Protein AF-0000000087528743 (afdb_homodimer)

pLDDT: mean 86.9, std 9.01, range [40.84, 98.62]

Nearest PDB structures (foldseek):
  7lhv-assembly1_B  TM=8.819E-01  e=8.241E-35  Arabidopsis thaliana
  6rtc-assembly1_A  TM=8.759E-01  e=2.816E-28  Mus musculus
  6ki1-assembly2_B  TM=8.747E-01  e=1.656E-19  Synechocystis sp. PCC 6803
  5da0-assembly1_A  TM=7.492E-01  e=3.486E-21  Deinococcus geothermalis DSM 11300
  5iof-assembly1_A  TM=8.972E-01  e=4.044E-18  Deinococcus geothermalis DSM 11300

InterPro domains:
  IPR001902 SLC26A/SulP transporter [PTHR11814] (3-559)
  IPR001902 SLC26A/SulP transporter [TIGR00815] (8-555)
  IPR002645 STAS domain [PF01740] (456-555)
  IPR002645 STAS domain [PS50801] (458-559)
  IPR011547 SLC26A/SulP transporter domain [PF00916] (22-392)
  IPR036513 STAS domain superfamily [G3DSA:3.30.750.24] (435-562)
  IPR036513 STAS domain superfamily [SSF52091] (449-558)

Radius of gyration: 33.69 Å; Cα contacts (8 Å, |Δi|>4): 2248; chains: 2; bounding box: 98×100×69 Å

Secondary structure (DSSP, 8-state):
--HHHH-THHHHHTT--HHHHHHHHHHHHHHHHHHHHHHHHHHHHTTS-HHHHHHHHHHHHHHHHHH-S-SS--EE--HHHHHHHHHHHTTTS-TTSHHHHHHHHHHHHHHHHHHHHHHHTT-GGGGGGS-HHHHHHHHHHHHHHHHHHHHHHHH-----TT--HHHHHHHHHHTGGG--HHHHHHHHHHHHHHHHHHHH-TTS-HHHHHHHHHHHHHHHHHHTT-S-TTSS-B--PPP-SPPPP------HHHHHHHHHHHHHHHHHHHHHHHHHHHHHHHHHTPPP-HHHHHHHHHHHHHHHHTTT----EE-HHHHHHHHHTT--STHHHHHHHHHHHHHHHHHGGGGGG-BHHHHHHHHHHHHHHH--HHHHHHHHHH-HHHHHHHHHHHHHHHHS-HHHHHHHHHHHHHHHHHHHHH--EEEEEEE-SS-BTTBPPEEETTTS-----SSEEEEEEES-B-HHHHHHHHHHHHIIIIII---EEEEEEEE---B-HHHHHHHHHHHHHHHHTT-EEEEES--HHHHHHHHHTTHHHHH-GGGEESSHHHHHHHHHTTS-TTTSTT-S---SGGGG-/--HHHH-THHHHHTT--HHHHHHHHHHHHHHHHHHHHHHHHHHHHTTS-HHHHHHHHHHHHHHHHHH-S-SS--EE--HHHHHHHHHHHTTTS-TTSHHHHHHHHHHHHHHHHHHHHHHHTT-GGGGGGS-HHHHHHHHHHHHHHHHHHHHHHHH-----TT--HHHHHHHHHHTGGG--HHHHHHHHHHHHHHHHHHHH-TTS-HHHHHHHHHHHHHHHHHHTT-SPTTSS-B--PPP-SPPPP------HHHHHHHHHHHHHHHHHHHHHHHHHHHHHHHHHT----HHHHHHHHHHHHHHHHTTT----EE-HHHHHHHHHTT--STHHHHHHHHHHHHHHHHHGGGGGG-BHHHHHHHHHHHHHHH--HHHHHHHHHH-HHHHHHHHHHHHHHHHS-HHHHHHHHHHHHHHHHHHHHH--EEEEEEE-SS-BTTBPPEEETTTS-----SSEEEEEEES-B-HHHHHHHHHHHHIIIIII---EEEEEEEE---B-HHHHHHHHHHHHHHHHTT-EEEEES--HHHHHHHHHTTHHHHH-GGGEESSHHHHHHHHHTTS-TTTSTT-S---SGGGG-

Organism: NCBI:txid1859131

Sequence (1162 aa):
MKVESLFPFLQWFKLITKQTVKDDLVAGLTGAVIVLPQGVAFATIAGLPPEYGLYTAMITPIIAALFGSSLHLISGPTTAISIVVFSSVSRYAEAGSPEFINLALTLTFLAGVYQLAFGLARLGSLVNFVSHTVVIGFTAGAAILIATSQVKHITGIPIAKGESFLHTWIALFHGMSDFNILLLLIGLATLAVSFFSKKFFPKAPNLLIGMVVGSLIAVVFNKFHIADPGAIKLVGEIPAHLPPLSSPDFSPATIKMLAPEAFAVALLGLIEAVSISRAVATKSDQRIDSNQEFIGQGLSNICGSFVSSYAGSGSFTRSGINFEAGAKTPLSAIFAAIALMCIILLIAPLTAYLPIAAMGGVILLVAYNLIDFHHVKKVLTFSKSESAVLLTTFFATLFLELEFAIYMGVLLSLILFLARTSSPEIHSISVDNIEKDGIRKFVDMEQKPLAECSQLKILRIDRSIYFGSINRIQNRIAEVSDKEGIYNILLIATGINLIDLAGAEALIAENNRLKKMGGGLYFVNMKAAVYEFAVRSGFIKSIGPDHFFDSKSSAVSEIYSKLDRSKCPSCEKKIFKECRCMKVESLFPFLQWFKLITKQTVKDDLVAGLTGAVIVLPQGVAFATIAGLPPEYGLYTAMITPIIAALFGSSLHLISGPTTAISIVVFSSVSRYAEAGSPEFINLALTLTFLAGVYQLAFGLARLGSLVNFVSHTVVIGFTAGAAILIATSQVKHITGIPIAKGESFLHTWIALFHGMSDFNILLLLIGLATLAVSFFSKKFFPKAPNLLIGMVVGSLIAVVFNKFHIADPGAIKLVGEIPAHLPPLSSPDFSPATIKMLAPEAFAVALLGLIEAVSISRAVATKSDQRIDSNQEFIGQGLSNICGSFVSSYAGSGSFTRSGINFEAGAKTPLSAIFAAIALMCIILLIAPLTAYLPIAAMGGVILLVAYNLIDFHHVKKVLTFSKSESAVLLTTFFATLFLELEFAIYMGVLLSLILFLARTSSPEIHSISVDNIEKDGIRKFVDMEQKPLAECSQLKILRIDRSIYFGSINRIQNRIAEVSDKEGIYNILLIATGINLIDLAGAEALIAENNRLKKMGGGLYFVNMKAAVYEFAVRSGFIKSIGPDHFFDSKSSAVSEIYSKLDRSKCPSCEKKIFKECRC

Foldseek 3Di:
DPPCLVWVQVVCVVVDDPVQLVLLLLLLQLLLLQQQLVLQLLCVLLLEQSVQSLLQLQQLLVLLQGQFFFFQWFKGRDNLLSNLNNLQQVVPDHRHDPSSLQLLLQLLQLLLVLLQVCLVVLCLVVLVLFDCLLVLLLLLLSLLVLLLVLCCQQQVFDDDPPDALVVSVVSCVVRNVRGDVLSNCLLVQLLVQLVVCCVVPVSDSSNVRSQVVSLVSVVVCVVVVVDPVPRFAASAFDDLAHQAFDDHDPDPVSCVSSNLSSNLSNSSQLSVQVVLSVVVCVVVVDDGRSSSSSNSQSVSSNVSSRRSHGRMHTDNVSSVSSVVSPNDGSVSSNSNSVVNSVVSNVCRRVSRSGTSSSSSNSSSNVSVVSNPPPVLVVQCPPDPLSVCLSVQLNVCSNGHRNSVSSVVSRVSSSVVSCLVQQAKDKFWWAWDPDDDPNDTDIDTCVVPPADDDLAETEIETAEAFDPSHLVVVLVVQCCCCVVSVHLAYEYECQRHPYYDLNRLVSQLVSQVVSVVVQYGYAYECHDPVRVVVCVVSCSCVSRDVVRYYHDPLVNCVVRVVSTDPVVLQVDPRQRDPVSVD/DPPCLVWVQVVCVVVDDPVQLVLLLLLLQLLLLQQQLVLQLLCVLLLEQSVQSLLQLQQLLVLLQGQFFFFQWFKGRDNLLSNLNNLQQVVPDHRHDPSSLQLLLQLLQLLLVLLQVCLVVLCLVVLVLFDCLLVLLLLLLSLLVLLLVLCCQQQVFDDDPPDALVVSVVSCVVRNVRGDVLSNCLLVQLLVQLVVCCVVPVSDSSNVRSQVVSLVSVVVCVVVVVDPVPRFAASAFDDLAHQAFDDHDPDPVSCVSSNLSSNLSNSSQLSVQVVLSVVVCVVVVDDGRSSSSSNSQSVSSNVSSRRSHGRMHTDNVSSVSSVVSPNDGSVSSNSNSVVNSVVSNVCRRVSRSGTSSSSSNSSSNVSVVSNPPPVLVVQCPPDPLSVCLSNQLNVCSNGHRNSVSSVVSRVSSSVVSCLVQQAKDKFWWAWDPDDDPNDTDIDTCVVPPADDDLAETEIETAEAFDPSHLVVVLVVQCCCCPVSVHLAYEYECQRHPEYDLNRLVSQLVSQVVSVVVQYGYAYECHDPVRVVVCVVSCSCVSRDVVRYYHDPLVNCVVRVVSTDPVVLQVDPRQRDPVSVD

Solvent-accessible surface area (backbone atoms only — not comparable to full-atom values): 56198 Å² total; per-residue (Å²): 128,63,67,56,75,81,39,40,38,61,64,59,54,72,64,64,42,76,64,42,50,52,31,8,46,55,12,3,52,55,47,26,62,52,44,50,53,48,17,35,48,30,13,48,56,27,36,38,58,39,56,36,14,45,24,10,41,36,44,22,13,37,41,22,36,40,36,26,42,48,45,49,59,31,34,14,61,29,63,71,49,15,45,48,49,22,64,58,40,53,80,78,28,57,68,62,36,71,66,26,52,38,50,42,18,24,33,11,28,48,13,10,51,52,25,29,50,38,18,75,67,57,45,32,55,50,55,51,53,42,50,67,45,29,56,53,15,32,38,37,21,45,20,52,53,48,40,59,64,30,46,37,47,18,32,53,28,85,65,74,84,86,54,51,64,69,54,44,56,53,43,52,68,71,34,57,83,52,57,35,66,69,34,34,49,31,9,49,48,8,29,48,45,21,54,50,34,38,73,77,37,71,85,50,59,24,60,52,53,10,42,50,51,16,19,52,51,52,51,50,34,52,74,69,59,72,44,60,92,75,66,74,51,51,68,40,64,44,76,63,65,74,60,50,80,40,70,49,59,83,48,67,69,55,45,38,70,36,45,61,46,12,50,35,50,24,50,53,30,47,48,43,32,50,53,46,36,48,60,49,20,71,75,67,72,51,81,72,46,46,26,41,33,28,33,5,49,7,50,12,19,37,55,18,12,37,32,43,8,46,52,48,27,41,34,63,69,58,17,50,50,26,44,73,52,48,37,67,39,34,58,12,38,36,40,13,14,54,50,37,61,56,45,42,60,70,45,18,70,61,38,39,54,30,34,44,16,19,50,26,13,47,47,39,47,50,25,56,68,50,41,55,62,68,60,54,52,48,35,65,73,72,32,73,70,51,27,50,26,21,50,51,7,19,50,28,32,52,64,36,52,55,48,52,15,51,52,50,12,44,52,47,29,40,45,53,50,46,55,65,69,34,58,52,53,75,42,51,42,31,48,44,87,64,63,58,94,82,44,62,47,79,36,52,36,88,81,45,89,59,70,70,58,75,57,48,43,39,35,33,40,42,40,45,35,24,54,51,20,34,58,60,51,51,50,50,52,44,45,39,36,72,74,63,60,26,39,28,36,38,34,36,25,70,45,29,72,39,64,40,70,58,21,42,52,51,50,44,51,52,27,53,55,25,38,75,72,73,30,32,60,30,39,25,36,59,38,68,70,34,47,52,48,31,53,74,70,41,44,37,70,72,70,35,67,86,35,55,30,78,39,69,67,61,41,50,56,57,48,56,73,70,46,70,68,82,57,52,80,76,46,86,70,60,71,48,79,73,57,75,104,129,64,68,56,76,80,39,41,39,61,64,61,55,71,65,64,43,77,65,41,51,53,31,7,44,55,13,3,53,55,48,26,63,52,44,51,54,48,16,35,47,29,13,48,58,28,36,39,58,40,56,36,14,46,24,10,40,37,45,22,13,37,42,22,37,42,38,25,44,49,46,48,58,31,34,14,61,29,64,70,50,16,44,48,48,22,64,57,40,53,80,78,28,58,68,61,36,72,66,26,52,39,48,43,18,25,33,11,28,50,12,9,49,52,25,30,51,37,17,76,68,58,44,31,55,51,53,51,53,43,52,66,44,29,56,52,15,33,36,37,21,45,20,53,52,49,41,58,64,29,46,37,48,18,31,54,28,85,65,73,84,86,54,49,64,69,53,48,55,53,45,53,66,72,34,59,82,51,56,36,66,68,36,35,48,30,9,48,47,8,29,48,44,21,54,48,33,38,73,77,36,71,85,51,59,22,61,51,52,10,43,51,51,16,20,50,50,51,50,49,34,53,74,70,60,71,44,60,90,76,67,73,50,52,69,40,63,44,78,63,65,74,62,49,79,41,68,49,62,84,47,68,68,55,44,38,67,38,45,61,45,12,48,36,50,24,51,53,29,48,48,44,31,50,53,44,35,48,59,49,21,71,75,66,71,51,80,72,46,45,26,41,32,28,33,4,50,6,48,12,19,37,57,19,11,36,31,44,8,45,49,48,26,41,34,62,67,57,17,50,50,27,45,72,53,46,37,66,37,35,57,13,39,38,38,14,14,53,49,38,60,54,45,42,61,68,46,18,72,59,38,39,55,30,34,43,16,18,49,25,13,46,46,39,50,52,24,56,65,51,41,55,63,68,60,53,51,48,35,65,72,72,33,72,71,50,27,50,26,21,50,51,6,19,51,28,32,52,65,35,51,54,49,53,15,51,51,52,13,44,50,48,28,41,45,52,51,48,56,64,68,35,57,52,53,74,43,51,41,29,49,44,88,63,62,58,94,84,45,62,46,80,35,52,34,88,80,44,90,60,70,69,60,75,55,48,43,40,35,34,40,40,40,46,34,25,52,50,20,34,57,60,52,49,49,50,52,46,45,39,36,71,73,64,59,25,40,29,36,38,35,38,25,70,45,29,73,38,65,40,70,60,20,44,51,51,50,45,51,52,28,54,56,24,40,75,71,72,30,32,61,30,38,24,36,58,39,68,73,35,46,52,49,30,53,73,71,39,45,37,70,70,71,34,67,88,35,58,32,79,38,69,66,60,41,50,57,58,49,55,72,69,48,69,68,83,59,53,77,76,45,87,72,59,72,48,80,73,56,75,102

Structure (mmCIF, N/CA/C/O backbone):
data_AF-0000000087528743-model_v1
#
loop_
_entity.id
_entity.type
_entity.pdbx_description
1 polymer 'Sulfate permease, SulP family'
#
loop_
_atom_site.group_PDB
_atom_site.id
_atom_site.type_symbol
_atom_site.label_atom_id
_atom_site.label_alt_id
_atom_site.label_comp_id
_atom_site.label_asym_id
_atom_site.label_entity_id
_atom_site.label_seq_id
_atom_site.pdbx_PDB_ins_code
_atom_site.Cartn_x
_atom_site.Cartn_y
_atom_site.Cartn_z
_atom_site.occupancy
_atom_site.B_iso_or_equiv
_atom_site.auth_seq_id
_atom_site.auth_comp_id
_atom_site.auth_asym_id
_atom_site.auth_atom_id
_atom_site.pdbx_PDB_model_num
ATOM 1 N N . MET A 1 1 ? -3.883 1.176 33.594 1 40.84 1 MET A N 1
ATOM 2 C CA . MET A 1 1 ? -4.633 1.238 32.344 1 40.84 1 MET A CA 1
ATOM 3 C C . MET A 1 1 ? -6.07 1.677 32.594 1 40.84 1 MET A C 1
ATOM 5 O O . MET A 1 1 ? -6.793 1.04 33.375 1 40.84 1 MET A O 1
ATOM 9 N N . LYS A 1 2 ? -6.309 2.99 32.562 1 56.09 2 LYS A N 1
ATOM 10 C CA . LYS A 1 2 ? -7.531 3.592 33.094 1 56.09 2 LYS A CA 1
ATOM 11 C C . LYS A 1 2 ? -8.773 2.865 32.594 1 56.09 2 LYS A C 1
ATOM 13 O O . LYS A 1 2 ? -8.859 2.539 31.391 1 56.09 2 LYS A O 1
ATOM 18 N N . VAL A 1 3 ? -9.602 2.191 33.375 1 65.25 3 VAL A N 1
ATOM 19 C CA . VAL A 1 3 ? -10.852 1.484 33.094 1 65.25 3 VAL A CA 1
ATOM 20 C C . VAL A 1 3 ? -11.539 2.084 31.891 1 65.25 3 VAL A C 1
ATOM 22 O O . VAL A 1 3 ? -12.102 1.355 31.062 1 65.25 3 VAL A O 1
ATOM 25 N N . GLU A 1 4 ? -11.492 3.285 31.641 1 70.69 4 GLU A N 1
ATOM 26 C CA . GLU A 1 4 ? -12.117 3.988 30.516 1 70.69 4 GLU A CA 1
ATOM 27 C C . GLU A 1 4 ? -11.43 3.656 29.203 1 70.69 4 GLU A C 1
ATOM 29 O O . GLU A 1 4 ? -12.023 3.795 28.125 1 70.69 4 GLU A O 1
ATOM 34 N N . SER A 1 5 ? -10.234 3.162 29.328 1 72.25 5 SER A N 1
ATOM 35 C CA . SER A 1 5 ? -9.547 2.758 28.109 1 72.25 5 SER A CA 1
ATOM 36 C C . SER A 1 5 ? -10.055 1.412 27.594 1 72.25 5 SER A C 1
ATOM 38 O O . SER A 1 5 ? -10.102 1.175 26.391 1 72.25 5 SER A O 1
ATOM 40 N N . LEU A 1 6 ? -10.562 0.585 28.5 1 74.62 6 LEU A N 1
ATOM 41 C CA . LEU A 1 6 ? -11.086 -0.731 28.141 1 74.62 6 LEU A CA 1
ATOM 42 C C . LEU A 1 6 ? -12.555 -0.646 27.75 1 74.62 6 LEU A C 1
ATOM 44 O O . LEU A 1 6 ? -13.031 -1.434 26.938 1 74.62 6 LEU A O 1
ATOM 48 N N . PHE A 1 7 ? -13.211 0.308 28.453 1 86.06 7 PHE A N 1
ATOM 49 C CA . PHE A 1 7 ? -14.633 0.495 28.188 1 86.06 7 PHE A CA 1
ATOM 50 C C . PHE A 1 7 ? -14.914 1.929 27.766 1 86.06 7 PHE A C 1
ATOM 52 O O . PHE A 1 7 ? -15.469 2.715 28.531 1 86.06 7 PHE A O 1
ATOM 59 N N . PRO A 1 8 ? -14.758 2.141 26.516 1 85.25 8 PRO A N 1
ATOM 60 C CA . PRO A 1 8 ? -14.867 3.508 26 1 85.25 8 PRO A CA 1
ATOM 61 C C . PRO A 1 8 ? -16.266 4.082 26.141 1 85.25 8 PRO A C 1
ATOM 63 O O . PRO A 1 8 ? -16.438 5.301 26.188 1 85.25 8 PRO A O 1
ATOM 66 N N . PHE A 1 9 ? -17.328 3.209 26.328 1 89.88 9 PHE A N 1
ATOM 67 C CA . PHE A 1 9 ? -18.703 3.701 26.406 1 89.88 9 PHE A CA 1
ATOM 68 C C . PHE A 1 9 ? -18.922 4.465 27.719 1 89.88 9 PHE A C 1
ATOM 70 O O . PHE A 1 9 ? -19.875 5.242 27.828 1 89.88 9 PHE A O 1
ATOM 77 N N . LEU A 1 10 ? -18.094 4.305 28.656 1 87.56 10 LEU A N 1
ATOM 78 C CA . LEU A 1 10 ? -18.234 5.008 29.938 1 87.56 10 LEU A CA 1
ATOM 79 C C . LEU A 1 10 ? -18.031 6.508 29.75 1 87.56 10 LEU A C 1
ATOM 81 O O . LEU A 1 10 ? -18.531 7.309 30.531 1 87.56 10 LEU A O 1
ATOM 85 N N . GLN A 1 11 ? -17.312 6.867 28.703 1 84.94 11 GLN A N 1
ATOM 86 C CA . GLN A 1 11 ? -17.062 8.281 28.438 1 84.94 11 GLN A CA 1
ATOM 87 C C . GLN A 1 11 ? -18.344 8.992 28.016 1 84.94 11 GLN A C 1
ATOM 89 O O . GLN A 1 11 ? -18.656 10.078 28.516 1 84.94 11 GLN A O 1
ATOM 94 N N . TRP A 1 12 ? -19.109 8.383 27.078 1 88.62 12 TRP A N 1
ATOM 95 C CA . TRP A 1 12 ? -20.312 9.078 26.609 1 88.62 12 TRP A CA 1
ATOM 96 C C . TRP A 1 12 ? -21.5 8.781 27.516 1 88.62 12 TRP A C 1
ATOM 98 O O . TRP A 1 12 ? -22.516 9.461 27.453 1 88.62 12 TRP A O 1
ATOM 108 N N . PHE A 1 13 ? -21.422 7.773 28.422 1 90.62 13 PHE A N 1
ATOM 109 C CA . PHE A 1 13 ? -22.453 7.535 29.406 1 90.62 13 PHE A CA 1
ATOM 110 C C . PHE A 1 13 ? -22.641 8.75 30.312 1 90.62 13 PHE A C 1
ATOM 112 O O . PHE A 1 13 ? -23.734 8.984 30.844 1 90.62 13 PHE A O 1
ATOM 119 N N . LYS A 1 14 ? -21.578 9.469 30.406 1 89.38 14 LYS A N 1
ATOM 120 C CA . LYS A 1 14 ? -21.609 10.664 31.25 1 89.38 14 LYS A CA 1
ATOM 121 C C . LYS A 1 14 ? -22.469 11.758 30.609 1 89.38 14 LYS A C 1
ATOM 123 O O . LYS A 1 14 ? -22.922 12.68 31.297 1 89.38 14 LYS A O 1
ATOM 128 N N . LEU A 1 15 ? -22.734 11.586 29.422 1 90.69 15 LEU A N 1
ATOM 129 C CA . LEU A 1 15 ? -23.516 12.586 28.688 1 90.69 15 LEU A CA 1
ATOM 130 C C . LEU A 1 15 ? -25 12.266 28.734 1 90.69 15 LEU A C 1
ATOM 132 O O . LEU A 1 15 ? -25.828 13.062 28.281 1 90.69 15 LEU A O 1
ATOM 136 N N . ILE A 1 16 ? -25.391 11.195 29.375 1 92.81 16 ILE A N 1
ATOM 137 C CA . ILE A 1 16 ? -26.766 10.711 29.312 1 92.81 16 ILE A CA 1
ATOM 138 C C . ILE A 1 16 ? -27.625 11.492 30.312 1 92.81 16 ILE A C 1
ATOM 140 O O . ILE A 1 16 ? -27.328 11.539 31.5 1 92.81 16 ILE A O 1
ATOM 144 N N . THR A 1 17 ? -28.562 12.156 29.828 1 94.88 17 THR A N 1
ATOM 145 C CA . THR A 1 17 ? -29.625 12.836 30.547 1 94.88 17 THR A CA 1
ATOM 146 C C . THR A 1 17 ? -31 12.445 30 1 94.88 17 THR A C 1
ATOM 148 O O . THR A 1 17 ? -31.078 11.75 28.984 1 94.88 17 THR A O 1
ATOM 151 N N . LYS A 1 18 ? -32.031 12.773 30.672 1 95.62 18 LYS A N 1
ATOM 152 C CA . LYS A 1 18 ? -33.375 12.484 30.188 1 95.62 18 LYS A CA 1
ATOM 153 C C . LYS A 1 18 ? -33.594 13.086 28.797 1 95.62 18 LYS A C 1
ATOM 155 O O . LYS A 1 18 ? -34.219 12.461 27.938 1 95.62 18 LYS A O 1
ATOM 160 N N . GLN A 1 19 ? -33.031 14.219 28.609 1 95.31 19 GLN A N 1
ATOM 161 C CA . GLN A 1 19 ? -33.188 14.906 27.328 1 95.31 19 GLN A CA 1
ATOM 162 C C . GLN A 1 19 ? -32.406 14.188 26.219 1 95.31 19 GLN A C 1
ATOM 164 O O . GLN A 1 19 ? -32.938 14.008 25.125 1 95.31 19 GLN A O 1
ATOM 169 N N . THR A 1 20 ? -31.219 13.812 26.547 1 95.5 20 THR A N 1
ATOM 170 C CA . THR A 1 20 ? -30.391 13.141 25.547 1 95.5 20 THR A CA 1
ATOM 171 C C . THR A 1 20 ? -30.984 11.789 25.172 1 95.5 20 THR A C 1
ATOM 173 O O . THR A 1 20 ? -30.891 11.359 24.016 1 95.5 20 THR A O 1
ATOM 176 N N . VAL A 1 21 ? -31.578 11.117 26.094 1 97 21 VAL A N 1
ATOM 177 C CA . VAL A 1 21 ? -32.219 9.82 25.828 1 97 21 VAL A CA 1
ATOM 178 C C . VAL A 1 21 ? -33.406 10.008 24.875 1 97 21 VAL A C 1
ATOM 180 O O . VAL A 1 21 ? -33.594 9.211 23.953 1 97 21 VAL A O 1
ATOM 183 N N . LYS A 1 22 ? -34.156 11.031 25.109 1 96.44 22 LYS A N 1
ATOM 184 C CA . LYS A 1 22 ? -35.281 11.312 24.234 1 96.44 22 LYS A CA 1
ATOM 185 C C . LYS A 1 22 ? -34.812 11.648 22.812 1 96.44 22 LYS A C 1
ATOM 187 O O . LYS A 1 22 ? -35.406 11.164 21.844 1 96.44 22 LYS A O 1
ATOM 192 N N . ASP A 1 23 ? -33.812 12.508 22.75 1 96.12 23 ASP A N 1
ATOM 193 C CA . ASP A 1 23 ? -33.281 12.883 21.453 1 96.12 23 ASP A CA 1
ATOM 194 C C . ASP A 1 23 ? -32.719 11.664 20.703 1 96.12 23 ASP A C 1
ATOM 196 O O . ASP A 1 23 ? -33 11.5 19.516 1 96.12 23 ASP A O 1
ATOM 200 N N . ASP A 1 24 ? -32.031 10.844 21.422 1 97.31 24 ASP A N 1
ATOM 201 C CA . ASP A 1 24 ? -31.422 9.656 20.812 1 97.31 24 ASP A CA 1
ATOM 202 C C . ASP A 1 24 ? -32.469 8.633 20.438 1 97.31 24 ASP A C 1
ATOM 204 O O . ASP A 1 24 ? -32.312 7.906 19.453 1 97.31 24 ASP A O 1
ATOM 208 N N . LEU A 1 25 ? -33.562 8.555 21.188 1 96.88 25 LEU A N 1
ATOM 209 C CA . LEU A 1 25 ? -34.656 7.648 20.859 1 96.88 25 LEU A CA 1
ATOM 210 C C . LEU A 1 25 ? -35.312 8.039 19.547 1 96.88 25 LEU A C 1
ATOM 212 O O . LEU A 1 25 ? -35.594 7.184 18.703 1 96.88 25 LEU A O 1
ATOM 216 N N . VAL A 1 26 ? -35.562 9.289 19.344 1 94.31 26 VAL A N 1
ATOM 217 C CA . VAL A 1 26 ? -36.188 9.781 18.125 1 94.31 26 VAL A CA 1
ATOM 218 C C . VAL A 1 26 ? -35.25 9.531 16.938 1 94.31 26 VAL A C 1
ATOM 220 O O . VAL A 1 26 ? -35.688 9.047 15.891 1 94.31 26 VAL A O 1
ATOM 223 N N . ALA A 1 27 ? -34.031 9.875 17.109 1 95.19 27 ALA A N 1
ATOM 224 C CA . ALA A 1 27 ? -33.031 9.625 16.062 1 95.19 27 ALA A CA 1
ATOM 225 C C . ALA A 1 27 ? -32.938 8.141 15.75 1 95.19 27 ALA A C 1
ATOM 227 O O . ALA A 1 27 ? -32.844 7.75 14.578 1 95.19 27 ALA A O 1
ATOM 228 N N . GLY A 1 28 ? -32.906 7.328 16.766 1 95.94 28 GLY A N 1
ATOM 229 C CA . GLY A 1 28 ? -32.844 5.887 16.594 1 95.94 28 GLY A CA 1
ATOM 230 C C . GLY A 1 28 ? -34.031 5.309 15.836 1 95.94 28 GLY A C 1
ATOM 231 O O . GLY A 1 28 ? -33.844 4.457 14.961 1 95.94 28 GLY A O 1
ATOM 232 N N . LEU A 1 29 ? -35.188 5.758 16.141 1 93 29 LEU A N 1
ATOM 233 C CA . LEU A 1 29 ? -36.406 5.281 15.477 1 93 29 LEU A CA 1
ATOM 234 C C . LEU A 1 29 ? -36.406 5.672 14 1 93 29 LEU A C 1
ATOM 236 O O . LEU A 1 29 ? -36.812 4.879 13.141 1 93 29 LEU A O 1
ATOM 240 N N . THR A 1 30 ? -35.969 6.883 13.781 1 89.5 30 THR A N 1
ATOM 241 C CA . THR A 1 30 ? -35.812 7.324 12.398 1 89.5 30 THR A CA 1
ATOM 242 C C . THR A 1 30 ? -34.844 6.43 11.648 1 89.5 30 THR A C 1
ATOM 244 O O . THR A 1 30 ? -35.094 6.023 10.516 1 89.5 30 THR A O 1
ATOM 247 N N . GLY A 1 31 ? -33.75 6.121 12.281 1 91.5 31 GLY A N 1
ATOM 248 C CA . GLY A 1 31 ? -32.719 5.266 11.695 1 91.5 31 GLY A CA 1
ATOM 249 C C . GLY A 1 31 ? -33.219 3.85 11.445 1 91.5 31 GLY A C 1
ATOM 250 O O . GLY A 1 31 ? -32.844 3.229 10.445 1 91.5 31 GLY A O 1
ATOM 251 N N . ALA A 1 32 ? -34.031 3.322 12.32 1 92.38 32 ALA A N 1
ATOM 252 C CA . ALA A 1 32 ? -34.531 1.96 12.203 1 92.38 32 ALA A CA 1
ATOM 253 C C . ALA A 1 32 ? -35.406 1.802 10.953 1 92.38 32 ALA A C 1
ATOM 255 O O . ALA A 1 32 ? -35.312 0.777 10.266 1 92.38 32 ALA A O 1
ATOM 256 N N . VAL A 1 33 ? -36.125 2.742 10.602 1 85.69 33 VAL A N 1
ATOM 257 C CA . VAL A 1 33 ? -37.031 2.701 9.438 1 85.69 33 VAL A CA 1
ATOM 258 C C . VAL A 1 33 ? -36.188 2.783 8.156 1 85.69 33 VAL A C 1
ATOM 260 O O . VAL A 1 33 ? -36.531 2.125 7.164 1 85.69 33 VAL A O 1
ATOM 263 N N . ILE A 1 34 ? -35.156 3.49 8.211 1 84.62 34 ILE A N 1
ATOM 264 C CA . ILE A 1 34 ? -34.344 3.723 7.031 1 84.62 34 ILE A CA 1
ATOM 265 C C . ILE A 1 34 ? -33.5 2.482 6.738 1 84.62 34 ILE A C 1
ATOM 267 O O . ILE A 1 34 ? -33.312 2.127 5.574 1 84.62 34 ILE A O 1
ATOM 271 N N . VAL A 1 35 ? -33.031 1.812 7.758 1 90.25 35 VAL A N 1
ATOM 272 C CA . VAL A 1 35 ? -32.094 0.723 7.586 1 90.25 35 VAL A CA 1
ATOM 273 C C . VAL A 1 35 ? -32.812 -0.54 7.137 1 90.25 35 VAL A C 1
ATOM 275 O O . VAL A 1 35 ? -32.219 -1.433 6.535 1 90.25 35 VAL A O 1
ATOM 278 N N . LEU A 1 36 ? -34.094 -0.618 7.301 1 87.31 36 LEU A N 1
ATOM 279 C CA . LEU A 1 36 ? -34.875 -1.82 7.012 1 87.31 36 LEU A CA 1
ATOM 280 C C . LEU A 1 36 ? -34.781 -2.189 5.535 1 87.31 36 LEU A C 1
ATOM 282 O O . LEU A 1 36 ? -34.281 -3.26 5.191 1 87.31 36 LEU A O 1
ATOM 286 N N . PRO A 1 37 ? -35.188 -1.311 4.617 1 84.5 37 PRO A N 1
ATOM 287 C CA . PRO A 1 37 ? -35.031 -1.66 3.201 1 84.5 37 PRO A CA 1
ATOM 288 C C . PRO A 1 37 ? -33.562 -1.773 2.77 1 84.5 37 PRO A C 1
ATOM 290 O O . PRO A 1 37 ? -33.25 -2.602 1.918 1 84.5 37 PRO A O 1
ATOM 293 N N . GLN A 1 38 ? -32.688 -1.014 3.326 1 87.06 38 GLN A N 1
ATOM 294 C CA . GLN A 1 38 ? -31.25 -1.039 2.988 1 87.06 38 GLN A CA 1
ATOM 295 C C . GLN A 1 38 ? -30.625 -2.371 3.381 1 87.06 38 GLN A C 1
ATOM 297 O O . GLN A 1 38 ? -29.844 -2.941 2.615 1 87.06 38 GLN A O 1
ATOM 302 N N . GLY A 1 39 ? -30.984 -2.779 4.613 1 90.81 39 GLY A N 1
ATOM 303 C CA . GLY A 1 39 ? -30.453 -4.051 5.074 1 90.81 39 GLY A CA 1
ATOM 304 C C . GLY A 1 39 ? -30.781 -5.207 4.148 1 90.81 39 GLY A C 1
ATOM 305 O O . GLY A 1 39 ? -29.922 -6.035 3.852 1 90.81 39 GLY A O 1
ATOM 306 N N . VAL A 1 40 ? -31.984 -5.25 3.662 1 87.75 40 VAL A N 1
ATOM 307 C CA . VAL A 1 40 ? -32.438 -6.289 2.744 1 87.75 40 VAL A CA 1
ATOM 308 C C . VAL A 1 40 ? -31.672 -6.168 1.42 1 87.75 40 VAL A C 1
ATOM 310 O O . VAL A 1 40 ? -31.156 -7.16 0.898 1 87.75 40 VAL A O 1
ATOM 313 N N . ALA A 1 41 ? -31.609 -4.98 0.961 1 86.19 41 ALA A N 1
ATOM 314 C CA . ALA A 1 41 ? -30.953 -4.719 -0.316 1 86.19 41 ALA A CA 1
ATOM 315 C C . ALA A 1 41 ? -29.469 -5.066 -0.249 1 86.19 41 ALA A C 1
ATOM 317 O O . ALA A 1 41 ? -28.922 -5.691 -1.163 1 86.19 41 ALA A O 1
ATOM 318 N N . PHE A 1 42 ? -28.766 -4.707 0.796 1 91.81 42 PHE A N 1
ATOM 319 C CA . PHE A 1 42 ? -27.312 -4.867 0.899 1 91.81 42 PHE A CA 1
ATOM 320 C C . PHE A 1 42 ? -26.938 -6.336 1.072 1 91.81 42 PHE A C 1
ATOM 322 O O . PHE A 1 42 ? -25.938 -6.793 0.533 1 91.81 42 PHE A O 1
ATOM 329 N N . ALA A 1 43 ? -27.812 -7.031 1.766 1 93.62 43 ALA A N 1
ATOM 330 C CA . ALA A 1 43 ? -27.578 -8.469 1.872 1 93.62 43 ALA A CA 1
ATOM 331 C C . ALA A 1 43 ? -27.703 -9.148 0.51 1 93.62 43 ALA A C 1
ATOM 333 O O . ALA A 1 43 ? -26.938 -10.055 0.191 1 93.62 43 ALA A O 1
ATOM 334 N N . THR A 1 44 ? -28.672 -8.719 -0.239 1 88.56 44 THR A N 1
ATOM 335 C CA . THR A 1 44 ? -28.859 -9.258 -1.58 1 88.56 44 THR A CA 1
ATOM 336 C C . THR A 1 44 ? -27.656 -8.945 -2.463 1 88.56 44 THR A C 1
ATOM 338 O O . THR A 1 44 ? -27.203 -9.797 -3.225 1 88.56 44 THR A O 1
ATOM 341 N N . ILE A 1 45 ? -27.125 -7.789 -2.322 1 87.81 45 ILE A N 1
ATOM 342 C CA . ILE A 1 45 ? -25.922 -7.395 -3.062 1 87.81 45 ILE A CA 1
ATOM 343 C C . ILE A 1 45 ? -24.75 -8.258 -2.629 1 87.81 45 ILE A C 1
ATOM 345 O O . ILE A 1 45 ? -23.922 -8.664 -3.457 1 87.81 45 ILE A O 1
ATOM 349 N N . ALA A 1 46 ? -24.719 -8.609 -1.392 1 93.94 46 ALA A N 1
ATOM 350 C CA . ALA A 1 46 ? -23.609 -9.383 -0.827 1 93.94 46 ALA A CA 1
ATOM 351 C C . ALA A 1 46 ? -23.734 -10.859 -1.18 1 93.94 46 ALA A C 1
ATOM 353 O O . ALA A 1 46 ? -22.844 -11.656 -0.898 1 93.94 46 ALA A O 1
ATOM 354 N N . GLY A 1 47 ? -24.906 -11.227 -1.806 1 92.12 47 GLY A N 1
ATOM 355 C CA . GLY A 1 47 ? -25.125 -12.625 -2.145 1 92.12 47 GLY A CA 1
ATOM 356 C C . GLY A 1 47 ? -25.609 -13.453 -0.971 1 92.12 47 GLY A C 1
ATOM 357 O O . GLY A 1 47 ? -25.453 -14.672 -0.956 1 92.12 47 GLY A O 1
ATOM 358 N N . LEU A 1 48 ? -26.125 -12.812 0.012 1 95.25 48 LEU A N 1
ATOM 359 C CA . LEU A 1 48 ? -26.625 -13.461 1.216 1 95.25 48 LEU A CA 1
ATOM 360 C C . LEU A 1 48 ? -28.156 -13.359 1.294 1 95.25 48 LEU A C 1
ATOM 362 O O . LEU A 1 48 ? -28.75 -12.492 0.65 1 95.25 48 LEU A O 1
ATOM 366 N N . PRO A 1 49 ? -28.766 -14.281 2.043 1 93.06 49 PRO A N 1
ATOM 367 C CA . PRO A 1 49 ? -30.188 -14.078 2.322 1 93.06 49 PRO A CA 1
ATOM 368 C C . PRO A 1 49 ? -30.469 -12.742 2.996 1 93.06 49 PRO A C 1
ATOM 370 O O . PRO A 1 49 ? -29.672 -12.281 3.82 1 93.06 49 PRO A O 1
ATOM 373 N N . PRO A 1 50 ? -31.578 -12.102 2.713 1 91.06 50 PRO A N 1
ATOM 374 C CA . PRO A 1 50 ? -31.891 -10.75 3.16 1 91.06 50 PRO A CA 1
ATOM 375 C C . PRO A 1 50 ? -31.797 -10.594 4.676 1 91.06 50 PRO A C 1
ATOM 377 O O . PRO A 1 50 ? -31.438 -9.523 5.172 1 91.06 50 PRO A O 1
ATOM 380 N N . GLU A 1 51 ? -32.062 -11.633 5.43 1 92.69 51 GLU A N 1
ATOM 381 C CA . GLU A 1 51 ? -32.062 -11.539 6.887 1 92.69 51 GLU A CA 1
ATOM 382 C C . GLU A 1 51 ? -30.688 -11.195 7.418 1 92.69 51 GLU A C 1
ATOM 384 O O . GLU A 1 51 ? -30.562 -10.586 8.484 1 92.69 51 GLU A O 1
ATOM 389 N N . TYR A 1 52 ? -29.672 -11.555 6.707 1 95 52 TYR A N 1
ATOM 390 C CA . TYR A 1 52 ? -28.312 -11.312 7.184 1 95 52 TYR A CA 1
ATOM 391 C C . TYR A 1 52 ? -27.984 -9.828 7.172 1 95 52 TYR A C 1
ATOM 393 O O . TYR A 1 52 ? -27.156 -9.359 7.961 1 95 52 TYR A O 1
ATOM 401 N N . GLY A 1 53 ? -28.562 -9.125 6.215 1 95.12 53 GLY A N 1
ATOM 402 C CA . GLY A 1 53 ? -28.453 -7.68 6.262 1 95.12 53 GLY A CA 1
ATOM 403 C C . GLY A 1 53 ? -29.094 -7.062 7.488 1 95.12 53 GLY A C 1
ATOM 404 O O . GLY A 1 53 ? -28.547 -6.141 8.086 1 95.12 53 GLY A O 1
ATOM 405 N N . LEU A 1 54 ? -30.219 -7.609 7.828 1 93.88 54 LEU A N 1
ATOM 406 C CA . LEU A 1 54 ? -30.922 -7.125 9.008 1 93.88 54 LEU A CA 1
ATOM 407 C C . LEU A 1 54 ? -30.188 -7.516 10.281 1 93.88 54 LEU A C 1
ATOM 409 O O . LEU A 1 54 ? -30.078 -6.711 11.211 1 93.88 54 LEU A O 1
ATOM 413 N N . TYR A 1 55 ? -29.688 -8.758 10.328 1 96.25 55 TYR A N 1
ATOM 414 C CA . TYR A 1 55 ? -28.875 -9.18 11.461 1 96.25 55 TYR A CA 1
ATOM 415 C C . TYR A 1 55 ? -27.703 -8.234 11.68 1 96.25 55 TYR A C 1
ATOM 417 O O . TYR A 1 55 ? -27.422 -7.832 12.805 1 96.25 55 TYR A O 1
ATOM 425 N N . THR A 1 56 ? -27.062 -7.891 10.602 1 97.75 56 THR A N 1
ATOM 426 C CA . THR A 1 56 ? -25.906 -7.004 10.656 1 97.75 56 THR A CA 1
ATOM 427 C C . THR A 1 56 ? -26.297 -5.621 11.156 1 97.75 56 THR A C 1
ATOM 429 O O . THR A 1 56 ? -25.562 -4.992 11.922 1 97.75 56 THR A O 1
ATOM 432 N N . ALA A 1 57 ? -27.438 -5.176 10.75 1 96.81 57 ALA A N 1
ATOM 433 C CA . ALA A 1 57 ? -27.953 -3.865 11.156 1 96.81 57 ALA A CA 1
ATOM 434 C C . ALA A 1 57 ? -28.375 -3.867 12.617 1 96.81 57 ALA A C 1
ATOM 436 O O . ALA A 1 57 ? -28.531 -2.805 13.227 1 96.81 57 ALA A O 1
ATOM 437 N N . MET A 1 58 ? -28.547 -5.016 13.203 1 96.56 58 MET A N 1
ATOM 438 C CA . MET A 1 58 ? -28.953 -5.137 14.602 1 96.56 58 MET A CA 1
ATOM 439 C C . MET A 1 58 ? -27.734 -5.195 15.516 1 96.56 58 MET A C 1
ATOM 441 O O . MET A 1 58 ? -27.734 -4.582 16.578 1 96.56 58 MET A O 1
ATOM 445 N N . ILE A 1 59 ? -26.719 -5.871 15.094 1 97.56 59 ILE A N 1
ATOM 446 C CA . ILE A 1 59 ? -25.641 -6.223 16.016 1 97.56 59 ILE A CA 1
ATOM 447 C C . ILE A 1 59 ? -24.484 -5.238 15.852 1 97.56 59 ILE A C 1
ATOM 449 O O . ILE A 1 59 ? -23.984 -4.684 16.828 1 97.56 59 ILE A O 1
ATOM 453 N N . THR A 1 60 ? -24.047 -5.008 14.648 1 97.94 60 THR A N 1
ATOM 454 C CA . THR A 1 60 ? -22.859 -4.223 14.336 1 97.94 60 THR A CA 1
ATOM 455 C C . THR A 1 60 ? -22.953 -2.82 14.93 1 97.94 60 THR A C 1
ATOM 457 O O . THR A 1 60 ? -22.016 -2.328 15.547 1 97.94 60 THR A O 1
ATOM 460 N N . PRO A 1 61 ? -24.156 -2.162 14.82 1 98 61 PRO A N 1
ATOM 461 C CA . PRO A 1 61 ? -24.234 -0.807 15.367 1 98 61 PRO A CA 1
ATOM 462 C C . PRO A 1 61 ? -24.109 -0.782 16.891 1 98 61 PRO A C 1
ATOM 464 O O . PRO A 1 61 ? -23.578 0.175 17.453 1 98 61 PRO A O 1
ATOM 467 N N . ILE A 1 62 ? -24.562 -1.802 17.562 1 97.88 62 ILE A N 1
ATOM 468 C CA . ILE A 1 62 ? -24.531 -1.849 19.016 1 97.88 62 ILE A CA 1
ATOM 469 C C . ILE A 1 62 ? -23.078 -1.915 19.5 1 97.88 62 ILE A C 1
ATOM 471 O O . ILE A 1 62 ? -22.672 -1.113 20.344 1 97.88 62 ILE A O 1
ATOM 475 N N . ILE A 1 63 ? -22.359 -2.834 18.969 1 98.12 63 ILE A N 1
ATOM 476 C CA . ILE A 1 63 ? -20.984 -3.039 19.422 1 98.12 63 ILE A CA 1
ATOM 477 C C . ILE A 1 63 ? -20.125 -1.845 19 1 98.12 63 ILE A C 1
ATOM 479 O O . ILE A 1 63 ? -19.297 -1.366 19.781 1 98.12 63 ILE A O 1
ATOM 483 N N . ALA A 1 64 ? -20.297 -1.385 17.797 1 97.69 64 ALA A N 1
ATOM 484 C CA . ALA A 1 64 ? -19.531 -0.229 17.328 1 97.69 64 ALA A CA 1
ATOM 485 C C . ALA A 1 64 ? -19.828 1 18.188 1 97.69 64 ALA A C 1
ATOM 487 O O . ALA A 1 64 ? -18.922 1.812 18.438 1 97.69 64 ALA A O 1
ATOM 488 N N . ALA A 1 65 ? -21.078 1.185 18.594 1 96.56 65 ALA A N 1
ATOM 489 C CA . ALA A 1 65 ? -21.469 2.307 19.453 1 96.56 65 ALA A CA 1
ATOM 490 C C . ALA A 1 65 ? -20.797 2.207 20.828 1 96.56 65 ALA A C 1
ATOM 492 O O . ALA A 1 65 ? -20.422 3.221 21.406 1 96.56 65 ALA A O 1
ATOM 493 N N . LEU A 1 66 ? -20.656 1.02 21.297 1 96.69 66 LEU A N 1
ATOM 494 C CA . LEU A 1 66 ? -20.125 0.808 22.641 1 96.69 66 LEU A CA 1
ATOM 495 C C . LEU A 1 66 ? -18.609 0.982 22.656 1 96.69 66 LEU A C 1
ATOM 497 O O . LEU A 1 66 ? -18.047 1.437 23.641 1 96.69 66 LEU A O 1
ATOM 501 N N . PHE A 1 67 ? -18 0.661 21.531 1 96.94 67 PHE A N 1
ATOM 502 C CA . PHE A 1 67 ? -16.531 0.6 21.609 1 96.94 67 PHE A CA 1
ATOM 503 C C . PHE A 1 67 ? -15.906 1.603 20.641 1 96.94 67 PHE A C 1
ATOM 505 O O . PHE A 1 67 ? -14.688 1.754 20.609 1 96.94 67 PHE A O 1
ATOM 512 N N . GLY A 1 68 ? -16.703 2.279 19.875 1 95.38 68 GLY A N 1
ATOM 513 C CA . GLY A 1 68 ? -16.188 3.254 18.922 1 95.38 68 GLY A CA 1
ATOM 514 C C . GLY A 1 68 ? -15.891 4.605 19.547 1 95.38 68 GLY A C 1
ATOM 515 O O . GLY A 1 68 ? -16.016 4.77 20.766 1 95.38 68 GLY A O 1
ATOM 516 N N . SER A 1 69 ? -15.5 5.555 18.734 1 92.88 69 SER A N 1
ATOM 517 C CA . SER A 1 69 ? -15.148 6.895 19.188 1 92.88 69 SER A CA 1
ATOM 518 C C . SER A 1 69 ? -16.234 7.902 18.828 1 92.88 69 SER A C 1
ATOM 520 O O . SER A 1 69 ? -16.578 8.766 19.641 1 92.88 69 SER A O 1
ATOM 522 N N . SER A 1 70 ? -16.812 7.824 17.688 1 94.25 70 SER A N 1
ATOM 523 C CA . SER A 1 70 ? -17.766 8.797 17.188 1 94.25 70 SER A CA 1
ATOM 524 C C . SER A 1 70 ? -19.094 8.711 17.938 1 94.25 70 SER A C 1
ATOM 526 O O . SER A 1 70 ? -19.562 7.621 18.25 1 94.25 70 SER A O 1
ATOM 528 N N . LEU A 1 71 ? -19.672 9.82 18.141 1 95.56 71 LEU A N 1
ATOM 529 C CA . LEU A 1 71 ? -20.953 9.875 18.828 1 95.56 71 LEU A CA 1
ATOM 530 C C . LEU A 1 71 ? -22.109 9.68 17.828 1 95.56 71 LEU A C 1
ATOM 532 O O . LEU A 1 71 ? -23.234 9.391 18.234 1 95.56 71 LEU A O 1
ATOM 536 N N . HIS A 1 72 ? -21.797 9.812 16.594 1 95.31 72 HIS A N 1
ATOM 537 C CA . HIS A 1 72 ? -22.891 9.906 15.633 1 95.31 72 HIS A CA 1
ATOM 538 C C . HIS A 1 72 ? -22.75 8.852 14.539 1 95.31 72 HIS A C 1
ATOM 540 O O . HIS A 1 72 ? -23.688 8.625 13.766 1 95.31 72 HIS A O 1
ATOM 546 N N . LEU A 1 73 ? -21.641 8.172 14.43 1 96.12 73 LEU A N 1
ATOM 547 C CA . LEU A 1 73 ? -21.422 7.195 13.375 1 96.12 73 LEU A CA 1
ATOM 548 C C . LEU A 1 73 ? -22.375 6.008 13.516 1 96.12 73 LEU A C 1
ATOM 550 O O . LEU A 1 73 ? -22.484 5.43 14.602 1 96.12 73 LEU A O 1
ATOM 554 N N . ILE A 1 74 ? -23.062 5.695 12.484 1 97.25 74 ILE A N 1
ATOM 555 C CA . ILE A 1 74 ? -23.906 4.508 12.461 1 97.25 74 ILE A CA 1
ATOM 556 C C . ILE A 1 74 ? -23.234 3.42 11.617 1 97.25 74 ILE A C 1
ATOM 558 O O . ILE A 1 74 ? -23.141 3.545 10.398 1 97.25 74 ILE A O 1
ATOM 562 N N . SER A 1 75 ? -22.812 2.342 12.266 1 97.69 75 SER A N 1
ATOM 563 C CA . SER A 1 75 ? -22.188 1.213 11.586 1 97.69 75 SER A CA 1
ATOM 564 C C . SER A 1 75 ? -23.203 0.138 11.234 1 97.69 75 SER A C 1
ATOM 566 O O . SER A 1 75 ? -24.234 0.006 11.906 1 97.69 75 SER A O 1
ATOM 568 N N . GLY A 1 76 ? -23.031 -0.566 10.266 1 97.31 76 GLY A N 1
ATOM 569 C CA . GLY A 1 76 ? -23.906 -1.61 9.758 1 97.31 76 GLY A CA 1
ATOM 570 C C . GLY A 1 76 ? -23.547 -2.061 8.352 1 97.31 76 GLY A C 1
ATOM 571 O O . GLY A 1 76 ? -22.422 -1.848 7.895 1 97.31 76 GLY A O 1
ATOM 572 N N . PRO A 1 77 ? -24.453 -2.738 7.758 1 96.06 77 PRO A N 1
ATOM 573 C CA . PRO A 1 77 ? -24.188 -3.139 6.375 1 96.06 77 PRO A CA 1
ATOM 574 C C . PRO A 1 77 ? -24.094 -1.948 5.422 1 96.06 77 PRO A C 1
ATOM 576 O O . PRO A 1 77 ? -24.844 -0.98 5.562 1 96.06 77 PRO A O 1
ATOM 579 N N . THR A 1 78 ? -23.156 -1.967 4.574 1 91.69 78 THR A N 1
ATOM 580 C CA . THR A 1 78 ? -22.984 -0.911 3.58 1 91.69 78 THR A CA 1
ATOM 581 C C . THR A 1 78 ? -22.859 -1.503 2.18 1 91.69 78 THR A C 1
ATOM 583 O O . THR A 1 78 ? -22.547 -2.688 2.027 1 91.69 78 THR A O 1
ATOM 586 N N . THR A 1 79 ? -23.141 -0.656 1.25 1 82.81 79 THR A N 1
ATOM 587 C CA . THR A 1 79 ? -23.094 -1.084 -0.144 1 82.81 79 THR A CA 1
ATOM 588 C C . THR A 1 79 ? -21.688 -1.517 -0.536 1 82.81 79 THR A C 1
ATOM 590 O O . THR A 1 79 ? -21.5 -2.58 -1.131 1 82.81 79 THR A O 1
ATOM 593 N N . ALA A 1 80 ? -20.719 -0.662 -0.209 1 83.56 80 ALA A N 1
ATOM 594 C CA . ALA A 1 80 ? -19.344 -0.921 -0.596 1 83.56 80 ALA A CA 1
ATOM 595 C C . ALA A 1 80 ? -18.844 -2.246 -0.021 1 83.56 80 ALA A C 1
ATOM 597 O O . ALA A 1 80 ? -18.25 -3.057 -0.733 1 83.56 80 ALA A O 1
ATOM 598 N N . ILE A 1 81 ? -19.109 -2.461 1.198 1 93.5 81 ILE A N 1
ATOM 599 C CA . ILE A 1 81 ? -18.656 -3.682 1.854 1 93.5 81 ILE A CA 1
ATOM 600 C C . ILE A 1 81 ? -19.391 -4.887 1.268 1 93.5 81 ILE A C 1
ATOM 602 O O . ILE A 1 81 ? -18.797 -5.949 1.072 1 93.5 81 ILE A O 1
ATOM 606 N N . SER A 1 82 ? -20.672 -4.754 0.95 1 93.62 82 SER A N 1
ATOM 607 C CA . SER A 1 82 ? -21.484 -5.844 0.419 1 93.62 82 SER A CA 1
ATOM 608 C C . SER A 1 82 ? -20.953 -6.32 -0.929 1 93.62 82 SER A C 1
ATOM 610 O O . SER A 1 82 ? -20.906 -7.523 -1.188 1 93.62 82 SER A O 1
ATOM 612 N N . ILE A 1 83 ? -20.547 -5.445 -1.676 1 87.88 83 ILE A N 1
ATOM 613 C CA . ILE A 1 83 ? -20.031 -5.816 -2.992 1 87.88 83 ILE A CA 1
ATOM 614 C C . ILE A 1 83 ? -18.703 -6.555 -2.844 1 87.88 83 ILE A C 1
ATOM 616 O O . ILE A 1 83 ? -18.438 -7.508 -3.578 1 87.88 83 ILE A O 1
ATOM 620 N N . VAL A 1 84 ? -17.891 -6.066 -1.994 1 91.19 84 VAL A N 1
ATOM 621 C CA . VAL A 1 84 ? -16.578 -6.703 -1.799 1 91.19 84 VAL A CA 1
ATOM 622 C C . VAL A 1 84 ? -16.781 -8.109 -1.23 1 91.19 84 VAL A C 1
ATOM 624 O O . VAL A 1 84 ? -16.062 -9.039 -1.612 1 91.19 84 VAL A O 1
ATOM 627 N N . VAL A 1 85 ? -17.766 -8.211 -0.329 1 94.69 85 VAL A N 1
ATOM 628 C CA . VAL A 1 85 ? -18.062 -9.523 0.233 1 94.69 85 VAL A CA 1
ATOM 629 C C . VAL A 1 85 ? -18.5 -10.477 -0.878 1 94.69 85 VAL A C 1
ATOM 631 O O . VAL A 1 85 ? -18.016 -11.609 -0.966 1 94.69 85 VAL A O 1
ATOM 634 N N . PHE A 1 86 ? -19.391 -10.023 -1.707 1 91.25 86 PHE A N 1
ATOM 635 C CA . PHE A 1 86 ? -19.891 -10.836 -2.803 1 91.25 86 PHE A CA 1
ATOM 636 C C . PHE A 1 86 ? -18.766 -11.266 -3.725 1 91.25 86 PHE A C 1
ATOM 638 O O . PHE A 1 86 ? -18.609 -12.453 -4.02 1 91.25 86 PHE A O 1
ATOM 645 N N . SER A 1 87 ? -17.953 -10.32 -4.113 1 86.69 87 SER A N 1
ATOM 646 C CA . SER A 1 87 ? -16.875 -10.586 -5.062 1 86.69 87 SER A CA 1
ATOM 647 C C . SER A 1 87 ? -15.82 -11.508 -4.461 1 86.69 87 SER A C 1
ATOM 649 O O . SER A 1 87 ? -15.227 -12.32 -5.168 1 86.69 87 SER A O 1
ATOM 651 N N . SER A 1 88 ? -15.586 -11.375 -3.23 1 89.75 88 SER A N 1
ATOM 652 C CA . SER A 1 88 ? -14.562 -12.148 -2.541 1 89.75 88 SER A CA 1
ATOM 653 C C . SER A 1 88 ? -14.969 -13.609 -2.396 1 89.75 88 SER A C 1
ATOM 655 O O . SER A 1 88 ? -14.148 -14.508 -2.594 1 89.75 88 SER A O 1
ATOM 657 N N . VAL A 1 89 ? -16.25 -13.859 -2.102 1 93.38 89 VAL A N 1
ATOM 658 C CA . VAL A 1 89 ? -16.672 -15.203 -1.703 1 93.38 89 VAL A CA 1
ATOM 659 C C . VAL A 1 89 ? -17.219 -15.953 -2.918 1 93.38 89 VAL A C 1
ATOM 661 O O . VAL A 1 89 ? -17.141 -17.188 -2.977 1 93.38 89 VAL A O 1
ATOM 664 N N . SER A 1 90 ? -17.703 -15.258 -3.885 1 89.88 90 SER A N 1
ATOM 665 C CA . SER A 1 90 ? -18.344 -15.875 -5.039 1 89.88 90 SER A CA 1
ATOM 666 C C . SER A 1 90 ? -17.344 -16.703 -5.84 1 89.88 90 SER A C 1
ATOM 668 O O . SER A 1 90 ? -17.75 -17.609 -6.594 1 89.88 90 SER A O 1
ATOM 670 N N . ARG A 1 91 ? -16.109 -16.547 -5.625 1 80.44 91 ARG A N 1
ATOM 671 C CA . ARG A 1 91 ? -15.07 -17.281 -6.32 1 80.44 91 ARG A CA 1
ATOM 672 C C . ARG A 1 91 ? -14.938 -18.703 -5.773 1 80.44 91 ARG A C 1
ATOM 674 O O . ARG A 1 91 ? -14.43 -19.594 -6.453 1 80.44 91 ARG A O 1
ATOM 681 N N . TYR A 1 92 ? -15.484 -18.828 -4.59 1 88.31 92 TYR A N 1
ATOM 682 C CA . TYR A 1 92 ? -15.211 -20.078 -3.893 1 88.31 92 TYR A CA 1
ATOM 683 C C . TYR A 1 92 ? -16.5 -20.859 -3.633 1 88.31 92 TYR A C 1
ATOM 685 O O . TYR A 1 92 ? -16.469 -22.062 -3.422 1 88.31 92 TYR A O 1
ATOM 693 N N . ALA A 1 93 ? -17.578 -20.141 -3.553 1 92.94 93 ALA A N 1
ATOM 694 C CA . ALA A 1 93 ? -18.844 -20.766 -3.232 1 92.94 93 ALA A CA 1
ATOM 695 C C . ALA A 1 93 ? -20 -20.062 -3.939 1 92.94 93 ALA A C 1
ATOM 697 O O . ALA A 1 93 ? -19.906 -18.891 -4.266 1 92.94 93 ALA A O 1
ATOM 698 N N . GLU A 1 94 ? -21.094 -20.797 -4.125 1 91.44 94 GLU A N 1
ATOM 699 C CA . GLU A 1 94 ? -22.281 -20.266 -4.777 1 91.44 94 GLU A CA 1
ATOM 700 C C . GLU A 1 94 ? -23.062 -19.359 -3.826 1 91.44 94 GLU A C 1
ATOM 702 O O . GLU A 1 94 ? -23.266 -19.703 -2.662 1 91.44 94 GLU A O 1
ATOM 707 N N . ALA A 1 95 ? -23.516 -18.266 -4.32 1 90.81 95 ALA A N 1
ATOM 708 C CA . ALA A 1 95 ? -24.25 -17.297 -3.521 1 90.81 95 ALA A CA 1
ATOM 709 C C . ALA A 1 95 ? -25.484 -17.922 -2.893 1 90.81 95 ALA A C 1
ATOM 711 O O . ALA A 1 95 ? -26.188 -18.703 -3.543 1 90.81 95 ALA A O 1
ATOM 712 N N . GLY A 1 96 ? -25.688 -17.641 -1.729 1 89.75 96 GLY A N 1
ATOM 713 C CA . GLY A 1 96 ? -26.859 -18.125 -1.034 1 89.75 96 GLY A CA 1
ATOM 714 C C . GLY A 1 96 ? -26.656 -19.484 -0.395 1 89.75 96 GLY A C 1
ATOM 715 O O . GLY A 1 96 ? -27.453 -19.906 0.458 1 89.75 96 GLY A O 1
ATOM 716 N N . SER A 1 97 ? -25.656 -20.266 -0.772 1 94.25 97 SER A N 1
ATOM 717 C CA . SER A 1 97 ? -25.391 -21.594 -0.222 1 94.25 97 SER A CA 1
ATOM 718 C C . SER A 1 97 ? -24.859 -21.5 1.206 1 94.25 97 SER A C 1
ATOM 720 O O . SER A 1 97 ? -24.391 -20.453 1.636 1 94.25 97 SER A O 1
ATOM 722 N N . PRO A 1 98 ? -25.047 -22.547 1.945 1 94.88 98 PRO A N 1
ATOM 723 C CA . PRO A 1 98 ? -24.5 -22.562 3.305 1 94.88 98 PRO A CA 1
ATOM 724 C C . PRO A 1 98 ? -22.984 -22.328 3.338 1 94.88 98 PRO A C 1
ATOM 726 O O . PRO A 1 98 ? -22.484 -21.688 4.262 1 94.88 98 PRO A O 1
ATOM 729 N N . GLU A 1 99 ? -22.312 -22.844 2.383 1 95.88 99 GLU A N 1
ATOM 730 C CA . GLU A 1 99 ? -20.875 -22.641 2.293 1 95.88 99 GLU A CA 1
ATOM 731 C C . GLU A 1 99 ? -20.531 -21.172 2.068 1 95.88 99 GLU A C 1
ATOM 733 O O . GLU A 1 99 ? -19.578 -20.656 2.652 1 95.88 99 GLU A O 1
ATOM 738 N N . PHE A 1 100 ? -21.344 -20.531 1.217 1 96.62 100 PHE A N 1
ATOM 739 C CA . PHE A 1 100 ? -21.156 -19.109 0.953 1 96.62 100 PHE A CA 1
ATOM 740 C C . PHE A 1 100 ? -21.328 -18.297 2.23 1 96.62 100 PHE A C 1
ATOM 742 O O . PHE A 1 100 ? -20.516 -17.406 2.518 1 96.62 100 PHE A O 1
ATOM 749 N N . ILE A 1 101 ? -22.359 -18.656 2.955 1 97 101 ILE A N 1
ATOM 750 C CA . ILE A 1 101 ? -22.688 -17.938 4.188 1 97 101 ILE A CA 1
ATOM 751 C C . ILE A 1 101 ? -21.547 -18.109 5.191 1 97 101 ILE A C 1
ATOM 753 O O . ILE A 1 101 ? -21.094 -17.141 5.809 1 97 101 ILE A O 1
ATOM 757 N N . ASN A 1 102 ? -21.047 -19.297 5.293 1 97.12 102 ASN A N 1
ATOM 758 C CA . ASN A 1 102 ? -19.953 -19.578 6.219 1 97.12 102 ASN A CA 1
ATOM 759 C C . ASN A 1 102 ? -18.688 -18.828 5.848 1 97.12 102 ASN A C 1
ATOM 761 O O . ASN A 1 102 ? -18 -18.312 6.723 1 97.12 102 ASN A O 1
ATOM 765 N N . LEU A 1 103 ? -18.406 -18.75 4.594 1 97.5 103 LEU A N 1
ATOM 766 C CA . LEU A 1 103 ? -17.234 -18.047 4.121 1 97.5 103 LEU A CA 1
ATOM 767 C C . LEU A 1 103 ? -17.375 -16.547 4.344 1 97.5 103 LEU A C 1
ATOM 769 O O . LEU A 1 103 ? -16.406 -15.859 4.691 1 97.5 103 LEU A O 1
ATOM 773 N N . ALA A 1 104 ? -18.594 -16.062 4.145 1 97.94 104 ALA A N 1
ATOM 774 C CA . ALA A 1 104 ? -18.844 -14.641 4.363 1 97.94 104 ALA A CA 1
ATOM 775 C C . ALA A 1 104 ? -18.641 -14.266 5.828 1 97.94 104 ALA A C 1
ATOM 777 O O . ALA A 1 104 ? -18.094 -13.203 6.133 1 97.94 104 ALA A O 1
ATOM 778 N N . LEU A 1 105 ? -19.109 -15.148 6.68 1 98.12 105 LEU A N 1
ATOM 779 C CA . LEU A 1 105 ? -18.953 -14.898 8.109 1 98.12 105 LEU A CA 1
ATOM 780 C C . LEU A 1 105 ? -17.5 -15.008 8.523 1 98.12 105 LEU A C 1
ATOM 782 O O . LEU A 1 105 ? -17.031 -14.25 9.383 1 98.12 105 LEU A O 1
ATOM 786 N N . THR A 1 106 ? -16.781 -15.922 7.938 1 98.25 106 THR A N 1
ATOM 787 C CA . THR A 1 106 ? -15.359 -16.062 8.211 1 98.25 106 THR A CA 1
ATOM 788 C C . THR A 1 106 ? -14.594 -14.836 7.723 1 98.25 106 THR A C 1
ATOM 790 O O . THR A 1 106 ? -13.695 -14.344 8.414 1 98.25 106 THR A O 1
ATOM 793 N N . LEU A 1 107 ? -14.938 -14.406 6.523 1 98.12 107 LEU A N 1
ATOM 794 C CA . LEU A 1 107 ? -14.367 -13.18 5.98 1 98.12 107 LEU A CA 1
ATOM 795 C C . LEU A 1 107 ? -14.594 -12.016 6.934 1 98.12 107 LEU A C 1
ATOM 797 O O . LEU A 1 107 ? -13.695 -11.195 7.145 1 98.12 107 LEU A O 1
ATOM 801 N N . THR A 1 108 ? -15.781 -11.953 7.48 1 98.5 108 THR A N 1
ATOM 802 C CA . THR A 1 108 ? -16.156 -10.906 8.422 1 98.5 108 THR A CA 1
ATOM 803 C C . THR A 1 108 ? -15.297 -10.969 9.68 1 98.5 108 THR A C 1
ATOM 805 O O . THR A 1 108 ? -14.797 -9.945 10.148 1 98.5 108 THR A O 1
ATOM 808 N N . PHE A 1 109 ? -15.125 -12.125 10.18 1 98.44 109 PHE A N 1
ATOM 809 C CA . PHE A 1 109 ? -14.297 -12.336 11.359 1 98.44 109 PHE A CA 1
ATOM 810 C C . PHE A 1 109 ? -12.867 -11.875 11.109 1 98.44 109 PHE A C 1
ATOM 812 O O . PHE A 1 109 ? -12.297 -11.141 11.922 1 98.44 109 PHE A O 1
ATOM 819 N N . LEU A 1 110 ? -12.312 -12.32 10.016 1 98 110 LEU A N 1
ATOM 820 C CA . LEU A 1 110 ? -10.93 -11.992 9.688 1 98 110 LEU A CA 1
ATOM 821 C C . LEU A 1 110 ? -10.766 -10.492 9.484 1 98 110 LEU A C 1
ATOM 823 O O . LEU A 1 110 ? -9.758 -9.906 9.906 1 98 110 LEU A O 1
ATOM 827 N N . ALA A 1 111 ? -11.719 -9.891 8.781 1 98.12 111 ALA A N 1
ATOM 828 C CA . ALA A 1 111 ? -11.688 -8.438 8.609 1 98.12 111 ALA A CA 1
ATOM 829 C C . ALA A 1 111 ? -11.688 -7.727 9.961 1 98.12 111 ALA A C 1
ATOM 831 O O . ALA A 1 111 ? -1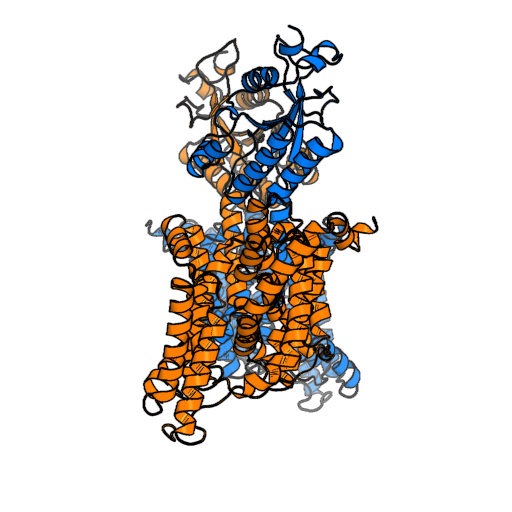0.945 -6.762 10.156 1 98.12 111 ALA A O 1
ATOM 832 N N . GLY A 1 112 ? -12.547 -8.211 10.852 1 98.44 112 GLY A N 1
ATOM 833 C CA . GLY A 1 112 ? -12.594 -7.645 12.188 1 98.44 112 GLY A CA 1
ATOM 834 C C . GLY A 1 112 ? -11.281 -7.789 12.938 1 98.44 112 GLY A C 1
ATOM 835 O O . GLY A 1 112 ? -10.859 -6.871 13.648 1 98.44 112 GLY A O 1
ATOM 836 N N . VAL A 1 113 ? -10.617 -8.898 12.789 1 97.75 113 VAL A N 1
ATOM 837 C CA . VAL A 1 113 ? -9.336 -9.148 13.438 1 97.75 113 VAL A CA 1
ATOM 838 C C . VAL A 1 113 ? -8.297 -8.156 12.93 1 97.75 113 VAL A C 1
ATOM 840 O O . VAL A 1 113 ? -7.523 -7.598 13.711 1 97.75 113 VAL A O 1
ATOM 843 N N . TYR A 1 114 ? -8.273 -7.969 11.617 1 96.31 114 TYR A N 1
ATOM 844 C CA . TYR A 1 114 ? -7.359 -6.984 11.047 1 96.31 114 TYR A CA 1
ATOM 845 C C . TYR A 1 114 ? -7.633 -5.594 11.609 1 96.31 114 TYR A C 1
ATOM 847 O O . TYR A 1 114 ? -6.699 -4.883 11.992 1 96.31 114 TYR A O 1
ATOM 855 N N . GLN A 1 115 ? -8.891 -5.246 11.664 1 97.38 115 GLN A N 1
ATOM 856 C CA . GLN A 1 115 ? -9.266 -3.918 12.133 1 97.38 115 GLN A CA 1
ATOM 857 C C . GLN A 1 115 ? -8.875 -3.725 13.594 1 97.38 115 GLN A C 1
ATOM 859 O O . GLN A 1 115 ? -8.367 -2.668 13.977 1 97.38 115 GLN A O 1
ATOM 864 N N . LEU A 1 116 ? -9.148 -4.73 14.398 1 97.12 116 LEU A N 1
ATOM 865 C CA . LEU A 1 116 ? -8.773 -4.68 15.812 1 97.12 116 LEU A CA 1
ATOM 866 C C . LEU A 1 116 ? -7.262 -4.562 15.969 1 97.12 116 LEU A C 1
ATOM 868 O O . LEU A 1 116 ? -6.777 -3.77 16.781 1 97.12 116 LEU A O 1
ATOM 872 N N . ALA A 1 117 ? -6.547 -5.324 15.195 1 94.44 117 ALA A N 1
ATOM 873 C CA . ALA A 1 117 ? -5.086 -5.289 15.242 1 94.44 117 ALA A CA 1
ATOM 874 C C . ALA A 1 117 ? -4.559 -3.908 14.875 1 94.44 117 ALA A C 1
ATOM 876 O O . ALA A 1 117 ? -3.631 -3.4 15.508 1 94.44 117 ALA A O 1
ATOM 877 N N . PHE A 1 118 ? -5.148 -3.34 13.875 1 92.75 118 PHE A N 1
ATOM 878 C CA . PHE A 1 118 ? -4.734 -2.01 13.453 1 92.75 118 PHE A CA 1
ATOM 879 C C . PHE A 1 118 ? -4.996 -0.982 14.547 1 92.75 118 PHE A C 1
ATOM 881 O O . PHE A 1 118 ? -4.184 -0.085 14.773 1 92.75 118 PHE A O 1
ATOM 888 N N . GLY A 1 119 ? -6.168 -1.085 15.188 1 92.94 119 GLY A N 1
ATOM 889 C CA . GLY A 1 119 ? -6.492 -0.184 16.281 1 92.94 119 GLY A CA 1
ATOM 890 C C . GLY A 1 119 ? -5.547 -0.316 17.469 1 92.94 119 GLY A C 1
ATOM 891 O O . GLY A 1 119 ? -5.094 0.688 18.016 1 92.94 119 GLY A O 1
ATOM 892 N N . LEU A 1 120 ? -5.223 -1.521 17.766 1 91.94 120 LEU A N 1
ATOM 893 C CA . LEU A 1 120 ? -4.34 -1.785 18.906 1 91.94 120 LEU A CA 1
ATOM 894 C C . LEU A 1 120 ? -2.916 -1.334 18.594 1 91.94 120 LEU A C 1
ATOM 896 O O . LEU A 1 120 ? -2.189 -0.903 19.5 1 91.94 120 LEU A O 1
ATOM 900 N N . ALA A 1 121 ? -2.598 -1.365 17.344 1 87.25 121 ALA A N 1
ATOM 901 C CA . ALA A 1 121 ? -1.266 -0.937 16.906 1 87.25 121 ALA A CA 1
ATOM 902 C C . ALA A 1 121 ? -1.215 0.574 16.703 1 87.25 121 ALA A C 1
ATOM 904 O O . ALA A 1 121 ? -0.189 1.116 16.297 1 87.25 121 ALA A O 1
ATOM 905 N N . ARG A 1 122 ? -2.346 1.242 16.875 1 86.19 122 ARG A N 1
ATOM 906 C CA . ARG A 1 122 ? -2.459 2.695 16.797 1 86.19 122 ARG A CA 1
ATOM 907 C C . ARG A 1 122 ? -2.121 3.193 15.391 1 86.19 122 ARG A C 1
ATOM 909 O O . ARG A 1 122 ? -1.338 4.133 15.234 1 86.19 122 ARG A O 1
ATOM 916 N N . LEU A 1 123 ? -2.723 2.473 14.477 1 82.31 123 LEU A N 1
ATOM 917 C CA . LEU A 1 123 ? -2.516 2.854 13.078 1 82.31 123 LEU A CA 1
ATOM 918 C C . LEU A 1 123 ? -3.65 3.746 12.586 1 82.31 123 LEU A C 1
ATOM 920 O O . LEU A 1 123 ? -3.771 3.996 11.391 1 82.31 123 LEU A O 1
ATOM 924 N N . GLY A 1 124 ? -4.496 4.141 13.492 1 78.62 124 GLY A N 1
ATOM 925 C CA . GLY A 1 124 ? -5.656 4.938 13.133 1 78.62 124 GLY A CA 1
ATOM 926 C C . GLY A 1 124 ? -5.297 6.234 12.43 1 78.62 124 GLY A C 1
ATOM 927 O O . GLY A 1 124 ? -6.012 6.68 11.531 1 78.62 124 GLY A O 1
ATOM 928 N N . SER A 1 125 ? -4.152 6.84 12.766 1 71.5 125 SER A N 1
ATOM 929 C CA . SER A 1 125 ? -3.746 8.109 12.172 1 71.5 125 SER A CA 1
ATOM 930 C C . SER A 1 125 ? -3.287 7.918 10.727 1 71.5 125 SER A C 1
ATOM 932 O O . SER A 1 125 ? -3.277 8.867 9.945 1 71.5 125 SER A O 1
ATOM 934 N N . LEU A 1 126 ? -3.104 6.707 10.453 1 70.75 126 LEU A N 1
ATOM 935 C CA . LEU A 1 126 ? -2.469 6.453 9.164 1 70.75 126 LEU A CA 1
ATOM 936 C C . LEU A 1 126 ? -3.51 6.391 8.055 1 70.75 126 LEU A C 1
ATOM 938 O O . LEU A 1 126 ? -3.18 6.582 6.879 1 70.75 126 LEU A O 1
ATOM 942 N N . VAL A 1 127 ? -4.762 6.09 8.445 1 70.06 127 VAL A N 1
ATOM 943 C CA . VAL A 1 127 ? -5.828 6.086 7.449 1 70.06 127 VAL A CA 1
ATOM 944 C C . VAL A 1 127 ? -5.969 7.477 6.836 1 70.06 127 VAL A C 1
ATOM 946 O O . VAL A 1 127 ? -6.48 7.621 5.723 1 70.06 127 VAL A O 1
ATOM 949 N N . ASN A 1 128 ? -5.352 8.352 7.492 1 65.12 128 ASN A N 1
ATOM 950 C CA . ASN A 1 128 ? -5.438 9.734 7.035 1 65.12 128 ASN A CA 1
ATOM 951 C C . ASN A 1 128 ? -4.562 9.969 5.809 1 65.12 128 ASN A C 1
ATOM 953 O O . ASN A 1 128 ? -4.73 10.969 5.102 1 65.12 128 ASN A O 1
ATOM 957 N N . PHE A 1 129 ? -3.76 9.078 5.621 1 71.5 129 PHE A N 1
ATOM 958 C CA . PHE A 1 129 ? -2.861 9.258 4.484 1 71.5 129 PHE A CA 1
ATOM 959 C C . PHE A 1 129 ? -3.475 8.68 3.215 1 71.5 129 PHE A C 1
ATOM 961 O O . PHE A 1 129 ? -2.994 8.953 2.111 1 71.5 129 PHE A O 1
ATOM 968 N N . VAL A 1 130 ? -4.512 7.953 3.402 1 77.88 130 VAL A N 1
ATOM 969 C CA . VAL A 1 130 ? -5.215 7.418 2.242 1 77.88 130 VAL A CA 1
ATOM 970 C C . VAL A 1 130 ? -6.262 8.422 1.761 1 77.88 130 VAL A C 1
ATOM 972 O O . VAL A 1 130 ? -7.125 8.836 2.533 1 77.88 130 VAL A O 1
ATOM 975 N N . SER A 1 131 ? -6.105 8.797 0.519 1 74.69 131 SER A N 1
ATOM 976 C CA . SER A 1 131 ? -7.004 9.797 -0.054 1 74.69 131 SER A CA 1
ATOM 977 C C . SER A 1 131 ? -8.445 9.297 -0.075 1 74.69 131 SER A C 1
ATOM 979 O O . SER A 1 131 ? -8.695 8.125 -0.367 1 74.69 131 SER A O 1
ATOM 981 N N . HIS A 1 132 ? -9.336 10.133 0.274 1 75.5 132 HIS A N 1
ATOM 982 C CA . HIS A 1 132 ? -10.758 9.828 0.156 1 75.5 132 HIS A CA 1
ATOM 983 C C . HIS A 1 132 ? -11.133 9.523 -1.29 1 75.5 132 HIS A C 1
ATOM 985 O O . HIS A 1 132 ? -12.133 8.844 -1.544 1 75.5 132 HIS A O 1
ATOM 991 N N . THR A 1 133 ? -10.297 10 -2.156 1 82.62 133 THR A N 1
ATOM 992 C CA . THR A 1 133 ? -10.523 9.828 -3.586 1 82.62 133 THR A CA 1
ATOM 993 C C . THR A 1 133 ? -10.531 8.344 -3.953 1 82.62 133 THR A C 1
ATOM 995 O O . THR A 1 133 ? -11.203 7.938 -4.898 1 82.62 133 THR A O 1
ATOM 998 N N . VAL A 1 134 ? -9.773 7.531 -3.176 1 87.56 134 VAL A N 1
ATOM 999 C CA . VAL A 1 134 ? -9.789 6.086 -3.391 1 87.56 134 VAL A CA 1
ATOM 1000 C C . VAL A 1 134 ? -11.203 5.543 -3.197 1 87.56 134 VAL A C 1
ATOM 1002 O O . VAL A 1 134 ? -11.688 4.766 -4.02 1 87.56 134 VAL A O 1
ATOM 1005 N N . VAL A 1 135 ? -11.898 6.012 -2.154 1 83.31 135 VAL A N 1
ATOM 1006 C CA . VAL A 1 135 ? -13.234 5.547 -1.823 1 83.31 135 VAL A CA 1
ATOM 1007 C C . VAL A 1 135 ? -14.227 6.039 -2.875 1 83.31 135 VAL A C 1
ATOM 1009 O O . VAL A 1 135 ? -15.109 5.293 -3.303 1 83.31 135 VAL A O 1
ATOM 1012 N N . ILE A 1 136 ? -14.062 7.266 -3.312 1 86 136 ILE A N 1
ATOM 1013 C CA . ILE A 1 136 ? -14.945 7.844 -4.32 1 86 136 ILE A CA 1
ATOM 1014 C C . ILE A 1 136 ? -14.828 7.055 -5.621 1 86 136 ILE A C 1
ATOM 1016 O O . ILE A 1 136 ? -15.844 6.715 -6.238 1 86 136 ILE A O 1
ATOM 1020 N N . GLY A 1 137 ? -13.633 6.805 -6.039 1 89.62 137 GLY A N 1
ATOM 1021 C CA . GLY A 1 137 ? -13.414 6.031 -7.254 1 89.62 137 GLY A CA 1
ATOM 1022 C C . GLY A 1 137 ? -13.938 4.609 -7.152 1 89.62 137 GLY A C 1
ATOM 1023 O O . GLY A 1 137 ? -14.57 4.109 -8.078 1 89.62 137 GLY A O 1
ATOM 1024 N N . PHE A 1 138 ? -13.633 4.039 -6.082 1 89.06 138 PHE A N 1
ATOM 1025 C CA . PHE A 1 138 ? -14.094 2.674 -5.855 1 89.06 138 PHE A CA 1
ATOM 1026 C C . PHE A 1 138 ? -15.617 2.605 -5.867 1 89.06 138 PHE A C 1
ATOM 1028 O O . PHE A 1 138 ? -16.203 1.733 -6.512 1 89.06 138 PHE A O 1
ATOM 1035 N N . THR A 1 139 ? -16.234 3.451 -5.145 1 87.06 139 THR A N 1
ATOM 1036 C CA . THR A 1 139 ? -17.688 3.443 -5.02 1 87.06 139 THR A CA 1
ATOM 1037 C C . THR A 1 139 ? -18.344 3.723 -6.367 1 87.06 139 THR A C 1
ATOM 1039 O O . THR A 1 139 ? -19.391 3.158 -6.68 1 87.06 139 THR A O 1
ATOM 1042 N N . ALA A 1 140 ? -17.766 4.613 -7.074 1 90.75 140 ALA A N 1
ATOM 1043 C CA . ALA A 1 140 ? -18.281 4.875 -8.414 1 90.75 140 ALA A CA 1
ATOM 1044 C C . ALA A 1 140 ? -18.203 3.621 -9.281 1 90.75 140 ALA A C 1
ATOM 1046 O O . ALA A 1 140 ? -19.172 3.285 -9.977 1 90.75 140 ALA A O 1
ATOM 1047 N N . GLY A 1 141 ? -17.078 2.98 -9.312 1 91.62 141 GLY A N 1
ATOM 1048 C CA . GLY A 1 141 ? -16.938 1.731 -10.047 1 91.62 141 GLY A CA 1
ATOM 1049 C C . GLY A 1 141 ? -17.875 0.643 -9.547 1 91.62 141 GLY A C 1
ATOM 1050 O O . GLY A 1 141 ? -18.5 -0.054 -10.336 1 91.62 141 GLY A O 1
ATOM 1051 N N . ALA A 1 142 ? -17.984 0.508 -8.273 1 88.44 142 ALA A N 1
ATOM 1052 C CA . ALA A 1 142 ? -18.859 -0.484 -7.648 1 88.44 142 ALA A CA 1
ATOM 1053 C C . ALA A 1 142 ? -20.312 -0.217 -7.984 1 88.44 142 ALA A C 1
ATOM 1055 O O . ALA A 1 142 ? -21.109 -1.153 -8.156 1 88.44 142 ALA A O 1
ATOM 1056 N N . ALA A 1 143 ? -20.672 1.045 -8.016 1 89.75 143 ALA A N 1
ATOM 1057 C CA . ALA A 1 143 ? -22.031 1.41 -8.367 1 89.75 143 ALA A CA 1
ATOM 1058 C C . ALA A 1 143 ? -22.406 0.873 -9.75 1 89.75 143 ALA A C 1
ATOM 1060 O O . ALA A 1 143 ? -23.5 0.339 -9.945 1 89.75 143 ALA A O 1
ATOM 1061 N N . ILE A 1 144 ? -21.516 1.031 -10.633 1 91.25 144 ILE A N 1
ATOM 1062 C CA . ILE A 1 144 ? -21.75 0.554 -11.992 1 91.25 144 ILE A CA 1
ATOM 1063 C C . ILE A 1 144 ? -21.844 -0.97 -11.992 1 91.25 144 ILE A C 1
ATOM 1065 O O . ILE A 1 144 ? -22.688 -1.542 -12.68 1 91.25 144 ILE A O 1
ATOM 1069 N N . LEU A 1 145 ? -21.016 -1.596 -11.281 1 87.62 145 LEU A N 1
ATOM 1070 C CA . LEU A 1 145 ? -21.047 -3.051 -11.195 1 87.62 145 LEU A CA 1
ATOM 1071 C C . LEU A 1 145 ? -22.359 -3.525 -10.57 1 87.62 145 LEU A C 1
ATOM 1073 O O . LEU A 1 145 ? -22.938 -4.52 -11.016 1 87.62 145 LEU A O 1
ATOM 1077 N N . ILE A 1 146 ? -22.828 -2.822 -9.539 1 85.19 146 ILE A N 1
ATOM 1078 C CA . ILE A 1 146 ? -24.078 -3.146 -8.875 1 85.19 146 ILE A CA 1
ATOM 1079 C C . ILE A 1 146 ? -25.234 -2.998 -9.859 1 85.19 146 ILE A C 1
ATOM 1081 O O . ILE A 1 146 ? -26.094 -3.887 -9.969 1 85.19 146 ILE A O 1
ATOM 1085 N N . ALA A 1 147 ? -25.234 -1.912 -10.5 1 89.12 147 ALA A N 1
ATOM 1086 C CA . ALA A 1 147 ? -26.281 -1.679 -11.492 1 89.12 147 ALA A CA 1
ATOM 1087 C C . ALA A 1 147 ? -26.297 -2.781 -12.547 1 89.12 147 ALA A C 1
ATOM 1089 O O . ALA A 1 147 ? -27.359 -3.256 -12.938 1 89.12 147 ALA A O 1
ATOM 1090 N N . THR A 1 148 ? -25.141 -3.15 -12.945 1 87.81 148 THR A N 1
ATOM 1091 C CA . THR A 1 148 ? -25.016 -4.203 -13.953 1 87.81 148 THR A CA 1
ATOM 1092 C C . THR A 1 148 ? -25.547 -5.527 -13.414 1 87.81 148 THR A C 1
ATOM 1094 O O . THR A 1 148 ? -26.219 -6.27 -14.141 1 87.81 148 THR A O 1
ATOM 1097 N N . SER A 1 149 ? -25.328 -5.797 -12.195 1 83.12 149 SER A N 1
ATOM 1098 C CA . SER A 1 149 ? -25.734 -7.059 -11.586 1 83.12 149 SER A CA 1
ATOM 1099 C C . SER A 1 149 ? -27.25 -7.133 -11.438 1 83.12 149 SER A C 1
ATOM 1101 O O . SER A 1 149 ? -27.812 -8.227 -11.344 1 83.12 149 SER A O 1
ATOM 1103 N N . GLN A 1 150 ? -27.891 -5.977 -11.352 1 85.31 150 GLN A N 1
ATOM 1104 C CA . GLN A 1 150 ? -29.328 -5.953 -11.117 1 85.31 150 GLN A CA 1
ATOM 1105 C C . GLN A 1 150 ? -30.094 -6.074 -12.43 1 85.31 150 GLN A C 1
ATOM 1107 O O . GLN A 1 150 ? -31.297 -6.371 -12.43 1 85.31 150 GLN A O 1
ATOM 1112 N N . VAL A 1 151 ? -29.484 -5.867 -13.523 1 86.81 151 VAL A N 1
ATOM 1113 C CA . VAL A 1 151 ? -30.156 -5.855 -14.82 1 86.81 151 VAL A CA 1
ATOM 1114 C C . VAL A 1 151 ? -30.828 -7.207 -15.062 1 86.81 151 VAL A C 1
ATOM 1116 O O . VAL A 1 151 ? -31.938 -7.27 -15.594 1 86.81 151 VAL A O 1
ATOM 1119 N N . LYS A 1 152 ? -30.234 -8.242 -14.633 1 86.88 152 LYS A N 1
ATOM 1120 C CA . LYS A 1 152 ? -30.797 -9.57 -14.836 1 86.88 152 LYS A CA 1
ATOM 1121 C C . LYS A 1 152 ? -32.094 -9.734 -14.047 1 86.88 152 LYS A C 1
ATOM 1123 O O . LYS A 1 152 ? -33.031 -10.406 -14.5 1 86.88 152 LYS A O 1
ATOM 1128 N N . HIS A 1 153 ? -32.219 -9.109 -12.906 1 86.62 153 HIS A N 1
ATOM 1129 C CA . HIS A 1 153 ? -33.375 -9.234 -12.039 1 86.62 153 HIS A CA 1
ATOM 1130 C C . HIS A 1 153 ? -34.531 -8.383 -12.539 1 86.62 153 HIS A C 1
ATOM 1132 O O . HIS A 1 153 ? -35.719 -8.719 -12.328 1 86.62 153 HIS A O 1
ATOM 1138 N N . ILE A 1 154 ? -34.188 -7.316 -13.18 1 90.56 154 ILE A N 1
ATOM 1139 C CA . ILE A 1 154 ? -35.219 -6.383 -13.625 1 90.56 154 ILE A CA 1
ATOM 1140 C C . ILE A 1 154 ? -35.688 -6.754 -15.031 1 90.56 154 ILE A C 1
ATOM 1142 O O . ILE A 1 154 ? -36.812 -6.484 -15.406 1 90.56 154 ILE A O 1
ATOM 1146 N N . THR A 1 155 ? -34.844 -7.379 -15.844 1 90.38 155 THR A N 1
ATOM 1147 C CA . THR A 1 155 ? -35.188 -7.719 -17.219 1 90.38 155 THR A CA 1
ATOM 1148 C C . THR A 1 155 ? -35.625 -9.18 -17.312 1 90.38 155 THR A C 1
ATOM 1150 O O . THR A 1 155 ? -36.312 -9.57 -18.266 1 90.38 155 THR A O 1
ATOM 1153 N N . GLY A 1 156 ? -35.125 -9.984 -16.375 1 87.62 156 GLY A N 1
ATOM 1154 C CA . GLY A 1 156 ? -35.438 -11.406 -16.391 1 87.62 156 GLY A CA 1
ATOM 1155 C C . GLY A 1 156 ? -34.5 -12.195 -17.297 1 87.62 156 GLY A C 1
ATOM 1156 O O . GLY A 1 156 ? -34.625 -13.414 -17.406 1 87.62 156 GLY A O 1
ATOM 1157 N N . ILE A 1 157 ? -33.562 -11.547 -17.938 1 86.94 157 ILE A N 1
ATOM 1158 C CA . ILE A 1 157 ? -32.594 -12.219 -18.812 1 86.94 157 ILE A CA 1
ATOM 1159 C C . ILE A 1 157 ? -31.609 -13.031 -17.953 1 86.94 157 ILE A C 1
ATOM 1161 O O . ILE A 1 157 ? -30.984 -12.484 -17.047 1 86.94 157 ILE A O 1
ATOM 1165 N N . PRO A 1 158 ? -31.516 -14.289 -18.281 1 82.19 158 PRO A N 1
ATOM 1166 C CA . PRO A 1 158 ? -30.609 -15.109 -17.469 1 82.19 158 PRO A CA 1
ATOM 1167 C C . PRO A 1 158 ? -29.141 -14.836 -17.766 1 82.19 158 PRO A C 1
ATOM 1169 O O . PRO A 1 158 ? -28.719 -14.828 -18.922 1 82.19 158 PRO A O 1
ATOM 1172 N N . ILE A 1 159 ? -28.422 -14.453 -16.859 1 81 159 ILE A N 1
ATOM 1173 C CA . ILE A 1 159 ? -26.984 -14.25 -16.969 1 81 159 ILE A CA 1
ATOM 1174 C C . ILE A 1 159 ? -26.25 -15.18 -15.992 1 81 159 ILE A C 1
ATOM 1176 O O . ILE A 1 159 ? -26.641 -15.305 -14.828 1 81 159 ILE A O 1
ATOM 1180 N N . ALA A 1 160 ? -25.266 -15.828 -16.594 1 68.75 160 ALA A N 1
ATOM 1181 C CA . ALA A 1 160 ? -24.516 -16.75 -15.758 1 68.75 160 ALA A CA 1
ATOM 1182 C C . ALA A 1 160 ? -23.844 -16.031 -14.602 1 68.75 160 ALA A C 1
ATOM 1184 O O . ALA A 1 160 ? -23.422 -14.875 -14.742 1 68.75 160 ALA A O 1
ATOM 1185 N N . LYS A 1 161 ? -23.797 -16.703 -13.453 1 60.5 161 LYS A N 1
ATOM 1186 C CA . LYS A 1 161 ? -23.203 -16.125 -12.242 1 60.5 161 LYS A CA 1
ATOM 1187 C C . LYS A 1 161 ? -21.688 -15.977 -12.383 1 60.5 161 LYS A C 1
ATOM 1189 O O . LYS A 1 161 ? -21.031 -16.844 -12.953 1 60.5 161 LYS A O 1
ATOM 1194 N N . GLY A 1 162 ? -21.234 -14.898 -11.906 1 60.56 162 GLY A N 1
ATOM 1195 C CA . GLY A 1 162 ? -19.797 -14.742 -11.828 1 60.56 162 GLY A CA 1
ATOM 1196 C C . GLY A 1 162 ? -19.172 -14.195 -13.102 1 60.56 162 GLY A C 1
ATOM 1197 O O . GLY A 1 162 ? -17.953 -14.211 -13.266 1 60.56 162 GLY A O 1
ATOM 1198 N N . GLU A 1 163 ? -19.984 -13.812 -13.969 1 64.31 163 GLU A N 1
ATOM 1199 C CA . GLU A 1 163 ? -19.453 -13.289 -15.219 1 64.31 163 GLU A CA 1
ATOM 1200 C C . GLU A 1 163 ? -18.812 -11.914 -15.008 1 64.31 163 GLU A C 1
ATOM 1202 O O . GLU A 1 163 ? -19.219 -11.164 -14.117 1 64.31 163 GLU A O 1
ATOM 1207 N N . SER A 1 164 ? -17.75 -11.828 -15.75 1 72.69 164 SER A N 1
ATOM 1208 C CA . SER A 1 164 ? -17.062 -10.547 -15.719 1 72.69 164 SER A CA 1
ATOM 1209 C C . SER A 1 164 ? -17.953 -9.422 -16.203 1 72.69 164 SER A C 1
ATOM 1211 O O . SER A 1 164 ? -19 -9.672 -16.812 1 72.69 164 SER A O 1
ATOM 1213 N N . PHE A 1 165 ? -17.656 -8.188 -15.797 1 80.62 165 PHE A N 1
ATOM 1214 C CA . PHE A 1 165 ? -18.375 -6.977 -16.172 1 80.62 165 PHE A CA 1
ATOM 1215 C C . PHE A 1 165 ? -18.625 -6.941 -17.672 1 80.62 165 PHE A C 1
ATOM 1217 O O . PHE A 1 165 ? -19.766 -6.746 -18.109 1 80.62 165 PHE A O 1
ATOM 1224 N N . LEU A 1 166 ? -17.625 -7.285 -18.453 1 77.69 166 LEU A N 1
ATOM 1225 C CA . LEU A 1 166 ? -17.734 -7.223 -19.906 1 77.69 166 LEU A CA 1
ATOM 1226 C C . LEU A 1 166 ? -18.609 -8.352 -20.438 1 77.69 166 LEU A C 1
ATOM 1228 O O . LEU A 1 166 ? -19.453 -8.133 -21.328 1 77.69 166 LEU A O 1
ATOM 1232 N N . HIS A 1 167 ? -18.484 -9.508 -19.906 1 80.25 167 HIS A N 1
ATOM 1233 C CA . HIS A 1 167 ? -19.234 -10.664 -20.375 1 80.25 167 HIS A CA 1
ATOM 1234 C C . HIS A 1 167 ? -20.719 -10.531 -20.031 1 80.25 167 HIS A C 1
ATOM 1236 O O . HIS A 1 167 ? -21.578 -11.031 -20.75 1 80.25 167 HIS A O 1
ATOM 1242 N N . THR A 1 168 ? -21.016 -9.852 -18.906 1 81.31 168 THR A N 1
ATOM 1243 C CA . THR A 1 168 ? -22.406 -9.625 -18.516 1 81.31 168 THR A CA 1
ATOM 1244 C C . THR A 1 168 ? -23.141 -8.781 -19.562 1 81.31 168 THR A C 1
ATOM 1246 O O . THR A 1 168 ? -24.25 -9.109 -19.953 1 81.31 168 THR A O 1
ATOM 1249 N N . TRP A 1 169 ? -22.5 -7.836 -20.016 1 85.5 169 TRP A N 1
ATOM 1250 C CA . TRP A 1 169 ? -23.141 -6.941 -20.984 1 85.5 169 TRP A CA 1
ATOM 1251 C C . TRP A 1 169 ? -23.266 -7.602 -22.344 1 85.5 169 TRP A C 1
ATOM 1253 O O . TRP A 1 169 ? -24.25 -7.371 -23.062 1 85.5 169 TRP A O 1
ATOM 1263 N N . ILE A 1 170 ? -22.281 -8.477 -22.703 1 82.75 170 ILE A N 1
ATOM 1264 C CA . ILE A 1 170 ? -22.375 -9.242 -23.938 1 82.75 170 ILE A CA 1
ATOM 1265 C C . ILE A 1 170 ? -23.531 -10.234 -23.844 1 82.75 170 ILE A C 1
ATOM 1267 O O . ILE A 1 170 ? -24.328 -10.367 -24.781 1 82.75 170 ILE A O 1
ATOM 1271 N N . ALA A 1 171 ? -23.656 -10.805 -22.734 1 82.94 171 ALA A N 1
ATOM 1272 C CA . ALA A 1 171 ? -24.734 -11.766 -22.516 1 82.94 171 ALA A CA 1
ATOM 1273 C C . ALA A 1 171 ? -26.094 -11.07 -22.547 1 82.94 171 ALA A C 1
ATOM 1275 O O . ALA A 1 171 ? -27.078 -11.641 -23.031 1 82.94 171 ALA A O 1
ATOM 1276 N N . LEU A 1 172 ? -26.219 -9.93 -22 1 85.19 172 LEU A N 1
ATOM 1277 C CA . LEU A 1 172 ? -27.453 -9.156 -21.984 1 85.19 172 LEU A CA 1
ATOM 1278 C C . LEU A 1 172 ? -27.906 -8.82 -23.406 1 85.19 172 LEU A C 1
ATOM 1280 O O . LEU A 1 172 ? -29.094 -8.891 -23.719 1 85.19 172 LEU A O 1
ATOM 1284 N N . PHE A 1 173 ? -26.953 -8.531 -24.188 1 84.81 173 PHE A N 1
ATOM 1285 C CA . PHE A 1 173 ? -27.25 -8.188 -25.562 1 84.81 173 PHE A CA 1
ATOM 1286 C C . PHE A 1 173 ? -27.734 -9.406 -26.344 1 84.81 173 PHE A C 1
ATOM 1288 O O . PHE A 1 173 ? -28.625 -9.312 -27.188 1 84.81 173 PHE A O 1
ATOM 1295 N N . HIS A 1 174 ? -27.203 -10.555 -26.016 1 85.31 174 HIS A N 1
ATOM 1296 C CA . HIS A 1 174 ? -27.562 -11.789 -26.719 1 85.31 174 HIS A CA 1
ATOM 1297 C C . HIS A 1 174 ? -28.844 -12.391 -26.156 1 85.31 174 HIS A C 1
ATOM 1299 O O . HIS A 1 174 ? -29.531 -13.141 -26.859 1 85.31 174 HIS A O 1
ATOM 1305 N N . GLY A 1 175 ? -29.156 -12.078 -24.891 1 84.38 175 GLY A N 1
ATOM 1306 C CA . GLY A 1 175 ? -30.297 -12.695 -24.25 1 84.38 175 GLY A CA 1
ATOM 1307 C C . GLY A 1 175 ? -31.562 -11.859 -24.359 1 84.38 175 GLY A C 1
ATOM 1308 O O . GLY A 1 175 ? -32.5 -12.062 -23.594 1 84.38 175 GLY A O 1
ATOM 1309 N N . MET A 1 176 ? -31.719 -10.953 -25.219 1 85.12 176 MET A N 1
ATOM 1310 C CA . MET A 1 176 ? -32.844 -10.016 -25.328 1 85.12 176 MET A CA 1
ATOM 1311 C C . MET A 1 176 ? -34.125 -10.75 -25.641 1 85.12 176 MET A C 1
ATOM 1313 O O . MET A 1 176 ? -35.219 -10.242 -25.375 1 85.12 176 MET A O 1
ATOM 1317 N N . SER A 1 177 ? -34.031 -11.953 -26.031 1 84.38 177 SER A N 1
ATOM 1318 C CA . SER A 1 177 ? -35.188 -12.758 -26.344 1 84.38 177 SER A CA 1
ATOM 1319 C C . SER A 1 177 ? -35.938 -13.164 -25.078 1 84.38 177 SER A C 1
ATOM 1321 O O . SER A 1 177 ? -37.156 -13.406 -25.109 1 84.38 177 SER A O 1
ATOM 1323 N N . ASP A 1 178 ? -35.344 -13.258 -24 1 84.44 178 ASP A N 1
ATOM 1324 C CA . ASP A 1 178 ? -35.938 -13.68 -22.734 1 84.44 178 ASP A CA 1
ATOM 1325 C C . ASP A 1 178 ? -36.375 -12.477 -21.906 1 84.44 178 ASP A C 1
ATOM 1327 O O . ASP A 1 178 ? -36.656 -12.609 -20.703 1 84.44 178 ASP A O 1
ATOM 1331 N N . PHE A 1 179 ? -36.594 -11.461 -22.547 1 87 179 PHE A N 1
ATOM 1332 C CA . PHE A 1 179 ? -36.906 -10.211 -21.875 1 87 179 PHE A CA 1
ATOM 1333 C C . PHE A 1 179 ? -38.344 -10.25 -21.344 1 87 179 PHE A C 1
ATOM 1335 O O . PHE A 1 179 ? -39.281 -10.609 -22.062 1 87 179 PHE A O 1
ATOM 1342 N N . ASN A 1 180 ? -38.531 -9.961 -20.016 1 90.75 180 ASN A N 1
ATOM 1343 C CA . ASN A 1 180 ? -39.812 -9.914 -19.375 1 90.75 180 ASN A CA 1
ATOM 1344 C C . ASN A 1 180 ? -40.219 -8.477 -19.047 1 90.75 180 ASN A C 1
ATOM 1346 O O . ASN A 1 180 ? -39.75 -7.891 -18.078 1 90.75 180 ASN A O 1
ATOM 1350 N N . ILE A 1 181 ? -41.188 -7.996 -19.688 1 91.56 181 ILE A N 1
ATOM 1351 C CA . ILE A 1 181 ? -41.594 -6.598 -19.609 1 91.56 181 ILE A CA 1
ATOM 1352 C C . ILE A 1 181 ? -42.25 -6.336 -18.25 1 91.56 181 ILE A C 1
ATOM 1354 O O . ILE A 1 181 ? -42.125 -5.234 -17.719 1 91.56 181 ILE A O 1
ATOM 1358 N N . LEU A 1 182 ? -42.875 -7.316 -17.719 1 92.5 182 LEU A N 1
ATOM 1359 C CA . LEU A 1 182 ? -43.562 -7.141 -16.438 1 92.5 182 LEU A CA 1
ATOM 1360 C C . LEU A 1 182 ? -42.562 -6.895 -15.312 1 92.5 182 LEU A C 1
ATOM 1362 O O . LEU A 1 182 ? -42.812 -6.062 -14.438 1 92.5 182 LEU A O 1
ATOM 1366 N N . LEU A 1 183 ? -41.438 -7.633 -15.391 1 93.88 183 LEU A N 1
ATOM 1367 C CA . LEU A 1 183 ? -40.375 -7.43 -14.398 1 93.88 183 LEU A CA 1
ATOM 1368 C C . LEU A 1 183 ? -39.781 -6.039 -14.523 1 93.88 183 LEU A C 1
ATOM 1370 O O . LEU A 1 183 ? -39.5 -5.387 -13.523 1 93.88 183 LEU A O 1
ATOM 1374 N N . LEU A 1 184 ? -39.625 -5.621 -15.711 1 94 184 LEU A N 1
ATOM 1375 C CA . LEU A 1 184 ? -39.094 -4.289 -15.961 1 94 184 LEU A CA 1
ATOM 1376 C C . LEU A 1 184 ? -40 -3.211 -15.414 1 94 184 LEU A C 1
ATOM 1378 O O . LEU A 1 184 ? -39.562 -2.221 -14.844 1 94 184 LEU A O 1
ATOM 1382 N N . LEU A 1 185 ? -41.219 -3.43 -15.586 1 94.62 185 LEU A N 1
ATOM 1383 C CA . LEU A 1 185 ? -42.188 -2.461 -15.117 1 94.62 185 LEU A CA 1
ATOM 1384 C C . LEU A 1 185 ? -42.188 -2.383 -13.594 1 94.62 185 LEU A C 1
ATOM 1386 O O . LEU A 1 185 ? -42.281 -1.292 -13.023 1 94.62 185 LEU A O 1
ATOM 1390 N N . ILE A 1 186 ? -42.125 -3.5 -13 1 94.69 186 ILE A N 1
ATOM 1391 C CA . ILE A 1 186 ? -42.094 -3.535 -11.539 1 94.69 186 ILE A CA 1
ATOM 1392 C C . ILE A 1 186 ? -40.844 -2.814 -11.047 1 94.69 186 ILE A C 1
ATOM 1394 O O . ILE A 1 186 ? -40.906 -1.971 -10.148 1 94.69 186 ILE A O 1
ATOM 1398 N N . GLY A 1 187 ? -39.719 -3.152 -11.625 1 95.19 187 GLY A N 1
ATOM 1399 C CA . GLY A 1 187 ? -38.438 -2.535 -11.25 1 95.19 187 GLY A CA 1
ATOM 1400 C C . GLY A 1 187 ? -38.406 -1.036 -11.484 1 95.19 187 GLY A C 1
ATOM 1401 O O . GLY A 1 187 ? -38.031 -0.269 -10.594 1 95.19 187 GLY A O 1
ATOM 1402 N N . LEU A 1 188 ? -38.875 -0.603 -12.617 1 95.69 188 LEU A N 1
ATOM 1403 C CA . LEU A 1 188 ? -38.844 0.812 -12.969 1 95.69 188 LEU A CA 1
ATOM 1404 C C . LEU A 1 188 ? -39.875 1.597 -12.148 1 95.69 188 LEU A C 1
ATOM 1406 O O . LEU A 1 188 ? -39.625 2.758 -11.805 1 95.69 188 LEU A O 1
ATOM 1410 N N . ALA A 1 189 ? -40.938 0.958 -11.922 1 96.12 189 ALA A N 1
ATOM 1411 C CA . ALA A 1 189 ? -41.938 1.609 -11.078 1 96.12 189 ALA A CA 1
ATOM 1412 C C . ALA A 1 189 ? -41.406 1.815 -9.656 1 96.12 189 ALA A C 1
ATOM 1414 O O . ALA A 1 189 ? -41.594 2.879 -9.07 1 96.12 189 ALA A O 1
ATOM 1415 N N . THR A 1 190 ? -40.844 0.771 -9.18 1 94.75 190 THR A N 1
ATOM 1416 C CA . THR A 1 190 ? -40.25 0.868 -7.852 1 94.75 190 THR A CA 1
ATOM 1417 C C . THR A 1 190 ? -39.188 1.974 -7.809 1 94.75 190 THR A C 1
ATOM 1419 O O . THR A 1 190 ? -39.156 2.779 -6.875 1 94.75 190 THR A O 1
ATOM 1422 N N . LEU A 1 191 ? -38.312 1.981 -8.812 1 95.31 191 LEU A N 1
ATOM 1423 C CA . LEU A 1 191 ? -37.281 2.992 -8.914 1 95.31 191 LEU A CA 1
ATOM 1424 C C . LEU A 1 191 ? -37.875 4.391 -8.992 1 95.31 191 LEU A C 1
ATOM 1426 O O . LEU A 1 191 ? -37.438 5.297 -8.273 1 95.31 191 LEU A O 1
ATOM 1430 N N . ALA A 1 192 ? -38.844 4.57 -9.789 1 96.12 192 ALA A N 1
ATOM 1431 C CA . ALA A 1 192 ? -39.469 5.867 -10 1 96.12 192 ALA A CA 1
ATOM 1432 C C . ALA A 1 192 ? -40.125 6.367 -8.727 1 96.12 192 ALA A C 1
ATOM 1434 O O . ALA A 1 192 ? -39.969 7.531 -8.352 1 96.12 192 ALA A O 1
ATOM 1435 N N . VAL A 1 193 ? -40.844 5.492 -8.109 1 95.25 193 VAL A N 1
ATOM 1436 C CA . VAL A 1 193 ? -41.562 5.875 -6.891 1 95.25 193 VAL A CA 1
ATOM 1437 C C . VAL A 1 193 ? -40.562 6.234 -5.797 1 95.25 193 VAL A C 1
ATOM 1439 O O . VAL A 1 193 ? -40.75 7.207 -5.062 1 95.25 193 VAL A O 1
ATOM 1442 N N . SER A 1 194 ? -39.562 5.426 -5.664 1 93.06 194 SER A N 1
ATOM 1443 C CA . SER A 1 194 ? -38.531 5.711 -4.68 1 93.06 194 SER A CA 1
ATOM 1444 C C . SER A 1 194 ? -37.844 7.047 -4.961 1 93.06 194 SER A C 1
ATOM 1446 O O . SER A 1 194 ? -37.594 7.824 -4.039 1 93.06 194 SER A O 1
ATOM 1448 N N . PHE A 1 195 ? -37.594 7.277 -6.184 1 92.94 195 PHE A N 1
ATOM 1449 C CA . PHE A 1 195 ? -36.906 8.492 -6.594 1 92.94 195 PHE A CA 1
ATOM 1450 C C . PHE A 1 195 ? -37.781 9.719 -6.359 1 92.94 195 PHE A C 1
ATOM 1452 O O . PHE A 1 195 ? -37.312 10.703 -5.766 1 92.94 195 PHE A O 1
ATOM 1459 N N . PHE A 1 196 ? -39 9.672 -6.75 1 93.75 196 PHE A N 1
ATOM 1460 C CA . PHE A 1 196 ? -39.906 10.812 -6.676 1 93.75 196 PHE A CA 1
ATOM 1461 C C . PHE A 1 196 ? -40.406 11.023 -5.246 1 93.75 196 PHE A C 1
ATOM 1463 O O . PHE A 1 196 ? -40.656 12.156 -4.84 1 93.75 196 PHE A O 1
ATOM 1470 N N . SER A 1 197 ? -40.5 9.992 -4.52 1 92 197 SER A N 1
ATOM 1471 C CA . SER A 1 197 ? -40.875 10.133 -3.117 1 92 197 SER A CA 1
ATOM 1472 C C . SER A 1 197 ? -39.844 10.945 -2.346 1 92 197 SER A C 1
ATOM 1474 O O . SER A 1 197 ? -40.188 11.734 -1.47 1 92 197 SER A O 1
ATOM 1476 N N . LYS A 1 198 ? -38.625 10.719 -2.652 1 87.25 198 LYS A N 1
ATOM 1477 C CA . LYS A 1 198 ? -37.562 11.469 -2.002 1 87.25 198 LYS A CA 1
ATOM 1478 C C . LYS A 1 198 ? -37.625 12.953 -2.371 1 87.25 198 LYS A C 1
ATOM 1480 O O . LYS A 1 198 ? -37.375 13.82 -1.532 1 87.25 198 LYS A O 1
ATOM 1485 N N . LYS A 1 199 ? -37.969 13.234 -3.564 1 88.06 199 LYS A N 1
ATOM 1486 C CA . LYS A 1 199 ? -38.031 14.602 -4.066 1 88.06 199 LYS A CA 1
ATOM 1487 C C . LYS A 1 199 ? -39.219 15.344 -3.467 1 88.06 199 LYS A C 1
ATOM 1489 O O . LYS A 1 199 ? -39.094 16.5 -3.068 1 88.06 199 LYS A O 1
ATOM 1494 N N . PHE A 1 200 ? -40.344 14.695 -3.332 1 90.38 200 PHE A N 1
ATOM 1495 C CA . PHE A 1 200 ? -41.594 15.359 -2.914 1 90.38 200 PHE A CA 1
ATOM 1496 C C . PHE A 1 200 ? -41.75 15.266 -1.402 1 90.38 200 PHE A C 1
ATOM 1498 O O . PHE A 1 200 ? -42.344 16.156 -0.786 1 90.38 200 PHE A O 1
ATOM 1505 N N . PHE A 1 201 ? -41.281 14.164 -0.84 1 88.06 201 PHE A N 1
ATOM 1506 C CA . PHE A 1 201 ? -41.375 13.953 0.6 1 88.06 201 PHE A CA 1
ATOM 1507 C C . PHE A 1 201 ? -40.031 13.586 1.185 1 88.06 201 PHE A C 1
ATOM 1509 O O . PHE A 1 201 ? -39.812 12.445 1.602 1 88.06 201 PHE A O 1
ATOM 1516 N N . PRO A 1 202 ? -39.188 14.523 1.448 1 78.38 202 PRO A N 1
ATOM 1517 C CA . PRO A 1 202 ? -37.781 14.266 1.844 1 78.38 202 PRO A CA 1
ATOM 1518 C C . PRO A 1 202 ? -37.688 13.586 3.207 1 78.38 202 PRO A C 1
ATOM 1520 O O . PRO A 1 202 ? -36.656 12.945 3.504 1 78.38 202 PRO A O 1
ATOM 1523 N N . LYS A 1 203 ? -38.688 13.617 3.945 1 75.81 203 LYS A N 1
ATOM 1524 C CA . LYS A 1 203 ? -38.625 13.055 5.289 1 75.81 203 LYS A CA 1
ATOM 1525 C C . LYS A 1 203 ? -39.125 11.625 5.312 1 75.81 203 LYS A C 1
ATOM 1527 O O . LYS A 1 203 ? -38.938 10.906 6.297 1 75.81 203 LYS A O 1
ATOM 1532 N N . ALA A 1 204 ? -39.719 11.156 4.27 1 81.69 204 ALA A N 1
ATOM 1533 C CA . ALA A 1 204 ? -40.312 9.828 4.219 1 81.69 204 ALA A CA 1
ATOM 1534 C C . ALA A 1 204 ? -39.281 8.781 3.82 1 81.69 204 ALA A C 1
ATOM 1536 O O . ALA A 1 204 ? -38.312 9.094 3.148 1 81.69 204 ALA A O 1
ATOM 1537 N N . PRO A 1 205 ? -39.469 7.559 4.402 1 86.25 205 PRO A N 1
ATOM 1538 C CA . PRO A 1 205 ? -38.594 6.473 3.951 1 86.25 205 PRO A CA 1
ATOM 1539 C C . PRO A 1 205 ? -38.844 6.078 2.498 1 86.25 205 PRO A C 1
ATOM 1541 O O . PRO A 1 205 ? -39.562 5.117 2.234 1 86.25 205 PRO A O 1
ATOM 1544 N N . ASN A 1 206 ? -38.188 6.711 1.568 1 88.19 206 ASN A N 1
ATOM 1545 C CA . ASN A 1 206 ? -38.438 6.613 0.136 1 88.19 206 ASN A CA 1
ATOM 1546 C C . ASN A 1 206 ? -38.219 5.191 -0.378 1 88.19 206 ASN A C 1
ATOM 1548 O O . ASN A 1 206 ? -39 4.707 -1.208 1 88.19 206 ASN A O 1
ATOM 1552 N N . LEU A 1 207 ? -37.219 4.5 0.136 1 86.31 207 LEU A N 1
ATOM 1553 C CA . LEU A 1 207 ? -36.969 3.145 -0.333 1 86.31 207 LEU A CA 1
ATOM 1554 C C . LEU A 1 207 ? -38.062 2.186 0.093 1 86.31 207 LEU A C 1
ATOM 1556 O O . LEU A 1 207 ? -38.438 1.301 -0.672 1 86.31 207 LEU A O 1
ATOM 1560 N N . LEU A 1 208 ? -38.562 2.389 1.333 1 87.06 208 LEU A N 1
ATOM 1561 C CA . LEU A 1 208 ? -39.656 1.542 1.828 1 87.06 208 LEU A CA 1
ATOM 1562 C C . LEU A 1 208 ? -40.906 1.76 1.018 1 87.06 208 LEU A C 1
ATOM 1564 O O . LEU A 1 208 ? -41.625 0.8 0.681 1 87.06 208 LEU A O 1
ATOM 1568 N N . ILE A 1 209 ? -41.156 2.965 0.718 1 91.56 209 ILE A N 1
ATOM 1569 C CA . ILE A 1 209 ? -42.344 3.291 -0.078 1 91.56 209 ILE A CA 1
ATOM 1570 C C . ILE A 1 209 ? -42.219 2.645 -1.457 1 91.56 209 ILE A C 1
ATOM 1572 O O . ILE A 1 209 ? -43.188 2.076 -1.966 1 91.56 209 ILE A O 1
ATOM 1576 N N . GLY A 1 210 ? -41.094 2.773 -2.039 1 92.25 210 GLY A N 1
ATOM 1577 C CA . GLY A 1 210 ? -40.875 2.121 -3.32 1 92.25 210 GLY A CA 1
ATOM 1578 C C . GLY A 1 210 ? -41.094 0.621 -3.271 1 92.25 210 GLY A C 1
ATOM 1579 O O . GLY A 1 210 ? -41.719 0.055 -4.152 1 92.25 210 GLY A O 1
ATOM 1580 N N . MET A 1 211 ? -40.594 -0.015 -2.266 1 90.06 211 MET A N 1
ATOM 1581 C CA . MET A 1 211 ? -40.719 -1.462 -2.117 1 90.06 211 MET A CA 1
ATOM 1582 C C . MET A 1 211 ? -42.188 -1.863 -1.963 1 90.06 211 MET A C 1
ATOM 1584 O O . MET A 1 211 ? -42.625 -2.875 -2.52 1 90.06 211 MET A O 1
ATOM 1588 N N . VAL A 1 212 ? -42.938 -1.085 -1.199 1 91.44 212 VAL A N 1
ATOM 1589 C CA . VAL A 1 212 ? -44.344 -1.363 -0.987 1 91.44 212 VAL A CA 1
ATOM 1590 C C . VAL A 1 212 ? -45.125 -1.238 -2.309 1 91.44 212 VAL A C 1
ATOM 1592 O O . VAL A 1 212 ? -45.906 -2.107 -2.656 1 91.44 212 VAL A O 1
ATOM 1595 N N . VAL A 1 213 ? -44.812 -0.202 -3.004 1 94 213 VAL A N 1
ATOM 1596 C CA . VAL A 1 213 ? -45.5 0.025 -4.27 1 94 213 VAL A CA 1
ATOM 1597 C C . VAL A 1 213 ? -45.125 -1.081 -5.262 1 94 213 VAL A C 1
ATOM 1599 O O . VAL A 1 213 ? -46 -1.604 -5.961 1 94 213 VAL A O 1
ATOM 1602 N N . GLY A 1 214 ? -43.844 -1.363 -5.383 1 93.94 214 GLY A N 1
ATOM 1603 C CA . GLY A 1 214 ? -43.438 -2.469 -6.23 1 93.94 214 GLY A CA 1
ATOM 1604 C C . GLY A 1 214 ? -44.125 -3.775 -5.887 1 93.94 214 GLY A C 1
ATOM 1605 O O . GLY A 1 214 ? -44.5 -4.531 -6.777 1 93.94 214 GLY A O 1
ATOM 1606 N N . SER A 1 215 ? -44.312 -4.043 -4.621 1 93.56 215 SER A N 1
ATOM 1607 C CA . SER A 1 215 ? -45 -5.246 -4.152 1 93.56 215 SER A CA 1
ATOM 1608 C C . SER A 1 215 ? -46.469 -5.23 -4.543 1 93.56 215 SER A C 1
ATOM 1610 O O . SER A 1 215 ? -47 -6.254 -4.957 1 93.56 215 SER A O 1
ATOM 1612 N N . LEU A 1 216 ? -47.062 -4.113 -4.387 1 94.56 216 LEU A N 1
ATOM 1613 C CA . LEU A 1 216 ? -48.469 -3.982 -4.734 1 94.56 216 LEU A CA 1
ATOM 1614 C C . LEU A 1 216 ? -48.688 -4.227 -6.223 1 94.56 216 LEU A C 1
ATOM 1616 O O . LEU A 1 216 ? -49.656 -4.883 -6.613 1 94.56 216 LEU A O 1
ATOM 1620 N N . ILE A 1 217 ? -47.812 -3.713 -7.023 1 95.06 217 ILE A N 1
ATOM 1621 C CA . ILE A 1 217 ? -47.906 -3.912 -8.469 1 95.06 217 ILE A CA 1
ATOM 1622 C C . ILE A 1 217 ? -47.812 -5.398 -8.789 1 95.06 217 ILE A C 1
ATOM 1624 O O . ILE A 1 217 ? -48.562 -5.926 -9.617 1 95.06 217 ILE A O 1
ATOM 1628 N N . ALA A 1 218 ? -46.875 -6.043 -8.18 1 93.56 218 ALA A N 1
ATOM 1629 C CA . ALA A 1 218 ? -46.688 -7.473 -8.406 1 93.56 218 ALA A CA 1
ATOM 1630 C C . ALA A 1 218 ? -47.938 -8.266 -8 1 93.56 218 ALA A C 1
ATOM 1632 O O . ALA A 1 218 ? -48.312 -9.219 -8.688 1 93.56 218 ALA A O 1
ATOM 1633 N N . VAL A 1 219 ? -48.531 -7.898 -6.871 1 91.25 219 VAL A N 1
ATOM 1634 C CA . VAL A 1 219 ? -49.75 -8.562 -6.398 1 91.25 219 VAL A CA 1
ATOM 1635 C C . VAL A 1 219 ? -50.875 -8.367 -7.402 1 91.25 219 VAL A C 1
ATOM 1637 O O . VAL A 1 219 ? -51.625 -9.289 -7.68 1 91.25 219 VAL A O 1
ATOM 1640 N N . VAL A 1 220 ? -50.906 -7.203 -7.938 1 93.19 220 VAL A N 1
ATOM 1641 C CA . VAL A 1 220 ? -51.938 -6.887 -8.922 1 93.19 220 VAL A CA 1
ATOM 1642 C C . VAL A 1 220 ? -51.719 -7.703 -10.195 1 93.19 220 VAL A C 1
ATOM 1644 O O . VAL A 1 220 ? -52.656 -8.258 -10.758 1 93.19 220 VAL A O 1
ATOM 1647 N N . PHE A 1 221 ? -50.469 -7.785 -10.648 1 93.56 221 PHE A N 1
ATOM 1648 C CA . PHE A 1 221 ? -50.156 -8.547 -11.852 1 93.56 221 PHE A CA 1
ATOM 1649 C C . PHE A 1 221 ? -50.5 -10.023 -11.664 1 93.56 221 PHE A C 1
ATOM 1651 O O . PHE A 1 221 ? -51 -10.672 -12.586 1 93.56 221 PHE A O 1
ATOM 1658 N N . ASN A 1 222 ? -50.25 -10.531 -10.484 1 89.25 222 ASN A N 1
ATOM 1659 C CA . ASN A 1 222 ? -50.531 -11.938 -10.203 1 89.25 222 ASN A CA 1
ATOM 1660 C C . ASN A 1 222 ? -52.031 -12.188 -10.055 1 89.25 222 ASN A C 1
ATOM 1662 O O . ASN A 1 222 ? -52.562 -13.195 -10.539 1 89.25 222 ASN A O 1
ATOM 1666 N N . LYS A 1 223 ? -52.719 -11.336 -9.367 1 88.25 223 LYS A N 1
ATOM 1667 C CA . LYS A 1 223 ? -54.125 -11.484 -9.102 1 88.25 223 LYS A CA 1
ATOM 1668 C C . LYS A 1 223 ? -54.938 -11.445 -10.398 1 88.25 223 LYS A C 1
ATOM 1670 O O . LYS A 1 223 ? -55.906 -12.195 -10.555 1 88.25 223 LYS A O 1
ATOM 1675 N N . PHE A 1 224 ? -54.531 -10.656 -11.344 1 91.19 224 PHE A N 1
ATOM 1676 C CA . PHE A 1 224 ? -55.281 -10.492 -12.586 1 91.19 224 PHE A CA 1
ATOM 1677 C C . PHE A 1 224 ? -54.719 -11.367 -13.688 1 91.19 224 PHE A C 1
ATOM 1679 O O . PHE A 1 224 ? -55.062 -11.195 -14.859 1 91.19 224 PHE A O 1
ATOM 1686 N N . HIS A 1 225 ? -53.781 -12.25 -13.359 1 87.38 225 HIS A N 1
ATOM 1687 C CA . HIS A 1 225 ? -53.188 -13.234 -14.25 1 87.38 225 HIS A CA 1
ATOM 1688 C C . HIS A 1 225 ? -52.531 -12.562 -15.469 1 87.38 225 HIS A C 1
ATOM 1690 O O . HIS A 1 225 ? -52.656 -13.047 -16.594 1 87.38 225 HIS A O 1
ATOM 1696 N N . ILE A 1 226 ? -52.062 -11.406 -15.172 1 87.06 226 ILE A N 1
ATOM 1697 C CA . ILE A 1 226 ? -51.312 -10.703 -16.219 1 87.06 226 ILE A CA 1
ATOM 1698 C C . ILE A 1 226 ? -49.969 -11.367 -16.438 1 87.06 226 ILE A C 1
ATOM 1700 O O . ILE A 1 226 ? -49.469 -11.438 -17.562 1 87.06 226 ILE A O 1
ATOM 1704 N N . ALA A 1 227 ? -49.406 -11.844 -15.398 1 83.62 227 ALA A N 1
ATOM 1705 C CA . ALA A 1 227 ? -48.156 -12.555 -15.453 1 83.62 227 ALA A CA 1
ATOM 1706 C C . ALA A 1 227 ? -48.344 -14.062 -15.305 1 83.62 227 ALA A C 1
ATOM 1708 O O . ALA A 1 227 ? -49.25 -14.508 -14.578 1 83.62 227 ALA A O 1
ATOM 1709 N N . ASP A 1 228 ? -47.562 -14.844 -16.062 1 84.19 228 ASP A N 1
ATOM 1710 C CA . ASP A 1 228 ? -47.594 -16.297 -15.883 1 84.19 228 ASP A CA 1
ATOM 1711 C C . ASP A 1 228 ? -47.219 -16.688 -14.461 1 84.19 228 ASP A C 1
ATOM 1713 O O . ASP A 1 228 ? -46.438 -16.016 -13.812 1 84.19 228 ASP A O 1
ATOM 1717 N N . PRO A 1 229 ? -47.938 -17.688 -14.008 1 78.62 229 PRO A N 1
ATOM 1718 C CA . PRO A 1 229 ? -47.625 -18.141 -12.656 1 78.62 229 PRO A CA 1
ATOM 1719 C C . PRO A 1 229 ? -46.125 -18.422 -12.477 1 78.62 229 PRO A C 1
ATOM 1721 O O . PRO A 1 229 ? -45.531 -19.172 -13.266 1 78.62 229 PRO A O 1
ATOM 1724 N N . GLY A 1 230 ? -45.531 -17.734 -11.633 1 80.5 230 GLY A N 1
ATOM 1725 C CA . GLY A 1 230 ? -44.125 -17.969 -11.336 1 80.5 230 GLY A CA 1
ATOM 1726 C C . GLY A 1 230 ? -43.188 -17.016 -12.07 1 80.5 230 GLY A C 1
ATOM 1727 O O . GLY A 1 230 ? -41.969 -17.062 -11.875 1 80.5 230 GLY A O 1
ATOM 1728 N N . ALA A 1 231 ? -43.844 -16.172 -12.836 1 85.19 231 ALA A N 1
ATOM 1729 C CA . ALA A 1 231 ? -43.031 -15.258 -13.633 1 85.19 231 ALA A CA 1
ATOM 1730 C C . ALA A 1 231 ? -42.375 -14.195 -12.75 1 85.19 231 ALA A C 1
ATOM 1732 O O . ALA A 1 231 ? -41.281 -13.727 -13.047 1 85.19 231 ALA A O 1
ATOM 1733 N N . ILE A 1 232 ? -43.094 -13.859 -11.734 1 91.75 232 ILE A N 1
ATOM 1734 C CA . ILE A 1 232 ? -42.594 -12.875 -10.797 1 91.75 232 ILE A CA 1
ATOM 1735 C C . ILE A 1 232 ? -42 -13.578 -9.57 1 91.75 232 ILE A C 1
ATOM 1737 O O . ILE A 1 232 ? -42.75 -14.078 -8.727 1 91.75 232 ILE A O 1
ATOM 1741 N N . LYS A 1 233 ? -40.719 -13.641 -9.531 1 89.31 233 LYS A N 1
ATOM 1742 C CA . LYS A 1 233 ? -40.062 -14.281 -8.398 1 89.31 233 LYS A CA 1
ATOM 1743 C C . LYS A 1 233 ? -40.062 -13.375 -7.172 1 89.31 233 LYS A C 1
ATOM 1745 O O . LYS A 1 233 ? -39.875 -12.164 -7.281 1 89.31 233 LYS A O 1
ATOM 1750 N N . LEU A 1 234 ? -40.406 -13.938 -6.055 1 89.31 234 LEU A N 1
ATOM 1751 C CA . LEU A 1 234 ? -40.469 -13.211 -4.793 1 89.31 234 LEU A CA 1
ATOM 1752 C C . LEU A 1 234 ? -39.281 -13.555 -3.896 1 89.31 234 LEU A C 1
ATOM 1754 O O . LEU A 1 234 ? -38.656 -14.602 -4.07 1 89.31 234 LEU A O 1
ATOM 1758 N N . VAL A 1 235 ? -38.906 -12.664 -2.988 1 84.44 235 VAL A N 1
ATOM 1759 C CA . VAL A 1 235 ? -37.781 -12.828 -2.066 1 84.44 235 VAL A CA 1
ATOM 1760 C C . VAL A 1 235 ? -38.094 -13.969 -1.092 1 84.44 235 VAL A C 1
ATOM 1762 O O . VAL A 1 235 ? -37.188 -14.734 -0.733 1 84.44 235 VAL A O 1
ATOM 1765 N N . GLY A 1 236 ? -39.281 -14.211 -0.727 1 79.56 236 GLY A N 1
ATOM 1766 C CA . GLY A 1 236 ? -39.688 -15.211 0.253 1 79.56 236 GLY A CA 1
ATOM 1767 C C . GLY A 1 236 ? -39.75 -14.664 1.668 1 79.56 236 GLY A C 1
ATOM 1768 O O . GLY A 1 236 ? -39.312 -13.555 1.933 1 79.56 236 GLY A O 1
ATOM 1769 N N . GLU A 1 237 ? -40.25 -15.43 2.559 1 82.94 237 GLU A N 1
ATOM 1770 C CA . GLU A 1 237 ? -40.438 -15.023 3.949 1 82.94 237 GLU A CA 1
ATOM 1771 C C . GLU A 1 237 ? -39.094 -15.07 4.707 1 82.94 237 GLU A C 1
ATOM 1773 O O . GLU A 1 237 ? -38.406 -16.094 4.703 1 82.94 237 GLU A O 1
ATOM 1778 N N . ILE A 1 238 ? -38.75 -13.938 5.285 1 84.38 238 ILE A N 1
ATOM 1779 C CA . ILE A 1 238 ? -37.562 -13.875 6.148 1 84.38 238 ILE A CA 1
ATOM 1780 C C . ILE A 1 238 ? -37.906 -14.492 7.512 1 84.38 238 ILE A C 1
ATOM 1782 O O . ILE A 1 238 ? -39 -14.305 8.039 1 84.38 238 ILE A 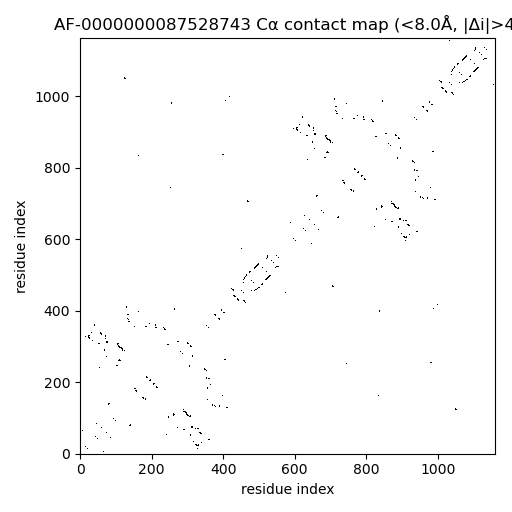O 1
ATOM 1786 N N . PRO A 1 239 ? -37.031 -15.227 8.094 1 83.88 239 PRO A N 1
ATOM 1787 C CA . PRO A 1 239 ? -37.281 -15.797 9.414 1 83.88 239 PRO A CA 1
ATOM 1788 C C . PRO A 1 239 ? -37.531 -14.727 10.484 1 83.88 239 PRO A C 1
ATOM 1790 O O . PRO A 1 239 ? -36.781 -13.734 10.547 1 83.88 239 PRO A O 1
ATOM 1793 N N . ALA A 1 240 ? -38.5 -14.945 11.258 1 82.75 240 ALA A N 1
ATOM 1794 C CA . ALA A 1 240 ? -38.875 -13.992 12.297 1 82.75 240 ALA A CA 1
ATOM 1795 C C . ALA A 1 240 ? -38.156 -14.312 13.609 1 82.75 240 ALA A C 1
ATOM 1797 O O . ALA A 1 240 ? -38.812 -14.578 14.625 1 82.75 240 ALA A O 1
ATOM 1798 N N . HIS A 1 241 ? -36.906 -14.328 13.562 1 83.94 241 HIS A N 1
ATOM 1799 C CA . HIS A 1 241 ? -36.156 -14.547 14.789 1 83.94 241 HIS A CA 1
ATOM 1800 C C . HIS A 1 241 ? -34.938 -13.633 14.852 1 83.94 241 HIS A C 1
ATOM 1802 O O . HIS A 1 241 ? -34.531 -13.055 13.836 1 83.94 241 HIS A O 1
ATOM 1808 N N . LEU A 1 242 ? -34.438 -13.531 16 1 89.69 242 LEU A N 1
ATOM 1809 C CA . LEU A 1 242 ? -33.219 -12.758 16.234 1 89.69 242 LEU A CA 1
ATOM 1810 C C . LEU A 1 242 ? -32 -13.453 15.625 1 89.69 242 LEU A C 1
ATOM 1812 O O . LEU A 1 242 ? -32.094 -14.625 15.242 1 89.69 242 LEU A O 1
ATOM 1816 N N . PRO A 1 243 ? -30.969 -12.773 15.398 1 91.31 243 PRO A N 1
ATOM 1817 C CA . PRO A 1 243 ? -29.797 -13.367 14.75 1 91.31 243 PRO A CA 1
ATOM 1818 C C . PRO A 1 243 ? -29.312 -14.641 15.453 1 91.31 243 PRO A C 1
ATOM 1820 O O . PRO A 1 243 ? -29.047 -14.625 16.656 1 91.31 243 PRO A O 1
ATOM 1823 N N . PRO A 1 244 ? -29.266 -15.672 14.758 1 92.81 244 PRO A N 1
ATOM 1824 C CA . PRO A 1 244 ? -28.797 -16.922 15.352 1 92.81 244 PRO A CA 1
ATOM 1825 C C . PRO A 1 244 ? -27.281 -16.922 15.609 1 92.81 244 PRO A C 1
ATOM 1827 O O . PRO A 1 244 ? -26.562 -16.141 14.984 1 92.81 244 PRO A O 1
ATOM 1830 N N . LEU A 1 245 ? -26.875 -17.812 16.484 1 94.62 245 LEU A N 1
ATOM 1831 C CA . LEU A 1 245 ? -25.453 -17.984 16.719 1 94.62 245 LEU A CA 1
ATOM 1832 C C . LEU A 1 245 ? -24.781 -18.625 15.5 1 94.62 245 LEU A C 1
ATOM 1834 O O . LEU A 1 245 ? -25.406 -19.422 14.797 1 94.62 245 LEU A O 1
ATOM 1838 N N . SER A 1 246 ? -23.656 -18.172 15.148 1 94.38 246 SER A N 1
ATOM 1839 C CA . SER A 1 246 ? -22.859 -18.703 14.055 1 94.38 246 SER A CA 1
ATOM 1840 C C . SER A 1 246 ? -21.391 -18.844 14.453 1 94.38 246 SER A C 1
ATOM 1842 O O . SER A 1 246 ? -21 -18.422 15.547 1 94.38 246 SER A O 1
ATOM 1844 N N . SER A 1 247 ? -20.641 -19.625 13.617 1 94.25 247 SER A N 1
ATOM 1845 C CA . SER A 1 247 ? -19.203 -19.766 13.867 1 94.25 247 SER A CA 1
ATOM 1846 C C . SER A 1 247 ? -18.406 -19.719 12.562 1 94.25 247 SER A C 1
ATOM 1848 O O . SER A 1 247 ? -18.688 -20.484 11.633 1 94.25 247 SER A O 1
ATOM 1850 N N . PRO A 1 248 ? -17.5 -18.859 12.484 1 95.56 248 PRO A N 1
ATOM 1851 C CA . PRO A 1 248 ? -16.609 -18.828 11.312 1 95.56 248 PRO A CA 1
ATOM 1852 C C . PRO A 1 248 ? -15.805 -20.109 11.156 1 95.56 248 PRO A C 1
ATOM 1854 O O . PRO A 1 248 ? -15.734 -20.922 12.094 1 95.56 248 PRO A O 1
ATOM 1857 N N . ASP A 1 249 ? -15.352 -20.391 9.984 1 95.75 249 ASP A N 1
ATOM 1858 C CA . ASP A 1 249 ? -14.453 -21.5 9.695 1 95.75 249 ASP A CA 1
ATOM 1859 C C . ASP A 1 249 ? -13 -21.125 10 1 95.75 249 ASP A C 1
ATOM 1861 O O . ASP A 1 249 ? -12.398 -20.328 9.289 1 95.75 249 ASP A O 1
ATOM 1865 N N . PHE A 1 250 ? -12.398 -21.875 10.992 1 93.56 250 PHE A N 1
ATOM 1866 C CA . PHE A 1 250 ? -11.062 -21.516 11.445 1 93.56 250 PHE A CA 1
ATOM 1867 C C . PHE A 1 250 ? -10.016 -22.422 10.812 1 93.56 250 PHE A C 1
ATOM 1869 O O . PHE A 1 250 ? -8.867 -22.469 11.266 1 93.56 250 PHE A O 1
ATOM 1876 N N . SER A 1 251 ? -10.375 -23.125 9.773 1 91.62 251 SER A N 1
ATOM 1877 C CA . SER A 1 251 ? -9.391 -23.953 9.094 1 91.62 251 SER A CA 1
ATOM 1878 C C . SER A 1 251 ? -8.297 -23.109 8.445 1 91.62 251 SER A C 1
ATOM 1880 O O . SER A 1 251 ? -8.578 -22.062 7.863 1 91.62 251 SER A O 1
ATOM 1882 N N . PRO A 1 252 ? -7.051 -23.516 8.547 1 87.5 252 PRO A N 1
ATOM 1883 C CA . PRO A 1 252 ? -5.941 -22.766 7.961 1 87.5 252 PRO A CA 1
ATOM 1884 C C . PRO A 1 252 ? -6.105 -22.531 6.461 1 87.5 252 PRO A C 1
ATOM 1886 O O . PRO A 1 252 ? -5.695 -21.484 5.945 1 87.5 252 PRO A O 1
ATOM 1889 N N . ALA A 1 253 ? -6.688 -23.5 5.801 1 87.19 253 ALA A N 1
ATOM 1890 C CA . ALA A 1 253 ? -6.906 -23.375 4.363 1 87.19 253 ALA A CA 1
ATOM 1891 C C . ALA A 1 253 ? -7.859 -22.219 4.051 1 87.19 253 ALA A C 1
ATOM 1893 O O . ALA A 1 253 ? -7.613 -21.438 3.137 1 87.19 253 ALA A O 1
ATOM 1894 N N . THR A 1 254 ? -8.945 -22.188 4.848 1 92.19 254 THR A N 1
ATOM 1895 C CA . THR A 1 254 ? -9.93 -21.125 4.637 1 92.19 254 THR A CA 1
ATOM 1896 C C . THR A 1 254 ? -9.359 -19.766 5.008 1 92.19 254 THR A C 1
ATOM 1898 O O . THR A 1 254 ? -9.586 -18.781 4.309 1 92.19 254 THR A O 1
ATOM 1901 N N . ILE A 1 255 ? -8.594 -19.719 6.035 1 92.06 255 ILE A N 1
ATOM 1902 C CA . ILE A 1 255 ? -7.996 -18.469 6.496 1 92.06 255 ILE A CA 1
ATOM 1903 C C . ILE A 1 255 ? -7.008 -17.953 5.453 1 92.06 255 ILE A C 1
ATOM 1905 O O . ILE A 1 255 ? -7.02 -16.781 5.109 1 92.06 255 ILE A O 1
ATOM 1909 N N . LYS A 1 256 ? -6.172 -18.812 4.973 1 88.62 256 LYS A N 1
ATOM 1910 C CA . LYS A 1 256 ? -5.199 -18.438 3.947 1 88.62 256 LYS A CA 1
ATOM 1911 C C . LYS A 1 256 ? -5.895 -17.922 2.689 1 88.62 256 LYS A C 1
ATOM 1913 O O . LYS A 1 256 ? -5.457 -16.938 2.096 1 88.62 256 LYS A O 1
ATOM 1918 N N . MET A 1 257 ? -6.961 -18.594 2.398 1 88.19 257 MET A N 1
ATOM 1919 C CA . MET A 1 257 ? -7.699 -18.297 1.175 1 88.19 257 MET A CA 1
ATOM 1920 C C . MET A 1 257 ? -8.359 -16.922 1.271 1 88.19 257 MET A C 1
ATOM 1922 O O . MET A 1 257 ? -8.352 -16.156 0.306 1 88.19 257 MET A O 1
ATOM 1926 N N . LEU A 1 258 ? -8.891 -16.562 2.418 1 94.44 258 LEU A N 1
ATOM 1927 C CA . LEU A 1 258 ? -9.719 -15.359 2.551 1 94.44 258 LEU A CA 1
ATOM 1928 C C . LEU A 1 258 ? -8.898 -14.188 3.078 1 94.44 258 LEU A C 1
ATOM 1930 O O . LEU A 1 258 ? -9.367 -13.047 3.078 1 94.44 258 LEU A O 1
ATOM 1934 N N . ALA A 1 259 ? -7.672 -14.422 3.471 1 93.69 259 ALA A N 1
ATOM 1935 C CA . ALA A 1 259 ? -6.855 -13.414 4.152 1 93.69 259 ALA A CA 1
ATOM 1936 C C . ALA A 1 259 ? -6.727 -12.156 3.307 1 93.69 259 ALA A C 1
ATOM 1938 O O . ALA A 1 259 ? -6.934 -11.047 3.803 1 93.69 259 ALA A O 1
ATOM 1939 N N . PRO A 1 260 ? -6.414 -12.273 2.014 1 90.88 260 PRO A N 1
ATOM 1940 C CA . PRO A 1 260 ? -6.273 -11.055 1.223 1 90.88 260 PRO A CA 1
ATOM 1941 C C . PRO A 1 260 ? -7.578 -10.273 1.101 1 90.88 260 PRO A C 1
ATOM 1943 O O . PRO A 1 260 ? -7.578 -9.039 1.205 1 90.88 260 PRO A O 1
ATOM 1946 N N . GLU A 1 261 ? -8.688 -10.945 0.855 1 94.31 261 GLU A N 1
ATOM 1947 C CA . GLU A 1 261 ? -9.992 -10.305 0.715 1 94.31 261 GLU A CA 1
ATOM 1948 C C . GLU A 1 261 ? -10.438 -9.672 2.027 1 94.31 261 GLU A C 1
ATOM 1950 O O . GLU A 1 261 ? -11.016 -8.578 2.027 1 94.31 261 GLU A O 1
ATOM 1955 N N . ALA A 1 262 ? -10.141 -10.438 3.102 1 96.94 262 ALA A N 1
ATOM 1956 C CA . ALA A 1 262 ? -10.5 -9.898 4.414 1 96.94 262 ALA A CA 1
ATOM 1957 C C . ALA A 1 262 ? -9.75 -8.602 4.699 1 96.94 262 ALA A C 1
ATOM 1959 O O . ALA A 1 262 ? -10.297 -7.688 5.316 1 96.94 262 ALA A O 1
ATOM 1960 N N . PHE A 1 263 ? -8.547 -8.555 4.309 1 94.81 263 PHE A N 1
ATOM 1961 C CA . PHE A 1 263 ? -7.738 -7.352 4.496 1 94.81 263 PHE A CA 1
ATOM 1962 C C . PHE A 1 263 ? -8.32 -6.18 3.717 1 94.81 263 PHE A C 1
ATOM 1964 O O . PHE A 1 263 ? -8.352 -5.051 4.211 1 94.81 263 PHE A O 1
ATOM 1971 N N . ALA A 1 264 ? -8.734 -6.449 2.537 1 92.62 264 ALA A N 1
ATOM 1972 C CA . ALA A 1 264 ? -9.352 -5.414 1.711 1 92.62 264 ALA A CA 1
ATOM 1973 C C . ALA A 1 264 ? -10.617 -4.871 2.365 1 92.62 264 ALA A C 1
ATOM 1975 O O . ALA A 1 264 ? -10.844 -3.656 2.385 1 92.62 264 ALA A O 1
ATOM 1976 N N . VAL A 1 265 ? -11.453 -5.758 2.871 1 95.56 265 VAL A N 1
ATOM 1977 C CA . VAL A 1 265 ? -12.68 -5.375 3.562 1 95.56 265 VAL A CA 1
ATOM 1978 C C . VAL A 1 265 ? -12.344 -4.52 4.781 1 95.56 265 VAL A C 1
ATOM 1980 O O . VAL A 1 265 ? -13 -3.512 5.043 1 95.56 265 VAL A O 1
ATOM 1983 N N . ALA A 1 266 ? -11.344 -4.973 5.469 1 95.75 266 ALA A N 1
ATOM 1984 C CA . ALA A 1 266 ? -10.914 -4.242 6.66 1 95.75 266 ALA A CA 1
ATOM 1985 C C . ALA A 1 266 ? -10.469 -2.828 6.305 1 95.75 266 ALA A C 1
ATOM 1987 O O . ALA A 1 266 ? -10.875 -1.861 6.957 1 95.75 266 ALA A O 1
ATOM 1988 N N . LEU A 1 267 ? -9.656 -2.738 5.324 1 91.81 267 LEU A N 1
ATOM 1989 C CA . LEU A 1 267 ? -9.109 -1.449 4.914 1 91.81 267 LEU A CA 1
ATOM 1990 C C . LEU A 1 267 ? -10.219 -0.515 4.445 1 91.81 267 LEU A C 1
ATOM 1992 O O . LEU A 1 267 ? -10.305 0.632 4.891 1 91.81 267 LEU A O 1
ATOM 1996 N N . LEU A 1 268 ? -11.039 -0.993 3.586 1 90.75 268 LEU A N 1
ATOM 1997 C CA . LEU A 1 268 ? -12.133 -0.191 3.049 1 90.75 268 LEU A CA 1
ATOM 1998 C C . LEU A 1 268 ? -13.078 0.252 4.16 1 90.75 268 LEU A C 1
ATOM 2000 O O . LEU A 1 268 ? -13.5 1.411 4.199 1 90.75 268 LEU A O 1
ATOM 2004 N N . GLY A 1 269 ? -13.398 -0.699 5.008 1 94 269 GLY A N 1
ATOM 2005 C CA . GLY A 1 269 ? -14.289 -0.385 6.113 1 94 269 GLY A CA 1
ATOM 2006 C C . GLY A 1 269 ? -13.75 0.687 7.035 1 94 269 GLY A C 1
ATOM 2007 O O . GLY A 1 269 ? -14.492 1.565 7.484 1 94 269 GLY A O 1
ATOM 2008 N N . LEU A 1 270 ? -12.492 0.624 7.32 1 93.19 270 LEU A N 1
ATOM 2009 C CA . LEU A 1 270 ? -11.875 1.588 8.227 1 93.19 270 LEU A CA 1
ATOM 2010 C C . LEU A 1 270 ? -11.797 2.967 7.578 1 93.19 270 LEU A C 1
ATOM 2012 O O . LEU A 1 270 ? -12.055 3.979 8.234 1 93.19 270 LEU A O 1
ATOM 2016 N N . ILE A 1 271 ? -11.445 2.977 6.332 1 87 271 ILE A N 1
ATOM 2017 C CA . ILE A 1 271 ? -11.359 4.246 5.617 1 87 271 ILE A CA 1
ATOM 2018 C C . ILE A 1 271 ? -12.727 4.914 5.586 1 87 271 ILE A C 1
ATOM 2020 O O . ILE A 1 271 ? -12.844 6.117 5.816 1 87 271 ILE A O 1
ATOM 2024 N N . GLU A 1 272 ? -13.727 4.137 5.363 1 87.44 272 GLU A N 1
ATOM 2025 C CA . GLU A 1 272 ? -15.086 4.652 5.34 1 87.44 272 GLU A CA 1
ATOM 2026 C C . GLU A 1 272 ? -15.508 5.16 6.715 1 87.44 272 GLU A C 1
ATOM 2028 O O . GLU A 1 272 ? -16.016 6.281 6.844 1 87.44 272 GLU A O 1
ATOM 2033 N N . ALA A 1 273 ? -15.289 4.332 7.688 1 92.44 273 ALA A N 1
ATOM 2034 C CA . ALA A 1 273 ? -15.727 4.66 9.039 1 92.44 273 ALA A CA 1
ATOM 2035 C C . ALA A 1 273 ? -15.062 5.941 9.539 1 92.44 273 ALA A C 1
ATOM 2037 O O . ALA A 1 273 ? -15.734 6.828 10.078 1 92.44 273 ALA A O 1
ATOM 2038 N N . VAL A 1 274 ? -13.805 6.125 9.359 1 86.75 274 VAL A N 1
ATOM 2039 C CA . VAL A 1 274 ? -13.062 7.27 9.875 1 86.75 274 VAL A CA 1
ATOM 2040 C C . VAL A 1 274 ? -13.406 8.516 9.062 1 86.75 274 VAL A C 1
ATOM 2042 O O . VAL A 1 274 ? -13.57 9.602 9.617 1 86.75 274 VAL A O 1
ATOM 2045 N N . SER A 1 275 ? -13.516 8.344 7.789 1 79.56 275 SER A N 1
ATOM 2046 C CA . SER A 1 275 ? -13.859 9.477 6.938 1 79.56 275 SER A CA 1
ATOM 2047 C C . SER A 1 275 ? -15.227 10.047 7.297 1 79.56 275 SER A C 1
ATOM 2049 O O . SER A 1 275 ? -15.406 11.266 7.355 1 79.56 275 SER A O 1
ATOM 2051 N N . ILE A 1 276 ? -16.156 9.234 7.527 1 85.12 276 ILE A N 1
ATOM 2052 C CA . ILE A 1 276 ? -17.516 9.648 7.871 1 85.12 276 ILE A CA 1
ATOM 2053 C C . ILE A 1 276 ? -17.516 10.266 9.266 1 85.12 276 ILE A C 1
ATOM 2055 O O . ILE A 1 276 ? -18.156 11.305 9.492 1 85.12 276 ILE A O 1
ATOM 2059 N N . SER A 1 277 ? -16.812 9.617 10.164 1 88.31 277 SER A N 1
ATOM 2060 C CA . SER A 1 277 ? -16.719 10.141 11.523 1 88.31 277 SER A CA 1
ATOM 2061 C C . SER A 1 277 ? -16.141 11.555 11.539 1 88.31 277 SER A C 1
ATOM 2063 O O . SER A 1 277 ? -16.609 12.414 12.273 1 88.31 277 SER A O 1
ATOM 2065 N N . ARG A 1 278 ? -15.273 11.766 10.789 1 76.12 278 ARG A N 1
ATOM 2066 C CA . ARG A 1 278 ? -14.633 13.078 10.734 1 76.12 278 ARG A CA 1
ATOM 2067 C C . ARG A 1 278 ? -15.555 14.109 10.102 1 76.12 278 ARG A C 1
ATOM 2069 O O . ARG A 1 278 ? -15.602 15.258 10.547 1 76.12 278 ARG A O 1
ATOM 2076 N N . ALA A 1 279 ? -16.156 13.734 9.094 1 74.81 279 ALA A N 1
ATOM 2077 C CA . ALA A 1 279 ? -17.078 14.648 8.43 1 74.81 279 ALA A CA 1
ATOM 2078 C C . ALA A 1 279 ? -18.172 15.117 9.383 1 74.81 279 ALA A C 1
ATOM 2080 O O . ALA A 1 279 ? -18.531 16.297 9.398 1 74.81 279 ALA A O 1
ATOM 2081 N N . VAL A 1 280 ? -18.641 14.227 10.188 1 82.75 280 VAL A N 1
ATOM 2082 C CA . VAL A 1 280 ? -19.688 14.562 11.133 1 82.75 280 VAL A CA 1
ATOM 2083 C C . VAL A 1 280 ? -19.109 15.336 12.312 1 82.75 280 VAL A C 1
ATOM 2085 O O . VAL A 1 280 ? -19.75 16.219 12.867 1 82.75 280 VAL A O 1
ATOM 2088 N N . ALA A 1 281 ? -17.828 15.008 12.625 1 80.81 281 ALA A N 1
ATOM 2089 C CA . ALA A 1 281 ? -17.156 15.656 13.75 1 80.81 281 ALA A CA 1
ATOM 2090 C C . ALA A 1 281 ? -16.969 17.141 13.484 1 80.81 281 ALA A C 1
ATOM 2092 O O . ALA A 1 281 ? -17.016 17.953 14.414 1 80.81 281 ALA A O 1
ATOM 2093 N N . THR A 1 282 ? -16.734 17.484 12.312 1 69.06 282 THR A N 1
ATOM 2094 C CA . THR A 1 282 ? -16.578 18.891 11.938 1 69.06 282 THR A CA 1
ATOM 2095 C C . THR A 1 282 ? -17.875 19.656 12.188 1 69.06 282 THR A C 1
ATOM 2097 O O . THR A 1 282 ? -17.828 20.844 12.547 1 69.06 282 THR A O 1
ATOM 2100 N N . LYS A 1 283 ? -18.969 19.016 12.047 1 73.81 283 LYS A N 1
ATOM 2101 C CA . LYS A 1 283 ? -20.266 19.641 12.258 1 73.81 283 LYS A CA 1
ATOM 2102 C C . LYS A 1 283 ? -20.672 19.609 13.727 1 73.81 283 LYS A C 1
ATOM 2104 O O . LYS A 1 283 ? -21.344 20.516 14.219 1 73.81 283 LYS A O 1
ATOM 2109 N N . SER A 1 284 ? -20.234 18.594 14.359 1 81.5 284 SER A N 1
ATOM 2110 C CA . SER A 1 284 ? -20.656 18.406 15.742 1 81.5 284 SER A CA 1
ATOM 2111 C C . SER A 1 284 ? -19.594 18.875 16.719 1 81.5 284 SER A C 1
ATOM 2113 O O . SER A 1 284 ? -19.797 18.844 17.938 1 81.5 284 SER A O 1
ATOM 2115 N N . ASP A 1 285 ? -18.391 19.281 16.25 1 73.88 285 ASP A N 1
ATOM 2116 C CA . ASP A 1 285 ? -17.281 19.812 17.031 1 73.88 285 ASP A CA 1
ATOM 2117 C C . ASP A 1 285 ? -16.766 18.75 18.016 1 73.88 285 ASP A C 1
ATOM 2119 O O . ASP A 1 285 ? -16.438 19.062 19.156 1 73.88 285 ASP A O 1
ATOM 2123 N N . GLN A 1 286 ? -16.938 17.516 17.625 1 78.25 286 GLN A N 1
ATOM 2124 C CA . GLN A 1 286 ? -16.391 16.469 18.484 1 78.25 286 GLN A CA 1
ATOM 2125 C C . GLN A 1 286 ? -14.992 16.062 18.031 1 78.25 286 GLN A C 1
ATOM 2127 O O . GLN A 1 286 ? -14.594 16.312 16.891 1 78.25 286 GLN A O 1
ATOM 2132 N N . ARG A 1 287 ? -14.25 15.516 18.922 1 77.12 287 ARG A N 1
ATOM 2133 C CA . ARG A 1 287 ? -12.938 14.977 18.594 1 77.12 287 ARG A CA 1
ATOM 2134 C C . ARG A 1 287 ? -13.016 13.469 18.359 1 77.12 287 ARG A C 1
ATOM 2136 O O . ARG A 1 287 ? -13.656 12.75 19.125 1 77.12 287 ARG A O 1
ATOM 2143 N N . ILE A 1 288 ? -12.453 13.008 17.266 1 84.19 288 ILE A N 1
ATOM 2144 C CA . ILE A 1 288 ? -12.508 11.594 16.891 1 84.19 288 ILE A CA 1
ATOM 2145 C C . ILE A 1 288 ? -11.156 10.938 17.188 1 84.19 288 ILE A C 1
ATOM 2147 O O . ILE A 1 288 ? -10.117 11.445 16.766 1 84.19 288 ILE A O 1
ATOM 2151 N N . ASP A 1 289 ? -11.172 9.922 17.938 1 86 289 ASP A N 1
ATOM 2152 C CA . ASP A 1 289 ? -10.016 9.047 18.078 1 86 289 ASP A CA 1
ATOM 2153 C C . ASP A 1 289 ? -10.062 7.902 17.062 1 86 289 ASP A C 1
ATOM 2155 O O . ASP A 1 289 ? -10.742 6.898 17.297 1 86 289 ASP A O 1
ATOM 2159 N N . SER A 1 290 ? -9.273 8 16.094 1 87.88 290 SER A N 1
ATOM 2160 C CA . SER A 1 290 ? -9.312 7.051 14.992 1 87.88 290 SER A CA 1
ATOM 2161 C C . SER A 1 290 ? -8.938 5.648 15.453 1 87.88 290 SER A C 1
ATOM 2163 O O . SER A 1 290 ? -9.469 4.66 14.945 1 87.88 290 SER A O 1
ATOM 2165 N N . ASN A 1 291 ? -8.008 5.516 16.438 1 90.25 291 ASN A N 1
ATOM 2166 C CA . ASN A 1 291 ? -7.633 4.203 16.953 1 90.25 291 ASN A CA 1
ATOM 2167 C C . ASN A 1 291 ? -8.805 3.514 17.641 1 90.25 291 ASN A C 1
ATOM 2169 O O . ASN A 1 291 ? -9.023 2.316 17.453 1 90.25 291 ASN A O 1
ATOM 2173 N N . GLN A 1 292 ? -9.477 4.309 18.391 1 93.12 292 GLN A N 1
ATOM 2174 C CA . GLN A 1 292 ? -10.641 3.773 19.094 1 93.12 292 GLN A CA 1
ATOM 2175 C C . GLN A 1 292 ? -11.75 3.389 18.109 1 93.12 292 GLN A C 1
ATOM 2177 O O . GLN A 1 292 ? -12.469 2.412 18.328 1 93.12 292 GLN A O 1
ATOM 2182 N N . GLU A 1 293 ? -11.883 4.207 17.156 1 94.06 293 GLU A N 1
ATOM 2183 C CA . GLU A 1 293 ? -12.867 3.875 16.125 1 94.06 293 GLU A CA 1
ATOM 2184 C C . GLU A 1 293 ? -12.523 2.553 15.453 1 94.06 293 GLU A C 1
ATOM 2186 O O . GLU A 1 293 ? -13.414 1.757 15.148 1 94.06 293 GLU A O 1
ATOM 2191 N N . PHE A 1 294 ? -11.188 2.32 15.172 1 95.5 294 PHE A N 1
ATOM 2192 C CA . PHE A 1 294 ? -10.742 1.059 14.594 1 95.5 294 PHE A CA 1
ATOM 2193 C C . PHE A 1 294 ? -11.125 -0.114 15.484 1 95.5 294 PHE A C 1
ATOM 2195 O O . PHE A 1 294 ? -11.625 -1.132 15 1 95.5 294 PHE A O 1
ATOM 2202 N N . ILE A 1 295 ? -10.93 0.054 16.766 1 96.69 295 ILE A N 1
ATOM 2203 C CA . ILE A 1 295 ? -11.227 -0.996 17.734 1 96.69 295 ILE A CA 1
ATOM 2204 C C . ILE A 1 295 ? -12.727 -1.281 17.734 1 96.69 295 ILE A C 1
ATOM 2206 O O . ILE A 1 295 ? -13.148 -2.441 17.734 1 96.69 295 ILE A O 1
ATOM 2210 N N . GLY A 1 296 ? -13.477 -0.214 17.734 1 97.38 296 GLY A N 1
ATOM 2211 C CA . GLY A 1 296 ? -14.922 -0.378 17.688 1 97.38 296 GLY A CA 1
ATOM 2212 C C . GLY A 1 296 ? -15.398 -1.13 16.469 1 97.38 296 GLY A C 1
ATOM 2213 O O . GLY A 1 296 ? -16.219 -2.041 16.562 1 97.38 296 GLY A O 1
ATOM 2214 N N . GLN A 1 297 ? -14.93 -0.754 15.289 1 97.75 297 GLN A N 1
ATOM 2215 C CA . GLN A 1 297 ? -15.281 -1.434 14.055 1 97.75 297 GLN A CA 1
ATOM 2216 C C . GLN A 1 297 ? -14.828 -2.891 14.07 1 97.75 297 GLN A C 1
ATOM 2218 O O . GLN A 1 297 ? -15.578 -3.785 13.68 1 97.75 297 GLN A O 1
ATOM 2223 N N . GLY A 1 298 ? -13.555 -3.119 14.516 1 98.31 298 GLY A N 1
ATOM 2224 C CA . GLY A 1 298 ? -13.031 -4.473 14.586 1 98.31 298 GLY A CA 1
ATOM 2225 C C . GLY A 1 298 ? -13.844 -5.383 15.484 1 98.31 298 GLY A C 1
ATOM 2226 O O . GLY A 1 298 ? -14.203 -6.496 15.094 1 98.31 298 GLY A O 1
ATOM 2227 N N . LEU A 1 299 ? -14.172 -4.918 16.672 1 98.12 299 LEU A N 1
ATOM 2228 C CA . LEU A 1 299 ? -14.945 -5.715 17.609 1 98.12 299 LEU A CA 1
ATOM 2229 C C . LEU A 1 299 ? -16.344 -5.973 17.078 1 98.12 299 LEU A C 1
ATOM 2231 O O . LEU A 1 299 ? -16.922 -7.039 17.312 1 98.12 299 LEU A O 1
ATOM 2235 N N . SER A 1 300 ? -16.906 -4.957 16.453 1 98.38 300 SER A N 1
ATOM 2236 C CA . SER A 1 300 ? -18.234 -5.133 15.891 1 98.38 300 SER A CA 1
ATOM 2237 C C . SER A 1 300 ? -18.266 -6.254 14.859 1 98.38 300 SER A C 1
ATOM 2239 O O . SER A 1 300 ? -19.188 -7.07 14.844 1 98.38 300 SER A O 1
ATOM 2241 N N . ASN A 1 301 ? -17.281 -6.332 13.977 1 98.62 301 ASN A N 1
ATOM 2242 C CA . ASN A 1 301 ? -17.219 -7.371 12.953 1 98.62 301 ASN A CA 1
ATOM 2243 C C . ASN A 1 301 ? -16.844 -8.727 13.555 1 98.62 301 ASN A C 1
ATOM 2245 O O . ASN A 1 301 ? -17.375 -9.758 13.133 1 98.62 301 ASN A O 1
ATOM 2249 N N . ILE A 1 302 ? -15.969 -8.75 14.562 1 98.5 302 ILE A N 1
ATOM 2250 C CA . ILE A 1 302 ? -15.602 -10 15.219 1 98.5 302 ILE A CA 1
ATOM 2251 C C . ILE A 1 302 ? -16.812 -10.586 15.938 1 98.5 302 ILE A C 1
ATOM 2253 O O . ILE A 1 302 ? -17.188 -11.734 15.695 1 98.5 302 ILE A O 1
ATOM 2257 N N . CYS A 1 303 ? -17.469 -9.836 16.781 1 98.12 303 CYS A N 1
ATOM 2258 C CA . CYS A 1 303 ? -18.625 -10.305 17.516 1 98.12 303 CYS A CA 1
ATOM 2259 C C . CYS A 1 303 ? -19.781 -10.617 16.562 1 98.12 303 CYS A C 1
ATOM 2261 O O . CYS A 1 303 ? -20.484 -11.617 16.75 1 98.12 303 CYS A O 1
ATOM 2263 N N . GLY A 1 304 ? -19.969 -9.742 15.625 1 97.94 304 GLY A N 1
ATOM 2264 C CA . GLY A 1 304 ? -21.031 -9.961 14.648 1 97.94 304 GLY A CA 1
ATOM 2265 C C . GLY A 1 304 ? -20.906 -11.281 13.922 1 97.94 304 GLY A C 1
ATOM 2266 O O . GLY A 1 304 ? -21.906 -11.938 13.641 1 97.94 304 GLY A O 1
ATOM 2267 N N . SER A 1 305 ? -19.656 -11.688 13.594 1 98.12 305 SER A N 1
ATOM 2268 C CA . SER A 1 305 ? -19.438 -12.914 12.844 1 98.12 305 SER A CA 1
ATOM 2269 C C . SER A 1 305 ? -19.906 -14.133 13.625 1 98.12 305 SER A C 1
ATOM 2271 O O . SER A 1 305 ? -20.156 -15.195 13.039 1 98.12 305 SER A O 1
ATOM 2273 N N . PHE A 1 306 ? -20.156 -14 14.93 1 98.19 306 PHE A N 1
ATOM 2274 C CA . PHE A 1 306 ? -20.594 -15.109 15.766 1 98.19 306 PHE A CA 1
ATOM 2275 C C . PHE A 1 306 ? -22.109 -15.078 15.953 1 98.19 306 PHE A C 1
ATOM 2277 O O . PHE A 1 306 ? -22.688 -15.984 16.547 1 98.19 306 PHE A O 1
ATOM 2284 N N . VAL A 1 307 ? -22.75 -14 15.469 1 97.5 307 VAL A N 1
ATOM 2285 C CA . VAL A 1 307 ? -24.188 -13.883 15.586 1 97.5 307 VAL A CA 1
ATOM 2286 C C . VAL A 1 307 ? -24.797 -13.562 14.219 1 97.5 307 VAL A C 1
ATOM 2288 O O . VAL A 1 307 ? -25.672 -12.688 14.109 1 97.5 307 VAL A O 1
ATOM 2291 N N . SER A 1 308 ? -24.219 -14.078 13.203 1 96.88 308 SER A N 1
ATOM 2292 C CA . SER A 1 308 ? -24.75 -14.141 11.844 1 96.88 308 SER A CA 1
ATOM 2293 C C . SER A 1 308 ? -24.812 -12.758 11.211 1 96.88 308 SER A C 1
ATOM 2295 O O . SER A 1 308 ? -25.75 -12.438 10.492 1 96.88 308 SER A O 1
ATOM 2297 N N . SER A 1 309 ? -23.906 -11.93 11.562 1 97.69 309 SER A N 1
ATOM 2298 C CA . SER A 1 309 ? -23.703 -10.641 10.898 1 97.69 309 SER A CA 1
ATOM 2299 C C . SER A 1 309 ? -22.516 -10.688 9.953 1 97.69 309 SER A C 1
ATOM 2301 O O . SER A 1 309 ? -21.469 -11.234 10.289 1 97.69 309 SER A O 1
ATOM 2303 N N . TYR A 1 310 ? -22.797 -10.219 8.758 1 97.94 310 TYR A N 1
ATOM 2304 C CA . TYR A 1 310 ? -21.656 -10.109 7.855 1 97.94 310 TYR A CA 1
ATOM 2305 C C . TYR A 1 310 ? -20.984 -8.742 7.977 1 97.94 310 TYR A C 1
ATOM 2307 O O . TYR A 1 310 ? -21.391 -7.914 8.789 1 97.94 310 TYR A O 1
ATOM 2315 N N . ALA A 1 311 ? -19.906 -8.586 7.262 1 98 311 ALA A N 1
ATOM 2316 C CA . ALA A 1 311 ? -19.031 -7.441 7.445 1 98 311 ALA A CA 1
ATOM 2317 C C . ALA A 1 311 ? -19.781 -6.129 7.25 1 98 311 ALA A C 1
ATOM 2319 O O . ALA A 1 311 ? -20.562 -5.988 6.305 1 98 311 ALA A O 1
ATOM 2320 N N . GLY A 1 312 ? -19.594 -5.23 8.18 1 97.12 312 GLY A N 1
ATOM 2321 C CA . GLY A 1 312 ? -20.188 -3.908 8.102 1 97.12 312 GLY A CA 1
ATOM 2322 C C . GLY A 1 312 ? -19.203 -2.789 8.375 1 97.12 312 GLY A C 1
ATOM 2323 O O . GLY A 1 312 ? -18.047 -3.045 8.719 1 97.12 312 GLY A O 1
ATOM 2324 N N . SER A 1 313 ? -19.609 -1.607 8.102 1 96.19 313 SER A N 1
ATOM 2325 C CA . SER A 1 313 ? -18.844 -0.388 8.344 1 96.19 313 SER A CA 1
ATOM 2326 C C . SER A 1 313 ? -19.766 0.82 8.492 1 96.19 313 SER A C 1
ATOM 2328 O O . SER A 1 313 ? -20.984 0.669 8.617 1 96.19 313 SER A O 1
ATOM 2330 N N . GLY A 1 314 ? -19.141 1.976 8.578 1 94.19 314 GLY A N 1
ATOM 2331 C CA . GLY A 1 314 ? -19.922 3.197 8.695 1 94.19 314 GLY A CA 1
ATOM 2332 C C . GLY A 1 314 ? -20.656 3.555 7.422 1 94.19 314 GLY A C 1
ATOM 2333 O O . GLY A 1 314 ? -20.172 3.303 6.32 1 94.19 314 GLY A O 1
ATOM 2334 N N . SER A 1 315 ? -21.844 4.148 7.664 1 90.62 315 SER A N 1
ATOM 2335 C CA . SER A 1 315 ? -22.672 4.621 6.551 1 90.62 315 SER A CA 1
ATOM 2336 C C . SER A 1 315 ? -22.812 6.141 6.578 1 90.62 315 SER A C 1
ATOM 2338 O O . SER A 1 315 ? -23.219 6.711 7.59 1 90.62 315 SER A O 1
ATOM 2340 N N . PHE A 1 316 ? -22.5 6.715 5.473 1 81.69 316 PHE A N 1
ATOM 2341 C CA . PHE A 1 316 ? -22.609 8.164 5.363 1 81.69 316 PHE A CA 1
ATOM 2342 C C . PHE A 1 316 ? -24.062 8.609 5.516 1 81.69 316 PHE A C 1
ATOM 2344 O O . PHE A 1 316 ? -24.359 9.555 6.242 1 81.69 316 PHE A O 1
ATOM 2351 N N . THR A 1 317 ? -24.938 7.926 4.828 1 79.38 317 THR A N 1
ATOM 2352 C CA . THR A 1 317 ? -26.359 8.289 4.812 1 79.38 317 THR A CA 1
ATOM 2353 C C . THR A 1 317 ? -26.969 8.133 6.199 1 79.38 317 THR A C 1
ATOM 2355 O O . THR A 1 317 ? -27.609 9.062 6.711 1 79.38 317 THR A O 1
ATOM 2358 N N . ARG A 1 318 ? -26.75 7.051 6.816 1 90.69 318 ARG A N 1
ATOM 2359 C CA . ARG A 1 318 ? -27.375 6.797 8.109 1 90.69 318 ARG A CA 1
ATOM 2360 C C . ARG A 1 318 ? -26.781 7.688 9.195 1 90.69 318 ARG A C 1
ATOM 2362 O O . ARG A 1 318 ? -27.484 8.133 10.094 1 90.69 318 ARG A O 1
ATOM 2369 N N . SER A 1 319 ? -25.484 7.957 9.133 1 93.94 319 SER A N 1
ATOM 2370 C CA . SER A 1 319 ? -24.844 8.82 10.117 1 93.94 319 SER A CA 1
ATOM 2371 C C . SER A 1 319 ? -25.281 10.273 9.961 1 93.94 319 SER A C 1
ATOM 2373 O O . SER A 1 319 ? -25.484 10.977 10.953 1 93.94 319 SER A O 1
ATOM 2375 N N . GLY A 1 320 ? -25.391 10.664 8.727 1 88.56 320 GLY A N 1
ATOM 2376 C CA . GLY A 1 320 ? -25.891 12.008 8.469 1 88.56 320 GLY A CA 1
ATOM 2377 C C . GLY A 1 320 ? -27.312 12.219 8.984 1 88.56 320 GLY A C 1
ATOM 2378 O O . GLY A 1 320 ? -27.594 13.219 9.641 1 88.56 320 GLY A O 1
ATOM 2379 N N . ILE A 1 321 ? -28.156 11.32 8.719 1 86.81 321 ILE A N 1
ATOM 2380 C CA . ILE A 1 321 ? -29.547 11.391 9.164 1 86.81 321 ILE A CA 1
ATOM 2381 C C . ILE A 1 321 ? -29.609 11.328 10.688 1 86.81 321 ILE A C 1
ATOM 2383 O O . ILE A 1 321 ? -30.406 12.016 11.312 1 86.81 321 ILE A O 1
ATOM 2387 N N . ASN A 1 322 ? -28.766 10.477 11.266 1 93.81 322 ASN A N 1
ATOM 2388 C CA . ASN A 1 322 ? -28.688 10.367 12.711 1 93.81 322 ASN A CA 1
ATOM 2389 C C . ASN A 1 322 ? -28.344 11.703 13.359 1 93.81 322 ASN A C 1
ATOM 2391 O O . ASN A 1 322 ? -28.984 12.109 14.336 1 93.81 322 ASN A O 1
ATOM 2395 N N . PHE A 1 323 ? -27.422 12.391 12.812 1 92.44 323 PHE A N 1
ATOM 2396 C CA . PHE A 1 323 ? -27.016 13.695 13.312 1 92.44 323 PHE A CA 1
ATOM 2397 C C . PHE A 1 323 ? -28.109 14.727 13.094 1 92.44 323 PHE A C 1
ATOM 2399 O O . PHE A 1 323 ? -28.438 15.508 13.992 1 92.44 323 PHE A O 1
ATOM 2406 N N . GLU A 1 324 ? -28.688 14.711 11.914 1 89.44 324 GLU A N 1
ATOM 2407 C CA . GLU A 1 324 ? -29.734 15.672 11.57 1 89.44 324 GLU A CA 1
ATOM 2408 C C . GLU A 1 324 ? -30.984 15.461 12.422 1 89.44 324 GLU A C 1
ATOM 2410 O O . GLU A 1 324 ? -31.703 16.422 12.727 1 89.44 324 GLU A O 1
ATOM 2415 N N . ALA A 1 325 ? -31.188 14.258 12.797 1 91.81 325 ALA A N 1
ATOM 2416 C CA . ALA A 1 325 ? -32.344 13.922 13.609 1 91.81 325 ALA A CA 1
ATOM 2417 C C . ALA A 1 325 ? -32.156 14.344 15.062 1 91.81 325 ALA A C 1
ATOM 2419 O O . ALA A 1 325 ? -33.062 14.258 15.875 1 91.81 325 ALA A O 1
ATOM 2420 N N . GLY A 1 326 ? -30.906 14.766 15.375 1 92.19 326 GLY A N 1
ATOM 2421 C CA . GLY A 1 326 ? -30.672 15.367 16.672 1 92.19 326 GLY A CA 1
ATOM 2422 C C . GLY A 1 326 ? -29.969 14.43 17.656 1 92.19 326 GLY A C 1
ATOM 2423 O O . GLY A 1 326 ? -29.984 14.656 18.859 1 92.19 326 GLY A O 1
ATOM 2424 N N . ALA A 1 327 ? -29.391 13.391 17.172 1 96.44 327 ALA A N 1
ATOM 2425 C CA . ALA A 1 327 ? -28.688 12.453 18.047 1 96.44 327 ALA A CA 1
ATOM 2426 C C . ALA A 1 327 ? -27.594 13.156 18.844 1 96.44 327 ALA A C 1
ATOM 2428 O O . ALA A 1 327 ? -26.906 14.047 18.312 1 96.44 327 ALA A O 1
ATOM 2429 N N . LYS A 1 328 ? -27.438 12.703 20.062 1 94.94 328 LYS A N 1
ATOM 2430 C CA . LYS A 1 328 ? -26.438 13.336 20.922 1 94.94 328 LYS A CA 1
ATOM 2431 C C . LYS A 1 328 ? -25.391 12.328 21.375 1 94.94 328 LYS A C 1
ATOM 2433 O O . LYS A 1 328 ? -24.234 12.703 21.609 1 94.94 328 LYS A O 1
ATOM 2438 N N . THR A 1 329 ? -25.828 11.133 21.547 1 95.94 329 THR A N 1
ATOM 2439 C CA . THR A 1 329 ? -24.922 10.078 21.984 1 95.94 329 THR A CA 1
ATOM 2440 C C . THR A 1 329 ? -25.078 8.828 21.109 1 95.94 329 THR A C 1
ATOM 2442 O O . THR A 1 329 ? -26.016 8.734 20.312 1 95.94 329 THR A O 1
ATOM 2445 N N . PRO A 1 330 ? -24.156 7.859 21.281 1 96.81 330 PRO A N 1
ATOM 2446 C CA . PRO A 1 330 ? -24.25 6.637 20.484 1 96.81 330 PRO A CA 1
ATOM 2447 C C . PRO A 1 330 ? -25.453 5.773 20.859 1 96.81 330 PRO A C 1
ATOM 2449 O O . PRO A 1 330 ? -25.719 4.762 20.203 1 96.81 330 PRO A O 1
ATOM 2452 N N . LEU A 1 331 ? -26.234 6.203 21.797 1 96.69 331 LEU A N 1
ATOM 2453 C CA . LEU A 1 331 ? -27.438 5.492 22.172 1 96.69 331 LEU A CA 1
ATOM 2454 C C . LEU A 1 331 ? -28.438 5.453 21.016 1 96.69 331 LEU A C 1
ATOM 2456 O O . LEU A 1 331 ? -29.25 4.527 20.906 1 96.69 331 LEU A O 1
ATOM 2460 N N . SER A 1 332 ? -28.391 6.441 20.203 1 97.06 332 SER A N 1
ATOM 2461 C CA . SER A 1 332 ? -29.266 6.469 19.031 1 97.06 332 SER A CA 1
ATOM 2462 C C . SER A 1 332 ? -29.078 5.23 18.172 1 97.06 332 SER A C 1
ATOM 2464 O O . SER A 1 332 ? -30.047 4.648 17.688 1 97.06 332 SER A O 1
ATOM 2466 N N . ALA A 1 333 ? -27.828 4.82 17.969 1 97.38 333 ALA A N 1
ATOM 2467 C CA . ALA A 1 333 ? -27.531 3.623 17.188 1 97.38 333 ALA A CA 1
ATOM 2468 C C . ALA A 1 333 ? -28.062 2.371 17.859 1 97.38 333 ALA A C 1
ATOM 2470 O O . ALA A 1 333 ? -28.562 1.463 17.203 1 97.38 333 ALA A O 1
ATOM 2471 N N . ILE A 1 334 ? -27.969 2.314 19.172 1 97.56 334 ILE A N 1
ATOM 2472 C CA . ILE A 1 334 ? -28.438 1.176 19.938 1 97.56 334 ILE A CA 1
ATOM 2473 C C . ILE A 1 334 ? -29.969 1.114 19.891 1 97.56 334 ILE A C 1
ATOM 2475 O O . ILE A 1 334 ? -30.547 0.04 19.719 1 97.56 334 ILE A O 1
ATOM 2479 N N . PHE A 1 335 ? -30.594 2.244 19.984 1 97.69 335 PHE A N 1
ATOM 2480 C CA . PHE A 1 335 ? -32.031 2.301 19.891 1 97.69 335 PHE A CA 1
ATOM 2481 C C . PHE A 1 335 ? -32.531 1.878 18.516 1 97.69 335 PHE A C 1
ATOM 2483 O O . PHE A 1 335 ? -33.531 1.192 18.375 1 97.69 335 PHE A O 1
ATOM 2490 N N . ALA A 1 336 ? -31.812 2.348 17.531 1 96.56 336 ALA A N 1
ATOM 2491 C CA . ALA A 1 336 ? -32.156 1.935 16.188 1 96.56 336 ALA A CA 1
ATOM 2492 C C . ALA A 1 336 ? -32.094 0.417 16.031 1 96.56 336 ALA A C 1
ATOM 2494 O O . ALA A 1 336 ? -32.969 -0.193 15.414 1 96.56 336 ALA A O 1
ATOM 2495 N N . ALA A 1 337 ? -31.047 -0.179 16.562 1 97.12 337 ALA A N 1
ATOM 2496 C CA . ALA A 1 337 ? -30.844 -1.624 16.5 1 97.12 337 ALA A CA 1
ATOM 2497 C C . ALA A 1 337 ? -31.953 -2.367 17.234 1 97.12 337 ALA A C 1
ATOM 2499 O O . ALA A 1 337 ? -32.5 -3.346 16.719 1 97.12 337 ALA A O 1
ATOM 2500 N N . ILE A 1 338 ? -32.281 -1.938 18.391 1 96.5 338 ILE A N 1
ATOM 2501 C CA . ILE A 1 338 ? -33.344 -2.57 19.188 1 96.5 338 ILE A CA 1
ATOM 2502 C C . ILE A 1 338 ? -34.688 -2.422 18.5 1 96.5 338 ILE A C 1
ATOM 2504 O O . ILE A 1 338 ? -35.469 -3.365 18.453 1 96.5 338 ILE A O 1
ATOM 2508 N N . ALA A 1 339 ? -34.906 -1.23 18.031 1 95.75 339 ALA A N 1
ATOM 2509 C CA . ALA A 1 339 ? -36.156 -1.005 17.297 1 95.75 339 ALA A CA 1
ATOM 2510 C C . ALA A 1 339 ? -36.25 -1.954 16.094 1 95.75 339 ALA A C 1
ATOM 2512 O O . ALA A 1 339 ? -37.344 -2.49 15.82 1 95.75 339 ALA A O 1
ATOM 2513 N N . LEU A 1 340 ? -35.188 -2.135 15.422 1 93.75 340 LEU A N 1
ATOM 2514 C CA . LEU A 1 340 ? -35.156 -3.039 14.273 1 93.75 340 LEU A CA 1
ATOM 2515 C C . LEU A 1 340 ? -35.438 -4.473 14.711 1 93.75 340 LEU A C 1
ATOM 2517 O O . LEU A 1 340 ? -36.125 -5.219 13.992 1 93.75 340 LEU A O 1
ATOM 2521 N N . MET A 1 341 ? -34.906 -4.906 15.836 1 93.62 341 MET A N 1
ATOM 2522 C CA . MET A 1 341 ? -35.156 -6.234 16.375 1 93.62 341 MET A CA 1
ATOM 2523 C C . MET A 1 341 ? -36.656 -6.441 16.609 1 93.62 341 MET A C 1
ATOM 2525 O O . MET A 1 341 ? -37.188 -7.531 16.375 1 93.62 341 MET A O 1
ATOM 2529 N N . CYS A 1 342 ? -37.281 -5.406 16.969 1 91.38 342 CYS A N 1
ATOM 2530 C CA . CYS A 1 342 ? -38.75 -5.473 17.203 1 91.38 342 CYS A CA 1
ATOM 2531 C C . CYS A 1 342 ? -39.5 -5.469 15.875 1 91.38 342 CYS A C 1
ATOM 2533 O O . CYS A 1 342 ? -40.438 -6.238 15.703 1 91.38 342 CYS A O 1
ATOM 2535 N N . ILE A 1 343 ? -39.031 -4.668 15.008 1 85.88 343 ILE A N 1
ATOM 2536 C CA . ILE A 1 343 ? -39.688 -4.496 13.719 1 85.88 343 ILE A CA 1
ATOM 2537 C C . ILE A 1 343 ? -39.594 -5.785 12.914 1 85.88 343 ILE A C 1
ATOM 2539 O O . ILE A 1 343 ? -40.562 -6.16 12.219 1 85.88 343 ILE A O 1
ATOM 2543 N N . ILE A 1 344 ? -38.469 -6.449 12.945 1 83.69 344 ILE A N 1
ATOM 2544 C CA . ILE A 1 344 ? -38.281 -7.648 12.133 1 83.69 344 ILE A CA 1
ATOM 2545 C C . ILE A 1 344 ? -39.281 -8.711 12.539 1 83.69 344 ILE A C 1
ATOM 2547 O O . ILE A 1 344 ? -39.75 -9.484 11.695 1 83.69 344 ILE A O 1
ATOM 2551 N N . LEU A 1 345 ? -39.625 -8.789 13.766 1 82.69 345 LEU A N 1
ATOM 2552 C CA . LEU A 1 345 ? -40.562 -9.773 14.258 1 82.69 345 LEU A CA 1
ATOM 2553 C C . LEU A 1 345 ? -41.969 -9.5 13.711 1 82.69 345 LEU A C 1
ATOM 2555 O O . LEU A 1 345 ? -42.75 -10.43 13.5 1 82.69 345 LEU A O 1
ATOM 2559 N N . LEU A 1 346 ? -42.188 -8.234 13.352 1 80.06 346 LEU A N 1
ATOM 2560 C CA . LEU A 1 346 ? -43.5 -7.828 12.883 1 80.06 346 LEU A CA 1
ATOM 2561 C C . LEU A 1 346 ? -43.594 -7.859 11.359 1 80.06 346 LEU A C 1
ATOM 2563 O O . LEU A 1 346 ? -44.625 -8.148 10.781 1 80.06 346 LEU A O 1
ATOM 2567 N N . ILE A 1 347 ? -42.531 -7.543 10.711 1 78.62 347 ILE A N 1
ATOM 2568 C CA . ILE A 1 347 ? -42.531 -7.285 9.273 1 78.62 347 ILE A CA 1
ATOM 2569 C C . ILE A 1 347 ? -42.094 -8.523 8.516 1 78.62 347 ILE A C 1
ATOM 2571 O O . ILE A 1 347 ? -42.312 -8.656 7.312 1 78.62 347 ILE A O 1
ATOM 2575 N N . ALA A 1 348 ? -41.5 -9.453 9.141 1 80.12 348 ALA A N 1
ATOM 2576 C CA . ALA A 1 348 ? -40.906 -10.633 8.516 1 80.12 348 ALA A CA 1
ATOM 2577 C C . ALA A 1 348 ? -41.875 -11.305 7.562 1 80.12 348 ALA A C 1
ATOM 2579 O O . ALA A 1 348 ? -41.531 -11.617 6.422 1 80.12 348 ALA A O 1
ATOM 2580 N N . PRO A 1 349 ? -43.125 -11.445 7.848 1 80 349 PRO A N 1
ATOM 2581 C CA . PRO A 1 349 ? -44.094 -12.117 6.949 1 80 349 PRO A CA 1
ATOM 2582 C C . PRO A 1 349 ? -44.406 -11.273 5.719 1 80 349 PRO A C 1
ATOM 2584 O O . PRO A 1 349 ? -44.781 -11.82 4.672 1 80 349 PRO A O 1
ATOM 2587 N N . LEU A 1 350 ? -44.219 -10.039 5.855 1 81.06 350 LEU A N 1
ATOM 2588 C CA . LEU A 1 350 ? -44.594 -9.148 4.758 1 81.06 350 LEU A CA 1
ATOM 2589 C C . LEU A 1 350 ? -43.562 -9.219 3.635 1 81.06 350 LEU A C 1
ATOM 2591 O O . LEU A 1 350 ? -43.844 -8.859 2.492 1 81.06 350 LEU A O 1
ATOM 2595 N N . THR A 1 351 ? -42.375 -9.703 3.969 1 82.69 351 THR A N 1
ATOM 2596 C CA . THR A 1 351 ? -41.344 -9.773 2.967 1 82.69 351 THR A CA 1
ATOM 2597 C C . THR A 1 351 ? -41.625 -10.852 1.932 1 82.69 351 THR A C 1
ATOM 2599 O O . THR A 1 351 ? -41.062 -10.859 0.848 1 82.69 351 THR A O 1
ATOM 2602 N N . ALA A 1 352 ? -42.562 -11.742 2.221 1 84.38 352 ALA A N 1
ATOM 2603 C CA . ALA A 1 352 ? -42.969 -12.805 1.305 1 84.38 352 ALA A CA 1
ATOM 2604 C C . ALA A 1 352 ? -43.594 -12.227 0.043 1 84.38 352 ALA A C 1
ATOM 2606 O O . ALA A 1 352 ? -43.625 -12.875 -1.004 1 84.38 352 ALA A O 1
ATOM 2607 N N . TYR A 1 353 ? -44 -10.992 0.145 1 86.25 353 TYR A N 1
ATOM 2608 C CA . TYR A 1 353 ? -44.688 -10.375 -0.981 1 86.25 353 TYR A CA 1
ATOM 2609 C C . TYR A 1 353 ? -43.75 -9.445 -1.751 1 86.25 353 TYR A C 1
ATOM 2611 O O . TYR A 1 353 ? -44.156 -8.805 -2.721 1 86.25 353 TYR A O 1
ATOM 2619 N N . LEU A 1 354 ? -42.531 -9.492 -1.45 1 88.75 354 LEU A N 1
ATOM 2620 C CA . LEU A 1 354 ? -41.562 -8.578 -2.078 1 88.75 354 LEU A CA 1
ATOM 2621 C C . LEU A 1 354 ? -40.969 -9.211 -3.324 1 88.75 354 LEU A C 1
ATOM 2623 O O . LEU A 1 354 ? -40.25 -10.211 -3.23 1 88.75 354 LEU A O 1
ATOM 2627 N N . PRO A 1 355 ? -41.25 -8.641 -4.527 1 91.81 355 PRO A N 1
ATOM 2628 C CA . PRO A 1 355 ? -40.625 -9.18 -5.742 1 91.81 355 PRO A CA 1
ATOM 2629 C C . PRO A 1 355 ? -39.156 -8.875 -5.836 1 91.81 355 PRO A C 1
ATOM 2631 O O . PRO A 1 355 ? -38.719 -7.781 -5.453 1 91.81 355 PRO A O 1
ATOM 2634 N N . ILE A 1 356 ? -38.438 -9.781 -6.438 1 89.56 356 ILE A N 1
ATOM 2635 C CA . ILE A 1 356 ? -37 -9.594 -6.668 1 89.56 356 ILE A CA 1
ATOM 2636 C C . ILE A 1 356 ? -36.781 -8.406 -7.605 1 89.56 356 ILE A C 1
ATOM 2638 O O . ILE A 1 356 ? -35.812 -7.648 -7.441 1 89.56 356 ILE A O 1
ATOM 2642 N N . ALA A 1 357 ? -37.688 -8.234 -8.484 1 92.44 357 ALA A N 1
ATOM 2643 C CA . ALA A 1 357 ? -37.594 -7.117 -9.422 1 92.44 357 ALA A CA 1
ATOM 2644 C C . ALA A 1 357 ? -37.719 -5.777 -8.703 1 92.44 357 ALA A C 1
ATOM 2646 O O . ALA A 1 357 ? -37.062 -4.801 -9.078 1 92.44 357 ALA A O 1
ATOM 2647 N N . ALA A 1 358 ? -38.562 -5.758 -7.723 1 92.44 358 ALA A N 1
ATOM 2648 C CA . ALA A 1 358 ? -38.688 -4.543 -6.926 1 92.44 358 ALA A CA 1
ATOM 2649 C C . ALA A 1 358 ? -37.406 -4.246 -6.164 1 92.44 358 ALA A C 1
ATOM 2651 O O . ALA A 1 358 ? -37 -3.092 -6.066 1 92.44 358 ALA A O 1
ATOM 2652 N N . MET A 1 359 ? -36.844 -5.277 -5.723 1 88.38 359 MET A N 1
ATOM 2653 C CA . MET A 1 359 ? -35.562 -5.133 -5.055 1 88.38 359 MET A CA 1
ATOM 2654 C C . MET A 1 359 ? -34.5 -4.59 -6.016 1 88.38 359 MET A C 1
ATOM 2656 O O . MET A 1 359 ? -33.688 -3.734 -5.641 1 88.38 359 MET A O 1
ATOM 2660 N N . GLY A 1 360 ? -34.531 -5.113 -7.172 1 90.12 360 GLY A N 1
ATOM 2661 C CA . GLY A 1 360 ? -33.625 -4.598 -8.188 1 90.12 360 GLY A CA 1
ATOM 2662 C C . GLY A 1 360 ? -33.781 -3.109 -8.438 1 90.12 360 GLY A C 1
ATOM 2663 O O . GLY A 1 360 ? -32.812 -2.387 -8.594 1 90.12 360 GLY A O 1
ATOM 2664 N N . GLY A 1 361 ? -35.031 -2.682 -8.422 1 91.5 361 GLY A N 1
ATOM 2665 C CA . GLY A 1 361 ? -35.281 -1.265 -8.594 1 91.5 361 GLY A CA 1
ATOM 2666 C C . GLY A 1 361 ? -34.719 -0.408 -7.48 1 91.5 361 GLY A C 1
ATOM 2667 O O . GLY A 1 361 ? -34.125 0.641 -7.742 1 91.5 361 GLY A O 1
ATOM 2668 N N . VAL A 1 362 ? -34.875 -0.867 -6.375 1 89.5 362 VAL A N 1
ATOM 2669 C CA . VAL A 1 362 ? -34.375 -0.155 -5.211 1 89.5 362 VAL A CA 1
ATOM 2670 C C . VAL A 1 362 ? -32.844 -0.115 -5.262 1 89.5 362 VAL A C 1
ATOM 2672 O O . VAL A 1 362 ? -32.219 0.923 -4.988 1 89.5 362 VAL A O 1
ATOM 2675 N N . ILE A 1 363 ? -32.219 -1.218 -5.59 1 87 363 ILE A N 1
ATOM 2676 C CA . ILE A 1 363 ? -30.766 -1.334 -5.617 1 87 363 ILE A CA 1
ATOM 2677 C C . ILE A 1 363 ? -30.188 -0.429 -6.711 1 87 363 ILE A C 1
ATOM 2679 O O . ILE A 1 363 ? -29.125 0.166 -6.535 1 87 363 ILE A O 1
ATOM 2683 N N . LEU A 1 364 ? -30.938 -0.315 -7.773 1 91.56 364 LEU A N 1
ATOM 2684 C CA . LEU A 1 364 ? -30.5 0.587 -8.828 1 91.56 364 LEU A CA 1
ATOM 2685 C C . LEU A 1 364 ? -30.453 2.027 -8.336 1 91.56 364 LEU A C 1
ATOM 2687 O O . LEU A 1 364 ? -29.531 2.777 -8.672 1 91.56 364 LEU A O 1
ATOM 2691 N N . LEU A 1 365 ? -31.453 2.354 -7.602 1 89.25 365 LEU A N 1
ATOM 2692 C CA . LEU A 1 365 ? -31.469 3.705 -7.051 1 89.25 365 LEU A CA 1
ATOM 2693 C C . LEU A 1 365 ? -30.312 3.9 -6.062 1 89.25 365 LEU A C 1
ATOM 2695 O O . LEU A 1 365 ? -29.672 4.957 -6.047 1 89.25 365 LEU A O 1
ATOM 2699 N N . VAL A 1 366 ? -30.109 2.932 -5.301 1 82.19 366 VAL A N 1
ATOM 2700 C CA . VAL A 1 366 ? -29 2.982 -4.344 1 82.19 366 VAL A CA 1
ATOM 2701 C C . VAL A 1 366 ? -27.672 3.145 -5.082 1 82.19 366 VAL A C 1
ATOM 2703 O O . VAL A 1 366 ? -26.828 3.938 -4.68 1 82.19 366 VAL A O 1
ATOM 2706 N N . ALA A 1 367 ? -27.516 2.359 -6.098 1 87.38 367 ALA A N 1
ATOM 2707 C CA . ALA A 1 367 ? -26.312 2.439 -6.914 1 87.38 367 ALA A CA 1
ATOM 2708 C C . ALA A 1 367 ? -26.125 3.844 -7.48 1 87.38 367 ALA A C 1
ATOM 2710 O O . ALA A 1 367 ? -25.016 4.379 -7.477 1 87.38 367 ALA A O 1
ATOM 2711 N N . TYR A 1 368 ? -27.188 4.414 -7.91 1 87.81 368 TYR A N 1
ATOM 2712 C CA . TYR A 1 368 ? -27.141 5.762 -8.461 1 87.81 368 TYR A CA 1
ATOM 2713 C C . TYR A 1 368 ? -26.703 6.77 -7.406 1 87.81 368 TYR A C 1
ATOM 2715 O O . TYR A 1 368 ? -25.891 7.652 -7.684 1 87.81 368 TYR A O 1
ATOM 2723 N N . ASN A 1 369 ? -27.141 6.637 -6.262 1 84.06 369 ASN A N 1
ATOM 2724 C CA . ASN A 1 369 ? -26.859 7.57 -5.184 1 84.06 369 ASN A CA 1
ATOM 2725 C C . ASN A 1 369 ? -25.422 7.414 -4.676 1 84.06 369 ASN A C 1
ATOM 2727 O O . ASN A 1 369 ? -24.906 8.305 -4.004 1 84.06 369 ASN A O 1
ATOM 2731 N N . LEU A 1 370 ? -24.859 6.332 -4.969 1 80.69 370 LEU A N 1
ATOM 2732 C CA . LEU A 1 370 ? -23.5 6.062 -4.52 1 80.69 370 LEU A CA 1
ATOM 2733 C C . LEU A 1 370 ? -22.484 6.887 -5.309 1 80.69 370 LEU A C 1
ATOM 2735 O O . LEU A 1 370 ? -21.391 7.184 -4.816 1 80.69 370 LEU A O 1
ATOM 2739 N N . ILE A 1 371 ? -22.828 7.227 -6.477 1 87.19 371 ILE A N 1
ATOM 2740 C CA . ILE A 1 371 ? -21.906 7.973 -7.324 1 87.19 371 ILE A CA 1
ATOM 2741 C C . ILE A 1 371 ? -21.969 9.461 -6.977 1 87.19 371 ILE A C 1
ATOM 2743 O O . ILE A 1 371 ? -23.016 10.094 -7.137 1 87.19 371 ILE A O 1
ATOM 2747 N N . ASP A 1 372 ? -20.938 9.945 -6.398 1 84.12 372 ASP A N 1
ATOM 2748 C CA . ASP A 1 372 ? -20.828 11.367 -6.102 1 84.12 372 ASP A CA 1
ATOM 2749 C C . ASP A 1 372 ? -20.328 12.148 -7.316 1 84.12 372 ASP A C 1
ATOM 2751 O O . ASP A 1 372 ? -19.156 12.531 -7.383 1 84.12 372 ASP A O 1
ATOM 2755 N N . PHE A 1 373 ? -21.219 12.539 -8.125 1 88.69 373 PHE A N 1
ATOM 2756 C CA . PHE A 1 373 ? -20.875 13.172 -9.398 1 88.69 373 PHE A CA 1
ATOM 2757 C C . PHE A 1 373 ? -20.156 14.492 -9.164 1 88.69 373 PHE A C 1
ATOM 2759 O O . PHE A 1 373 ? -19.234 14.844 -9.914 1 88.69 373 PHE A O 1
ATOM 2766 N N . HIS A 1 374 ? -20.516 15.18 -8.156 1 83.31 374 HIS A N 1
ATOM 2767 C CA . HIS A 1 374 ? -19.922 16.484 -7.859 1 83.31 374 HIS A CA 1
ATOM 2768 C C . HIS A 1 374 ? -18.453 16.344 -7.492 1 83.31 374 HIS A C 1
ATOM 2770 O O . HIS A 1 374 ? -17.609 17.031 -8.07 1 83.31 374 HIS A O 1
ATOM 2776 N N . HIS A 1 375 ? -18.203 15.461 -6.621 1 81.38 375 HIS A N 1
ATOM 2777 C CA . HIS A 1 375 ? -16.828 15.281 -6.184 1 81.38 375 HIS A CA 1
ATOM 2778 C C . HIS A 1 375 ? -15.977 14.664 -7.285 1 81.38 375 HIS A C 1
ATOM 2780 O O . HIS A 1 375 ? -14.789 14.977 -7.406 1 81.38 375 HIS A O 1
ATOM 2786 N N . VAL A 1 376 ? -16.547 13.758 -8.031 1 89 376 VAL A N 1
ATOM 2787 C CA . VAL A 1 376 ? -15.836 13.148 -9.148 1 89 376 VAL A CA 1
ATOM 2788 C C . VAL A 1 376 ? -15.398 14.227 -10.133 1 89 376 VAL A C 1
ATOM 2790 O O . VAL A 1 376 ? -14.234 14.266 -10.547 1 89 376 VAL A O 1
ATOM 2793 N N . LYS A 1 377 ? -16.281 15.125 -10.453 1 87.88 377 LYS A N 1
ATOM 2794 C CA . LYS A 1 377 ? -15.969 16.203 -11.375 1 87.88 377 LYS A CA 1
ATOM 2795 C C . LYS A 1 377 ? -14.898 17.141 -10.805 1 87.88 377 LYS A C 1
ATOM 2797 O O . LYS A 1 377 ? -13.977 17.547 -11.508 1 87.88 377 LYS A O 1
ATOM 2802 N N . LYS A 1 378 ? -15.039 17.422 -9.578 1 79.06 378 LYS A N 1
ATOM 2803 C CA . LYS A 1 378 ? -14.094 18.312 -8.906 1 79.06 378 LYS A CA 1
ATOM 2804 C C . LYS A 1 378 ? -12.688 17.719 -8.898 1 79.06 378 LYS A C 1
ATOM 2806 O O . LYS A 1 378 ? -11.711 18.422 -9.164 1 79.06 378 LYS A O 1
ATOM 2811 N N . VAL A 1 379 ? -12.586 16.5 -8.586 1 81.44 379 VAL A N 1
ATOM 2812 C CA . VAL A 1 379 ? -11.289 15.828 -8.523 1 81.44 379 VAL A CA 1
ATOM 2813 C C . VAL A 1 379 ? -10.664 15.789 -9.914 1 81.44 379 VAL A C 1
ATOM 2815 O O . VAL A 1 379 ? -9.477 16.078 -10.07 1 81.44 379 VAL A O 1
ATOM 2818 N N . LEU A 1 380 ? -11.438 15.508 -10.969 1 86.75 380 LEU A N 1
ATOM 2819 C CA . LEU A 1 380 ? -10.938 15.352 -12.328 1 86.75 380 LEU A CA 1
ATOM 2820 C C . LEU A 1 380 ? -10.484 16.703 -12.898 1 86.75 380 LEU A C 1
ATOM 2822 O O . LEU A 1 380 ? -9.641 16.734 -13.797 1 86.75 380 LEU A O 1
ATOM 2826 N N . THR A 1 381 ? -10.961 17.828 -12.297 1 77.94 381 THR A N 1
ATOM 2827 C CA . THR A 1 381 ? -10.656 19.141 -12.852 1 77.94 381 THR A CA 1
ATOM 2828 C C . THR A 1 381 ? -9.539 19.812 -12.055 1 77.94 381 THR A C 1
ATOM 2830 O O . THR A 1 381 ? -8.812 20.656 -12.578 1 77.94 381 THR A O 1
ATOM 2833 N N . PHE A 1 382 ? -9.336 19.469 -10.805 1 66.62 382 PHE A N 1
ATOM 2834 C CA . PHE A 1 382 ? -8.516 20.297 -9.938 1 66.62 382 PHE A CA 1
ATOM 2835 C C . PHE A 1 382 ? -7.148 19.672 -9.703 1 66.62 382 PHE A C 1
ATOM 2837 O O . PHE A 1 382 ? -6.16 20.375 -9.477 1 66.62 382 PHE A O 1
ATOM 2844 N N . SER A 1 383 ? -7.082 18.359 -9.625 1 74.62 383 SER A N 1
ATOM 2845 C CA . SER A 1 383 ? -5.828 17.734 -9.227 1 74.62 383 SER A CA 1
ATOM 2846 C C . SER A 1 383 ? -5.504 16.531 -10.117 1 74.62 383 SER A C 1
ATOM 2848 O O . SER A 1 383 ? -6.25 15.547 -10.141 1 74.62 383 SER A O 1
ATOM 2850 N N . LYS A 1 384 ? -4.387 16.609 -10.773 1 82.44 384 LYS A N 1
ATOM 2851 C CA . LYS A 1 384 ? -3.967 15.516 -11.641 1 82.44 384 LYS A CA 1
ATOM 2852 C C . LYS A 1 384 ? -3.639 14.266 -10.82 1 82.44 384 LYS A C 1
ATOM 2854 O O . LYS A 1 384 ? -3.955 13.148 -11.234 1 82.44 384 LYS A O 1
ATOM 2859 N N . SER A 1 385 ? -3.035 14.484 -9.703 1 81.38 385 SER A N 1
ATOM 2860 C CA . SER A 1 385 ? -2.67 13.359 -8.852 1 81.38 385 SER A CA 1
ATOM 2861 C C . SER A 1 385 ? -3.908 12.664 -8.297 1 81.38 385 SER A C 1
ATOM 2863 O O . SER A 1 385 ? -3.982 11.43 -8.289 1 81.38 385 SER A O 1
ATOM 2865 N N . GLU A 1 386 ? -4.875 13.445 -7.91 1 81.88 386 GLU A N 1
ATOM 2866 C CA . GLU A 1 386 ? -6.102 12.859 -7.371 1 81.88 386 GLU A CA 1
ATOM 2867 C C . GLU A 1 386 ? -6.93 12.203 -8.477 1 81.88 386 GLU A C 1
ATOM 2869 O O . GLU A 1 386 ? -7.609 11.203 -8.234 1 81.88 386 GLU A O 1
ATOM 2874 N N . SER A 1 387 ? -6.801 12.836 -9.633 1 89.88 387 SER A N 1
ATOM 2875 C CA . SER A 1 387 ? -7.488 12.227 -10.773 1 89.88 387 SER A CA 1
ATOM 2876 C C . SER A 1 387 ? -6.922 10.844 -11.086 1 89.88 387 SER A C 1
ATOM 2878 O O . SER A 1 387 ? -7.668 9.922 -11.43 1 89.88 387 SER A O 1
ATOM 2880 N N . ALA A 1 388 ? -5.641 10.695 -11.023 1 89.75 388 ALA A N 1
ATOM 2881 C CA . ALA A 1 388 ? -5.008 9.406 -11.266 1 89.75 388 ALA A CA 1
ATOM 2882 C C . ALA A 1 388 ? -5.492 8.359 -10.266 1 89.75 388 ALA A C 1
ATOM 2884 O O . ALA A 1 388 ? -5.754 7.215 -10.633 1 89.75 388 ALA A O 1
ATOM 2885 N N . VAL A 1 389 ? -5.578 8.758 -9.023 1 90.44 389 VAL A N 1
ATOM 2886 C CA . VAL A 1 389 ? -6.051 7.855 -7.977 1 90.44 389 VAL A CA 1
ATOM 2887 C C . VAL A 1 389 ? -7.496 7.449 -8.258 1 90.44 389 VAL A C 1
ATOM 2889 O O . VAL A 1 389 ? -7.844 6.27 -8.188 1 90.44 389 VAL A O 1
ATOM 2892 N N . LEU A 1 390 ? -8.344 8.453 -8.609 1 91.94 390 LEU A N 1
ATOM 2893 C CA . LEU A 1 390 ? -9.758 8.211 -8.891 1 91.94 390 LEU A CA 1
ATOM 2894 C C . LEU A 1 390 ? -9.922 7.27 -10.078 1 91.94 390 LEU A C 1
ATOM 2896 O O . LEU A 1 390 ? -10.633 6.266 -9.984 1 91.94 390 LEU A O 1
ATOM 2900 N N . LEU A 1 391 ? -9.25 7.547 -11.156 1 94.88 391 LEU A N 1
ATOM 2901 C CA . LEU A 1 391 ? -9.406 6.793 -12.398 1 94.88 391 LEU A CA 1
ATOM 2902 C C . LEU A 1 391 ? -8.836 5.387 -12.258 1 94.88 391 LEU A C 1
ATOM 2904 O O . LEU A 1 391 ? -9.43 4.422 -12.75 1 94.88 391 LEU A O 1
ATOM 2908 N N . THR A 1 392 ? -7.688 5.301 -11.648 1 93.44 392 THR A N 1
ATOM 2909 C CA . THR A 1 392 ? -7.078 3.988 -11.461 1 93.44 392 THR A CA 1
ATOM 2910 C C . THR A 1 392 ? -7.98 3.092 -10.617 1 93.44 392 THR A C 1
ATOM 2912 O O . THR A 1 392 ? -8.211 1.933 -10.961 1 93.44 392 THR A O 1
ATOM 2915 N N . THR A 1 393 ? -8.453 3.607 -9.492 1 92.94 393 THR A N 1
ATOM 2916 C CA . THR A 1 393 ? -9.328 2.83 -8.625 1 92.94 393 THR A CA 1
ATOM 2917 C C . THR A 1 393 ? -10.633 2.492 -9.336 1 92.94 393 THR A C 1
ATOM 2919 O O . THR A 1 393 ? -11.133 1.368 -9.234 1 92.94 393 THR A O 1
ATOM 2922 N N . PHE A 1 394 ? -11.203 3.479 -10.078 1 94.5 394 PHE A N 1
ATOM 2923 C CA . PHE A 1 394 ? -12.461 3.305 -10.805 1 94.5 394 PHE A CA 1
ATOM 2924 C C . PHE A 1 394 ? -12.336 2.199 -11.844 1 94.5 394 PHE A C 1
ATOM 2926 O O . PHE A 1 394 ? -13.125 1.254 -11.852 1 94.5 394 PHE A O 1
ATOM 2933 N N . PHE A 1 395 ? -11.352 2.254 -12.68 1 95.12 395 PHE A N 1
ATOM 2934 C CA . PHE A 1 395 ? -11.195 1.281 -13.758 1 95.12 395 PHE A CA 1
ATOM 2935 C C . PHE A 1 395 ? -10.766 -0.072 -13.203 1 95.12 395 PHE A C 1
ATOM 2937 O O . PHE A 1 395 ? -11.156 -1.116 -13.734 1 95.12 395 PHE A O 1
ATOM 2944 N N . ALA A 1 396 ? -9.891 -0.084 -12.227 1 93.38 396 ALA A N 1
ATOM 2945 C CA . ALA A 1 396 ? -9.523 -1.352 -11.602 1 93.38 396 ALA A CA 1
ATOM 2946 C C . ALA A 1 396 ? -10.75 -2.049 -11.016 1 93.38 396 ALA A C 1
ATOM 2948 O O . ALA A 1 396 ? -10.859 -3.275 -11.078 1 93.38 396 ALA A O 1
ATOM 2949 N N . THR A 1 397 ? -11.664 -1.28 -10.398 1 91.31 397 THR A N 1
ATOM 2950 C CA . THR A 1 397 ? -12.891 -1.831 -9.836 1 91.31 397 THR A CA 1
ATOM 2951 C C . THR A 1 397 ? -13.758 -2.455 -10.922 1 91.31 397 THR A C 1
ATOM 2953 O O . THR A 1 397 ? -14.336 -3.523 -10.719 1 91.31 397 THR A O 1
ATOM 2956 N N . LEU A 1 398 ? -13.781 -1.897 -12.078 1 91.12 398 LEU A N 1
ATOM 2957 C CA . LEU A 1 398 ? -14.656 -2.348 -13.156 1 91.12 398 LEU A CA 1
ATOM 2958 C C . LEU A 1 398 ? -14.078 -3.586 -13.836 1 91.12 398 LEU A C 1
ATOM 2960 O O . LEU A 1 398 ? -14.828 -4.48 -14.242 1 91.12 398 LEU A O 1
ATOM 2964 N N . PHE A 1 399 ? -12.703 -3.682 -13.883 1 89.69 399 PHE A N 1
ATOM 2965 C CA . PHE A 1 399 ? -12.148 -4.668 -14.797 1 89.69 399 PHE A CA 1
ATOM 2966 C C . PHE A 1 399 ? -11.32 -5.699 -14.039 1 89.69 399 PHE A C 1
ATOM 2968 O O . PHE A 1 399 ? -10.984 -6.758 -14.586 1 89.69 399 PHE A O 1
ATOM 2975 N N . LEU A 1 400 ? -10.984 -5.383 -12.852 1 89.62 400 LEU A N 1
ATOM 2976 C CA . LEU A 1 400 ? -10.156 -6.293 -12.07 1 89.62 400 LEU A CA 1
ATOM 2977 C C . LEU A 1 400 ? -10.898 -6.754 -10.812 1 89.62 400 LEU A C 1
ATOM 2979 O O . LEU A 1 400 ? -12.078 -6.453 -10.641 1 89.62 400 LEU A O 1
ATOM 2983 N N . GLU A 1 401 ? -10.203 -7.602 -10.086 1 86.38 401 GLU A N 1
ATOM 2984 C CA . GLU A 1 401 ? -10.797 -8.016 -8.82 1 86.38 401 GLU A CA 1
ATOM 2985 C C . GLU A 1 401 ? -10.906 -6.848 -7.852 1 86.38 401 GLU A C 1
ATOM 2987 O O . GLU A 1 401 ? -10.023 -5.992 -7.793 1 86.38 401 GLU A O 1
ATOM 2992 N N . LEU A 1 402 ? -11.992 -6.848 -7.102 1 86.44 402 LEU A N 1
ATOM 2993 C CA . LEU A 1 402 ? -12.336 -5.684 -6.289 1 86.44 402 LEU A CA 1
ATOM 2994 C C . LEU A 1 402 ? -11.297 -5.461 -5.195 1 86.44 402 LEU A C 1
ATOM 2996 O O . LEU A 1 402 ? -10.953 -4.32 -4.883 1 86.44 402 LEU A O 1
ATOM 3000 N N . GLU A 1 403 ? -10.867 -6.602 -4.551 1 87.75 403 GLU A N 1
ATOM 3001 C CA . GLU A 1 403 ? -9.867 -6.43 -3.498 1 87.75 403 GLU A CA 1
ATOM 3002 C C . GLU A 1 403 ? -8.586 -5.809 -4.047 1 87.75 403 GLU A C 1
ATOM 3004 O O . GLU A 1 403 ? -7.941 -5 -3.375 1 87.75 403 GLU A O 1
ATOM 3009 N N . PHE A 1 404 ? -8.18 -6.152 -5.203 1 88.81 404 PHE A N 1
ATOM 3010 C CA . PHE A 1 404 ? -6.98 -5.609 -5.824 1 88.81 404 PHE A CA 1
ATOM 3011 C C . PHE A 1 404 ? -7.168 -4.141 -6.176 1 88.81 404 PHE A C 1
ATOM 3013 O O . PHE A 1 404 ? -6.227 -3.348 -6.086 1 88.81 404 PHE A O 1
ATOM 3020 N N . ALA A 1 405 ? -8.406 -3.824 -6.617 1 91.06 405 ALA A N 1
ATOM 3021 C CA . ALA A 1 405 ? -8.711 -2.43 -6.922 1 91.06 405 ALA A CA 1
ATOM 3022 C C . ALA A 1 405 ? -8.461 -1.534 -5.715 1 91.06 405 ALA A C 1
ATOM 3024 O O . ALA A 1 405 ? -7.906 -0.44 -5.848 1 91.06 405 ALA A O 1
ATOM 3025 N N . ILE A 1 406 ? -8.797 -1.995 -4.578 1 89.62 406 ILE A N 1
ATOM 3026 C CA . ILE A 1 406 ? -8.609 -1.242 -3.342 1 89.62 406 ILE A CA 1
ATOM 3027 C C . ILE A 1 406 ? -7.121 -1.099 -3.047 1 89.62 406 ILE A C 1
ATOM 3029 O O . ILE A 1 406 ? -6.648 -0.006 -2.727 1 89.62 406 ILE A O 1
ATOM 3033 N N . TYR A 1 407 ? -6.352 -2.207 -3.193 1 90.5 407 TYR A N 1
ATOM 3034 C CA . TYR A 1 407 ? -4.914 -2.172 -2.941 1 90.5 407 TYR A CA 1
ATOM 3035 C C . TYR A 1 407 ? -4.223 -1.177 -3.867 1 90.5 407 TYR A C 1
ATOM 3037 O O . TYR A 1 407 ? -3.393 -0.381 -3.422 1 90.5 407 TYR A O 1
ATOM 3045 N N . MET A 1 408 ? -4.637 -1.242 -5.078 1 90.69 408 MET A N 1
ATOM 3046 C CA . MET A 1 408 ? -4.016 -0.366 -6.07 1 90.69 408 MET A CA 1
ATOM 3047 C C . MET A 1 408 ? -4.309 1.098 -5.758 1 90.69 408 MET A C 1
ATOM 3049 O O . MET A 1 408 ? -3.42 1.946 -5.855 1 90.69 408 MET A O 1
ATOM 3053 N N . GLY A 1 409 ? -5.574 1.375 -5.465 1 90.12 409 GLY A N 1
ATOM 3054 C CA . GLY A 1 409 ? -5.949 2.738 -5.121 1 90.12 409 GLY A CA 1
ATOM 3055 C C . GLY A 1 409 ? -5.227 3.266 -3.896 1 90.12 409 GLY A C 1
ATOM 3056 O O . GLY A 1 409 ? -4.691 4.375 -3.914 1 90.12 409 GLY A O 1
ATOM 3057 N N . VAL A 1 410 ? -5.16 2.469 -2.875 1 88.88 410 VAL A N 1
ATOM 3058 C CA . VAL A 1 410 ? -4.535 2.861 -1.616 1 88.88 410 VAL A CA 1
ATOM 3059 C C . VAL A 1 410 ? -3.035 3.053 -1.822 1 88.88 410 VAL A C 1
ATOM 3061 O O . VAL A 1 410 ? -2.463 4.051 -1.377 1 88.88 410 VAL A O 1
ATOM 3064 N N . LEU A 1 411 ? -2.438 2.084 -2.492 1 88.25 411 LEU A N 1
ATOM 3065 C CA . LEU A 1 411 ? -1.004 2.158 -2.746 1 88.25 411 LEU A CA 1
ATOM 3066 C C . LEU A 1 411 ? -0.66 3.4 -3.561 1 88.25 411 LEU A C 1
ATOM 3068 O O . LEU A 1 411 ? 0.294 4.113 -3.24 1 88.25 411 LEU A O 1
ATOM 3072 N N . LEU A 1 412 ? -1.426 3.646 -4.59 1 87.19 412 LEU A N 1
ATOM 3073 C CA . LEU A 1 412 ? -1.175 4.812 -5.434 1 87.19 412 LEU A CA 1
ATOM 3074 C C . LEU A 1 412 ? -1.361 6.102 -4.645 1 87.19 412 LEU A C 1
ATOM 3076 O O . LEU A 1 412 ? -0.584 7.047 -4.801 1 87.19 412 LEU A O 1
ATOM 3080 N N . SER A 1 413 ? -2.406 6.125 -3.867 1 86.31 413 SER A N 1
ATOM 3081 C CA . SER A 1 413 ? -2.668 7.305 -3.047 1 86.31 413 SER A CA 1
ATOM 3082 C C . SER A 1 413 ? -1.506 7.586 -2.102 1 86.31 413 SER A C 1
ATOM 3084 O O . SER A 1 413 ? -1.091 8.742 -1.948 1 86.31 413 SER A O 1
ATOM 3086 N N . LEU A 1 414 ? -0.988 6.562 -1.461 1 83.69 414 LEU A N 1
ATOM 3087 C CA . LEU A 1 414 ? 0.118 6.707 -0.521 1 83.69 414 LEU A CA 1
ATOM 3088 C C . LEU A 1 414 ? 1.388 7.148 -1.243 1 83.69 414 LEU A C 1
ATOM 3090 O O . LEU A 1 414 ? 2.115 8.016 -0.755 1 83.69 414 LEU A O 1
ATOM 3094 N N . ILE A 1 415 ? 1.577 6.578 -2.391 1 82.25 415 ILE A N 1
ATOM 3095 C CA . ILE A 1 415 ? 2.775 6.871 -3.17 1 82.25 415 ILE A CA 1
ATOM 3096 C C . ILE A 1 415 ? 2.742 8.328 -3.637 1 82.25 415 ILE A C 1
ATOM 3098 O O . ILE A 1 415 ? 3.75 9.031 -3.559 1 82.25 415 ILE A O 1
ATOM 3102 N N . LEU A 1 416 ? 1.629 8.766 -4.121 1 77.69 416 LEU A N 1
ATOM 3103 C CA . LEU A 1 416 ? 1.511 10.133 -4.605 1 77.69 416 LEU A CA 1
ATOM 3104 C C . LEU A 1 416 ? 1.595 11.133 -3.455 1 77.69 416 LEU A C 1
ATOM 3106 O O . LEU A 1 416 ? 2.135 12.227 -3.617 1 77.69 416 LEU A O 1
ATOM 3110 N N . PHE A 1 417 ? 1.065 10.789 -2.363 1 76.56 417 PHE A N 1
ATOM 3111 C CA . PHE A 1 417 ? 1.185 11.625 -1.179 1 76.56 417 PHE A CA 1
ATOM 3112 C C . PHE A 1 417 ? 2.645 11.781 -0.769 1 76.56 417 PHE A C 1
ATOM 3114 O O . PHE A 1 417 ? 3.094 12.891 -0.457 1 76.56 417 PHE A O 1
ATOM 3121 N N . LEU A 1 418 ? 3.32 10.664 -0.752 1 74.38 418 LEU A N 1
ATOM 3122 C CA . LEU A 1 418 ? 4.734 10.68 -0.388 1 74.38 418 LEU A CA 1
ATOM 3123 C C . LEU A 1 418 ? 5.551 11.477 -1.401 1 74.38 418 LEU A C 1
ATOM 3125 O O . LEU A 1 418 ? 6.484 12.188 -1.029 1 74.38 418 LEU A O 1
ATOM 3129 N N . ALA A 1 419 ? 5.215 11.305 -2.66 1 72.5 419 ALA A N 1
ATOM 3130 C CA . ALA A 1 419 ? 5.906 12.047 -3.713 1 72.5 419 ALA A CA 1
ATOM 3131 C C . ALA A 1 419 ? 5.746 13.555 -3.52 1 72.5 419 ALA A C 1
ATOM 3133 O O . ALA A 1 419 ? 6.688 14.312 -3.75 1 72.5 419 ALA A O 1
ATOM 3134 N N . ARG A 1 420 ? 4.629 13.938 -3.1 1 67.44 420 ARG A N 1
ATOM 3135 C CA . ARG A 1 420 ? 4.344 15.359 -2.908 1 67.44 420 ARG A CA 1
ATOM 3136 C C . ARG A 1 420 ? 5.031 15.891 -1.655 1 67.44 420 ARG A C 1
ATOM 3138 O O . ARG A 1 420 ? 5.469 17.047 -1.624 1 67.44 420 ARG A O 1
ATOM 3145 N N . THR A 1 421 ? 5.117 15.039 -0.733 1 63.56 421 THR A N 1
ATOM 3146 C CA . THR A 1 421 ? 5.648 15.492 0.546 1 63.56 421 THR A CA 1
ATOM 3147 C C . THR A 1 421 ? 7.168 15.336 0.585 1 63.56 421 THR A C 1
ATOM 3149 O O . THR A 1 421 ? 7.844 15.992 1.386 1 63.56 421 THR A O 1
ATOM 3152 N N . SER A 1 422 ? 7.699 14.508 -0.242 1 62.44 422 SER A N 1
ATOM 3153 C CA . SER A 1 422 ? 9.133 14.234 -0.184 1 62.44 422 SER A CA 1
ATOM 3154 C C . SER A 1 422 ? 9.914 15.172 -1.095 1 62.44 422 SER A C 1
ATOM 3156 O O . SER A 1 422 ? 11.141 15.219 -1.048 1 62.44 422 SER A O 1
ATOM 3158 N N . SER A 1 423 ? 9.312 15.836 -1.907 1 62.34 423 SER A N 1
ATOM 3159 C CA . SER A 1 423 ? 10.055 16.719 -2.795 1 62.34 423 SER A CA 1
ATOM 3160 C C . SER A 1 423 ? 10.5 17.984 -2.062 1 62.34 423 SER A C 1
ATOM 3162 O O . SER A 1 423 ? 9.672 18.828 -1.696 1 62.34 423 SER A O 1
ATOM 3164 N N . PRO A 1 424 ? 11.852 17.922 -1.756 1 64.94 424 PRO A N 1
ATOM 3165 C CA . PRO A 1 424 ? 12.352 19.094 -1.026 1 64.94 424 PRO A CA 1
ATOM 3166 C C . PRO A 1 424 ? 12.43 20.344 -1.897 1 64.94 424 PRO A C 1
ATOM 3168 O O . PRO A 1 424 ? 12.641 20.25 -3.109 1 64.94 424 PRO A O 1
ATOM 3171 N N . GLU A 1 425 ? 12 21.422 -1.329 1 71.25 425 GLU A N 1
ATOM 3172 C CA . GLU A 1 425 ? 12.266 22.688 -1.992 1 71.25 425 GLU A CA 1
ATOM 3173 C C . GLU A 1 425 ? 13.695 23.156 -1.747 1 71.25 425 GLU A C 1
ATOM 3175 O O . GLU A 1 425 ? 14.164 23.156 -0.608 1 71.25 425 GLU A O 1
ATOM 3180 N N . ILE A 1 426 ? 14.469 23.219 -2.838 1 82 426 ILE A N 1
ATOM 3181 C CA . ILE A 1 426 ? 15.852 23.688 -2.754 1 82 426 ILE A CA 1
ATOM 3182 C C . ILE A 1 426 ? 15.93 25.141 -3.219 1 82 426 ILE A C 1
ATOM 3184 O O . ILE A 1 426 ? 15.578 25.453 -4.355 1 82 426 ILE A O 1
ATOM 3188 N N . HIS A 1 427 ? 16.234 26.016 -2.291 1 83.62 427 HIS A N 1
ATOM 3189 C CA . HIS A 1 427 ? 16.328 27.438 -2.598 1 83.62 427 HIS A CA 1
ATOM 3190 C C . HIS A 1 427 ? 17.781 27.891 -2.676 1 83.62 427 HIS A C 1
ATOM 3192 O O . HIS A 1 427 ? 18.625 27.438 -1.893 1 83.62 427 HIS A O 1
ATOM 3198 N N . SER A 1 428 ? 18.031 28.656 -3.689 1 89.38 428 SER A N 1
ATOM 3199 C CA . SER A 1 428 ? 19.344 29.297 -3.758 1 89.38 428 SER A CA 1
ATOM 3200 C C . SER A 1 428 ? 19.391 30.547 -2.885 1 89.38 428 SER A C 1
ATOM 3202 O O . SER A 1 428 ? 18.5 31.406 -2.973 1 89.38 428 SER A O 1
ATOM 3204 N N . ILE A 1 429 ? 20.359 30.609 -2.059 1 89 429 ILE A N 1
ATOM 3205 C CA . ILE A 1 429 ? 20.484 31.719 -1.11 1 89 429 ILE A CA 1
ATOM 3206 C C . ILE A 1 429 ? 21.719 32.562 -1.45 1 89 429 ILE A C 1
ATOM 3208 O O . ILE A 1 429 ? 22.75 32 -1.866 1 89 429 ILE A O 1
ATOM 3212 N N . SER A 1 430 ? 21.531 33.781 -1.407 1 89.06 430 SER A N 1
ATOM 3213 C CA . SER A 1 430 ? 22.641 34.719 -1.535 1 89.06 430 SER A CA 1
ATOM 3214 C C . SER A 1 430 ? 22.562 35.812 -0.473 1 89.06 430 SER A C 1
ATOM 3216 O O . SER A 1 430 ? 21.672 35.812 0.367 1 89.06 430 SER A O 1
ATOM 3218 N N . VAL A 1 431 ? 23.641 36.625 -0.378 1 85 431 VAL A N 1
ATOM 3219 C CA . VAL A 1 431 ? 23.703 37.688 0.621 1 85 431 VAL A CA 1
ATOM 3220 C C . VAL A 1 431 ? 23.172 38.969 0.032 1 85 431 VAL A C 1
ATOM 3222 O O . VAL A 1 431 ? 23.5 39.344 -1.101 1 85 431 VAL A O 1
ATOM 3225 N N . ASP A 1 432 ? 22.297 39.5 0.804 1 81.06 432 ASP A N 1
ATOM 3226 C CA . ASP A 1 432 ? 21.672 40.719 0.371 1 81.06 432 ASP A CA 1
ATOM 3227 C C . ASP A 1 432 ? 22.719 41.844 0.216 1 81.06 432 ASP A C 1
ATOM 3229 O O . ASP A 1 432 ? 23.703 41.875 0.94 1 81.06 432 ASP A O 1
ATOM 3233 N N . ASN A 1 433 ? 22.531 42.812 -0.726 1 72.19 433 ASN A N 1
ATOM 3234 C CA . ASN A 1 433 ? 23.422 43.938 -0.97 1 72.19 433 ASN A CA 1
ATOM 3235 C C . ASN A 1 433 ? 23.188 45.062 0.04 1 72.19 433 ASN A C 1
ATOM 3237 O O . ASN A 1 433 ? 24.047 45.906 0.239 1 72.19 433 ASN A O 1
ATOM 3241 N N . ILE A 1 434 ? 22 45.062 0.498 1 67 434 ILE A N 1
ATOM 3242 C CA . ILE A 1 434 ? 21.625 46.156 1.396 1 67 434 ILE A CA 1
ATOM 3243 C C . ILE A 1 434 ? 21.969 45.781 2.836 1 67 434 ILE A C 1
ATOM 3245 O O . ILE A 1 434 ? 21.609 44.688 3.301 1 67 434 ILE A O 1
ATOM 3249 N N . GLU A 1 435 ? 22.938 46.406 3.369 1 62.28 435 GLU A N 1
ATOM 3250 C CA . GLU A 1 435 ? 23.328 46.219 4.766 1 62.28 435 GLU A CA 1
ATOM 3251 C C . GLU A 1 435 ? 22.344 46.938 5.707 1 62.28 435 GLU A C 1
ATOM 3253 O O . GLU A 1 435 ? 22.109 48.125 5.582 1 62.28 435 GLU A O 1
ATOM 3258 N N . LYS A 1 436 ? 21.516 46.281 6.266 1 59.34 436 LYS A N 1
ATOM 3259 C CA . LYS A 1 436 ? 20.688 46.875 7.309 1 59.34 436 LYS A CA 1
ATOM 3260 C C . LYS A 1 436 ? 21.266 46.594 8.695 1 59.34 436 LYS A C 1
ATOM 3262 O O . LYS A 1 436 ? 21.391 45.438 9.094 1 59.34 436 LYS A O 1
ATOM 3267 N N . ASP A 1 437 ? 21.625 47.625 9.445 1 54 437 ASP A N 1
ATOM 3268 C CA . ASP A 1 437 ? 22.172 47.656 10.797 1 54 437 ASP A CA 1
ATOM 3269 C C . ASP A 1 437 ? 23.453 46.844 10.883 1 54 437 ASP A C 1
ATOM 3271 O O . ASP A 1 437 ? 23.672 46.094 11.852 1 54 437 ASP A O 1
ATOM 3275 N N . GLY A 1 438 ? 24.266 46.75 9.742 1 57 438 GLY A N 1
ATOM 3276 C CA . GLY A 1 438 ? 25.594 46.156 9.75 1 57 438 GLY A CA 1
ATOM 3277 C C . GLY A 1 438 ? 25.578 44.688 9.445 1 57 438 GLY A C 1
ATOM 3278 O O . GLY A 1 438 ? 26.641 44.031 9.43 1 57 438 GLY A O 1
ATOM 3279 N N . ILE A 1 439 ? 24.406 44.156 9.375 1 62.97 439 ILE A N 1
ATOM 3280 C CA . ILE A 1 439 ? 24.359 42.719 9.156 1 62.97 439 ILE A CA 1
ATOM 3281 C C . ILE A 1 439 ? 23.734 42.438 7.797 1 62.97 439 ILE A C 1
ATOM 3283 O O . ILE A 1 439 ? 22.656 42.969 7.477 1 62.97 439 ILE A O 1
ATOM 3287 N N . ARG A 1 440 ? 24.562 41.906 6.863 1 72.19 440 ARG A N 1
ATOM 3288 C CA . ARG A 1 440 ? 23.984 41.438 5.602 1 72.19 440 ARG A CA 1
ATOM 3289 C C . ARG A 1 440 ? 23.219 40.125 5.785 1 72.19 440 ARG A C 1
ATOM 3291 O O . ARG A 1 440 ? 23.75 39.156 6.328 1 72.19 440 ARG A O 1
ATOM 3298 N N . LYS A 1 441 ? 22.031 40.188 5.406 1 78.19 441 LYS A N 1
ATOM 3299 C CA . LYS A 1 441 ? 21.125 39.062 5.633 1 78.19 441 LYS A CA 1
ATOM 3300 C C . LYS A 1 441 ? 21.156 38.094 4.465 1 78.19 441 LYS A C 1
ATOM 3302 O O . LYS A 1 441 ? 21.359 38.5 3.316 1 78.19 441 LYS A O 1
ATOM 3307 N N . PHE A 1 442 ? 21.172 36.844 4.75 1 82.81 442 PHE A N 1
ATOM 3308 C CA . PHE A 1 442 ? 21.016 35.812 3.75 1 82.81 442 PHE A CA 1
ATOM 3309 C C . PHE A 1 442 ? 19.578 35.75 3.242 1 82.81 442 PHE A C 1
ATOM 3311 O O . PHE A 1 442 ? 18.641 35.688 4.035 1 82.81 442 PHE A O 1
ATOM 3318 N N . VAL A 1 443 ? 19.438 35.906 1.934 1 80.31 443 VAL A N 1
ATOM 3319 C CA . VAL A 1 443 ? 18.109 36 1.363 1 80.31 443 VAL A CA 1
ATOM 3320 C C . VAL A 1 443 ? 17.938 34.969 0.25 1 80.31 443 VAL A C 1
ATOM 3322 O O . VAL A 1 443 ? 18.891 34.656 -0.442 1 80.31 443 VAL A O 1
ATOM 3325 N N . ASP A 1 444 ? 16.719 34.5 0.148 1 81.62 444 ASP A N 1
ATOM 3326 C CA . ASP A 1 444 ? 16.344 33.594 -0.932 1 81.62 444 ASP A CA 1
ATOM 3327 C C . ASP A 1 444 ? 16.312 34.312 -2.275 1 81.62 444 ASP A C 1
ATOM 3329 O O . ASP A 1 444 ? 15.695 35.375 -2.41 1 81.62 444 ASP A O 1
ATOM 3333 N N . MET A 1 445 ? 17.016 33.812 -3.123 1 80.25 445 MET A N 1
ATOM 3334 C CA . MET A 1 445 ? 17.188 34.469 -4.418 1 80.25 445 MET A CA 1
ATOM 3335 C C . MET A 1 445 ? 15.859 34.5 -5.176 1 80.25 445 MET A C 1
ATOM 3337 O O . MET A 1 445 ? 15.703 35.281 -6.125 1 80.25 445 MET A O 1
ATOM 3341 N N . GLU A 1 446 ? 14.992 33.625 -4.793 1 73.69 446 GLU A N 1
ATOM 3342 C CA . GLU A 1 446 ? 13.672 33.625 -5.418 1 73.69 446 GLU A CA 1
ATOM 3343 C C . GLU A 1 446 ? 12.891 34.875 -5.047 1 73.69 446 GLU A C 1
ATOM 3345 O O . GLU A 1 446 ? 12.016 35.312 -5.793 1 73.69 446 GLU A O 1
ATOM 3350 N N . GLN A 1 447 ? 13.219 35.5 -3.941 1 68.56 447 GLN A N 1
ATOM 3351 C CA . GLN A 1 447 ? 12.547 36.719 -3.479 1 68.56 447 GLN A CA 1
ATOM 3352 C C . GLN A 1 447 ? 13.133 37.969 -4.141 1 68.56 447 GLN A C 1
ATOM 3354 O O . GLN A 1 447 ? 12.414 38.906 -4.445 1 68.56 447 GLN A O 1
ATOM 3359 N N . LYS A 1 448 ? 14.453 37.969 -4.297 1 74.69 448 LYS A N 1
ATOM 3360 C CA . LYS A 1 448 ? 15.188 39.094 -4.891 1 74.69 448 LYS A CA 1
ATOM 3361 C C . LYS A 1 448 ? 16.391 38.594 -5.691 1 74.69 448 LYS A C 1
ATOM 3363 O O . LYS A 1 448 ? 17.141 37.75 -5.223 1 74.69 448 LYS A O 1
ATOM 3368 N N . PRO A 1 449 ? 16.375 39 -6.965 1 79.44 449 PRO A N 1
ATOM 3369 C CA . PRO A 1 449 ? 17.562 38.625 -7.73 1 79.44 449 PRO A CA 1
ATOM 3370 C C . PRO A 1 449 ? 18.859 39.188 -7.141 1 79.44 449 PRO A C 1
ATOM 3372 O O . PRO A 1 449 ? 18.969 40.406 -6.941 1 79.44 449 PRO A O 1
ATOM 3375 N N . LEU A 1 450 ? 19.641 38.406 -6.684 1 83.69 450 LEU A N 1
ATOM 3376 C CA . LEU A 1 450 ? 20.906 38.812 -6.082 1 83.69 450 LEU A CA 1
ATOM 3377 C C . LEU A 1 450 ? 22.094 38.188 -6.82 1 83.69 450 LEU A C 1
ATOM 3379 O O . LEU A 1 450 ? 21.922 37.219 -7.566 1 83.69 450 LEU A O 1
ATOM 3383 N N . ALA A 1 451 ? 23.203 38.844 -6.715 1 84.38 451 ALA A N 1
ATOM 3384 C CA . ALA A 1 451 ? 24.422 38.281 -7.277 1 84.38 451 ALA A CA 1
ATOM 3385 C C . ALA A 1 451 ? 24.906 37.094 -6.465 1 84.38 451 ALA A C 1
ATOM 3387 O O . ALA A 1 451 ? 24.641 37 -5.266 1 84.38 451 ALA A O 1
ATOM 3388 N N . GLU A 1 452 ? 25.469 36.125 -7.164 1 88.5 452 GLU A N 1
ATOM 3389 C CA . GLU A 1 452 ? 25.984 34.906 -6.516 1 88.5 452 GLU A CA 1
ATOM 3390 C C . GLU A 1 452 ? 27.484 34.781 -6.738 1 88.5 452 GLU A C 1
ATOM 3392 O O . GLU A 1 452 ? 28.016 35.25 -7.742 1 88.5 452 GLU A O 1
ATOM 3397 N N . CYS A 1 453 ? 28.078 34.25 -5.754 1 89.31 453 CYS A N 1
ATOM 3398 C CA . CYS A 1 453 ? 29.5 33.969 -5.895 1 89.31 453 CYS A CA 1
ATOM 3399 C C . CYS A 1 453 ? 29.734 32.906 -6.973 1 89.31 453 CYS A C 1
ATOM 3401 O O . CYS A 1 453 ? 28.953 31.953 -7.098 1 89.31 453 CYS A O 1
ATOM 3403 N N . SER A 1 454 ? 30.797 33.062 -7.758 1 88.88 454 SER A N 1
ATOM 3404 C CA . SER A 1 454 ? 31.094 32.156 -8.852 1 88.88 454 SER A CA 1
ATOM 3405 C C . SER A 1 454 ? 31.797 30.906 -8.336 1 88.88 454 SER A C 1
ATOM 3407 O O . SER A 1 454 ? 31.953 29.922 -9.07 1 88.88 454 SER A O 1
ATOM 3409 N N . GLN A 1 455 ? 32.125 30.906 -7.039 1 91.62 455 GLN A N 1
ATOM 3410 C CA . GLN A 1 455 ? 32.906 29.766 -6.531 1 91.62 455 GLN A CA 1
ATOM 3411 C C . GLN A 1 455 ? 32.156 29.062 -5.41 1 91.62 455 GLN A C 1
ATOM 3413 O O . GLN A 1 455 ? 32.5 27.938 -5.047 1 91.62 455 GLN A O 1
ATOM 3418 N N . LEU A 1 456 ? 31.25 29.719 -4.867 1 93.12 456 LEU A N 1
ATOM 3419 C CA . LEU A 1 456 ? 30.516 29.141 -3.746 1 93.12 456 LEU A CA 1
ATOM 3420 C C . LEU A 1 456 ? 29 29.297 -3.951 1 93.12 456 LEU A C 1
ATOM 3422 O O . LEU A 1 456 ? 28.516 30.422 -4.117 1 93.12 456 LEU A O 1
ATOM 3426 N N . LYS A 1 457 ? 28.359 28.125 -3.992 1 94.56 457 LYS A N 1
ATOM 3427 C CA . LYS A 1 457 ? 26.906 28.109 -4.086 1 94.56 457 LYS A CA 1
ATOM 3428 C C . LYS A 1 457 ? 26.266 27.812 -2.734 1 94.56 457 LYS A C 1
ATOM 3430 O O . LYS A 1 457 ? 26.703 26.891 -2.027 1 94.56 457 LYS A O 1
ATOM 3435 N N . ILE A 1 458 ? 25.375 28.609 -2.326 1 94.12 458 ILE A N 1
ATOM 3436 C CA . ILE A 1 458 ? 24.656 28.391 -1.075 1 94.12 458 ILE A CA 1
ATOM 3437 C C . ILE A 1 458 ? 23.234 27.938 -1.372 1 94.12 458 ILE A C 1
ATOM 3439 O O . ILE A 1 458 ? 22.484 28.625 -2.057 1 94.12 458 ILE A O 1
ATOM 3443 N N . LEU A 1 459 ? 22.922 26.75 -0.904 1 93.44 459 LEU A N 1
ATOM 3444 C CA . LEU A 1 459 ? 21.594 26.172 -1.111 1 93.44 459 LEU A CA 1
ATOM 3445 C C . LEU A 1 459 ? 20.922 25.891 0.222 1 93.44 459 LEU A C 1
ATOM 3447 O O . LEU A 1 459 ? 21.562 25.453 1.18 1 93.44 459 LEU A O 1
ATOM 3451 N N . ARG A 1 460 ? 19.75 26.266 0.332 1 89 460 ARG A N 1
ATOM 3452 C CA . ARG A 1 460 ? 18.953 25.891 1.494 1 89 460 ARG A CA 1
ATOM 3453 C C . ARG A 1 460 ? 18.016 24.734 1.163 1 89 460 ARG A C 1
ATOM 3455 O O . ARG A 1 460 ? 17.281 24.781 0.173 1 89 460 ARG A O 1
ATOM 3462 N N . ILE A 1 461 ? 18.094 23.672 1.885 1 85.38 461 ILE A N 1
ATOM 3463 C CA . ILE A 1 461 ? 17.219 22.516 1.699 1 85.38 461 ILE A CA 1
ATOM 3464 C C . ILE A 1 461 ? 16.125 22.516 2.754 1 85.38 461 ILE A C 1
ATOM 3466 O O . ILE A 1 461 ? 16.406 22.5 3.955 1 85.38 461 ILE A O 1
ATOM 3470 N N . ASP A 1 462 ? 14.914 22.594 2.125 1 74.5 462 ASP A N 1
ATOM 3471 C CA . ASP A 1 462 ? 13.766 22.562 3.023 1 74.5 462 ASP A CA 1
ATOM 3472 C C . ASP A 1 462 ? 13.125 21.172 3.055 1 74.5 462 ASP A C 1
ATOM 3474 O O . ASP A 1 462 ? 12.617 20.703 2.039 1 74.5 462 ASP A O 1
ATOM 3478 N N . ARG A 1 463 ? 13.305 20.391 4.086 1 71.06 463 ARG A N 1
ATOM 3479 C CA . ARG A 1 463 ? 12.68 19.109 4.328 1 71.06 463 ARG A CA 1
ATOM 3480 C C . ARG A 1 463 ? 13.727 18.031 4.617 1 71.06 463 ARG A C 1
ATOM 3482 O O . ARG A 1 463 ? 14.93 18.281 4.5 1 71.06 463 ARG A O 1
ATOM 3489 N N . SER A 1 464 ? 13.289 17 5.008 1 71.75 464 SER A N 1
ATOM 3490 C CA . SER A 1 464 ? 14.156 15.883 5.402 1 71.75 464 SER A CA 1
ATOM 3491 C C . SER A 1 464 ? 14.828 15.25 4.191 1 71.75 464 SER A C 1
ATOM 3493 O O . SER A 1 464 ? 14.344 15.375 3.066 1 71.75 464 SER A O 1
ATOM 3495 N N . ILE A 1 465 ? 16.047 14.844 4.457 1 72.81 465 ILE A N 1
ATOM 3496 C CA . ILE A 1 465 ? 16.828 14.188 3.41 1 72.81 465 ILE A CA 1
ATOM 3497 C C . ILE A 1 465 ? 16.719 12.672 3.559 1 72.81 465 ILE A C 1
ATOM 3499 O O . ILE A 1 465 ? 17.203 12.102 4.531 1 72.81 465 ILE A O 1
ATOM 3503 N N . TYR A 1 466 ? 16.047 12.172 2.754 1 63.59 466 TYR A N 1
ATOM 3504 C CA . TYR A 1 466 ? 15.938 10.719 2.686 1 63.59 466 TYR A CA 1
ATOM 3505 C C . TYR A 1 466 ? 15.961 10.242 1.24 1 63.59 466 TYR A C 1
ATOM 3507 O O . TYR A 1 466 ? 16.109 11.039 0.315 1 63.59 466 TYR A O 1
ATOM 3515 N N . PHE A 1 467 ? 16 9.062 1.147 1 56 467 PHE A N 1
ATOM 3516 C CA . PHE A 1 467 ? 16.25 8.461 -0.16 1 56 467 PHE A CA 1
ATOM 3517 C C . PHE A 1 467 ? 15.312 9.047 -1.207 1 56 467 PHE A C 1
ATOM 3519 O O . PHE A 1 467 ? 15.719 9.305 -2.342 1 56 467 PHE A O 1
ATOM 3526 N N . GLY A 1 468 ? 14.133 9.32 -0.83 1 61.44 468 GLY A N 1
ATOM 3527 C CA . GLY A 1 468 ? 13.156 9.844 -1.771 1 61.44 468 GLY A CA 1
ATOM 3528 C C . GLY A 1 468 ? 13.445 11.273 -2.193 1 61.44 468 GLY A C 1
ATOM 3529 O O . GLY A 1 468 ? 13.078 11.688 -3.297 1 61.44 468 GLY A O 1
ATOM 3530 N N . SER A 1 469 ? 14.094 11.969 -1.33 1 70.38 469 SER A N 1
ATOM 3531 C CA . SER A 1 469 ? 14.344 13.375 -1.602 1 70.38 469 SER A CA 1
ATOM 3532 C C . SER A 1 469 ? 15.75 13.586 -2.17 1 70.38 469 SER A C 1
ATOM 3534 O O . SER A 1 469 ? 16.031 14.633 -2.748 1 70.38 469 SER A O 1
ATOM 3536 N N . ILE A 1 470 ? 16.516 12.586 -2.062 1 72.94 470 ILE A N 1
ATOM 3537 C CA . ILE A 1 470 ? 17.938 12.75 -2.33 1 72.94 470 ILE A CA 1
ATOM 3538 C C . ILE A 1 470 ? 18.156 12.969 -3.824 1 72.94 470 ILE A C 1
ATOM 3540 O O . ILE A 1 470 ? 19.078 13.68 -4.223 1 72.94 470 ILE A O 1
ATOM 3544 N N . ASN A 1 471 ? 17.266 12.344 -4.586 1 70.44 471 ASN A N 1
ATOM 3545 C CA . ASN A 1 471 ? 17.438 12.484 -6.027 1 70.44 471 ASN A CA 1
ATOM 3546 C C . ASN A 1 471 ? 17.344 13.938 -6.469 1 70.44 471 ASN A C 1
ATOM 3548 O O . ASN A 1 471 ? 18.109 14.391 -7.316 1 70.44 471 ASN A O 1
ATOM 3552 N N . ARG A 1 472 ? 16.438 14.594 -5.918 1 74.75 472 ARG A N 1
ATOM 3553 C CA . ARG A 1 472 ? 16.281 16 -6.258 1 74.75 472 ARG A CA 1
ATOM 3554 C C . ARG A 1 472 ? 17.484 16.812 -5.789 1 74.75 472 ARG A C 1
ATOM 3556 O O . ARG A 1 472 ? 17.922 17.734 -6.477 1 74.75 472 ARG A O 1
ATOM 3563 N N . ILE A 1 473 ? 17.922 16.453 -4.676 1 83.69 473 ILE A N 1
ATOM 3564 C CA . ILE A 1 473 ? 19.078 17.156 -4.117 1 83.69 473 ILE A CA 1
ATOM 3565 C C . ILE A 1 473 ? 20.312 16.891 -4.965 1 83.69 473 ILE A C 1
ATOM 3567 O O . ILE A 1 473 ? 21.062 17.812 -5.297 1 83.69 473 ILE A O 1
ATOM 3571 N N . GLN A 1 474 ? 20.391 15.656 -5.277 1 81.75 474 GLN A N 1
ATOM 3572 C CA . GLN A 1 474 ? 21.547 15.273 -6.102 1 81.75 474 GLN A CA 1
ATOM 3573 C C . GLN A 1 474 ? 21.484 15.945 -7.473 1 81.75 474 GLN A C 1
ATOM 3575 O O . GLN A 1 474 ? 22.5 16.391 -7.996 1 81.75 474 GLN A O 1
ATOM 3580 N N . ASN A 1 475 ? 20.328 15.984 -8.031 1 79.94 475 ASN A N 1
ATOM 3581 C CA . ASN A 1 475 ? 20.156 16.641 -9.328 1 79.94 475 ASN A CA 1
ATOM 3582 C C . ASN A 1 475 ? 20.5 18.141 -9.242 1 79.94 475 ASN A C 1
ATOM 3584 O O . ASN A 1 475 ? 21.125 18.688 -10.156 1 79.94 475 ASN A O 1
ATOM 3588 N N . ARG A 1 476 ? 20.109 18.703 -8.203 1 86.69 476 ARG A N 1
ATOM 3589 C CA . ARG A 1 476 ? 20.406 20.125 -8.023 1 86.69 476 ARG A CA 1
ATOM 3590 C C . ARG A 1 476 ? 21.906 20.344 -7.852 1 86.69 476 ARG A C 1
ATOM 3592 O O . ARG A 1 476 ? 22.453 21.312 -8.398 1 86.69 476 ARG A O 1
ATOM 3599 N N . ILE A 1 477 ? 22.5 19.531 -7.121 1 89.44 477 ILE A N 1
ATOM 3600 C CA . ILE A 1 477 ? 23.938 19.609 -6.93 1 89.44 477 ILE A CA 1
ATOM 3601 C C . ILE A 1 477 ? 24.641 19.422 -8.266 1 89.44 477 ILE A C 1
ATOM 3603 O O . ILE A 1 477 ? 25.594 20.141 -8.586 1 89.44 477 ILE A O 1
ATOM 3607 N N . ALA A 1 478 ? 24.109 18.531 -8.977 1 85.44 478 ALA A N 1
ATOM 3608 C CA . ALA A 1 478 ? 24.688 18.266 -10.289 1 85.44 478 ALA A CA 1
ATOM 3609 C C . ALA A 1 478 ? 24.516 19.469 -11.219 1 85.44 478 ALA A C 1
ATOM 3611 O O . ALA A 1 478 ? 25.422 19.781 -12.008 1 85.44 478 ALA A O 1
ATOM 3612 N N . GLU A 1 479 ? 23.422 20.031 -11.164 1 88.69 479 GLU A N 1
ATOM 3613 C CA . GLU A 1 479 ? 23.172 21.234 -11.961 1 88.69 479 GLU A CA 1
ATOM 3614 C C . GLU A 1 479 ? 24.156 22.344 -11.609 1 88.69 479 GLU A C 1
ATOM 3616 O O . GLU A 1 479 ? 24.672 23.031 -12.5 1 88.69 479 GLU A O 1
ATOM 3621 N N . VAL A 1 480 ? 24.406 22.5 -10.391 1 91.69 480 VAL A N 1
ATOM 3622 C CA . VAL A 1 480 ? 25.328 23.531 -9.914 1 91.69 480 VAL A CA 1
ATOM 3623 C C . VAL A 1 480 ? 26.75 23.203 -10.375 1 91.69 480 VAL A C 1
ATOM 3625 O O . VAL A 1 480 ? 27.453 24.078 -10.875 1 91.69 480 VAL A O 1
ATOM 3628 N N . SER A 1 481 ? 27.109 21.984 -10.273 1 90.56 481 SER A N 1
ATOM 3629 C CA . SER A 1 481 ? 28.469 21.594 -10.617 1 90.56 481 SER A CA 1
ATOM 3630 C C . SER A 1 481 ? 28.656 21.531 -12.125 1 90.56 481 SER A C 1
ATOM 3632 O O . SER A 1 481 ? 29.656 22.031 -12.648 1 90.56 481 SER A O 1
ATOM 3634 N N . ASP A 1 482 ? 27.703 21 -12.812 1 85.12 482 ASP A N 1
ATOM 3635 C CA . ASP A 1 482 ? 27.891 20.719 -14.234 1 85.12 482 ASP A CA 1
ATOM 3636 C C . ASP A 1 482 ? 27.531 21.953 -15.078 1 85.12 482 ASP A C 1
ATOM 3638 O O . ASP A 1 482 ? 28.203 22.219 -16.078 1 85.12 482 ASP A O 1
ATOM 3642 N N . LYS A 1 483 ? 26.531 22.656 -14.68 1 86.5 483 LYS A N 1
ATOM 3643 C CA . LYS A 1 483 ? 26.078 23.781 -15.5 1 86.5 483 LYS A CA 1
ATOM 3644 C C . LYS A 1 483 ? 26.734 25.078 -15.047 1 86.5 483 LYS A C 1
ATOM 3646 O O . LYS A 1 483 ? 27.062 25.938 -15.875 1 86.5 483 LYS A O 1
ATOM 3651 N N . GLU A 1 484 ? 26.875 25.25 -13.766 1 89.69 484 GLU A N 1
ATOM 3652 C CA . GLU A 1 484 ? 27.391 26.516 -13.25 1 89.69 484 GLU A CA 1
ATOM 3653 C C . GLU A 1 484 ? 28.891 26.438 -12.992 1 89.69 484 GLU A C 1
ATOM 3655 O O . GLU A 1 484 ? 29.547 27.469 -12.852 1 89.69 484 GLU A O 1
ATOM 3660 N N . GLY A 1 485 ? 29.406 25.281 -12.93 1 90.62 485 GLY A N 1
ATOM 3661 C CA . GLY A 1 485 ? 30.828 25.109 -12.719 1 90.62 485 GLY A CA 1
ATOM 3662 C C . GLY A 1 485 ? 31.266 25.406 -11.297 1 90.62 485 GLY A C 1
ATOM 3663 O O . GLY A 1 485 ? 32.375 25.875 -11.078 1 90.62 485 GLY A O 1
ATOM 3664 N N . ILE A 1 486 ? 30.406 25.391 -10.375 1 93.19 486 ILE A N 1
ATOM 3665 C CA . ILE A 1 486 ? 30.688 25.625 -8.969 1 93.19 486 ILE A CA 1
ATOM 3666 C C . ILE A 1 486 ? 30.812 24.297 -8.234 1 93.19 486 ILE A C 1
ATOM 3668 O O . ILE A 1 486 ? 29.906 23.469 -8.273 1 93.19 486 ILE A O 1
ATOM 3672 N N . TYR A 1 487 ? 31.875 24.125 -7.504 1 94.56 487 TYR A N 1
ATOM 3673 C CA . TYR A 1 487 ? 32.156 22.828 -6.906 1 94.56 487 TYR A CA 1
ATOM 3674 C C . TYR A 1 487 ? 32.094 22.906 -5.383 1 94.56 487 TYR A C 1
ATOM 3676 O O . TYR A 1 487 ? 32.094 21.875 -4.703 1 94.56 487 TYR A O 1
ATOM 3684 N N . ASN A 1 488 ? 32.094 24.141 -4.816 1 94.94 488 ASN A N 1
ATOM 3685 C CA . ASN A 1 488 ? 31.859 24.344 -3.391 1 94.94 488 ASN A CA 1
ATOM 3686 C C . ASN A 1 488 ? 30.406 24.719 -3.107 1 94.94 488 ASN A C 1
ATOM 3688 O O . ASN A 1 488 ? 29.922 25.75 -3.568 1 94.94 488 ASN A O 1
ATOM 3692 N N . ILE A 1 489 ? 29.797 23.828 -2.414 1 96.06 489 ILE A N 1
ATOM 3693 C CA . ILE A 1 489 ? 28.375 24.047 -2.16 1 96.06 489 ILE A CA 1
ATOM 3694 C C . ILE A 1 489 ? 28.109 24.031 -0.657 1 96.06 489 ILE A C 1
ATOM 3696 O O . ILE A 1 489 ? 28.484 23.094 0.038 1 96.06 489 ILE A O 1
ATOM 3700 N N . LEU A 1 490 ? 27.531 25.078 -0.139 1 95.5 490 LEU A N 1
ATOM 3701 C CA . LEU A 1 490 ? 27.109 25.172 1.255 1 95.5 490 LEU A CA 1
ATOM 3702 C C . LEU A 1 490 ? 25.609 24.906 1.388 1 95.5 490 LEU A C 1
ATOM 3704 O O . LEU A 1 490 ? 24.797 25.625 0.797 1 95.5 490 LEU A O 1
ATOM 3708 N N . LEU A 1 491 ? 25.281 23.844 2.109 1 94.38 491 LEU A N 1
ATOM 3709 C CA . LEU A 1 491 ? 23.891 23.469 2.34 1 94.38 491 LEU A CA 1
ATOM 3710 C C . LEU A 1 491 ? 23.406 24 3.686 1 94.38 491 LEU A C 1
ATOM 3712 O O . LEU A 1 491 ? 23.938 23.625 4.734 1 94.38 491 LEU A O 1
ATOM 3716 N N . ILE A 1 492 ? 22.5 24.891 3.656 1 92.19 492 ILE A N 1
ATOM 3717 C CA . ILE A 1 492 ? 21.844 25.312 4.879 1 92.19 492 ILE A CA 1
ATOM 3718 C C . ILE A 1 492 ? 20.828 24.25 5.324 1 92.19 492 ILE A C 1
ATOM 3720 O O . ILE A 1 492 ? 19.844 24 4.637 1 92.19 492 ILE A O 1
ATOM 3724 N N . ALA A 1 493 ? 21.047 23.688 6.473 1 87.94 493 ALA A N 1
ATOM 3725 C CA . ALA A 1 493 ? 20.344 22.469 6.875 1 87.94 493 ALA A CA 1
ATOM 3726 C C . ALA A 1 493 ? 19.281 22.766 7.938 1 87.94 493 ALA A C 1
ATOM 3728 O O . ALA A 1 493 ? 18.812 21.859 8.625 1 87.94 493 ALA A O 1
ATOM 3729 N N . THR A 1 494 ? 18.891 23.984 8.062 1 77.94 494 THR A N 1
ATOM 3730 C CA . THR A 1 494 ? 17.938 24.391 9.094 1 77.94 494 THR A CA 1
ATOM 3731 C C . THR A 1 494 ? 16.594 23.688 8.883 1 77.94 494 THR A C 1
ATOM 3733 O O . THR A 1 494 ? 15.875 23.406 9.852 1 77.94 494 THR A O 1
ATOM 3736 N N . GLY A 1 495 ? 16.266 23.5 7.652 1 73 495 GLY A N 1
ATOM 3737 C CA . GLY A 1 495 ? 14.969 22.906 7.336 1 73 495 GLY A CA 1
ATOM 3738 C C . GLY A 1 495 ? 15.008 21.391 7.266 1 73 495 GLY A C 1
ATOM 3739 O O . GLY A 1 495 ? 13.977 20.75 7.055 1 73 495 GLY A O 1
ATOM 3740 N N . ILE A 1 496 ? 16.188 20.781 7.492 1 77.19 496 ILE A N 1
ATOM 3741 C CA . ILE A 1 496 ? 16.328 19.344 7.41 1 77.19 496 ILE A CA 1
ATOM 3742 C C . ILE A 1 496 ? 15.977 18.703 8.75 1 77.19 496 ILE A C 1
ATOM 3744 O O . ILE A 1 496 ? 16.703 18.859 9.734 1 77.19 496 ILE A O 1
ATOM 3748 N N . ASN A 1 497 ? 14.883 18 8.773 1 70.5 497 ASN A N 1
ATOM 3749 C CA . ASN A 1 497 ? 14.406 17.422 10.031 1 70.5 497 ASN A CA 1
ATOM 3750 C C . ASN A 1 497 ? 14.922 16 10.227 1 70.5 497 ASN A C 1
ATOM 3752 O O . ASN A 1 497 ? 14.961 15.492 11.344 1 70.5 497 ASN A O 1
ATOM 3756 N N . LEU A 1 498 ? 15.242 15.391 9.141 1 70.94 498 LEU A N 1
ATOM 3757 C CA . LEU A 1 498 ? 15.711 14.008 9.203 1 70.94 498 LEU A CA 1
ATOM 3758 C C . LEU A 1 498 ? 16.594 13.688 8.008 1 70.94 498 LEU A C 1
ATOM 3760 O O . LEU A 1 498 ? 16.359 14.172 6.898 1 70.94 498 LEU A O 1
ATOM 3764 N N . ILE A 1 499 ? 17.719 12.945 8.328 1 73.31 499 ILE A N 1
ATOM 3765 C CA . ILE A 1 499 ? 18.547 12.352 7.289 1 73.31 499 ILE A CA 1
ATOM 3766 C C . ILE A 1 499 ? 18.641 10.844 7.508 1 73.31 499 ILE A C 1
ATOM 3768 O O . ILE A 1 499 ? 19.031 10.391 8.586 1 73.31 499 ILE A O 1
ATOM 3772 N N . ASP A 1 500 ? 18.172 10.109 6.602 1 66.5 500 ASP A N 1
ATOM 3773 C CA . ASP A 1 500 ? 18.281 8.664 6.766 1 66.5 500 ASP A CA 1
ATOM 3774 C C . ASP A 1 500 ? 19.578 8.133 6.16 1 66.5 500 ASP A C 1
ATOM 3776 O O . ASP A 1 500 ? 20.375 8.898 5.609 1 66.5 500 ASP A O 1
ATOM 3780 N N . LEU A 1 501 ? 19.797 6.863 6.273 1 63.53 501 LEU A N 1
ATOM 3781 C CA . LEU A 1 501 ? 21.031 6.234 5.844 1 63.53 501 LEU A CA 1
ATOM 3782 C C . LEU A 1 501 ? 21.25 6.414 4.344 1 63.53 501 LEU A C 1
ATOM 3784 O O . LEU A 1 501 ? 22.359 6.723 3.896 1 63.53 501 LEU A O 1
ATOM 3788 N N . ALA A 1 502 ? 20.203 6.219 3.605 1 63.44 502 ALA A N 1
ATOM 3789 C CA . ALA A 1 502 ? 20.297 6.359 2.156 1 63.44 502 ALA A CA 1
ATOM 3790 C C . ALA A 1 502 ? 20.641 7.797 1.767 1 63.44 502 ALA A C 1
ATOM 3792 O O . ALA A 1 502 ? 21.438 8.023 0.859 1 63.44 502 ALA A O 1
ATOM 3793 N N . GLY A 1 503 ? 20 8.672 2.406 1 74.06 503 GLY A N 1
ATOM 3794 C CA . GLY A 1 503 ? 20.312 10.07 2.172 1 74.06 503 GLY A CA 1
ATOM 3795 C C . GLY A 1 503 ? 21.734 10.43 2.523 1 74.06 503 GLY A C 1
ATOM 3796 O O . GLY A 1 503 ? 22.406 11.156 1.781 1 74.06 503 GLY A O 1
ATOM 3797 N N . ALA A 1 504 ? 22.188 9.883 3.637 1 75.75 504 ALA A N 1
ATOM 3798 C CA . ALA A 1 504 ? 23.547 10.148 4.082 1 75.75 504 ALA A CA 1
ATOM 3799 C C . ALA A 1 504 ? 24.578 9.602 3.092 1 75.75 504 ALA A C 1
ATOM 3801 O O . ALA A 1 504 ? 25.547 10.273 2.748 1 75.75 504 ALA A O 1
ATOM 3802 N N . GLU A 1 505 ? 24.297 8.422 2.68 1 72.81 505 GLU A N 1
ATOM 3803 C CA . GLU A 1 505 ? 25.203 7.781 1.733 1 72.81 505 GLU A CA 1
ATOM 3804 C C . GLU A 1 505 ? 25.25 8.547 0.413 1 72.81 505 GLU A C 1
ATOM 3806 O O . GLU A 1 505 ? 26.312 8.688 -0.186 1 72.81 505 GLU A O 1
ATOM 3811 N N . ALA A 1 506 ? 24.172 8.992 -0.026 1 76.62 506 ALA A N 1
ATOM 3812 C CA . ALA A 1 506 ? 24.109 9.758 -1.267 1 76.62 506 ALA A CA 1
ATOM 3813 C C . ALA A 1 506 ? 24.875 11.07 -1.143 1 76.62 506 ALA A C 1
ATOM 3815 O O . ALA A 1 506 ? 25.531 11.5 -2.088 1 76.62 506 ALA A O 1
ATOM 3816 N N . LEU A 1 507 ? 24.766 11.656 -0.034 1 83.12 507 LEU A N 1
ATOM 3817 C CA . LEU A 1 507 ? 25.484 12.906 0.199 1 83.12 507 LEU A CA 1
ATOM 3818 C C . LEU A 1 507 ? 26.984 12.672 0.26 1 83.12 507 LEU A C 1
ATOM 3820 O O . LEU A 1 507 ? 27.766 13.508 -0.189 1 83.12 507 LEU A O 1
ATOM 3824 N N . ILE A 1 508 ? 27.344 11.578 0.86 1 83.5 508 ILE A N 1
ATOM 3825 C CA . ILE A 1 508 ? 28.75 11.219 0.906 1 83.5 508 ILE A CA 1
ATOM 3826 C C . ILE A 1 508 ? 29.281 11.031 -0.514 1 83.5 508 ILE A C 1
ATOM 3828 O O . ILE A 1 508 ? 30.359 11.508 -0.846 1 83.5 508 ILE A O 1
ATOM 3832 N N . ALA A 1 509 ? 28.531 10.32 -1.266 1 80.56 509 ALA A N 1
ATOM 3833 C CA . ALA A 1 509 ? 28.922 10.102 -2.656 1 80.56 509 ALA A CA 1
ATOM 3834 C C . ALA A 1 509 ? 29.062 11.43 -3.402 1 80.56 509 ALA A C 1
ATOM 3836 O O . ALA A 1 509 ? 30 11.602 -4.199 1 80.56 509 ALA A O 1
ATOM 3837 N N . GLU A 1 510 ? 28.125 12.328 -3.203 1 86.06 510 GLU A N 1
ATOM 3838 C CA . GLU A 1 510 ? 28.172 13.641 -3.84 1 86.06 510 GLU A CA 1
ATOM 3839 C C . GLU A 1 510 ? 29.391 14.43 -3.379 1 86.06 510 GLU A C 1
ATOM 3841 O O . GLU A 1 510 ? 29.984 15.18 -4.156 1 86.06 510 GLU A O 1
ATOM 3846 N N . ASN A 1 511 ? 29.672 14.367 -2.123 1 90.75 511 ASN A N 1
ATOM 3847 C CA . ASN A 1 511 ? 30.859 15.031 -1.6 1 90.75 511 ASN A CA 1
ATOM 3848 C C . ASN A 1 511 ? 32.125 14.5 -2.256 1 90.75 511 ASN A C 1
ATOM 3850 O O . ASN A 1 511 ? 33.031 15.273 -2.611 1 90.75 511 ASN A O 1
ATOM 3854 N N . ASN A 1 512 ? 32.219 13.219 -2.311 1 87.69 512 ASN A N 1
ATOM 3855 C CA . ASN A 1 512 ? 33.375 12.594 -2.93 1 87.69 512 ASN A CA 1
ATOM 3856 C C . ASN A 1 512 ? 33.531 13.023 -4.387 1 87.69 512 ASN A C 1
ATOM 3858 O O . ASN A 1 512 ? 34.625 13.281 -4.852 1 87.69 512 ASN A O 1
ATOM 3862 N N . ARG A 1 513 ? 32.5 13.055 -5.043 1 85.62 513 ARG A N 1
ATOM 3863 C CA . ARG A 1 513 ? 32.5 13.492 -6.434 1 85.62 513 ARG A CA 1
ATOM 3864 C C . ARG A 1 513 ? 32.969 14.938 -6.551 1 85.62 513 ARG A C 1
ATOM 3866 O O . ARG A 1 513 ? 33.781 15.258 -7.426 1 85.62 513 ARG A O 1
ATOM 3873 N N . LEU A 1 514 ? 32.469 15.797 -5.715 1 91.19 514 LEU A N 1
ATOM 3874 C CA . LEU A 1 514 ? 32.844 17.203 -5.734 1 91.19 514 LEU A CA 1
ATOM 3875 C C . LEU A 1 514 ? 34.312 17.391 -5.332 1 91.19 514 LEU A C 1
ATOM 3877 O O . LEU A 1 514 ? 35 18.25 -5.879 1 91.19 514 LEU A O 1
ATOM 3881 N N . LYS A 1 515 ? 34.688 16.625 -4.398 1 91.56 515 LYS A N 1
ATOM 3882 C CA . LYS A 1 515 ? 36.094 16.703 -3.943 1 91.56 515 LYS A CA 1
ATOM 3883 C C . LYS A 1 515 ? 37.062 16.375 -5.078 1 91.56 515 LYS A C 1
ATOM 3885 O O . LYS A 1 515 ? 38.125 16.953 -5.164 1 91.56 515 LYS A O 1
ATOM 3890 N N . LYS A 1 516 ? 36.688 15.492 -5.867 1 88.5 516 LYS A N 1
ATOM 3891 C CA . LYS A 1 516 ? 37.5 15.125 -7.016 1 88.5 516 LYS A CA 1
ATOM 3892 C C . LYS A 1 516 ? 37.656 16.297 -7.98 1 88.5 516 LYS A C 1
ATOM 3894 O O . LYS A 1 516 ? 38.656 16.375 -8.711 1 88.5 516 LYS A O 1
ATOM 3899 N N . MET A 1 517 ? 36.781 17.172 -7.918 1 89.75 517 MET A N 1
ATOM 3900 C CA . MET A 1 517 ? 36.812 18.344 -8.797 1 89.75 517 MET A CA 1
ATOM 3901 C C . MET A 1 517 ? 37.375 19.562 -8.07 1 89.75 517 MET A C 1
ATOM 3903 O O . MET A 1 517 ? 37.312 20.672 -8.578 1 89.75 517 MET A O 1
ATOM 3907 N N . GLY A 1 518 ? 37.781 19.391 -6.859 1 89.38 518 GLY A N 1
ATOM 3908 C CA . GLY A 1 518 ? 38.406 20.438 -6.098 1 89.38 518 GLY A CA 1
ATOM 3909 C C . GLY A 1 518 ? 37.469 21.203 -5.203 1 89.38 518 GLY A C 1
ATOM 3910 O O . GLY A 1 518 ? 37.781 22.281 -4.703 1 89.38 518 GLY A O 1
ATOM 3911 N N . GLY A 1 519 ? 36.344 20.719 -5.035 1 93.81 519 GLY A N 1
ATOM 3912 C CA . GLY A 1 519 ? 35.344 21.375 -4.188 1 93.81 519 GLY A CA 1
ATOM 3913 C C . GLY A 1 519 ? 34.969 20.531 -2.984 1 93.81 519 GLY A C 1
ATOM 3914 O O . GLY A 1 519 ? 35.781 19.812 -2.426 1 93.81 519 GLY A O 1
ATOM 3915 N N . GLY A 1 520 ? 33.719 20.797 -2.51 1 94.31 520 GLY A N 1
ATOM 3916 C CA . GLY A 1 520 ? 33.219 20.062 -1.366 1 94.31 520 GLY A CA 1
ATOM 3917 C C . GLY A 1 520 ? 31.797 20.469 -0.974 1 94.31 520 GLY A C 1
ATOM 3918 O O . GLY A 1 520 ? 31.297 21.484 -1.438 1 94.31 520 GLY A O 1
ATOM 3919 N N . LEU A 1 521 ? 31.219 19.562 -0.224 1 94.5 521 LEU A N 1
ATOM 3920 C CA . LEU A 1 521 ? 29.891 19.812 0.325 1 94.5 521 LEU A CA 1
ATOM 3921 C C . LEU A 1 521 ? 29.984 20.25 1.784 1 94.5 521 LEU A C 1
ATOM 3923 O O . LEU A 1 521 ? 30.641 19.594 2.594 1 94.5 521 LEU A O 1
ATOM 3927 N N . TYR A 1 522 ? 29.422 21.375 2.064 1 95.81 522 TYR A N 1
ATOM 3928 C CA . TYR A 1 522 ? 29.438 21.938 3.41 1 95.81 522 TYR A CA 1
ATOM 3929 C C . TYR A 1 522 ? 28.031 22.078 3.975 1 95.81 522 TYR A C 1
ATOM 3931 O O . TYR A 1 522 ? 27.062 22.219 3.223 1 95.81 522 TYR A O 1
ATOM 3939 N N . PHE A 1 523 ? 27.969 21.969 5.305 1 95.12 523 PHE A N 1
ATOM 3940 C CA . PHE A 1 523 ? 26.656 22.031 5.965 1 95.12 523 PHE A CA 1
ATOM 3941 C C . PHE A 1 523 ? 26.656 23.062 7.074 1 95.12 523 PHE A C 1
ATOM 3943 O O . PHE A 1 523 ? 27.656 23.234 7.785 1 95.12 523 PHE A O 1
ATOM 3950 N N . VAL A 1 524 ? 25.578 23.781 7.184 1 92.88 524 VAL A N 1
ATOM 3951 C CA . VAL A 1 524 ? 25.469 24.75 8.258 1 92.88 524 VAL A CA 1
ATOM 3952 C C . VAL A 1 524 ? 24.094 24.656 8.922 1 92.88 524 VAL A C 1
ATOM 3954 O O . VAL A 1 524 ? 23.094 24.375 8.25 1 92.88 524 VAL A O 1
ATOM 3957 N N . ASN A 1 525 ? 24.016 24.797 10.211 1 88.19 525 ASN A N 1
ATOM 3958 C CA . ASN A 1 525 ? 22.797 24.859 11.023 1 88.19 525 ASN A CA 1
ATOM 3959 C C . ASN A 1 525 ? 22.016 23.547 10.977 1 88.19 525 ASN A C 1
ATOM 3961 O O . ASN A 1 525 ? 20.812 23.547 10.742 1 88.19 525 ASN A O 1
ATOM 3965 N N . MET A 1 526 ? 22.719 22.531 11.102 1 86.94 526 MET A N 1
ATOM 3966 C CA . MET A 1 526 ? 22.062 21.234 11.227 1 86.94 526 MET A CA 1
ATOM 3967 C C . MET A 1 526 ? 21.438 21.062 12.602 1 86.94 526 MET A C 1
ATOM 3969 O O . MET A 1 526 ? 22.062 21.391 13.617 1 86.94 526 MET A O 1
ATOM 3973 N N . LYS A 1 527 ? 20.25 20.641 12.609 1 77.38 527 LYS A N 1
ATOM 3974 C CA . LYS A 1 527 ? 19.562 20.422 13.875 1 77.38 527 LYS A CA 1
ATOM 3975 C C . LYS A 1 527 ? 20.281 19.359 14.719 1 77.38 527 LYS A C 1
ATOM 3977 O O . LYS A 1 527 ? 20.922 18.469 14.172 1 77.38 527 LYS A O 1
ATOM 3982 N N . ALA A 1 528 ? 20.125 19.469 15.977 1 76.25 528 ALA A N 1
ATOM 3983 C CA . ALA A 1 528 ? 20.828 18.594 16.906 1 76.25 528 ALA A CA 1
ATOM 3984 C C . ALA A 1 528 ? 20.484 17.125 16.656 1 76.25 528 ALA A C 1
ATOM 3986 O O . ALA A 1 528 ? 21.375 16.281 16.625 1 76.25 528 ALA A O 1
ATOM 3987 N N . ALA A 1 529 ? 19.266 16.906 16.469 1 71.75 529 ALA A N 1
ATOM 3988 C CA . ALA A 1 529 ? 18.812 15.531 16.266 1 71.75 529 ALA A CA 1
ATOM 3989 C C . ALA A 1 529 ? 19.391 14.953 14.977 1 71.75 529 ALA A C 1
ATOM 3991 O O . ALA A 1 529 ? 19.75 13.773 14.922 1 71.75 529 ALA A O 1
ATOM 3992 N N . VAL A 1 530 ? 19.516 15.758 14.031 1 80.19 530 VAL A N 1
ATOM 3993 C CA . VAL A 1 530 ? 20.031 15.336 12.742 1 80.19 530 VAL A CA 1
ATOM 3994 C C . VAL A 1 530 ? 21.547 15.133 12.836 1 80.19 530 VAL A C 1
ATOM 3996 O O . VAL A 1 530 ? 22.078 14.172 12.281 1 80.19 530 VAL A O 1
ATOM 3999 N N . TYR A 1 531 ? 22.141 16 13.562 1 82.62 531 TYR A N 1
ATOM 4000 C CA . TYR A 1 531 ? 23.578 15.93 13.742 1 82.62 531 TYR A CA 1
ATOM 4001 C C . TYR A 1 531 ? 23.969 14.672 14.5 1 82.62 531 TYR A C 1
ATOM 4003 O O . TYR A 1 531 ? 24.953 14 14.148 1 82.62 531 TYR A O 1
ATOM 4011 N N . GLU A 1 532 ? 23.266 14.344 15.469 1 79.31 532 GLU A N 1
ATOM 4012 C CA . GLU A 1 532 ? 23.531 13.141 16.25 1 79.31 532 GLU A CA 1
ATOM 4013 C C . GLU A 1 532 ? 23.438 11.891 15.391 1 79.31 532 GLU A C 1
ATOM 4015 O O . GLU A 1 532 ? 24.266 10.992 15.492 1 79.31 532 GLU A O 1
ATOM 4020 N N . PHE A 1 533 ? 22.453 11.891 14.695 1 74.62 533 PHE A N 1
ATOM 4021 C CA . PHE A 1 533 ? 22.297 10.766 13.789 1 74.62 533 PHE A CA 1
ATOM 4022 C C . PHE A 1 533 ? 23.469 10.703 12.805 1 74.62 533 PHE A C 1
ATOM 4024 O O . PHE A 1 533 ? 23.969 9.617 12.5 1 74.62 533 PHE A O 1
ATOM 4031 N N . ALA A 1 534 ? 23.844 11.836 12.305 1 79.44 534 ALA A N 1
ATOM 4032 C CA . ALA A 1 534 ? 24.922 11.922 11.32 1 79.44 534 ALA A CA 1
ATOM 4033 C C . ALA A 1 534 ? 26.25 11.438 11.914 1 79.44 534 ALA A C 1
ATOM 4035 O O . ALA A 1 534 ? 27.047 10.805 11.227 1 79.44 534 ALA A O 1
ATOM 4036 N N . VAL A 1 535 ? 26.344 11.664 13.203 1 80.44 535 VAL A N 1
ATOM 4037 C CA . VAL A 1 535 ? 27.547 11.211 13.891 1 80.44 535 VAL A CA 1
ATOM 4038 C C . VAL A 1 535 ? 27.516 9.695 14.031 1 80.44 535 VAL A C 1
ATOM 4040 O O . VAL A 1 535 ? 28.5 9.016 13.719 1 80.44 535 VAL A O 1
ATOM 4043 N N . ARG A 1 536 ? 26.406 9.227 14.391 1 72.5 536 ARG A N 1
ATOM 4044 C CA . ARG A 1 536 ? 26.266 7.801 14.656 1 72.5 536 ARG A CA 1
ATOM 4045 C C . ARG A 1 536 ? 26.344 6.992 13.367 1 72.5 536 ARG A C 1
ATOM 4047 O O . ARG A 1 536 ? 26.844 5.859 13.375 1 72.5 536 ARG A O 1
ATOM 4054 N N . SER A 1 537 ? 25.859 7.578 12.367 1 69.94 537 SER A N 1
ATOM 4055 C CA . SER A 1 537 ? 25.828 6.859 11.094 1 69.94 537 SER A CA 1
ATOM 4056 C C . SER A 1 537 ? 27.156 6.941 10.375 1 69.94 537 SER A C 1
ATOM 4058 O O . SER A 1 537 ? 27.359 6.305 9.336 1 69.94 537 SER A O 1
ATOM 4060 N N . GLY A 1 538 ? 28.094 7.711 10.906 1 75.56 538 GLY A N 1
ATOM 4061 C CA . GLY A 1 538 ? 29.406 7.891 10.281 1 75.56 538 GLY A CA 1
ATOM 4062 C C . GLY A 1 538 ? 29.391 8.93 9.18 1 75.56 538 GLY A C 1
ATOM 4063 O O . GLY A 1 538 ? 30.391 9.102 8.469 1 75.56 538 GLY A O 1
ATOM 4064 N N . PHE A 1 539 ? 28.375 9.57 9.047 1 79.81 539 PHE A N 1
ATOM 4065 C CA . PHE A 1 539 ? 28.203 10.594 8.031 1 79.81 539 PHE A CA 1
ATOM 4066 C C . PHE A 1 539 ? 29.219 11.719 8.234 1 79.81 539 PHE A C 1
ATOM 4068 O O . PHE A 1 539 ? 29.891 12.133 7.285 1 79.81 539 PHE A O 1
ATOM 4075 N N . ILE A 1 540 ? 29.406 12.141 9.43 1 86.44 540 ILE A N 1
ATOM 4076 C CA . ILE A 1 540 ? 30.312 13.242 9.758 1 86.44 540 ILE A CA 1
ATOM 4077 C C . ILE A 1 540 ? 31.75 12.812 9.516 1 86.44 540 ILE A C 1
ATOM 4079 O O . ILE A 1 540 ? 32.562 13.586 8.977 1 86.44 540 ILE A O 1
ATOM 4083 N N . LYS A 1 541 ? 32 11.609 9.867 1 85.62 541 LYS A N 1
ATOM 4084 C CA . LYS A 1 541 ? 33.344 11.078 9.68 1 85.62 541 LYS A CA 1
ATOM 4085 C C . LYS A 1 541 ? 33.688 10.938 8.195 1 85.62 541 LYS A C 1
ATOM 4087 O O . LYS A 1 541 ? 34.812 11.203 7.785 1 85.62 541 LYS A O 1
ATOM 4092 N N . SER A 1 542 ? 32.781 10.602 7.48 1 85.12 542 SER A N 1
ATOM 4093 C CA . SER A 1 542 ? 33 10.352 6.059 1 85.12 542 SER A CA 1
ATOM 4094 C C . SER A 1 542 ? 33.188 11.664 5.297 1 85.12 542 SER A C 1
ATOM 4096 O O . SER A 1 542 ? 34.031 11.742 4.379 1 85.12 542 SER A O 1
ATOM 4098 N N . ILE A 1 543 ? 32.438 12.664 5.586 1 89.06 543 ILE A N 1
ATOM 4099 C CA . ILE A 1 543 ? 32.531 13.961 4.91 1 89.06 543 ILE A CA 1
ATOM 4100 C C . ILE A 1 543 ? 33.656 14.781 5.496 1 89.06 543 ILE A C 1
ATOM 4102 O O . ILE A 1 543 ? 34.375 15.469 4.766 1 89.06 543 ILE A O 1
ATOM 4106 N N . GLY A 1 544 ? 33.875 14.695 6.82 1 89.56 544 GLY A N 1
ATOM 4107 C CA . GLY A 1 544 ? 34.844 15.492 7.555 1 89.56 544 GLY A CA 1
ATOM 4108 C C . GLY A 1 544 ? 34.219 16.5 8.484 1 89.56 544 GLY A C 1
ATOM 4109 O O . GLY A 1 544 ? 33.312 17.25 8.078 1 89.56 544 GLY A O 1
ATOM 4110 N N . PRO A 1 545 ? 34.562 16.453 9.711 1 89.25 545 PRO A N 1
ATOM 4111 C CA . PRO A 1 545 ? 33.938 17.359 10.688 1 89.25 545 PRO A CA 1
ATOM 4112 C C . PRO A 1 545 ? 34.125 18.844 10.312 1 89.25 545 PRO A C 1
ATOM 4114 O O . PRO A 1 545 ? 33.344 19.688 10.719 1 89.25 545 PRO A O 1
ATOM 4117 N N . ASP A 1 546 ? 35.094 19.125 9.523 1 90.75 546 ASP A N 1
ATOM 4118 C CA . ASP A 1 546 ? 35.406 20.5 9.141 1 90.75 546 ASP A CA 1
ATOM 4119 C C . ASP A 1 546 ? 34.375 21.016 8.125 1 90.75 546 ASP A C 1
ATOM 4121 O O . ASP A 1 546 ? 34.406 22.203 7.781 1 90.75 546 ASP A O 1
ATOM 4125 N N . HIS A 1 547 ? 33.562 20.234 7.719 1 93.94 547 HIS A N 1
ATOM 4126 C CA . HIS A 1 547 ? 32.562 20.641 6.727 1 93.94 547 HIS A CA 1
ATOM 4127 C C . HIS A 1 547 ? 31.234 21.016 7.387 1 93.94 547 HIS A C 1
ATOM 4129 O O . HIS A 1 547 ? 30.281 21.391 6.703 1 93.94 547 HIS A O 1
ATOM 4135 N N . PHE A 1 548 ? 31.188 20.969 8.695 1 93.94 548 PHE A N 1
ATOM 4136 C CA . PHE A 1 548 ? 29.953 21.266 9.43 1 93.94 548 PHE A CA 1
ATOM 4137 C C . PHE A 1 548 ? 30.125 22.5 10.297 1 93.94 548 PHE A C 1
ATOM 4139 O O . PHE A 1 548 ? 31.062 22.609 11.078 1 93.94 548 PHE A O 1
ATOM 4146 N N . PHE A 1 549 ? 29.156 23.422 10.141 1 92.38 549 PHE A N 1
ATOM 4147 C CA . PHE A 1 549 ? 29.281 24.703 10.82 1 92.38 549 PHE A CA 1
ATOM 4148 C C . PHE A 1 549 ? 28 25.047 11.578 1 92.38 549 PHE A C 1
ATOM 4150 O O . PHE A 1 549 ? 26.922 24.547 11.227 1 92.38 549 PHE A O 1
ATOM 4157 N N . ASP A 1 550 ? 28.094 25.859 12.539 1 87.5 550 ASP A N 1
ATOM 4158 C CA . ASP A 1 550 ? 26.953 26.25 13.359 1 87.5 550 ASP A CA 1
ATOM 4159 C C . ASP A 1 550 ? 26.359 27.578 12.883 1 87.5 550 ASP A C 1
ATOM 4161 O O . ASP A 1 550 ? 25.203 27.875 13.164 1 87.5 550 ASP A O 1
ATOM 4165 N N . SER A 1 551 ? 27.219 28.344 12.227 1 88.5 551 SER A N 1
ATOM 4166 C CA . SER A 1 551 ? 26.75 29.641 11.742 1 88.5 551 SER A CA 1
ATOM 4167 C C . SER A 1 551 ? 27.125 29.859 10.281 1 88.5 551 SER A C 1
ATOM 4169 O O . SER A 1 551 ? 28.188 29.406 9.828 1 88.5 551 SER A O 1
ATOM 4171 N N . LYS A 1 552 ? 26.297 30.609 9.641 1 90 552 LYS A N 1
ATOM 4172 C CA . LYS A 1 552 ? 26.516 30.891 8.219 1 90 552 LYS A CA 1
ATOM 4173 C C . LYS A 1 552 ? 27.781 31.703 8.008 1 90 552 LYS A C 1
ATOM 4175 O O . LYS A 1 552 ? 28.531 31.469 7.062 1 90 552 LYS A O 1
ATOM 4180 N N . SER A 1 553 ? 27.984 32.625 8.93 1 85.94 553 SER A N 1
ATOM 4181 C CA . SER A 1 553 ? 29.156 33.5 8.812 1 85.94 553 SER A CA 1
ATOM 4182 C C . SER A 1 553 ? 30.438 32.719 8.977 1 85.94 553 SER A C 1
ATOM 4184 O O . SER A 1 553 ? 31.391 32.906 8.227 1 85.94 553 SER A O 1
ATOM 4186 N N . SER A 1 554 ? 30.438 31.875 9.922 1 90.25 554 SER A N 1
ATOM 4187 C CA . SER A 1 554 ? 31.609 31.047 10.148 1 90.25 554 SER A CA 1
ATOM 4188 C C . SER A 1 554 ? 31.859 30.109 8.969 1 90.25 554 SER A C 1
ATOM 4190 O O . SER A 1 554 ? 33 29.844 8.609 1 90.25 554 SER A O 1
ATOM 4192 N N . ALA A 1 555 ? 30.812 29.594 8.406 1 93.31 555 ALA A N 1
ATOM 4193 C CA . ALA A 1 555 ? 30.922 28.703 7.262 1 93.31 555 ALA A CA 1
ATOM 4194 C C . ALA A 1 555 ? 31.547 29.406 6.062 1 93.31 555 ALA A C 1
ATOM 4196 O O . ALA A 1 555 ? 32.469 28.891 5.449 1 93.31 555 ALA A O 1
ATOM 4197 N N . VAL A 1 556 ? 31.078 30.562 5.766 1 91.56 556 VAL A N 1
ATOM 4198 C CA . VAL A 1 556 ? 31.531 31.328 4.609 1 91.56 556 VAL A CA 1
ATOM 4199 C C . VAL A 1 556 ? 33 31.688 4.793 1 91.56 556 VAL A C 1
ATOM 4201 O O . VAL A 1 556 ? 33.781 31.625 3.848 1 91.56 556 VAL A O 1
ATOM 4204 N N . SER A 1 557 ? 33.344 32.125 6.012 1 90.19 557 SER A N 1
ATOM 4205 C CA . SER A 1 557 ? 34.719 32.5 6.297 1 90.19 557 SER A CA 1
ATOM 4206 C C . SER A 1 557 ? 35.656 31.344 6.078 1 90.19 557 SER A C 1
ATOM 4208 O O . SER A 1 557 ? 36.719 31.516 5.461 1 90.19 557 SER A O 1
ATOM 4210 N N . GLU A 1 558 ? 35.281 30.25 6.559 1 91.81 558 GLU A N 1
ATOM 4211 C CA . GLU A 1 558 ? 36.156 29.078 6.438 1 91.81 558 GLU A CA 1
ATOM 4212 C C . GLU A 1 558 ? 36.219 28.594 4.992 1 91.81 558 GLU A C 1
ATOM 4214 O O . GLU A 1 558 ? 37.281 28.203 4.516 1 91.81 558 GLU A O 1
ATOM 4219 N N . ILE A 1 559 ? 35.156 28.609 4.312 1 93.19 559 ILE A N 1
ATOM 4220 C CA . ILE A 1 559 ? 35.125 28.125 2.936 1 93.19 559 ILE A CA 1
ATOM 4221 C C . ILE A 1 559 ? 35.844 29.094 2.02 1 93.19 559 ILE A C 1
ATOM 4223 O O . ILE A 1 559 ? 36.5 28.672 1.063 1 93.19 559 ILE A O 1
ATOM 4227 N N . TYR A 1 560 ? 35.719 30.328 2.316 1 90.25 560 TYR A N 1
ATOM 4228 C CA . TYR A 1 560 ? 36.406 31.344 1.53 1 90.25 560 TYR A CA 1
ATOM 4229 C C . TYR A 1 560 ? 37.906 31.094 1.476 1 90.25 560 TYR A C 1
ATOM 4231 O O . TYR A 1 560 ? 38.531 31.312 0.444 1 90.25 560 TYR A O 1
ATOM 4239 N N . SER A 1 561 ? 38.438 30.625 2.586 1 88.12 561 SER A N 1
ATOM 4240 C CA . SER A 1 561 ? 39.875 30.359 2.662 1 88.12 561 SER A CA 1
ATOM 4241 C C . SER A 1 561 ? 40.25 29.188 1.758 1 88.12 561 SER A C 1
ATOM 4243 O O . SER A 1 561 ? 41.438 29.047 1.39 1 88.12 561 SER A O 1
ATOM 4245 N N . LYS A 1 562 ? 39.312 28.453 1.397 1 88.81 562 LYS A N 1
ATOM 4246 C CA . LYS A 1 562 ? 39.594 27.266 0.58 1 88.81 562 LYS A CA 1
ATOM 4247 C C . LYS A 1 562 ? 39.344 27.547 -0.896 1 88.81 562 LYS A C 1
ATOM 4249 O O . LYS A 1 562 ? 39.656 26.734 -1.758 1 88.81 562 LYS A O 1
ATOM 4254 N N . LEU A 1 563 ? 38.781 28.719 -1.16 1 90.38 563 LEU A N 1
ATOM 4255 C CA . LEU A 1 563 ? 38.469 29.078 -2.537 1 90.38 563 LEU A CA 1
ATOM 4256 C C . LEU A 1 563 ? 39.719 29.516 -3.285 1 90.38 563 LEU A C 1
ATOM 4258 O O . LEU A 1 563 ? 40.781 29.75 -2.67 1 90.38 563 LEU A O 1
ATOM 4262 N N . ASP A 1 564 ? 39.594 29.469 -4.582 1 87.12 564 ASP A N 1
ATOM 4263 C CA . ASP A 1 564 ? 40.688 29.969 -5.418 1 87.12 564 ASP A CA 1
ATOM 4264 C C . ASP A 1 564 ? 40.781 31.5 -5.32 1 87.12 564 ASP A C 1
ATOM 4266 O O . ASP A 1 564 ? 40 32.219 -5.91 1 87.12 564 ASP A O 1
ATOM 4270 N N . ARG A 1 565 ? 41.844 31.906 -4.734 1 84.44 565 ARG A N 1
ATOM 4271 C CA . ARG A 1 565 ? 42 33.344 -4.438 1 84.44 565 ARG A CA 1
ATOM 4272 C C . ARG A 1 565 ? 42.406 34.094 -5.688 1 84.44 565 ARG A C 1
ATOM 4274 O O . ARG A 1 565 ? 42.375 35.344 -5.703 1 84.44 565 ARG A O 1
ATOM 4281 N N . SER A 1 566 ? 42.812 33.406 -6.648 1 83.31 566 SER A N 1
ATOM 4282 C CA . SER A 1 566 ? 43.219 34.094 -7.875 1 83.31 566 SER A CA 1
ATOM 4283 C C . SER A 1 566 ? 42.031 34.656 -8.617 1 83.31 566 SER A C 1
ATOM 4285 O O . SER A 1 566 ? 42.156 35.625 -9.375 1 83.31 566 SER A O 1
ATOM 4287 N N . LYS A 1 567 ? 40.906 34.156 -8.398 1 83.69 567 LYS A N 1
ATOM 4288 C CA . LYS A 1 567 ? 39.688 34.562 -9.102 1 83.69 567 LYS A CA 1
ATOM 4289 C C . LYS A 1 567 ? 38.969 35.656 -8.344 1 83.69 567 LYS A C 1
ATOM 4291 O O . LYS A 1 567 ? 38.156 36.406 -8.93 1 83.69 567 LYS A O 1
ATOM 4296 N N . CYS A 1 568 ? 39.25 35.844 -7.113 1 80.88 568 CYS A N 1
ATOM 4297 C CA . CYS A 1 568 ? 38.469 36.688 -6.223 1 80.88 568 CYS A CA 1
ATOM 4298 C C . CYS A 1 568 ? 38.781 38.156 -6.473 1 80.88 568 CYS A C 1
ATOM 4300 O O . CYS A 1 568 ? 37.875 39 -6.477 1 80.88 568 CYS A O 1
ATOM 4302 N N . PRO A 1 569 ? 40.031 38.469 -6.707 1 76 569 PRO A N 1
ATOM 4303 C CA . PRO A 1 569 ? 40.312 39.906 -6.883 1 76 569 PRO A CA 1
ATOM 4304 C C . PRO A 1 569 ? 39.656 40.5 -8.125 1 76 569 PRO A C 1
ATOM 4306 O O . PRO A 1 569 ? 39.281 41.688 -8.125 1 76 569 PRO A O 1
ATOM 4309 N N . SER A 1 570 ? 39.469 39.75 -9.062 1 75.12 570 SER A N 1
ATOM 4310 C CA . SER A 1 570 ? 38.875 40.219 -10.305 1 75.12 570 SER A CA 1
ATOM 4311 C C . SER A 1 570 ? 37.344 40.125 -10.266 1 75.12 570 SER A C 1
ATOM 4313 O O . SER A 1 570 ? 36.688 40.562 -11.195 1 75.12 570 SER A O 1
ATOM 4315 N N . CYS A 1 571 ? 36.875 39.719 -9.133 1 81.5 571 CYS A N 1
ATOM 4316 C CA . CYS A 1 571 ? 35.438 39.531 -9.031 1 81.5 571 CYS A CA 1
ATOM 4317 C C . CYS A 1 571 ? 34.719 40.844 -8.75 1 81.5 571 CYS A C 1
ATOM 4319 O O . CYS A 1 571 ? 35.094 41.594 -7.836 1 81.5 571 CYS A O 1
ATOM 4321 N N . GLU A 1 572 ? 33.781 41.312 -9.594 1 77.25 572 GLU A N 1
ATOM 4322 C CA . GLU A 1 572 ? 33.062 42.562 -9.461 1 77.25 572 GLU A CA 1
ATOM 4323 C C . GLU A 1 572 ? 31.875 42.438 -8.5 1 77.25 572 GLU A C 1
ATOM 4325 O O . GLU A 1 572 ? 31.375 43.438 -7.984 1 77.25 572 GLU A O 1
ATOM 4330 N N . LYS A 1 573 ? 31.484 41.281 -8.102 1 80.88 573 LYS A N 1
ATOM 4331 C CA . LYS A 1 573 ? 30.266 41.094 -7.328 1 80.88 573 LYS A CA 1
ATOM 4332 C C . LYS A 1 573 ? 30.531 41.219 -5.832 1 80.88 573 LYS A C 1
ATOM 4334 O O . LYS A 1 573 ? 29.719 41.75 -5.094 1 80.88 573 LYS A O 1
ATOM 4339 N N . LYS A 1 574 ? 31.703 40.969 -5.277 1 78.75 574 LYS A N 1
ATOM 4340 C CA . LYS A 1 574 ? 32.156 41.062 -3.885 1 78.75 574 LYS A CA 1
ATOM 4341 C C . LYS A 1 574 ? 30.969 40.812 -2.934 1 78.75 574 LYS A C 1
ATOM 4343 O O . LYS A 1 574 ? 30.531 41.75 -2.248 1 78.75 574 LYS A O 1
ATOM 4348 N N . ILE A 1 575 ? 30.516 39.625 -2.809 1 83.12 575 ILE A N 1
ATOM 4349 C CA . ILE A 1 575 ? 29.266 39.219 -2.16 1 83.12 575 ILE A CA 1
ATOM 4350 C C . ILE A 1 575 ? 29.484 39.094 -0.655 1 83.12 575 ILE A C 1
ATOM 4352 O O . ILE A 1 575 ? 28.656 39.562 0.139 1 83.12 575 ILE A O 1
ATOM 4356 N N . PHE A 1 576 ? 30.625 38.594 -0.241 1 85.12 576 PHE A N 1
ATOM 4357 C CA . PHE A 1 576 ? 30.859 38.312 1.17 1 85.12 576 PHE A CA 1
ATOM 4358 C C . PHE A 1 576 ? 31.719 39.406 1.807 1 85.12 576 PHE A C 1
ATOM 4360 O O . PHE A 1 576 ? 32.406 40.156 1.105 1 85.12 576 PHE A O 1
ATOM 4367 N N . LYS A 1 577 ? 31.594 39.469 3.111 1 81.44 577 LYS A N 1
ATOM 4368 C CA . LYS A 1 577 ? 32.438 40.406 3.842 1 81.44 577 LYS A CA 1
ATOM 4369 C C . LYS A 1 577 ? 33.906 40.125 3.605 1 81.44 577 LYS A C 1
ATOM 4371 O O . LYS A 1 577 ? 34.719 41.062 3.539 1 81.44 577 LYS A O 1
ATOM 4376 N N . GLU A 1 578 ? 34.156 38.938 3.375 1 80.25 578 GLU A N 1
ATOM 4377 C CA . GLU A 1 578 ? 35.531 38.469 3.18 1 80.25 578 GLU A CA 1
ATOM 4378 C C . GLU A 1 578 ? 36.062 38.906 1.817 1 80.25 578 GLU A C 1
ATOM 4380 O O . GLU A 1 578 ? 37.281 38.969 1.618 1 80.25 578 GLU A O 1
ATOM 4385 N N . CYS A 1 579 ? 35.25 39.219 0.943 1 81.75 579 CYS A N 1
ATOM 4386 C CA . CYS A 1 579 ? 35.656 39.625 -0.393 1 81.75 579 CYS A CA 1
ATOM 4387 C C . CYS A 1 579 ? 36.219 41.062 -0.375 1 81.75 579 CYS A C 1
ATOM 4389 O O . CYS A 1 579 ? 36.969 41.438 -1.275 1 81.75 579 CYS A O 1
ATOM 4391 N N . ARG A 1 580 ? 35.812 41.781 0.524 1 71.56 580 ARG A N 1
ATOM 4392 C CA . ARG A 1 580 ? 36.125 43.219 0.543 1 71.56 580 ARG A CA 1
ATOM 4393 C C . ARG A 1 580 ? 37.406 43.469 1.327 1 71.56 580 ARG A C 1
ATOM 4395 O O . ARG A 1 580 ? 37.906 44.594 1.356 1 71.56 580 ARG A O 1
ATOM 4402 N N . CYS A 1 581 ? 37.906 42.438 1.91 1 61 581 CYS A N 1
ATOM 4403 C CA . CYS A 1 581 ? 39.156 42.656 2.635 1 61 581 CYS A CA 1
ATOM 4404 C C . CYS A 1 581 ? 40.375 42.375 1.744 1 61 581 CYS A C 1
ATOM 4406 O O . CYS A 1 581 ? 40.281 41.562 0.824 1 61 581 CYS A O 1
ATOM 4408 N N . MET B 1 1 ? 12.117 15.703 -27.828 1 40.94 1 MET B N 1
ATOM 4409 C CA . MET B 1 1 ? 12.383 14.547 -26.969 1 40.94 1 MET B CA 1
ATOM 4410 C C . MET B 1 1 ? 13.727 13.914 -27.312 1 40.94 1 MET B C 1
ATOM 4412 O O . MET B 1 1 ? 13.961 13.523 -28.469 1 40.94 1 MET B O 1
ATOM 4416 N N . LYS B 1 2 ? 14.82 14.367 -26.656 1 56.22 2 LYS B N 1
ATOM 4417 C CA . LYS B 1 2 ? 16.203 14.102 -27.078 1 56.22 2 LYS B CA 1
ATOM 4418 C C . LYS B 1 2 ? 16.406 12.625 -27.359 1 56.22 2 LYS B C 1
ATOM 4420 O O . LYS B 1 2 ? 15.938 11.766 -26.609 1 56.22 2 LYS B O 1
ATOM 4425 N N . VAL B 1 3 ? 16.703 12.156 -28.562 1 64.56 3 VAL B N 1
ATOM 4426 C CA . VAL B 1 3 ? 16.984 10.805 -29.047 1 64.56 3 VAL B CA 1
ATOM 4427 C C . VAL B 1 3 ? 17.562 9.969 -27.906 1 64.56 3 VAL B C 1
ATOM 4429 O O . VAL B 1 3 ? 17.234 8.789 -27.766 1 64.56 3 VAL B O 1
ATOM 4432 N N . GLU B 1 4 ? 18.281 10.445 -27.047 1 70.38 4 GLU B N 1
ATOM 4433 C CA . GLU B 1 4 ? 18.922 9.758 -25.922 1 70.38 4 GLU B CA 1
ATOM 4434 C C . GLU B 1 4 ? 17.906 9.367 -24.859 1 70.38 4 GLU B C 1
ATOM 4436 O O . GLU B 1 4 ? 18.141 8.445 -24.078 1 70.38 4 GLU B O 1
ATOM 4441 N N . SER B 1 5 ? 16.781 10.031 -24.922 1 72.25 5 SER B N 1
ATOM 4442 C CA . SER B 1 5 ? 15.742 9.664 -23.984 1 72.25 5 SER B CA 1
ATOM 4443 C C . SER B 1 5 ? 15.016 8.391 -24.422 1 72.25 5 SER B C 1
ATOM 4445 O O . SER B 1 5 ? 14.578 7.602 -23.578 1 72.25 5 SER B O 1
ATOM 4447 N N . LEU B 1 6 ? 15.008 8.125 -25.719 1 74.5 6 LEU B N 1
ATOM 4448 C CA . LEU B 1 6 ? 14.359 6.941 -26.266 1 74.5 6 LEU B CA 1
ATOM 4449 C C . LEU B 1 6 ? 15.305 5.75 -26.266 1 74.5 6 LEU B C 1
ATOM 4451 O O . LEU B 1 6 ? 14.875 4.602 -26.156 1 74.5 6 LEU B O 1
ATOM 4455 N N . PHE B 1 7 ? 16.594 6.129 -26.484 1 86 7 PHE B N 1
ATOM 4456 C CA . PHE B 1 7 ? 17.609 5.09 -26.531 1 86 7 PHE B CA 1
ATOM 4457 C C . PHE B 1 7 ? 18.703 5.348 -25.5 1 86 7 PHE B C 1
ATOM 4459 O O . PHE B 1 7 ? 19.812 5.75 -25.844 1 86 7 PHE B O 1
ATOM 4466 N N . PRO B 1 8 ? 18.422 4.895 -24.328 1 85.19 8 PRO B N 1
ATOM 4467 C CA . PRO B 1 8 ? 19.312 5.207 -23.219 1 85.19 8 PRO B CA 1
ATOM 4468 C C . PRO B 1 8 ? 20.703 4.578 -23.375 1 85.19 8 PRO B C 1
ATOM 4470 O O . PRO B 1 8 ? 21.672 5.066 -22.797 1 85.19 8 PRO B O 1
ATOM 4473 N N . PHE B 1 9 ? 20.859 3.514 -24.266 1 89.88 9 PHE B N 1
ATOM 4474 C CA . PHE B 1 9 ? 22.141 2.838 -24.406 1 89.88 9 PHE B CA 1
ATOM 4475 C C . PHE B 1 9 ? 23.141 3.736 -25.109 1 89.88 9 PHE B C 1
ATOM 4477 O O . PHE B 1 9 ? 24.359 3.504 -25.016 1 89.88 9 PHE B O 1
ATOM 4484 N N . LEU B 1 10 ? 22.703 4.742 -25.75 1 87.38 10 LEU B N 1
ATOM 4485 C CA . LEU B 1 10 ? 23.609 5.668 -26.438 1 87.38 10 LEU B CA 1
ATOM 4486 C C . LEU B 1 10 ? 24.469 6.426 -25.438 1 87.38 10 LEU B C 1
ATOM 4488 O O . LEU B 1 10 ? 25.562 6.875 -25.781 1 87.38 10 LEU B O 1
ATOM 4492 N N . GLN B 1 11 ? 23.984 6.535 -24.219 1 84.81 11 GLN B N 1
ATOM 4493 C CA . GLN B 1 11 ? 24.75 7.246 -23.203 1 84.81 11 GLN B CA 1
ATOM 4494 C C . GLN B 1 11 ? 25.984 6.465 -22.797 1 84.81 11 GLN B C 1
ATOM 4496 O O . GLN B 1 11 ? 27.078 7.031 -22.703 1 84.81 11 GLN B O 1
ATOM 4501 N N . TRP B 1 12 ? 25.844 5.141 -22.547 1 88.5 12 TRP B N 1
ATOM 4502 C CA . TRP B 1 12 ? 27.016 4.387 -22.109 1 88.5 12 TRP B CA 1
ATOM 4503 C C . TRP B 1 12 ? 27.828 3.895 -23.297 1 88.5 12 TRP B C 1
ATOM 4505 O O . TRP B 1 12 ? 28.984 3.475 -23.141 1 88.5 12 TRP B O 1
ATOM 4515 N N . PHE B 1 13 ? 27.297 3.949 -24.531 1 90.44 13 PHE B N 1
ATOM 4516 C CA . PHE B 1 13 ? 28.078 3.641 -25.719 1 90.44 13 PHE B CA 1
ATOM 4517 C C . PHE B 1 13 ? 29.281 4.578 -25.844 1 90.44 13 PHE B C 1
ATOM 4519 O O . PHE B 1 13 ? 30.312 4.211 -26.406 1 90.44 13 PHE B O 1
ATOM 4526 N N . LYS B 1 14 ? 29.094 5.727 -25.281 1 89.25 14 LYS B N 1
ATOM 4527 C CA . LYS B 1 14 ? 30.156 6.723 -25.328 1 89.25 14 LYS B CA 1
ATOM 4528 C C . LYS B 1 14 ? 31.328 6.309 -24.438 1 89.25 14 LYS B C 1
ATOM 4530 O O . LYS B 1 14 ? 32.438 6.809 -24.609 1 89.25 14 LYS B O 1
ATOM 4535 N N . LEU B 1 15 ? 31.094 5.398 -23.641 1 90.5 15 LEU B N 1
ATOM 4536 C CA . LEU B 1 15 ? 32.125 4.953 -22.719 1 90.5 15 LEU B CA 1
ATOM 4537 C C . LEU B 1 15 ? 32.906 3.785 -23.297 1 90.5 15 LEU B C 1
ATOM 4539 O O . LEU B 1 15 ? 33.906 3.357 -22.719 1 90.5 15 LEU B O 1
ATOM 4543 N N . ILE B 1 16 ? 32.594 3.348 -24.484 1 92.75 16 ILE B N 1
ATOM 4544 C CA . ILE B 1 16 ? 33.156 2.127 -25.047 1 92.75 16 ILE B CA 1
ATOM 4545 C C . ILE B 1 16 ? 34.531 2.426 -25.641 1 92.75 16 ILE B C 1
ATOM 4547 O O . ILE B 1 16 ? 34.656 3.291 -26.5 1 92.75 16 ILE B O 1
ATOM 4551 N N . THR B 1 17 ? 35.5 1.825 -25.125 1 94.75 17 THR B N 1
ATOM 4552 C CA . THR B 1 17 ? 36.875 1.793 -25.625 1 94.75 17 THR B CA 1
ATOM 4553 C C . THR B 1 17 ? 37.375 0.356 -25.719 1 94.75 17 THR B C 1
ATOM 4555 O O . THR B 1 17 ? 36.688 -0.579 -25.297 1 94.75 17 THR B O 1
ATOM 4558 N N . LYS B 1 18 ? 38.469 0.156 -26.359 1 95.62 18 LYS B N 1
ATOM 4559 C CA . LYS B 1 18 ? 39.031 -1.184 -26.453 1 95.62 18 LYS B CA 1
ATOM 4560 C C . LYS B 1 18 ? 39.281 -1.795 -25.078 1 95.62 18 LYS B C 1
ATOM 4562 O O . LYS B 1 18 ? 39.031 -2.99 -24.875 1 95.62 18 LYS B O 1
ATOM 4567 N N . GLN B 1 19 ? 39.656 -0.961 -24.172 1 95.19 19 GLN B N 1
ATOM 4568 C CA . GLN B 1 19 ? 39.906 -1.428 -22.812 1 95.19 19 GLN B CA 1
ATOM 4569 C C . GLN B 1 19 ? 38.594 -1.815 -22.109 1 95.19 19 GLN B C 1
ATOM 4571 O O . GLN B 1 19 ? 38.531 -2.85 -21.438 1 95.19 19 GLN B O 1
ATOM 4576 N N . THR B 1 20 ? 37.625 -0.993 -22.266 1 95.44 20 THR B N 1
ATOM 4577 C CA . THR B 1 20 ? 36.344 -1.277 -21.609 1 95.44 20 THR B CA 1
ATOM 4578 C C . THR B 1 20 ? 35.719 -2.543 -22.172 1 95.44 20 THR B C 1
ATOM 4580 O O . THR B 1 20 ? 35.062 -3.295 -21.453 1 95.44 20 THR B O 1
ATOM 4583 N N . VAL B 1 21 ? 35.875 -2.783 -23.438 1 96.94 21 VAL B N 1
ATOM 4584 C CA . VAL B 1 21 ? 35.312 -3.977 -24.062 1 96.94 21 VAL B CA 1
ATOM 4585 C C . VAL B 1 21 ? 36 -5.223 -23.516 1 96.94 21 VAL B C 1
ATOM 4587 O O . VAL B 1 21 ? 35.344 -6.23 -23.25 1 96.94 21 VAL B O 1
ATOM 4590 N N . LYS B 1 22 ? 37.281 -5.133 -23.344 1 96.38 22 LYS B N 1
ATOM 4591 C CA . LYS B 1 22 ? 38.031 -6.254 -22.766 1 96.38 22 LYS B CA 1
ATOM 4592 C C . LYS B 1 22 ? 37.594 -6.527 -21.328 1 96.38 22 LYS B C 1
ATOM 4594 O O . LYS B 1 22 ? 37.406 -7.684 -20.953 1 96.38 22 LYS B O 1
ATOM 4599 N N . ASP B 1 23 ? 37.5 -5.461 -20.562 1 96 23 ASP B N 1
ATOM 4600 C CA . ASP B 1 23 ? 37.062 -5.59 -19.172 1 96 23 ASP B CA 1
ATOM 4601 C C . ASP B 1 23 ? 35.688 -6.195 -19.094 1 96 23 ASP B C 1
ATOM 4603 O O . ASP B 1 23 ? 35.438 -7.09 -18.281 1 96 23 ASP B O 1
ATOM 4607 N N . ASP B 1 24 ? 34.812 -5.711 -19.922 1 97.25 24 ASP B N 1
ATOM 4608 C CA . ASP B 1 24 ? 33.406 -6.176 -19.906 1 97.25 24 ASP B CA 1
ATOM 4609 C C . ASP B 1 24 ? 33.312 -7.613 -20.422 1 97.25 24 ASP B C 1
ATOM 4611 O O . ASP B 1 24 ? 32.469 -8.375 -19.969 1 97.25 24 ASP B O 1
ATOM 4615 N N . LEU B 1 25 ? 34.188 -8 -21.344 1 96.81 25 LEU B N 1
ATOM 4616 C CA . LEU B 1 25 ? 34.188 -9.375 -21.844 1 96.81 25 LEU B CA 1
ATOM 4617 C C . LEU B 1 25 ? 34.594 -10.352 -20.75 1 96.81 25 LEU B C 1
ATOM 4619 O O . LEU B 1 25 ? 33.938 -11.398 -20.594 1 96.81 25 LEU B O 1
ATOM 4623 N N . VAL B 1 26 ? 35.562 -10.031 -19.984 1 94.12 26 VAL B N 1
ATOM 4624 C CA . VAL B 1 26 ? 36.031 -10.891 -18.891 1 94.12 26 VAL B CA 1
ATOM 4625 C C . VAL B 1 26 ? 34.938 -11 -17.828 1 94.12 26 VAL B C 1
ATOM 4627 O O . VAL B 1 26 ? 34.625 -12.102 -17.359 1 94.12 26 VAL B O 1
ATOM 4630 N N . ALA B 1 27 ? 34.375 -9.883 -17.469 1 95 27 ALA B N 1
ATOM 4631 C CA . ALA B 1 27 ? 33.281 -9.875 -16.5 1 95 27 ALA B CA 1
ATOM 4632 C C . ALA B 1 27 ? 32.094 -10.68 -17.016 1 95 27 ALA B C 1
ATOM 4634 O O . ALA B 1 27 ? 31.469 -11.422 -16.266 1 95 27 ALA B O 1
ATOM 4635 N N . GLY B 1 28 ? 31.766 -10.523 -18.266 1 95.81 28 GLY B N 1
ATOM 4636 C CA . GLY B 1 28 ? 30.672 -11.25 -18.891 1 95.81 28 GLY B CA 1
ATOM 4637 C C . GLY B 1 28 ? 30.875 -12.75 -18.875 1 95.81 28 GLY B C 1
ATOM 4638 O O . GLY B 1 28 ? 29.938 -13.5 -18.594 1 95.81 28 GLY B O 1
ATOM 4639 N N . LEU B 1 29 ? 32.062 -13.188 -19.188 1 92.81 29 LEU B N 1
ATOM 4640 C CA . LEU B 1 29 ? 32.375 -14.617 -19.219 1 92.81 29 LEU B CA 1
ATOM 4641 C C . LEU B 1 29 ? 32.25 -15.211 -17.812 1 92.81 29 LEU B C 1
ATOM 4643 O O . LEU B 1 29 ? 31.766 -16.328 -17.641 1 92.81 29 LEU B O 1
ATOM 4647 N N . THR B 1 30 ? 32.75 -14.453 -16.875 1 89.25 30 THR B N 1
ATOM 4648 C CA . THR B 1 30 ? 32.625 -14.867 -15.484 1 89.25 30 THR B CA 1
ATOM 4649 C C . THR B 1 30 ? 31.141 -15.008 -15.109 1 89.25 30 THR B C 1
ATOM 4651 O O . THR B 1 30 ? 30.75 -15.992 -14.477 1 89.25 30 THR B O 1
ATOM 4654 N N . GLY B 1 31 ? 30.375 -14.07 -15.508 1 91.38 31 GLY B N 1
ATOM 4655 C CA . GLY B 1 31 ? 28.938 -14.086 -15.234 1 91.38 31 GLY B CA 1
ATOM 4656 C C . GLY B 1 31 ? 28.219 -15.227 -15.914 1 91.38 31 GLY B C 1
ATOM 4657 O O . GLY B 1 31 ? 27.281 -15.797 -15.344 1 91.38 31 GLY B O 1
ATOM 4658 N N . ALA B 1 32 ? 28.609 -15.578 -17.109 1 92.25 32 ALA B N 1
ATOM 4659 C CA . ALA B 1 32 ? 27.969 -16.641 -17.875 1 92.25 32 ALA B CA 1
ATOM 4660 C C . ALA B 1 32 ? 28.125 -17.984 -17.172 1 92.25 32 ALA B C 1
ATOM 4662 O O . ALA B 1 32 ? 27.188 -18.797 -17.156 1 92.25 32 ALA B O 1
ATOM 4663 N N . VAL B 1 33 ? 29.188 -18.25 -16.562 1 85.5 33 VAL B N 1
ATOM 4664 C CA . VAL B 1 33 ? 29.469 -19.5 -15.883 1 85.5 33 VAL B CA 1
ATOM 4665 C C . VAL B 1 33 ? 28.641 -19.578 -14.594 1 85.5 33 VAL B C 1
ATOM 4667 O O . VAL B 1 33 ? 28.156 -20.656 -14.227 1 85.5 33 VAL B O 1
ATOM 4670 N N . ILE B 1 34 ? 28.453 -18.5 -14 1 84.31 34 ILE B N 1
ATOM 4671 C CA . ILE B 1 34 ? 27.766 -18.453 -12.711 1 84.31 34 ILE B CA 1
ATOM 4672 C C . ILE B 1 34 ? 26.266 -18.609 -12.922 1 84.31 34 ILE B C 1
ATOM 4674 O O . ILE B 1 34 ? 25.594 -19.25 -12.125 1 84.31 34 ILE B O 1
ATOM 4678 N N . VAL B 1 35 ? 25.75 -18.062 -13.992 1 90.06 35 VAL B N 1
ATOM 4679 C CA . VAL B 1 35 ? 24.297 -18 -14.195 1 90.06 35 VAL B CA 1
ATOM 4680 C C . VAL B 1 35 ? 23.797 -19.359 -14.688 1 90.06 35 VAL B C 1
ATOM 4682 O O . VAL B 1 35 ? 22.625 -19.688 -14.531 1 90.06 35 VAL B O 1
ATOM 4685 N N . LEU B 1 36 ? 24.656 -20.203 -15.188 1 87.19 36 LEU B N 1
ATOM 4686 C CA . LEU B 1 36 ? 24.25 -21.469 -15.789 1 87.19 36 LEU B CA 1
ATOM 4687 C C . LEU B 1 36 ? 23.547 -22.359 -14.766 1 87.19 36 LEU B C 1
ATOM 4689 O O . LEU B 1 36 ? 22.375 -22.703 -14.938 1 87.19 36 LEU B O 1
ATOM 4693 N N . PRO B 1 37 ? 24.203 -22.719 -13.664 1 84.31 37 PRO B N 1
ATOM 4694 C CA . PRO B 1 37 ? 23.5 -23.531 -12.672 1 84.31 37 PRO B CA 1
ATOM 4695 C C . PRO B 1 37 ? 22.328 -22.797 -12.016 1 84.31 37 PRO B C 1
ATOM 4697 O O . PRO B 1 37 ? 21.312 -23.422 -11.688 1 84.31 37 PRO B O 1
ATOM 4700 N N . GLN B 1 38 ? 22.406 -21.5 -11.836 1 87.06 38 GLN B N 1
ATOM 4701 C CA . GLN B 1 38 ? 21.344 -20.703 -11.219 1 87.06 38 GLN B CA 1
ATOM 4702 C C . GLN B 1 38 ? 20.094 -20.688 -12.086 1 87.06 38 GLN B C 1
ATOM 4704 O O . GLN B 1 38 ? 18.984 -20.828 -11.578 1 87.06 38 GLN B O 1
ATOM 4709 N N . GLY B 1 39 ? 20.359 -20.484 -13.391 1 90.75 39 GLY B N 1
ATOM 4710 C CA . GLY B 1 39 ? 19.234 -20.469 -14.305 1 90.75 39 GLY B CA 1
ATOM 4711 C C . GLY B 1 39 ? 18.422 -21.75 -14.258 1 90.75 39 GLY B C 1
ATOM 4712 O O . GLY B 1 39 ? 17.188 -21.703 -14.25 1 90.75 39 GLY B O 1
ATOM 4713 N N . VAL B 1 40 ? 19.078 -22.875 -14.188 1 87.62 40 VAL B N 1
ATOM 4714 C CA . VAL B 1 40 ? 18.422 -24.172 -14.109 1 87.62 40 VAL B CA 1
ATOM 4715 C C . VAL B 1 40 ? 17.656 -24.297 -12.789 1 87.62 40 VAL B C 1
ATOM 4717 O O . VAL B 1 40 ? 16.5 -24.688 -12.766 1 87.62 40 VAL B O 1
ATOM 4720 N N . ALA B 1 41 ? 18.328 -23.922 -11.766 1 86.06 41 ALA B N 1
ATOM 4721 C CA . ALA B 1 41 ? 17.75 -24.016 -10.43 1 86.06 41 ALA B CA 1
ATOM 4722 C C . ALA B 1 41 ? 16.531 -23.109 -10.297 1 86.06 41 ALA B C 1
ATOM 4724 O O . ALA B 1 41 ? 15.5 -23.516 -9.75 1 86.06 41 ALA B O 1
ATOM 4725 N N . PHE B 1 42 ? 16.562 -21.891 -10.773 1 91.81 42 PHE B N 1
ATOM 4726 C CA . PHE B 1 42 ? 15.516 -20.906 -10.578 1 91.81 42 PHE B CA 1
ATOM 4727 C C . PHE B 1 42 ? 14.281 -21.266 -11.406 1 91.81 42 PHE B C 1
ATOM 4729 O O . PHE B 1 42 ? 13.148 -21.062 -10.961 1 91.81 42 PHE B O 1
ATOM 4736 N N . ALA B 1 43 ? 14.562 -21.828 -12.562 1 93.62 43 ALA B N 1
ATOM 4737 C CA . ALA B 1 43 ? 13.43 -22.297 -13.359 1 93.62 43 ALA B CA 1
ATOM 4738 C C . ALA B 1 43 ? 12.695 -23.438 -12.648 1 93.62 43 ALA B C 1
ATOM 4740 O O . ALA B 1 43 ? 11.469 -23.5 -12.688 1 93.62 43 ALA B O 1
ATOM 4741 N N . THR B 1 44 ? 13.461 -24.312 -12.062 1 88.5 44 THR B N 1
ATOM 4742 C CA . THR B 1 44 ? 12.867 -25.406 -11.32 1 88.5 44 THR B CA 1
ATOM 4743 C C . THR B 1 44 ? 12.055 -24.891 -10.133 1 88.5 44 THR B C 1
ATOM 4745 O O . THR B 1 44 ? 10.961 -25.391 -9.867 1 88.5 44 THR B O 1
ATOM 4748 N N . ILE B 1 45 ? 12.539 -23.891 -9.492 1 87.69 45 ILE B N 1
ATOM 4749 C CA . ILE B 1 45 ? 11.82 -23.281 -8.383 1 87.69 45 ILE B CA 1
ATOM 4750 C C . ILE B 1 45 ? 10.539 -22.625 -8.891 1 87.69 45 ILE B C 1
ATOM 4752 O O . ILE B 1 45 ? 9.492 -22.688 -8.234 1 87.69 45 ILE B O 1
ATOM 4756 N N . ALA B 1 46 ? 10.586 -22.109 -10.078 1 93.88 46 ALA B N 1
ATOM 4757 C CA . ALA B 1 46 ? 9.445 -21.406 -10.664 1 93.88 46 ALA B CA 1
ATOM 4758 C C . ALA B 1 46 ? 8.414 -22.391 -11.203 1 93.88 46 ALA B C 1
ATOM 4760 O O . ALA B 1 46 ? 7.328 -22 -11.625 1 93.88 46 ALA B O 1
ATOM 4761 N N . GLY B 1 47 ? 8.781 -23.719 -11.18 1 92.06 47 GLY B N 1
ATOM 4762 C CA . GLY B 1 47 ? 7.879 -24.719 -11.711 1 92.06 47 GLY B CA 1
ATOM 4763 C C . GLY B 1 47 ? 7.922 -24.828 -13.227 1 92.06 47 GLY B C 1
ATOM 4764 O O . GLY B 1 47 ? 6.961 -25.281 -13.852 1 92.06 47 GLY B O 1
ATOM 4765 N N . LEU B 1 48 ? 8.953 -24.359 -13.805 1 95.12 48 LEU B N 1
ATOM 4766 C CA . LEU B 1 48 ? 9.141 -24.375 -15.25 1 95.12 48 LEU B CA 1
ATOM 4767 C C . LEU B 1 48 ? 10.258 -25.344 -15.641 1 95.12 48 LEU B C 1
ATOM 4769 O O . LEU B 1 48 ? 11.102 -25.688 -14.812 1 95.12 48 LEU B O 1
ATOM 4773 N N . PRO B 1 49 ? 10.203 -25.812 -16.891 1 93.06 49 PRO B N 1
ATOM 4774 C CA . PRO B 1 49 ? 11.367 -26.562 -17.375 1 93.06 49 PRO B CA 1
ATOM 4775 C C . PRO B 1 49 ? 12.664 -25.75 -17.266 1 93.06 49 PRO B C 1
ATOM 4777 O O . PRO B 1 49 ? 12.656 -24.547 -17.484 1 93.06 49 PRO B O 1
ATOM 4780 N N . PRO B 1 50 ? 13.773 -26.375 -16.984 1 91.06 50 PRO B N 1
ATOM 4781 C CA . PRO B 1 50 ? 15.047 -25.703 -16.703 1 91.06 50 PRO B CA 1
ATOM 4782 C C . PRO B 1 50 ? 15.477 -24.75 -17.812 1 91.06 50 PRO B C 1
ATOM 4784 O O . PRO B 1 50 ? 16.109 -23.734 -17.547 1 91.06 50 PRO B O 1
ATOM 4787 N N . GLU B 1 51 ? 15.125 -25.047 -19.062 1 92.62 51 GLU B N 1
ATOM 4788 C CA . GLU B 1 51 ? 15.562 -24.219 -20.172 1 92.62 51 GLU B CA 1
ATOM 4789 C C . GLU B 1 51 ? 15 -22.797 -20.078 1 92.62 51 GLU B C 1
ATOM 4791 O O . GLU B 1 51 ? 15.609 -21.844 -20.578 1 92.62 51 GLU B O 1
ATOM 4796 N N . TYR B 1 52 ? 13.891 -22.641 -19.438 1 94.94 52 TYR B N 1
ATOM 4797 C CA . TYR B 1 52 ? 13.266 -21.328 -19.344 1 94.94 52 TYR B CA 1
ATOM 4798 C C . TYR B 1 52 ? 14.078 -20.406 -18.453 1 94.94 52 TYR B C 1
ATOM 4800 O O . TYR B 1 52 ? 14.047 -19.188 -18.641 1 94.94 52 TYR B O 1
ATOM 4808 N N . GLY B 1 53 ? 14.719 -20.984 -17.453 1 95.06 53 GLY B N 1
ATOM 4809 C CA . GLY B 1 53 ? 15.656 -20.188 -16.688 1 95.06 53 GLY B CA 1
ATOM 4810 C C . GLY B 1 53 ? 16.828 -19.688 -17.5 1 95.06 53 GLY B C 1
ATOM 4811 O O . GLY B 1 53 ? 17.266 -18.547 -17.344 1 95.06 53 GLY B O 1
ATOM 4812 N N . LEU B 1 54 ? 17.297 -20.547 -18.359 1 93.88 54 LEU B N 1
ATOM 4813 C CA . LEU B 1 54 ? 18.406 -20.172 -19.219 1 93.88 54 LEU B CA 1
ATOM 4814 C C . LEU B 1 54 ? 17.969 -19.172 -20.281 1 93.88 54 LEU B C 1
ATOM 4816 O O . LEU B 1 54 ? 18.688 -18.203 -20.562 1 93.88 54 LEU B O 1
ATOM 4820 N N . TYR B 1 55 ? 16.766 -19.375 -20.844 1 96.25 55 TYR B N 1
ATOM 4821 C CA . TYR B 1 55 ? 16.234 -18.406 -21.797 1 96.25 55 TYR B CA 1
ATOM 4822 C C . TYR B 1 55 ? 16.156 -17.016 -21.156 1 96.25 55 TYR B C 1
ATOM 4824 O O . TYR B 1 55 ? 16.516 -16.031 -21.781 1 96.25 55 TYR B O 1
ATOM 4832 N N . THR B 1 56 ? 15.68 -16.984 -19.938 1 97.75 56 THR B N 1
ATOM 4833 C CA . THR B 1 56 ? 15.531 -15.727 -19.219 1 97.75 56 THR B CA 1
ATOM 4834 C C . THR B 1 56 ? 16.891 -15.078 -18.984 1 97.75 56 THR B C 1
ATOM 4836 O O . THR B 1 56 ? 17.031 -13.852 -19.078 1 97.75 56 THR B O 1
ATOM 4839 N N . ALA B 1 57 ? 17.875 -15.883 -18.719 1 96.81 57 ALA B N 1
ATOM 4840 C CA . ALA B 1 57 ? 19.234 -15.391 -18.469 1 96.81 57 ALA B CA 1
ATOM 4841 C C . ALA B 1 57 ? 19.875 -14.906 -19.766 1 96.81 57 ALA B C 1
ATOM 4843 O O . ALA B 1 57 ? 20.891 -14.195 -19.719 1 96.81 57 ALA B O 1
ATOM 4844 N N . MET B 1 58 ? 19.344 -15.266 -20.891 1 96.62 58 MET B N 1
ATOM 4845 C CA . MET B 1 58 ? 19.891 -14.859 -22.188 1 96.62 58 MET B CA 1
ATOM 4846 C C . MET B 1 58 ? 19.266 -13.547 -22.656 1 96.62 58 MET B C 1
ATOM 4848 O O . MET B 1 58 ? 19.953 -12.68 -23.188 1 96.62 58 MET B O 1
ATOM 4852 N N . ILE B 1 59 ? 17.984 -13.383 -22.422 1 97.56 59 ILE B N 1
ATOM 4853 C CA . ILE B 1 59 ? 17.25 -12.305 -23.078 1 97.56 59 ILE B CA 1
ATOM 4854 C C . ILE B 1 59 ? 17.125 -11.117 -22.125 1 97.56 59 ILE B C 1
ATOM 4856 O O . ILE B 1 59 ? 17.422 -9.984 -22.5 1 97.56 59 ILE B O 1
ATOM 4860 N N . THR B 1 60 ? 16.688 -11.352 -20.922 1 97.94 60 THR B N 1
ATOM 4861 C CA . THR B 1 60 ? 16.359 -10.312 -19.953 1 97.94 60 THR B CA 1
ATOM 4862 C C . THR B 1 60 ? 17.547 -9.398 -19.703 1 97.94 60 THR B C 1
ATOM 4864 O O . THR B 1 60 ? 17.406 -8.172 -19.703 1 97.94 60 THR B O 1
ATOM 4867 N N . PRO B 1 61 ? 18.781 -9.969 -19.562 1 98 61 PRO B N 1
ATOM 4868 C CA . PRO B 1 61 ? 19.906 -9.086 -19.297 1 98 61 PRO B CA 1
ATOM 4869 C C . PRO B 1 61 ? 20.234 -8.172 -20.484 1 98 61 PRO B C 1
ATOM 4871 O O . PRO B 1 61 ? 20.688 -7.043 -20.297 1 98 61 PRO B O 1
ATOM 4874 N N . ILE B 1 62 ? 20 -8.625 -21.703 1 97.88 62 ILE B N 1
ATOM 4875 C CA . ILE B 1 62 ? 20.312 -7.844 -22.891 1 97.88 62 ILE B CA 1
ATOM 4876 C C . ILE B 1 62 ? 19.422 -6.609 -22.938 1 97.88 62 ILE B C 1
ATOM 4878 O O . ILE B 1 62 ? 19.906 -5.484 -23.078 1 97.88 62 ILE B O 1
ATOM 4882 N N . ILE B 1 63 ? 18.156 -6.824 -22.828 1 98.06 63 ILE B N 1
ATOM 4883 C CA . ILE B 1 63 ? 17.203 -5.727 -22.938 1 98.06 63 ILE B CA 1
ATOM 4884 C C . ILE B 1 63 ? 17.359 -4.781 -21.75 1 98.06 63 ILE B C 1
ATOM 4886 O O . ILE B 1 63 ? 17.328 -3.559 -21.922 1 98.06 63 ILE B O 1
ATOM 4890 N N . ALA B 1 64 ? 17.484 -5.328 -20.578 1 97.69 64 ALA B N 1
ATOM 4891 C CA . ALA B 1 64 ? 17.656 -4.496 -19.391 1 97.69 64 ALA B CA 1
ATOM 4892 C C . ALA B 1 64 ? 18.922 -3.65 -19.484 1 97.69 64 ALA B C 1
ATOM 4894 O O . ALA B 1 64 ? 18.953 -2.508 -19.031 1 97.69 64 ALA B O 1
ATOM 4895 N N . ALA B 1 65 ? 20 -4.215 -20.047 1 96.5 65 ALA B N 1
ATOM 4896 C CA . ALA B 1 65 ? 21.25 -3.49 -20.219 1 96.5 65 ALA B CA 1
ATOM 4897 C C . ALA B 1 65 ? 21.094 -2.346 -21.219 1 96.5 65 ALA B C 1
ATOM 4899 O O . ALA B 1 65 ? 21.688 -1.276 -21.047 1 96.5 65 ALA B O 1
ATOM 4900 N N . LEU B 1 66 ? 20.297 -2.562 -22.203 1 96.69 66 LEU B N 1
ATOM 4901 C CA . LEU B 1 66 ? 20.125 -1.576 -23.266 1 96.69 66 LEU B CA 1
ATOM 4902 C C . LEU B 1 66 ? 19.234 -0.426 -22.797 1 96.69 66 LEU B C 1
ATOM 4904 O O . LEU B 1 66 ? 19.438 0.72 -23.203 1 96.69 66 LEU B O 1
ATOM 4908 N N . PHE B 1 67 ? 18.312 -0.743 -21.922 1 96.88 67 PHE B N 1
ATOM 4909 C CA . PHE B 1 67 ? 17.328 0.283 -21.641 1 96.88 67 PHE B CA 1
ATOM 4910 C C . PHE B 1 67 ? 17.359 0.688 -20.172 1 96.88 67 PHE B C 1
ATOM 4912 O O . PHE B 1 67 ? 16.641 1.599 -19.75 1 96.88 67 PHE B O 1
ATOM 4919 N N . GLY B 1 68 ? 18.156 0.05 -19.391 1 95.31 68 GLY B N 1
ATOM 4920 C CA . GLY B 1 68 ? 18.25 0.364 -17.969 1 95.31 68 GLY B CA 1
ATOM 4921 C C . GLY B 1 68 ? 19.156 1.546 -17.688 1 95.31 68 GLY B C 1
ATOM 4922 O O . GLY B 1 68 ? 19.656 2.191 -18.609 1 95.31 68 GLY B O 1
ATOM 4923 N N . SER B 1 69 ? 19.344 1.829 -16.406 1 92.88 69 SER B N 1
ATOM 4924 C CA . SER B 1 69 ? 20.156 2.959 -15.969 1 92.88 69 SER B CA 1
ATOM 4925 C C . SER B 1 69 ? 21.5 2.492 -15.406 1 92.88 69 SER B C 1
ATOM 4927 O O . SER B 1 69 ? 22.531 3.094 -15.68 1 92.88 69 SER B O 1
ATOM 4929 N N . SER B 1 70 ? 21.547 1.447 -14.68 1 94.31 70 SER B N 1
ATOM 4930 C CA . SER B 1 70 ? 22.734 0.971 -13.984 1 94.31 70 SER B CA 1
ATOM 4931 C C . SER B 1 70 ? 23.75 0.408 -14.969 1 94.31 70 SER B C 1
ATOM 4933 O O . SER B 1 70 ? 23.391 -0.266 -15.938 1 94.31 70 SER B O 1
ATOM 4935 N N . LEU B 1 71 ? 24.969 0.649 -14.695 1 95.56 71 LEU B N 1
ATOM 4936 C CA . LEU B 1 71 ? 26.031 0.141 -15.547 1 95.56 71 LEU B CA 1
ATOM 4937 C C . LEU B 1 71 ? 26.422 -1.277 -15.133 1 95.56 71 LEU B C 1
ATOM 4939 O O . LEU B 1 71 ? 27.078 -1.989 -15.898 1 95.56 71 LEU B O 1
ATOM 4943 N N . HIS B 1 72 ? 26 -1.664 -13.984 1 95.31 72 HIS B N 1
ATOM 4944 C CA . HIS B 1 72 ? 26.562 -2.896 -13.445 1 95.31 72 HIS B CA 1
ATOM 4945 C C . HIS B 1 72 ? 25.469 -3.891 -13.086 1 95.31 72 HIS B C 1
ATOM 4947 O O . HIS B 1 72 ? 25.734 -5.066 -12.836 1 95.31 72 HIS B O 1
ATOM 4953 N N . LEU B 1 73 ? 24.219 -3.504 -13.086 1 96.12 73 LEU B N 1
ATOM 4954 C CA . LEU B 1 73 ? 23.109 -4.383 -12.695 1 96.12 73 LEU B CA 1
ATOM 4955 C C . LEU B 1 73 ? 22.953 -5.531 -13.688 1 96.12 73 LEU B C 1
ATOM 4957 O O . LEU B 1 73 ? 22.906 -5.309 -14.898 1 96.12 73 LEU B O 1
ATOM 4961 N N . ILE B 1 74 ? 22.953 -6.711 -13.211 1 97.19 74 ILE B N 1
ATOM 4962 C CA . ILE B 1 74 ? 22.688 -7.883 -14.039 1 97.19 74 ILE B CA 1
ATOM 4963 C C . ILE B 1 74 ? 21.266 -8.383 -13.773 1 97.19 74 ILE B C 1
ATOM 4965 O O . ILE B 1 74 ? 20.984 -8.906 -12.695 1 97.19 74 ILE B O 1
ATOM 4969 N N . SER B 1 75 ? 20.391 -8.258 -14.758 1 97.69 75 SER B N 1
ATOM 4970 C CA . SER B 1 75 ? 19.016 -8.711 -14.656 1 97.69 75 SER B CA 1
ATOM 4971 C C . SER B 1 75 ? 18.859 -10.133 -15.203 1 97.69 75 SER B C 1
ATOM 4973 O O . SER B 1 75 ? 19.625 -10.555 -16.062 1 97.69 75 SER B O 1
ATOM 4975 N N . GLY B 1 76 ? 18 -10.859 -14.758 1 97.31 76 GLY B N 1
ATOM 4976 C CA . GLY B 1 76 ? 17.719 -12.242 -15.125 1 97.31 76 GLY B CA 1
ATOM 4977 C C . GLY B 1 76 ? 16.812 -12.961 -14.141 1 97.31 76 GLY B C 1
ATOM 4978 O O . GLY B 1 76 ? 16.094 -12.32 -13.383 1 97.31 76 GLY B O 1
ATOM 4979 N N . PRO B 1 77 ? 16.812 -14.234 -14.258 1 96.06 77 PRO B N 1
ATOM 4980 C CA . PRO B 1 77 ? 16 -14.977 -13.289 1 96.06 77 PRO B CA 1
ATOM 4981 C C . PRO B 1 77 ? 16.531 -14.852 -11.859 1 96.06 77 PRO B C 1
ATOM 4983 O O . PRO B 1 77 ? 17.75 -14.828 -11.641 1 96.06 77 PRO B O 1
ATOM 4986 N N . THR B 1 78 ? 15.664 -14.656 -10.953 1 91.69 78 THR B N 1
ATOM 4987 C CA . THR B 1 78 ? 16.031 -14.562 -9.539 1 91.69 78 THR B CA 1
ATOM 4988 C C . THR B 1 78 ? 15.18 -15.508 -8.695 1 91.69 78 THR B C 1
ATOM 4990 O O . THR B 1 78 ? 14.109 -15.938 -9.133 1 91.69 78 THR B O 1
ATOM 4993 N N . THR B 1 79 ? 15.734 -15.797 -7.559 1 82.69 79 THR B N 1
ATOM 4994 C CA . THR B 1 79 ? 15.062 -16.719 -6.652 1 82.69 79 THR B CA 1
ATOM 4995 C C . THR B 1 79 ? 13.711 -16.156 -6.215 1 82.69 79 THR B C 1
ATOM 4997 O O . THR B 1 79 ? 12.695 -16.844 -6.258 1 82.69 79 THR B O 1
ATOM 5000 N N . ALA B 1 80 ? 13.742 -14.891 -5.773 1 83.56 80 ALA B N 1
ATOM 5001 C CA . ALA B 1 80 ? 12.531 -14.258 -5.254 1 83.56 80 ALA B CA 1
ATOM 5002 C C . ALA B 1 80 ? 11.43 -14.25 -6.301 1 83.56 80 ALA B C 1
ATOM 5004 O O . ALA B 1 80 ? 10.281 -14.602 -6.008 1 83.56 80 ALA B O 1
ATOM 5005 N N . ILE B 1 81 ? 11.758 -13.875 -7.469 1 93.38 81 ILE B N 1
ATOM 5006 C CA . ILE B 1 81 ? 10.773 -13.797 -8.539 1 93.38 81 ILE B CA 1
ATOM 5007 C C . ILE B 1 81 ? 10.273 -15.195 -8.891 1 93.38 81 ILE B C 1
ATOM 5009 O O . ILE B 1 81 ? 9.086 -15.398 -9.148 1 93.38 81 ILE B O 1
ATOM 5013 N N . SER B 1 82 ? 11.148 -16.203 -8.883 1 93.56 82 SER B N 1
ATOM 5014 C CA . SER B 1 82 ? 10.805 -17.578 -9.234 1 93.56 82 SER B CA 1
ATOM 5015 C C . SER B 1 82 ? 9.773 -18.156 -8.273 1 93.56 82 SER B C 1
ATOM 5017 O O . SER B 1 82 ? 8.828 -18.828 -8.688 1 93.56 82 SER B O 1
ATOM 5019 N N . ILE B 1 83 ? 9.922 -17.828 -7.102 1 87.69 83 ILE B N 1
ATOM 5020 C CA . ILE B 1 83 ? 8.992 -18.344 -6.102 1 87.69 83 ILE B CA 1
ATOM 5021 C C . ILE B 1 83 ? 7.621 -17.703 -6.293 1 87.69 83 ILE B C 1
ATOM 5023 O O . ILE B 1 83 ? 6.594 -18.375 -6.145 1 87.69 83 ILE B O 1
ATOM 5027 N N . VAL B 1 84 ? 7.625 -16.453 -6.504 1 91.06 84 VAL B N 1
ATOM 5028 C CA . VAL B 1 84 ? 6.355 -15.75 -6.676 1 91.06 84 VAL B CA 1
ATOM 5029 C C . VAL B 1 84 ? 5.652 -16.25 -7.934 1 91.06 84 VAL B C 1
ATOM 5031 O O . VAL B 1 84 ? 4.43 -16.406 -7.945 1 91.0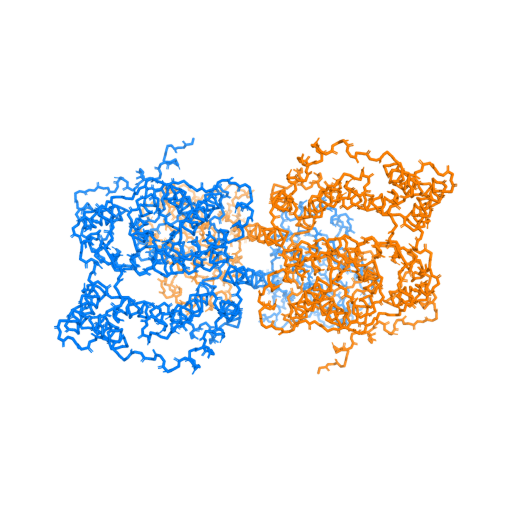6 84 VAL B O 1
ATOM 5034 N N . VAL B 1 85 ? 6.465 -16.516 -8.969 1 94.62 85 VAL B N 1
ATOM 5035 C CA . VAL B 1 85 ? 5.891 -17.047 -10.203 1 94.62 85 VAL B CA 1
ATOM 5036 C C . VAL B 1 85 ? 5.25 -18.406 -9.922 1 94.62 85 VAL B C 1
ATOM 5038 O O . VAL B 1 85 ? 4.113 -18.656 -10.336 1 94.62 85 VAL B O 1
ATOM 5041 N N . PHE B 1 86 ? 5.949 -19.234 -9.234 1 91.06 86 PHE B N 1
ATOM 5042 C CA . PHE B 1 86 ? 5.441 -20.562 -8.914 1 91.06 86 PHE B CA 1
ATOM 5043 C C . PHE B 1 86 ? 4.148 -20.469 -8.109 1 91.06 86 PHE B C 1
ATOM 5045 O O . PHE B 1 86 ? 3.145 -21.094 -8.469 1 91.06 86 PHE B O 1
ATOM 5052 N N . SER B 1 87 ? 4.168 -19.672 -7.086 1 86.5 87 SER B N 1
ATOM 5053 C CA . SER B 1 87 ? 3.021 -19.547 -6.188 1 86.5 87 SER B CA 1
ATOM 5054 C C . SER B 1 87 ? 1.822 -18.938 -6.902 1 86.5 87 SER B C 1
ATOM 5056 O O . SER B 1 87 ? 0.676 -19.297 -6.621 1 86.5 87 SER B O 1
ATOM 5058 N N . SER B 1 88 ? 2.07 -18.047 -7.766 1 89.62 88 SER B N 1
ATOM 5059 C CA . SER B 1 88 ? 1.015 -17.328 -8.477 1 89.62 88 SER B CA 1
ATOM 5060 C C . SER B 1 88 ? 0.305 -18.234 -9.477 1 89.62 88 SER B C 1
ATOM 5062 O O . SER B 1 88 ? -0.922 -18.203 -9.594 1 89.62 88 SER B O 1
ATOM 5064 N N . VAL B 1 89 ? 1.065 -19.094 -10.172 1 93.31 89 VAL B N 1
ATOM 5065 C CA . VAL B 1 89 ? 0.516 -19.828 -11.32 1 93.31 89 VAL B CA 1
ATOM 5066 C C . VAL B 1 89 ? 0.047 -21.203 -10.875 1 93.31 89 VAL B C 1
ATOM 5068 O O . VAL B 1 89 ? -0.874 -21.781 -11.469 1 93.31 89 VAL B O 1
ATOM 5071 N N . SER B 1 90 ? 0.613 -21.734 -9.844 1 89.75 90 SER B N 1
ATOM 5072 C CA . SER B 1 90 ? 0.319 -23.094 -9.398 1 89.75 90 SER B CA 1
ATOM 5073 C C . SER B 1 90 ? -1.133 -23.219 -8.953 1 89.75 90 SER B C 1
ATOM 5075 O O . SER B 1 90 ? -1.679 -24.328 -8.922 1 89.75 90 SER B O 1
ATOM 5077 N N . ARG B 1 91 ? -1.799 -22.172 -8.727 1 80.44 91 ARG B N 1
ATOM 5078 C CA . ARG B 1 91 ? -3.193 -22.156 -8.297 1 80.44 91 ARG B CA 1
ATOM 5079 C C . ARG B 1 91 ? -4.125 -22.453 -9.469 1 80.44 91 ARG B C 1
ATOM 5081 O O . ARG B 1 91 ? -5.262 -22.891 -9.273 1 80.44 91 ARG B O 1
ATOM 5088 N N . TYR B 1 92 ? -3.555 -22.266 -10.633 1 88.31 92 TYR B N 1
ATOM 5089 C CA . TYR B 1 92 ? -4.434 -22.297 -11.797 1 88.31 92 TYR B CA 1
ATOM 5090 C C . TYR B 1 92 ? -4.039 -23.422 -12.742 1 88.31 92 TYR B C 1
ATOM 5092 O O . TYR B 1 92 ? -4.852 -23.875 -13.555 1 88.31 92 TYR B O 1
ATOM 5100 N N . ALA B 1 93 ? -2.793 -23.797 -12.695 1 92.81 93 ALA B N 1
ATOM 5101 C CA . ALA B 1 93 ? -2.299 -24.812 -13.617 1 92.81 93 ALA B CA 1
ATOM 5102 C C . ALA B 1 93 ? -1.213 -25.656 -12.961 1 92.81 93 ALA B C 1
ATOM 5104 O O . ALA B 1 93 ? -0.528 -25.203 -12.039 1 92.81 93 ALA B O 1
ATOM 5105 N N . GLU B 1 94 ? -1.049 -26.859 -13.469 1 91.31 94 GLU B N 1
ATOM 5106 C CA . GLU B 1 94 ? -0.036 -27.781 -12.953 1 91.31 94 GLU B CA 1
ATOM 5107 C C . GLU B 1 94 ? 1.358 -27.391 -13.43 1 91.31 94 GLU B C 1
ATOM 5109 O O . GLU B 1 94 ? 1.553 -27.078 -14.602 1 91.31 94 GLU B O 1
ATOM 5114 N N . ALA B 1 95 ? 2.303 -27.438 -12.562 1 90.81 95 ALA B N 1
ATOM 5115 C CA . ALA B 1 95 ? 3.68 -27.062 -12.875 1 90.81 95 ALA B CA 1
ATOM 5116 C C . ALA B 1 95 ? 4.23 -27.891 -14.031 1 90.81 95 ALA B C 1
ATOM 5118 O O . ALA B 1 95 ? 4.004 -29.094 -14.094 1 90.81 95 ALA B O 1
ATOM 5119 N N . GLY B 1 96 ? 4.844 -27.266 -14.867 1 89.75 96 GLY B N 1
ATOM 5120 C CA . GLY B 1 96 ? 5.48 -27.953 -15.984 1 89.75 96 GLY B CA 1
ATOM 5121 C C . GLY B 1 96 ? 4.559 -28.125 -17.172 1 89.75 96 GLY B C 1
ATOM 5122 O O . GLY B 1 96 ? 5.02 -28.406 -18.281 1 89.75 96 GLY B O 1
ATOM 5123 N N . SER B 1 97 ? 3.248 -28 -17.031 1 94.19 97 SER B N 1
ATOM 5124 C CA . SER B 1 97 ? 2.291 -28.156 -18.109 1 94.19 97 SER B CA 1
ATOM 5125 C C . SER B 1 97 ? 2.354 -26.984 -19.094 1 94.19 97 SER B C 1
ATOM 5127 O O . SER B 1 97 ? 2.875 -25.922 -18.75 1 94.19 97 SER B O 1
ATOM 5129 N N . PRO B 1 98 ? 1.937 -27.219 -20.297 1 94.81 98 PRO B N 1
ATOM 5130 C CA . PRO B 1 98 ? 1.899 -26.125 -21.266 1 94.81 98 PRO B CA 1
ATOM 5131 C C . PRO B 1 98 ? 1.054 -24.938 -20.797 1 94.81 98 PRO B C 1
ATOM 5133 O O . PRO B 1 98 ? 1.391 -23.781 -21.062 1 94.81 98 PRO B O 1
ATOM 5136 N N . GLU B 1 99 ? -0.006 -25.234 -20.125 1 95.81 99 GLU B N 1
ATOM 5137 C CA . GLU B 1 99 ? -0.854 -24.172 -19.578 1 95.81 99 GLU B CA 1
ATOM 5138 C C . GLU B 1 99 ? -0.112 -23.359 -18.531 1 95.81 99 GLU B C 1
ATOM 5140 O O . GLU B 1 99 ? -0.24 -22.141 -18.484 1 95.81 99 GLU B O 1
ATOM 5145 N N . PHE B 1 100 ? 0.664 -24.047 -17.703 1 96.5 100 PHE B N 1
ATOM 5146 C CA . PHE B 1 100 ? 1.465 -23.391 -16.672 1 96.5 100 PHE B CA 1
ATOM 5147 C C . PHE B 1 100 ? 2.469 -22.438 -17.312 1 96.5 100 PHE B C 1
ATOM 5149 O O . PHE B 1 100 ? 2.621 -21.297 -16.875 1 96.5 100 PHE B O 1
ATOM 5156 N N . ILE B 1 101 ? 3.098 -22.953 -18.359 1 96.94 101 ILE B N 1
ATOM 5157 C CA . ILE B 1 101 ? 4.121 -22.172 -19.047 1 96.94 101 ILE B CA 1
ATOM 5158 C C . ILE B 1 101 ? 3.49 -20.922 -19.656 1 96.94 101 ILE B C 1
ATOM 5160 O O . ILE B 1 101 ? 4.027 -19.828 -19.531 1 96.94 101 ILE B O 1
ATOM 5164 N N . ASN B 1 102 ? 2.357 -21.094 -20.266 1 97.12 102 ASN B N 1
ATOM 5165 C CA . ASN B 1 102 ? 1.66 -19.969 -20.891 1 97.12 102 ASN B CA 1
ATOM 5166 C C . ASN B 1 102 ? 1.242 -18.922 -19.859 1 97.12 102 ASN B C 1
ATOM 5168 O O . ASN B 1 102 ? 1.343 -17.719 -20.125 1 97.12 102 ASN B O 1
ATOM 5172 N N . LEU B 1 103 ? 0.791 -19.375 -18.75 1 97.5 103 LEU B N 1
ATOM 5173 C CA . LEU B 1 103 ? 0.375 -18.453 -17.688 1 97.5 103 LEU B CA 1
ATOM 5174 C C . LEU B 1 103 ? 1.576 -17.719 -17.094 1 97.5 103 LEU B C 1
ATOM 5176 O O . LEU B 1 103 ? 1.485 -16.531 -16.781 1 97.5 103 LEU B O 1
ATOM 5180 N N . ALA B 1 104 ? 2.674 -18.453 -16.984 1 97.94 104 ALA B N 1
ATOM 5181 C CA . ALA B 1 104 ? 3.889 -17.828 -16.469 1 97.94 104 ALA B CA 1
ATOM 5182 C C . ALA B 1 104 ? 4.383 -16.734 -17.391 1 97.94 104 ALA B C 1
ATOM 5184 O O . ALA B 1 104 ? 4.828 -15.672 -16.938 1 97.94 104 ALA B O 1
ATOM 5185 N N . LEU B 1 105 ? 4.297 -17.016 -18.672 1 98.19 105 LEU B N 1
ATOM 5186 C CA . LEU B 1 105 ? 4.727 -16.031 -19.656 1 98.19 105 LEU B CA 1
ATOM 5187 C C . LEU B 1 105 ? 3.775 -14.836 -19.672 1 98.19 105 LEU B C 1
ATOM 5189 O O . LEU B 1 105 ? 4.207 -13.695 -19.844 1 98.19 105 LEU B O 1
ATOM 5193 N N . THR B 1 106 ? 2.51 -15.094 -19.516 1 98.25 106 THR B N 1
ATOM 5194 C CA . THR B 1 106 ? 1.525 -14.023 -19.453 1 98.25 106 THR B CA 1
ATOM 5195 C C . THR B 1 106 ? 1.741 -13.164 -18.219 1 98.25 106 THR B C 1
ATOM 5197 O O . THR B 1 106 ? 1.658 -11.938 -18.281 1 98.25 106 THR B O 1
ATOM 5200 N N . LEU B 1 107 ? 1.972 -13.844 -17.109 1 98.12 107 LEU B N 1
ATOM 5201 C CA . LEU B 1 107 ? 2.307 -13.141 -15.867 1 98.12 107 LEU B CA 1
ATOM 5202 C C . LEU B 1 107 ? 3.512 -12.227 -16.062 1 98.12 107 LEU B C 1
ATOM 5204 O O . LEU B 1 107 ? 3.529 -11.102 -15.57 1 98.12 107 LEU B O 1
ATOM 5208 N N . THR B 1 108 ? 4.488 -12.734 -16.766 1 98.5 108 THR B N 1
ATOM 5209 C CA . THR B 1 108 ? 5.707 -12 -17.062 1 98.5 108 THR B CA 1
ATOM 5210 C C . THR B 1 108 ? 5.398 -10.758 -17.891 1 98.5 108 THR B C 1
ATOM 5212 O O . THR B 1 108 ? 5.898 -9.664 -17.609 1 98.5 108 THR B O 1
ATOM 5215 N N . PHE B 1 109 ? 4.609 -10.922 -18.875 1 98.44 109 PHE B N 1
ATOM 5216 C CA . PHE B 1 109 ? 4.207 -9.812 -19.734 1 98.44 109 PHE B CA 1
ATOM 5217 C C . PHE B 1 109 ? 3.504 -8.727 -18.922 1 98.44 109 PHE B C 1
ATOM 5219 O O . PHE B 1 109 ? 3.842 -7.547 -19.031 1 98.44 109 PHE B O 1
ATOM 5226 N N . LEU B 1 110 ? 2.545 -9.141 -18.141 1 98 110 LEU B N 1
ATOM 5227 C CA . LEU B 1 110 ? 1.766 -8.203 -17.344 1 98 110 LEU B CA 1
ATOM 5228 C C . LEU B 1 110 ? 2.652 -7.473 -16.344 1 98 110 LEU B C 1
ATOM 5230 O O . LEU B 1 110 ? 2.486 -6.273 -16.109 1 98 110 LEU B O 1
ATOM 5234 N N . ALA B 1 111 ? 3.531 -8.227 -15.695 1 98.12 111 ALA B N 1
ATOM 5235 C CA . ALA B 1 111 ? 4.477 -7.602 -14.773 1 98.12 111 ALA B CA 1
ATOM 5236 C C . ALA B 1 111 ? 5.312 -6.539 -15.477 1 98.12 111 ALA B C 1
ATOM 5238 O O . ALA B 1 111 ? 5.543 -5.457 -14.93 1 98.12 111 ALA B O 1
ATOM 5239 N N . GLY B 1 112 ? 5.789 -6.898 -16.672 1 98.44 112 GLY B N 1
ATOM 5240 C CA . GLY B 1 112 ? 6.547 -5.941 -17.469 1 98.44 112 GLY B CA 1
ATOM 5241 C C . GLY B 1 112 ? 5.758 -4.695 -17.812 1 98.44 112 GLY B C 1
ATOM 5242 O O . GLY B 1 112 ? 6.293 -3.584 -17.797 1 98.44 112 GLY B O 1
ATOM 5243 N N . VAL B 1 113 ? 4.492 -4.844 -18.125 1 97.75 113 VAL B N 1
ATOM 5244 C CA . VAL B 1 113 ? 3.625 -3.721 -18.453 1 97.75 113 VAL B CA 1
ATOM 5245 C C . VAL B 1 113 ? 3.484 -2.797 -17.25 1 97.75 113 VAL B C 1
ATOM 5247 O O . VAL B 1 113 ? 3.549 -1.573 -17.391 1 97.75 113 VAL B O 1
ATOM 5250 N N . TYR B 1 114 ? 3.273 -3.393 -16.094 1 96.25 114 TYR B N 1
ATOM 5251 C CA . TYR B 1 114 ? 3.203 -2.594 -14.875 1 96.25 114 TYR B CA 1
ATOM 5252 C C . TYR B 1 114 ? 4.496 -1.815 -14.656 1 96.25 114 TYR B C 1
ATOM 5254 O O . TYR B 1 114 ? 4.465 -0.621 -14.352 1 96.25 114 TYR B O 1
ATOM 5262 N N . GLN B 1 115 ? 5.594 -2.502 -14.82 1 97.38 115 GLN B N 1
ATOM 5263 C CA . GLN B 1 115 ? 6.891 -1.874 -14.586 1 97.38 115 GLN B CA 1
ATOM 5264 C C . GLN B 1 115 ? 7.129 -0.726 -15.562 1 97.38 115 GLN B C 1
ATOM 5266 O O . GLN B 1 115 ? 7.617 0.336 -15.172 1 97.38 115 GLN B O 1
ATOM 5271 N N . LEU B 1 116 ? 6.824 -0.97 -16.828 1 97.12 116 LEU B N 1
ATOM 5272 C CA . LEU B 1 116 ? 6.965 0.068 -17.844 1 97.12 116 LEU B CA 1
ATOM 5273 C C . LEU B 1 116 ? 6.07 1.263 -17.531 1 97.12 116 LEU B C 1
ATOM 5275 O O . LEU B 1 116 ? 6.504 2.412 -17.625 1 97.12 116 LEU B O 1
ATOM 5279 N N . ALA B 1 117 ? 4.863 0.987 -17.125 1 94.38 117 ALA B N 1
ATOM 5280 C CA . ALA B 1 117 ? 3.922 2.047 -16.781 1 94.38 117 ALA B CA 1
ATOM 5281 C C . ALA B 1 117 ? 4.434 2.877 -15.609 1 94.38 117 ALA B C 1
ATOM 5283 O O . ALA B 1 117 ? 4.324 4.105 -15.609 1 94.38 117 ALA B O 1
ATOM 5284 N N . PHE B 1 118 ? 4.977 2.207 -14.648 1 92.75 118 PHE B N 1
ATOM 5285 C CA . PHE B 1 118 ? 5.516 2.902 -13.484 1 92.75 118 PHE B CA 1
ATOM 5286 C C . PHE B 1 118 ? 6.684 3.797 -13.883 1 92.75 118 PHE B C 1
ATOM 5288 O O . PHE B 1 118 ? 6.816 4.914 -13.375 1 92.75 118 PHE B O 1
ATOM 5295 N N . GLY B 1 119 ? 7.555 3.279 -14.742 1 92.94 119 GLY B N 1
ATOM 5296 C CA . GLY B 1 119 ? 8.672 4.07 -15.227 1 92.94 119 GLY B CA 1
ATOM 5297 C C . GLY B 1 119 ? 8.242 5.297 -16.016 1 92.94 119 GLY B C 1
ATOM 5298 O O . GLY B 1 119 ? 8.773 6.391 -15.805 1 92.94 119 GLY B O 1
ATOM 5299 N N . LEU B 1 120 ? 7.27 5.113 -16.828 1 91.88 120 LEU B N 1
ATOM 5300 C CA . LEU B 1 120 ? 6.777 6.207 -17.656 1 91.88 120 LEU B CA 1
ATOM 5301 C C . LEU B 1 120 ? 6.055 7.25 -16.812 1 91.88 120 LEU B C 1
ATOM 5303 O O . LEU B 1 120 ? 6.094 8.445 -17.125 1 91.88 120 LEU B O 1
ATOM 5307 N N . ALA B 1 121 ? 5.504 6.777 -15.734 1 87.12 121 ALA B N 1
ATOM 5308 C CA . ALA B 1 121 ? 4.801 7.684 -14.828 1 87.12 121 ALA B CA 1
ATOM 5309 C C . ALA B 1 121 ? 5.766 8.336 -13.844 1 87.12 121 ALA B C 1
ATOM 5311 O O . ALA B 1 121 ? 5.348 9.086 -12.961 1 87.12 121 ALA B O 1
ATOM 5312 N N . ARG B 1 122 ? 7.035 7.949 -13.898 1 86 122 ARG B N 1
ATOM 5313 C CA . ARG B 1 122 ? 8.102 8.523 -13.086 1 86 122 ARG B CA 1
ATOM 5314 C C . ARG B 1 122 ? 7.863 8.242 -11.602 1 86 122 ARG B C 1
ATOM 5316 O O . ARG B 1 122 ? 7.949 9.156 -10.773 1 86 122 ARG B O 1
ATOM 5323 N N . LEU B 1 123 ? 7.531 6.996 -11.398 1 82.25 123 LEU B N 1
ATOM 5324 C CA . LEU B 1 123 ? 7.309 6.574 -10.023 1 82.25 123 LEU B CA 1
ATOM 5325 C C . LEU B 1 123 ? 8.57 5.949 -9.43 1 82.25 123 LEU B C 1
ATOM 5327 O O . LEU B 1 123 ? 8.523 5.348 -8.352 1 82.25 123 LEU B O 1
ATOM 5331 N N . GLY B 1 124 ? 9.633 6.027 -10.156 1 78.69 124 GLY B N 1
ATOM 5332 C CA . GLY B 1 124 ? 10.875 5.406 -9.734 1 78.69 124 GLY B CA 1
ATOM 5333 C C . GLY B 1 124 ? 11.359 5.902 -8.383 1 78.69 124 GLY B C 1
ATOM 5334 O O . GLY B 1 124 ? 11.93 5.141 -7.602 1 78.69 124 GLY B O 1
ATOM 5335 N N . SER B 1 125 ? 11.109 7.164 -8.047 1 71.5 125 SER B N 1
ATOM 5336 C CA . SER B 1 125 ? 11.57 7.734 -6.785 1 71.5 125 SER B CA 1
ATOM 5337 C C . SER B 1 125 ? 10.766 7.188 -5.609 1 71.5 125 SER B C 1
ATOM 5339 O O . SER B 1 125 ? 11.227 7.227 -4.469 1 71.5 125 SER B O 1
ATOM 5341 N N . LEU B 1 126 ? 9.742 6.582 -5.992 1 70.5 126 LEU B N 1
ATOM 5342 C CA . LEU B 1 126 ? 8.812 6.211 -4.926 1 70.5 126 LEU B CA 1
ATOM 5343 C C . LEU B 1 126 ? 9.195 4.859 -4.324 1 70.5 126 LEU B C 1
ATOM 5345 O O . LEU B 1 126 ? 8.812 4.551 -3.193 1 70.5 126 LEU B O 1
ATOM 5349 N N . VAL B 1 127 ? 9.914 4.062 -5.117 1 70.19 127 VAL B N 1
ATOM 5350 C CA . VAL B 1 127 ? 10.391 2.785 -4.586 1 70.19 127 VAL B CA 1
ATOM 5351 C C . VAL B 1 127 ? 11.297 3.031 -3.381 1 70.19 127 VAL B C 1
ATOM 5353 O O . VAL B 1 127 ? 11.461 2.152 -2.531 1 70.19 127 VAL B O 1
ATOM 5356 N N . ASN B 1 128 ? 11.656 4.227 -3.297 1 65 128 ASN B N 1
ATOM 5357 C CA . ASN B 1 128 ? 12.562 4.59 -2.207 1 65 128 ASN B CA 1
ATOM 5358 C C . ASN B 1 128 ? 11.828 4.66 -0.872 1 65 128 ASN B C 1
ATOM 5360 O O . ASN B 1 128 ? 12.453 4.645 0.188 1 65 128 ASN B O 1
ATOM 5364 N N . PHE B 1 129 ? 10.617 4.695 -1.005 1 71.44 129 PHE B N 1
ATOM 5365 C CA . PHE B 1 129 ? 9.852 4.801 0.229 1 71.44 129 PHE B CA 1
ATOM 5366 C C . PHE B 1 129 ? 9.539 3.42 0.794 1 71.44 129 PHE B C 1
ATOM 5368 O O . PHE B 1 129 ? 9.117 3.293 1.947 1 71.44 129 PHE B O 1
ATOM 5375 N N . VAL B 1 130 ? 9.773 2.443 -0.003 1 78.06 130 VAL B N 1
ATOM 5376 C CA . VAL B 1 130 ? 9.578 1.078 0.472 1 78.06 130 VAL B CA 1
ATOM 5377 C C . VAL B 1 130 ? 10.859 0.57 1.131 1 78.06 130 VAL B C 1
ATOM 5379 O O . VAL B 1 130 ? 11.93 0.58 0.515 1 78.06 130 VAL B O 1
ATOM 5382 N N . SER B 1 131 ? 10.711 0.193 2.365 1 74.62 131 SER B N 1
ATOM 5383 C CA . SER B 1 131 ? 11.867 -0.262 3.133 1 74.62 131 SER B CA 1
ATOM 5384 C C . SER B 1 131 ? 12.477 -1.518 2.52 1 74.62 131 SER B C 1
ATOM 5386 O O . SER B 1 131 ? 11.75 -2.406 2.064 1 74.62 131 SER B O 1
ATOM 5388 N N . HIS B 1 132 ? 13.742 -1.557 2.469 1 75.44 132 HIS B N 1
ATOM 5389 C CA . HIS B 1 132 ? 14.453 -2.756 2.045 1 75.44 132 HIS B CA 1
ATOM 5390 C C . HIS B 1 132 ? 14.133 -3.939 2.951 1 75.44 132 HIS B C 1
ATOM 5392 O O . HIS B 1 132 ? 14.258 -5.094 2.541 1 75.44 132 HIS B O 1
ATOM 5398 N N . THR B 1 133 ? 13.68 -3.588 4.117 1 82.44 133 THR B N 1
ATOM 5399 C CA . THR B 1 133 ? 13.352 -4.594 5.121 1 82.44 133 THR B CA 1
ATOM 5400 C C . THR B 1 133 ? 12.227 -5.504 4.621 1 82.44 133 THR B C 1
ATOM 5402 O O . THR B 1 133 ? 12.164 -6.676 4.992 1 82.44 133 THR B O 1
ATOM 5405 N N . VAL B 1 134 ? 11.352 -4.949 3.742 1 87.56 134 VAL B N 1
ATOM 5406 C CA . VAL B 1 134 ? 10.297 -5.762 3.143 1 87.56 134 VAL B CA 1
ATOM 5407 C C . VAL B 1 134 ? 10.922 -6.902 2.34 1 87.56 134 VAL B C 1
ATOM 5409 O O . VAL B 1 134 ? 10.5 -8.055 2.459 1 87.56 134 VAL B O 1
ATOM 5412 N N . VAL B 1 135 ? 11.977 -6.605 1.577 1 83.19 135 VAL B N 1
ATOM 5413 C CA . VAL B 1 135 ? 12.641 -7.586 0.724 1 83.19 135 VAL B CA 1
ATOM 5414 C C . VAL B 1 135 ? 13.383 -8.602 1.586 1 83.19 135 VAL B C 1
ATOM 5416 O O . VAL B 1 135 ? 13.344 -9.805 1.308 1 83.19 135 VAL B O 1
ATOM 5419 N N . ILE B 1 136 ? 14.008 -8.133 2.639 1 86 136 ILE B N 1
ATOM 5420 C CA . ILE B 1 136 ? 14.75 -9.008 3.537 1 86 136 ILE B CA 1
ATOM 5421 C C . ILE B 1 136 ? 13.789 -10 4.191 1 86 136 ILE B C 1
ATOM 5423 O O . ILE B 1 136 ? 14.07 -11.203 4.25 1 86 136 ILE B O 1
ATOM 5427 N N . GLY B 1 137 ? 12.711 -9.508 4.703 1 89.56 137 GLY B N 1
ATOM 5428 C CA . GLY B 1 137 ? 11.719 -10.375 5.324 1 89.56 137 GLY B CA 1
ATOM 5429 C C . GLY B 1 137 ? 11.102 -11.359 4.352 1 89.56 137 GLY B C 1
ATOM 5430 O O . GLY B 1 137 ? 10.945 -12.539 4.672 1 89.56 137 GLY B O 1
ATOM 5431 N N . PHE B 1 138 ? 10.766 -10.859 3.248 1 89 138 PHE B N 1
ATOM 5432 C CA . PHE B 1 138 ? 10.18 -11.711 2.221 1 89 138 PHE B CA 1
ATOM 5433 C C . PHE B 1 138 ? 11.156 -12.812 1.811 1 89 138 PHE B C 1
ATOM 5435 O O . PHE B 1 138 ? 10.773 -13.984 1.716 1 89 138 PHE B O 1
ATOM 5442 N N . THR B 1 139 ? 12.344 -12.445 1.531 1 87 139 THR B N 1
ATOM 5443 C CA . THR B 1 139 ? 13.344 -13.391 1.063 1 87 139 THR B CA 1
ATOM 5444 C C . THR B 1 139 ? 13.641 -14.438 2.135 1 87 139 THR B C 1
ATOM 5446 O O . THR B 1 139 ? 13.867 -15.609 1.819 1 87 139 THR B O 1
ATOM 5449 N N . ALA B 1 140 ? 13.688 -13.992 3.332 1 90.62 140 ALA B N 1
ATOM 5450 C CA . ALA B 1 140 ? 13.883 -14.945 4.418 1 90.62 140 ALA B CA 1
ATOM 5451 C C . ALA B 1 140 ? 12.742 -15.961 4.469 1 90.62 140 ALA B C 1
ATOM 5453 O O . ALA B 1 140 ? 12.977 -17.156 4.609 1 90.62 140 ALA B O 1
ATOM 5454 N N . GLY B 1 141 ? 11.531 -15.492 4.438 1 91.5 141 GLY B N 1
ATOM 5455 C CA . GLY B 1 141 ? 10.383 -16.391 4.391 1 91.5 141 GLY B CA 1
ATOM 5456 C C . GLY B 1 141 ? 10.383 -17.297 3.17 1 91.5 141 GLY B C 1
ATOM 5457 O O . GLY B 1 141 ? 10.117 -18.484 3.277 1 91.5 141 GLY B O 1
ATOM 5458 N N . ALA B 1 142 ? 10.68 -16.75 2.043 1 88.25 142 ALA B N 1
ATOM 5459 C CA . ALA B 1 142 ? 10.734 -17.5 0.789 1 88.25 142 ALA B CA 1
ATOM 5460 C C . ALA B 1 142 ? 11.82 -18.578 0.836 1 88.25 142 ALA B C 1
ATOM 5462 O O . ALA B 1 142 ? 11.648 -19.656 0.271 1 88.25 142 ALA B O 1
ATOM 5463 N N . ALA B 1 143 ? 12.93 -18.234 1.448 1 89.5 143 ALA B N 1
ATOM 5464 C CA . ALA B 1 143 ? 14.008 -19.203 1.588 1 89.5 143 ALA B CA 1
ATOM 5465 C C . ALA B 1 143 ? 13.539 -20.453 2.32 1 89.5 143 ALA B C 1
ATOM 5467 O O . ALA B 1 143 ? 13.852 -21.578 1.916 1 89.5 143 ALA B O 1
ATOM 5468 N N . ILE B 1 144 ? 12.828 -20.234 3.342 1 91 144 ILE B N 1
ATOM 5469 C CA . ILE B 1 144 ? 12.305 -21.344 4.125 1 91 144 ILE B CA 1
ATOM 5470 C C . ILE B 1 144 ? 11.312 -22.141 3.287 1 91 144 ILE B C 1
ATOM 5472 O O . ILE B 1 144 ? 11.312 -23.375 3.324 1 91 144 ILE B O 1
ATOM 5476 N N . LEU B 1 145 ? 10.492 -21.484 2.59 1 87.44 145 LEU B N 1
ATOM 5477 C CA . LEU B 1 145 ? 9.523 -22.156 1.73 1 87.44 145 LEU B CA 1
ATOM 5478 C C . LEU B 1 145 ? 10.227 -22.969 0.647 1 87.44 145 LEU B C 1
ATOM 5480 O O . LEU B 1 145 ? 9.812 -24.078 0.329 1 87.44 145 LEU B O 1
ATOM 5484 N N . ILE B 1 146 ? 11.281 -22.406 0.072 1 84.81 146 ILE B N 1
ATOM 5485 C CA . ILE B 1 146 ? 12.07 -23.078 -0.953 1 84.81 146 ILE B CA 1
ATOM 5486 C C . ILE B 1 146 ? 12.703 -24.344 -0.369 1 84.81 146 ILE B C 1
ATOM 5488 O O . ILE B 1 146 ? 12.625 -25.422 -0.969 1 84.81 146 ILE B O 1
ATOM 5492 N N . ALA B 1 147 ? 13.297 -24.156 0.73 1 88.81 147 ALA B N 1
ATOM 5493 C CA . ALA B 1 147 ? 13.922 -25.312 1.387 1 88.81 147 ALA B CA 1
ATOM 5494 C C . ALA B 1 147 ? 12.898 -26.406 1.645 1 88.81 147 ALA B C 1
ATOM 5496 O O . ALA B 1 147 ? 13.188 -27.594 1.444 1 88.81 147 ALA B O 1
ATOM 5497 N N . THR B 1 148 ? 11.758 -25.984 2.059 1 87.62 148 THR B N 1
ATOM 5498 C CA . THR B 1 148 ? 10.688 -26.938 2.34 1 87.62 148 THR B CA 1
ATOM 5499 C C . THR B 1 148 ? 10.258 -27.656 1.068 1 87.62 148 THR B C 1
ATOM 5501 O O . THR B 1 148 ? 10.008 -28.875 1.088 1 87.62 148 THR B O 1
ATOM 5504 N N . SER B 1 149 ? 10.219 -26.984 -0.007 1 82.69 149 SER B N 1
ATOM 5505 C CA . SER B 1 149 ? 9.766 -27.547 -1.272 1 82.69 149 SER B CA 1
ATOM 5506 C C . SER B 1 149 ? 10.773 -28.562 -1.817 1 82.69 149 SER B C 1
ATOM 5508 O O . SER B 1 149 ? 10.414 -29.422 -2.613 1 82.69 149 SER B O 1
ATOM 5510 N N . GLN B 1 150 ? 12.031 -28.391 -1.434 1 85.06 150 GLN B N 1
ATOM 5511 C CA . GLN B 1 150 ? 13.07 -29.266 -1.971 1 85.06 150 GLN B CA 1
ATOM 5512 C C . GLN B 1 150 ? 13.172 -30.562 -1.174 1 85.06 150 GLN B C 1
ATOM 5514 O O . GLN B 1 150 ? 13.758 -31.547 -1.643 1 85.06 150 GLN B O 1
ATOM 5519 N N . VAL B 1 151 ? 12.633 -30.625 -0.028 1 86.62 151 VAL B N 1
ATOM 5520 C CA . VAL B 1 151 ? 12.766 -31.781 0.853 1 86.62 151 VAL B CA 1
ATOM 5521 C C . VAL B 1 151 ? 12.195 -33.031 0.163 1 86.62 151 VAL B C 1
ATOM 5523 O O . VAL B 1 151 ? 12.766 -34.125 0.271 1 86.62 151 VAL B O 1
ATOM 5526 N N . LYS B 1 152 ? 11.18 -32.875 -0.58 1 86.75 152 LYS B N 1
ATOM 5527 C CA . LYS B 1 152 ? 10.578 -34 -1.272 1 86.75 152 LYS B CA 1
ATOM 5528 C C . LYS B 1 152 ? 11.531 -34.562 -2.326 1 86.75 152 LYS B C 1
ATOM 5530 O O . LYS B 1 152 ? 11.57 -35.781 -2.551 1 86.75 152 LYS B O 1
ATOM 5535 N N . HIS B 1 153 ? 12.344 -33.75 -2.936 1 86.5 153 HIS B N 1
ATOM 5536 C CA . HIS B 1 153 ? 13.25 -34.156 -4 1 86.5 153 HIS B CA 1
ATOM 5537 C C . HIS B 1 153 ? 14.5 -34.812 -3.434 1 86.5 153 HIS B C 1
ATOM 5539 O O . HIS B 1 153 ? 15.094 -35.688 -4.078 1 86.5 153 HIS B O 1
ATOM 5545 N N . ILE B 1 154 ? 14.844 -34.406 -2.262 1 90.31 154 ILE B N 1
ATOM 5546 C CA . ILE B 1 154 ? 16.078 -34.906 -1.667 1 90.31 154 ILE B CA 1
ATOM 5547 C C . ILE B 1 154 ? 15.781 -36.156 -0.851 1 90.31 154 ILE B C 1
ATOM 5549 O O . ILE B 1 154 ? 16.641 -37.031 -0.695 1 90.31 154 ILE B O 1
ATOM 5553 N N . THR B 1 155 ? 14.578 -36.344 -0.322 1 90.25 155 THR B N 1
ATOM 5554 C CA . THR B 1 155 ? 14.234 -37.469 0.515 1 90.25 155 THR B CA 1
ATOM 5555 C C . THR B 1 155 ? 13.469 -38.531 -0.292 1 90.25 155 THR B C 1
ATOM 5557 O O . THR B 1 155 ? 13.43 -39.688 0.085 1 90.25 155 THR B O 1
ATOM 5560 N N . GLY B 1 156 ? 12.812 -38.031 -1.363 1 87.44 156 GLY B N 1
ATOM 5561 C CA . GLY B 1 156 ? 12.016 -38.938 -2.176 1 87.44 156 GLY B CA 1
ATOM 5562 C C . GLY B 1 156 ? 10.609 -39.156 -1.639 1 87.44 156 GLY B C 1
ATOM 5563 O O . GLY B 1 156 ? 9.82 -39.906 -2.227 1 87.44 156 GLY B O 1
ATOM 5564 N N . ILE B 1 157 ? 10.281 -38.531 -0.533 1 86.69 157 ILE B N 1
ATOM 5565 C CA . ILE B 1 157 ? 8.945 -38.625 0.047 1 86.69 157 ILE B CA 1
ATOM 5566 C C . ILE B 1 157 ? 7.938 -37.875 -0.825 1 86.69 157 ILE B C 1
ATOM 5568 O O . ILE B 1 157 ? 8.117 -36.688 -1.112 1 86.69 157 ILE B O 1
ATOM 5572 N N . PRO B 1 158 ? 6.906 -38.594 -1.209 1 81.69 158 PRO B N 1
ATOM 5573 C CA . PRO B 1 158 ? 5.926 -37.938 -2.07 1 81.69 158 PRO B CA 1
ATOM 5574 C C . PRO B 1 158 ? 5.055 -36.938 -1.312 1 81.69 158 PRO B C 1
ATOM 5576 O O . PRO B 1 158 ? 4.492 -37.25 -0.266 1 81.69 158 PRO B O 1
ATOM 5579 N N . ILE B 1 159 ? 5.066 -35.75 -1.656 1 80.62 159 ILE B N 1
ATOM 5580 C CA . ILE B 1 159 ? 4.219 -34.719 -1.095 1 80.62 159 ILE B CA 1
ATOM 5581 C C . ILE B 1 159 ? 3.322 -34.125 -2.186 1 80.62 159 ILE B C 1
ATOM 5583 O O . ILE B 1 159 ? 3.783 -33.844 -3.293 1 80.62 159 ILE B O 1
ATOM 5587 N N . ALA B 1 160 ? 2.047 -34.094 -1.776 1 68 160 ALA B N 1
ATOM 5588 C CA . ALA B 1 160 ? 1.096 -33.562 -2.754 1 68 160 ALA B CA 1
ATOM 5589 C C . ALA B 1 160 ? 1.438 -32.125 -3.139 1 68 160 ALA B C 1
ATOM 5591 O O . ALA B 1 160 ? 1.928 -31.359 -2.311 1 68 160 ALA B O 1
ATOM 5592 N N . LYS B 1 161 ? 1.223 -31.828 -4.406 1 60.66 161 LYS B N 1
ATOM 5593 C CA . LYS B 1 161 ? 1.522 -30.5 -4.941 1 60.66 161 LYS B CA 1
ATOM 5594 C C . LYS B 1 161 ? 0.582 -29.453 -4.359 1 60.66 161 LYS B C 1
ATOM 5596 O O . LYS B 1 161 ? -0.611 -29.703 -4.18 1 60.66 161 LYS B O 1
ATOM 5601 N N . GLY B 1 162 ? 1.127 -28.328 -4.055 1 60.22 162 GLY B N 1
ATOM 5602 C CA . GLY B 1 162 ? 0.29 -27.203 -3.664 1 60.22 162 GLY B CA 1
ATOM 5603 C C . GLY B 1 162 ? -0.038 -27.203 -2.184 1 60.22 162 GLY B C 1
ATOM 5604 O O . GLY B 1 162 ? -0.907 -26.438 -1.741 1 60.22 162 GLY B O 1
ATOM 5605 N N . GLU B 1 163 ? 0.554 -28.047 -1.494 1 64.06 163 GLU B N 1
ATOM 5606 C CA . GLU B 1 163 ? 0.261 -28.094 -0.064 1 64.06 163 GLU B CA 1
ATOM 5607 C C . GLU B 1 163 ? 0.845 -26.875 0.653 1 64.06 163 GLU B C 1
ATOM 5609 O O . GLU B 1 163 ? 1.867 -26.328 0.231 1 64.06 163 GLU B O 1
ATOM 5614 N N . SER B 1 164 ? 0.02 -26.484 1.562 1 72.19 164 SER B N 1
ATOM 5615 C CA . SER B 1 164 ? 0.457 -25.375 2.396 1 72.19 164 SER B CA 1
ATOM 5616 C C . SER B 1 164 ? 1.727 -25.719 3.164 1 72.19 164 SER B C 1
ATOM 5618 O O . SER B 1 164 ? 2.104 -26.891 3.252 1 72.19 164 SER B O 1
ATOM 5620 N N . PHE B 1 165 ? 2.486 -24.703 3.559 1 80.38 165 PHE B N 1
ATOM 5621 C CA . PHE B 1 165 ? 3.723 -24.828 4.32 1 80.38 165 PHE B CA 1
ATOM 5622 C C . PHE B 1 165 ? 3.543 -25.781 5.488 1 80.38 165 PHE B C 1
ATOM 5624 O O . PHE B 1 165 ? 4.332 -26.719 5.66 1 80.38 165 PHE B O 1
ATOM 5631 N N . LEU B 1 166 ? 2.432 -25.672 6.184 1 77.31 166 LEU B N 1
ATOM 5632 C CA . LEU B 1 166 ? 2.188 -26.484 7.367 1 77.31 166 LEU B CA 1
ATOM 5633 C C . LEU B 1 166 ? 1.86 -27.922 6.977 1 77.31 166 LEU B C 1
ATOM 5635 O O . LEU B 1 166 ? 2.354 -28.875 7.594 1 77.31 166 LEU B O 1
ATOM 5639 N N . HIS B 1 167 ? 1.091 -28.109 5.965 1 79.75 167 HIS B N 1
ATOM 5640 C CA . HIS B 1 167 ? 0.681 -29.438 5.539 1 79.75 167 HIS B CA 1
ATOM 5641 C C . HIS B 1 167 ? 1.856 -30.219 4.957 1 79.75 167 HIS B C 1
ATOM 5643 O O . HIS B 1 167 ? 1.91 -31.438 5.066 1 79.75 167 HIS B O 1
ATOM 5649 N N . THR B 1 168 ? 2.816 -29.5 4.336 1 80.69 168 THR B N 1
ATOM 5650 C CA . THR B 1 168 ? 4 -30.156 3.787 1 80.69 168 THR B CA 1
ATOM 5651 C C . THR B 1 168 ? 4.816 -30.812 4.895 1 80.69 168 THR B C 1
ATOM 5653 O O . THR B 1 168 ? 5.246 -31.969 4.758 1 80.69 168 THR B O 1
ATOM 5656 N N . TRP B 1 169 ? 4.941 -30.172 5.938 1 85.38 169 TRP B N 1
ATOM 5657 C CA . TRP B 1 169 ? 5.758 -30.703 7.023 1 85.38 169 TRP B CA 1
ATOM 5658 C C . TRP B 1 169 ? 5.039 -31.828 7.742 1 85.38 169 TRP B C 1
ATOM 5660 O O . TRP B 1 169 ? 5.676 -32.781 8.203 1 85.38 169 TRP B O 1
ATOM 5670 N N . ILE B 1 170 ? 3.68 -31.75 7.812 1 82.44 170 ILE B N 1
ATOM 5671 C CA . ILE B 1 170 ? 2.896 -32.844 8.375 1 82.44 170 ILE B CA 1
ATOM 5672 C C . ILE B 1 170 ? 3.01 -34.094 7.484 1 82.44 170 ILE B C 1
ATOM 5674 O O . ILE B 1 170 ? 3.207 -35.188 7.977 1 82.44 170 ILE B O 1
ATOM 5678 N N . ALA B 1 171 ? 2.961 -33.844 6.25 1 82.62 171 ALA B N 1
ATOM 5679 C CA . ALA B 1 171 ? 3.068 -34.938 5.289 1 82.62 171 ALA B CA 1
ATOM 5680 C C . ALA B 1 171 ? 4.457 -35.562 5.336 1 82.62 171 ALA B C 1
ATOM 5682 O O . ALA B 1 171 ? 4.598 -36.781 5.184 1 82.62 171 ALA B O 1
ATOM 5683 N N . LEU B 1 172 ? 5.484 -34.844 5.488 1 85 172 LEU B N 1
ATOM 5684 C CA . LEU B 1 172 ? 6.855 -35.312 5.574 1 85 172 LEU B CA 1
ATOM 5685 C C . LEU B 1 172 ? 7.035 -36.219 6.785 1 85 172 LEU B C 1
ATOM 5687 O O . LEU B 1 172 ? 7.707 -37.25 6.703 1 85 172 LEU B O 1
ATOM 5691 N N . PHE B 1 173 ? 6.402 -35.844 7.809 1 84.56 173 PHE B N 1
ATOM 5692 C CA . PHE B 1 173 ? 6.496 -36.625 9.031 1 84.56 173 PHE B CA 1
ATOM 5693 C C . PHE B 1 173 ? 5.773 -37.938 8.883 1 84.56 173 PHE B C 1
ATOM 5695 O O . PHE B 1 173 ? 6.234 -38.969 9.383 1 84.56 173 PHE B O 1
ATOM 5702 N N . HIS B 1 174 ? 4.703 -37.969 8.141 1 85 174 HIS B N 1
ATOM 5703 C CA . HIS B 1 174 ? 3.904 -39.156 7.969 1 85 174 HIS B CA 1
ATOM 5704 C C . HIS B 1 174 ? 4.477 -40.062 6.867 1 85 174 HIS B C 1
ATOM 5706 O O . HIS B 1 174 ? 4.234 -41.25 6.855 1 85 174 HIS B O 1
ATOM 5712 N N . GLY B 1 175 ? 5.223 -39.438 5.93 1 84.19 175 GLY B N 1
ATOM 5713 C CA . GLY B 1 175 ? 5.719 -40.188 4.789 1 84.19 175 GLY B CA 1
ATOM 5714 C C . GLY B 1 175 ? 7.121 -40.719 4.992 1 84.19 175 GLY B C 1
ATOM 5715 O O . GLY B 1 175 ? 7.801 -41.094 4.031 1 84.19 175 GLY B O 1
ATOM 5716 N N . MET B 1 176 ? 7.645 -40.875 6.129 1 85 176 MET B N 1
ATOM 5717 C CA . MET B 1 176 ? 9.016 -41.25 6.434 1 85 176 MET B CA 1
ATOM 5718 C C . MET B 1 176 ? 9.297 -42.688 5.961 1 85 176 MET B C 1
ATOM 5720 O O . MET B 1 176 ? 10.453 -43.062 5.734 1 85 176 MET B O 1
ATOM 5724 N N . SER B 1 177 ? 8.297 -43.406 5.648 1 84.12 177 SER B N 1
ATOM 5725 C CA . SER B 1 177 ? 8.438 -44.75 5.176 1 84.12 177 SER B CA 1
ATOM 5726 C C . SER B 1 177 ? 8.977 -44.812 3.75 1 84.12 177 SER B C 1
ATOM 5728 O O . SER B 1 177 ? 9.609 -45.781 3.346 1 84.12 177 SER B O 1
ATOM 5730 N N . ASP B 1 178 ? 8.766 -43.844 2.982 1 84.12 178 ASP B N 1
ATOM 5731 C CA . ASP B 1 178 ? 9.188 -43.781 1.587 1 84.12 178 ASP B CA 1
ATOM 5732 C C . ASP B 1 178 ? 10.539 -43.094 1.446 1 84.12 178 ASP B C 1
ATOM 5734 O O . ASP B 1 178 ? 10.922 -42.688 0.344 1 84.12 178 ASP B O 1
ATOM 5738 N N . PHE B 1 179 ? 11.211 -43.062 2.453 1 86.81 179 PHE B N 1
ATOM 5739 C CA . PHE B 1 179 ? 12.477 -42.344 2.504 1 86.81 179 PHE B CA 1
ATOM 5740 C C . PHE B 1 179 ? 13.539 -43.062 1.686 1 86.81 179 PHE B C 1
ATOM 5742 O O . PHE B 1 179 ? 13.734 -44.281 1.836 1 86.81 179 PHE B O 1
ATOM 5749 N N . ASN B 1 180 ? 14.195 -42.375 0.723 1 90.62 180 ASN B N 1
ATOM 5750 C CA . ASN B 1 180 ? 15.266 -42.906 -0.104 1 90.62 180 ASN B CA 1
ATOM 5751 C C . ASN B 1 180 ? 16.625 -42.344 0.302 1 90.62 180 ASN B C 1
ATOM 5753 O O . ASN B 1 180 ? 16.953 -41.188 -0.051 1 90.62 180 ASN B O 1
ATOM 5757 N N . ILE B 1 181 ? 17.438 -43.094 0.849 1 91.56 181 ILE B N 1
ATOM 5758 C CA . ILE B 1 181 ? 18.703 -42.688 1.423 1 91.56 181 ILE B CA 1
ATOM 5759 C C . ILE B 1 181 ? 19.672 -42.281 0.307 1 91.56 181 ILE B C 1
ATOM 5761 O O . ILE B 1 181 ? 20.516 -41.406 0.486 1 91.56 181 ILE B O 1
ATOM 5765 N N . LEU B 1 182 ? 19.547 -42.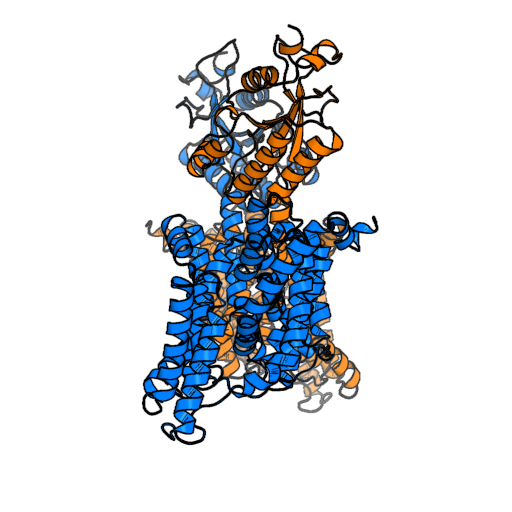906 -0.827 1 92.44 182 LEU B N 1
ATOM 5766 C CA . LEU B 1 182 ? 20.453 -42.625 -1.937 1 92.44 182 LEU B CA 1
ATOM 5767 C C . LEU B 1 182 ? 20.234 -41.188 -2.453 1 92.44 182 LEU B C 1
ATOM 5769 O O . LEU B 1 182 ? 21.188 -40.5 -2.777 1 92.44 182 LEU B O 1
ATOM 5773 N N . LEU B 1 183 ? 18.938 -40.812 -2.498 1 93.81 183 LEU B N 1
ATOM 5774 C CA . LEU B 1 183 ? 18.625 -39.438 -2.924 1 93.81 183 LEU B CA 1
ATOM 5775 C C . LEU B 1 183 ? 19.156 -38.438 -1.923 1 93.81 183 LEU B C 1
ATOM 5777 O O . LEU B 1 183 ? 19.672 -37.375 -2.312 1 93.81 183 LEU B O 1
ATOM 5781 N N . LEU B 1 184 ? 19.047 -38.75 -0.699 1 94 184 LEU B N 1
ATOM 5782 C CA . LEU B 1 184 ? 19.547 -37.875 0.351 1 94 184 LEU B CA 1
ATOM 5783 C C . LEU B 1 184 ? 21.062 -37.719 0.252 1 94 184 LEU B C 1
ATOM 5785 O O . LEU B 1 184 ? 21.578 -36.625 0.437 1 94 184 LEU B O 1
ATOM 5789 N N . LEU B 1 185 ? 21.672 -38.75 -0.034 1 94.62 185 LEU B N 1
ATOM 5790 C CA . LEU B 1 185 ? 23.125 -38.719 -0.147 1 94.62 185 LEU B CA 1
ATOM 5791 C C . LEU B 1 185 ? 23.562 -37.875 -1.331 1 94.62 185 LEU B C 1
ATOM 5793 O O . LEU B 1 185 ? 24.531 -37.094 -1.229 1 94.62 185 LEU B O 1
ATOM 5797 N N . ILE B 1 186 ? 22.891 -38.031 -2.389 1 94.62 186 ILE B N 1
ATOM 5798 C CA . ILE B 1 186 ? 23.203 -37.25 -3.57 1 94.62 186 ILE B CA 1
ATOM 5799 C C . ILE B 1 186 ? 22.984 -35.75 -3.262 1 94.62 186 ILE B C 1
ATOM 5801 O O . ILE B 1 186 ? 23.844 -34.938 -3.559 1 94.62 186 ILE B O 1
ATOM 5805 N N . GLY B 1 187 ? 21.844 -35.438 -2.688 1 95.06 187 GLY B N 1
ATOM 5806 C CA . GLY B 1 187 ? 21.531 -34.062 -2.344 1 95.06 187 GLY B CA 1
ATOM 5807 C C . GLY B 1 187 ? 22.5 -33.469 -1.348 1 95.06 187 GLY B C 1
ATOM 5808 O O . GLY B 1 187 ? 23 -32.344 -1.556 1 95.06 187 GLY B O 1
ATOM 5809 N N . LEU B 1 188 ? 22.828 -34.188 -0.313 1 95.56 188 LEU B N 1
ATOM 5810 C CA . LEU B 1 188 ? 23.703 -33.688 0.734 1 95.56 188 LEU B CA 1
ATOM 5811 C C . LEU B 1 188 ? 25.141 -33.562 0.231 1 95.56 188 LEU B C 1
ATOM 5813 O O . LEU B 1 188 ? 25.875 -32.656 0.636 1 95.56 188 LEU B O 1
ATOM 5817 N N . ALA B 1 189 ? 25.484 -34.5 -0.572 1 96.06 189 ALA B N 1
ATOM 5818 C CA . ALA B 1 189 ? 26.812 -34.438 -1.158 1 96.06 189 ALA B CA 1
ATOM 5819 C C . ALA B 1 189 ? 26.953 -33.219 -2.055 1 96.06 189 ALA B C 1
ATOM 5821 O O . ALA B 1 189 ? 27.984 -32.531 -2.014 1 96.06 189 ALA B O 1
ATOM 5822 N N . THR B 1 190 ? 25.969 -33.031 -2.857 1 94.69 190 THR B N 1
ATOM 5823 C CA . THR B 1 190 ? 25.969 -31.875 -3.723 1 94.69 190 THR B CA 1
ATOM 5824 C C . THR B 1 190 ? 26.047 -30.594 -2.896 1 94.69 190 THR B C 1
ATOM 5826 O O . THR B 1 190 ? 26.828 -29.688 -3.209 1 94.69 190 THR B O 1
ATOM 5829 N N . LEU B 1 191 ? 25.219 -30.516 -1.865 1 95.19 191 LEU B N 1
ATOM 5830 C CA . LEU B 1 191 ? 25.188 -29.359 -0.975 1 95.19 191 LEU B CA 1
ATOM 5831 C C . LEU B 1 191 ? 26.547 -29.156 -0.316 1 95.19 191 LEU B C 1
ATOM 5833 O O . LEU B 1 191 ? 27.062 -28.031 -0.297 1 95.19 191 LEU B O 1
ATOM 5837 N N . ALA B 1 192 ? 27.109 -30.172 0.177 1 96.06 192 ALA B N 1
ATOM 5838 C CA . ALA B 1 192 ? 28.391 -30.094 0.886 1 96.06 192 ALA B CA 1
ATOM 5839 C C . ALA B 1 192 ? 29.516 -29.641 -0.045 1 96.06 192 ALA B C 1
ATOM 5841 O O . ALA B 1 192 ? 30.312 -28.781 0.314 1 96.06 192 ALA B O 1
ATOM 5842 N N . VAL B 1 193 ? 29.531 -30.219 -1.19 1 95.19 193 VAL B N 1
ATOM 5843 C CA . VAL B 1 193 ? 30.578 -29.875 -2.143 1 95.19 193 VAL B CA 1
ATOM 5844 C C . VAL B 1 193 ? 30.438 -28.422 -2.58 1 95.19 193 VAL B C 1
ATOM 5846 O O . VAL B 1 193 ? 31.422 -27.703 -2.697 1 95.19 193 VAL B O 1
ATOM 5849 N N . SER B 1 194 ? 29.25 -28.047 -2.875 1 93 194 SER B N 1
ATOM 5850 C CA . SER B 1 194 ? 29 -26.672 -3.256 1 93 194 SER B CA 1
ATOM 5851 C C . SER B 1 194 ? 29.391 -25.703 -2.141 1 93 194 SER B C 1
ATOM 5853 O O . SER B 1 194 ? 29.984 -24.656 -2.398 1 93 194 SER B O 1
ATOM 5855 N N . PHE B 1 195 ? 29.062 -26.062 -0.968 1 92.94 195 PHE B N 1
ATOM 5856 C CA . PHE B 1 195 ? 29.344 -25.219 0.188 1 92.94 195 PHE B CA 1
ATOM 5857 C C . PHE B 1 195 ? 30.844 -25.125 0.432 1 92.94 195 PHE B C 1
ATOM 5859 O O . PHE B 1 195 ? 31.391 -24.031 0.589 1 92.94 195 PHE B O 1
ATOM 5866 N N . PHE B 1 196 ? 31.547 -26.219 0.412 1 93.75 196 PHE B N 1
ATOM 5867 C CA . PHE B 1 196 ? 32.969 -26.25 0.737 1 93.75 196 PHE B CA 1
ATOM 5868 C C . PHE B 1 196 ? 33.812 -25.734 -0.425 1 93.75 196 PHE B C 1
ATOM 5870 O O . PHE B 1 196 ? 34.875 -25.172 -0.218 1 93.75 196 PHE B O 1
ATOM 5877 N N . SER B 1 197 ? 33.344 -25.922 -1.597 1 92.06 197 SER B N 1
ATOM 5878 C CA . SER B 1 197 ? 34.031 -25.359 -2.748 1 92.06 197 SER B CA 1
ATOM 5879 C C . SER B 1 197 ? 34.125 -23.844 -2.674 1 92.06 197 SER B C 1
ATOM 5881 O O . SER B 1 197 ? 35.125 -23.234 -3.045 1 92.06 197 SER B O 1
ATOM 5883 N N . LYS B 1 198 ? 33.062 -23.266 -2.236 1 87.25 198 LYS B N 1
ATOM 5884 C CA . LYS B 1 198 ? 33.031 -21.812 -2.09 1 87.25 198 LYS B CA 1
ATOM 5885 C C . LYS B 1 198 ? 34 -21.359 -1.012 1 87.25 198 LYS B C 1
ATOM 5887 O O . LYS B 1 198 ? 34.656 -20.312 -1.155 1 87.25 198 LYS B O 1
ATOM 5892 N N . LYS B 1 199 ? 34.125 -22.094 0.011 1 88 199 LYS B N 1
ATOM 5893 C CA . LYS B 1 199 ? 35 -21.766 1.136 1 88 199 LYS B CA 1
ATOM 5894 C C . LYS B 1 199 ? 36.469 -21.906 0.76 1 88 199 LYS B C 1
ATOM 5896 O O . LYS B 1 199 ? 37.281 -21.047 1.096 1 88 199 LYS B O 1
ATOM 5901 N N . PHE B 1 200 ? 36.812 -22.922 0.019 1 90.25 200 PHE B N 1
ATOM 5902 C CA . PHE B 1 200 ? 38.219 -23.234 -0.269 1 90.25 200 PHE B CA 1
ATOM 5903 C C . PHE B 1 200 ? 38.656 -22.594 -1.58 1 90.25 200 PHE B C 1
ATOM 5905 O O . PHE B 1 200 ? 39.812 -22.25 -1.745 1 90.25 200 PHE B O 1
ATOM 5912 N N . PHE B 1 201 ? 37.688 -22.5 -2.506 1 87.94 201 PHE B N 1
ATOM 5913 C CA . PHE B 1 201 ? 38 -21.906 -3.801 1 87.94 201 PHE B CA 1
ATOM 5914 C C . PHE B 1 201 ? 36.969 -20.812 -4.137 1 87.94 201 PHE B C 1
ATOM 5916 O O . PHE B 1 201 ? 36.125 -21 -5.035 1 87.94 201 PHE B O 1
ATOM 5923 N N . PRO B 1 202 ? 37.125 -19.641 -3.627 1 78.06 202 PRO B N 1
ATOM 5924 C CA . PRO B 1 202 ? 36.094 -18.594 -3.742 1 78.06 202 PRO B CA 1
ATOM 5925 C C . PRO B 1 202 ? 35.906 -18.109 -5.18 1 78.06 202 PRO B C 1
ATOM 5927 O O . PRO B 1 202 ? 34.875 -17.547 -5.508 1 78.06 202 PRO B O 1
ATOM 5930 N N . LYS B 1 203 ? 36.812 -18.406 -6.004 1 75.75 203 LYS B N 1
ATOM 5931 C CA . LYS B 1 203 ? 36.719 -17.906 -7.375 1 75.75 203 LYS B CA 1
ATOM 5932 C C . LYS B 1 203 ? 36.062 -18.938 -8.297 1 75.75 203 LYS B C 1
ATOM 5934 O O . LYS B 1 203 ? 35.688 -18.625 -9.43 1 75.75 203 LYS B O 1
ATOM 5939 N N . ALA B 1 204 ? 35.875 -20.125 -7.852 1 81.56 204 ALA B N 1
ATOM 5940 C CA . ALA B 1 204 ? 35.344 -21.203 -8.672 1 81.56 204 ALA B CA 1
ATOM 5941 C C . ALA B 1 204 ? 33.812 -21.188 -8.656 1 81.56 204 ALA B C 1
ATOM 5943 O O . ALA B 1 204 ? 33.188 -20.703 -7.699 1 81.56 204 ALA B O 1
ATOM 5944 N N . PRO B 1 205 ? 33.219 -21.594 -9.828 1 86.12 205 PRO B N 1
ATOM 5945 C CA . PRO B 1 205 ? 31.766 -21.734 -9.82 1 86.12 205 PRO B CA 1
ATOM 5946 C C . PRO B 1 205 ? 31.281 -22.875 -8.93 1 86.12 205 PRO B C 1
ATOM 5948 O O . PRO B 1 205 ? 31.031 -23.984 -9.414 1 86.12 205 PRO B O 1
ATOM 5951 N N . ASN B 1 206 ? 31.031 -22.609 -7.676 1 88.12 206 ASN B N 1
ATOM 5952 C CA . ASN B 1 206 ? 30.781 -23.609 -6.641 1 88.12 206 ASN B CA 1
ATOM 5953 C C . ASN B 1 206 ? 29.516 -24.406 -6.93 1 88.12 206 ASN B C 1
ATOM 5955 O O . ASN B 1 206 ? 29.484 -25.625 -6.719 1 88.12 206 ASN B O 1
ATOM 5959 N N . LEU B 1 207 ? 28.5 -23.766 -7.453 1 86.12 207 LEU B N 1
ATOM 5960 C CA . LEU B 1 207 ? 27.25 -24.469 -7.727 1 86.12 207 LEU B CA 1
ATOM 5961 C C . LEU B 1 207 ? 27.438 -25.469 -8.859 1 86.12 207 LEU B C 1
ATOM 5963 O O . LEU B 1 207 ? 26.875 -26.578 -8.812 1 86.12 207 LEU B O 1
ATOM 5967 N N . LEU B 1 208 ? 28.219 -25.062 -9.883 1 86.94 208 LEU B N 1
ATOM 5968 C CA . LEU B 1 208 ? 28.484 -25.953 -11.008 1 86.94 208 LEU B CA 1
ATOM 5969 C C . LEU B 1 208 ? 29.281 -27.172 -10.562 1 86.94 208 LEU B C 1
ATOM 5971 O O . LEU B 1 208 ? 29 -28.297 -10.977 1 86.94 208 LEU B O 1
ATOM 5975 N N . ILE B 1 209 ? 30.219 -26.938 -9.742 1 91.44 209 ILE B N 1
ATOM 5976 C CA . ILE B 1 209 ? 31.031 -28.031 -9.219 1 91.44 209 ILE B CA 1
ATOM 5977 C C . ILE B 1 209 ? 30.156 -29 -8.422 1 91.44 209 ILE B C 1
ATOM 5979 O O . ILE B 1 209 ? 30.281 -30.219 -8.562 1 91.44 209 ILE B O 1
ATOM 5983 N N . GLY B 1 210 ? 29.328 -28.438 -7.598 1 92.12 210 GLY B N 1
ATOM 5984 C CA . GLY B 1 210 ? 28.406 -29.281 -6.855 1 92.12 210 GLY B CA 1
ATOM 5985 C C . GLY B 1 210 ? 27.516 -30.125 -7.754 1 92.12 210 GLY B C 1
ATOM 5986 O O . GLY B 1 210 ? 27.328 -31.312 -7.504 1 92.12 210 GLY B O 1
ATOM 5987 N N . MET B 1 211 ? 27 -29.562 -8.781 1 90 211 MET B N 1
ATOM 5988 C CA . MET B 1 211 ? 26.125 -30.266 -9.703 1 90 211 MET B CA 1
ATOM 5989 C C . MET B 1 211 ? 26.859 -31.391 -10.414 1 90 211 MET B C 1
ATOM 5991 O O . MET B 1 211 ? 26.312 -32.469 -10.617 1 90 211 MET B O 1
ATOM 5995 N N . VAL B 1 212 ? 28.109 -31.125 -10.805 1 91.38 212 VAL B N 1
ATOM 5996 C CA . VAL B 1 212 ? 28.906 -32.125 -11.484 1 91.38 212 VAL B CA 1
ATOM 5997 C C . VAL B 1 212 ? 29.172 -33.312 -10.539 1 91.38 212 VAL B C 1
ATOM 5999 O O . VAL B 1 212 ? 29.016 -34.469 -10.93 1 91.38 212 VAL B O 1
ATOM 6002 N N . VAL B 1 213 ? 29.5 -32.969 -9.352 1 93.94 213 VAL B N 1
ATOM 6003 C CA . VAL B 1 213 ? 29.797 -34.031 -8.375 1 93.94 213 VAL B CA 1
ATOM 6004 C C . VAL B 1 213 ? 28.531 -34.812 -8.086 1 93.94 213 VAL B C 1
ATOM 6006 O O . VAL B 1 213 ? 28.578 -36.062 -8.008 1 93.94 213 VAL B O 1
ATOM 6009 N N . GLY B 1 214 ? 27.453 -34.125 -7.816 1 93.81 214 GLY B N 1
ATOM 6010 C CA . GLY B 1 214 ? 26.188 -34.844 -7.617 1 93.81 214 GLY B CA 1
ATOM 6011 C C . GLY B 1 214 ? 25.828 -35.75 -8.773 1 93.81 214 GLY B C 1
ATOM 6012 O O . GLY B 1 214 ? 25.344 -36.844 -8.555 1 93.81 214 GLY B O 1
ATOM 6013 N N . SER B 1 215 ? 26.078 -35.312 -9.992 1 93.44 215 SER B N 1
ATOM 6014 C CA . SER B 1 215 ? 25.828 -36.125 -11.18 1 93.44 215 SER B CA 1
ATOM 6015 C C . SER B 1 215 ? 26.719 -37.344 -11.234 1 93.44 215 SER B C 1
ATOM 6017 O O . SER B 1 215 ? 26.266 -38.438 -11.586 1 93.44 215 SER B O 1
ATOM 6019 N N . LEU B 1 216 ? 27.938 -37.156 -10.906 1 94.5 216 LEU B N 1
ATOM 6020 C CA . LEU B 1 216 ? 28.891 -38.281 -10.914 1 94.5 216 LEU B CA 1
ATOM 6021 C C . LEU B 1 216 ? 28.484 -39.344 -9.898 1 94.5 216 LEU B C 1
ATOM 6023 O O . LEU B 1 216 ? 28.578 -40.531 -10.18 1 94.5 216 LEU B O 1
ATOM 6027 N N . ILE B 1 217 ? 28.047 -38.906 -8.766 1 95.06 217 ILE B N 1
ATOM 6028 C CA . ILE B 1 217 ? 27.609 -39.844 -7.734 1 95.06 217 ILE B CA 1
ATOM 6029 C C . ILE B 1 217 ? 26.406 -40.625 -8.234 1 95.06 217 ILE B C 1
ATOM 6031 O O . ILE B 1 217 ? 26.344 -41.844 -8.039 1 95.06 217 ILE B O 1
ATOM 6035 N N . ALA B 1 218 ? 25.516 -39.969 -8.836 1 93.56 218 ALA B N 1
ATOM 6036 C CA . ALA B 1 218 ? 24.328 -40.656 -9.367 1 93.56 218 ALA B CA 1
ATOM 6037 C C . ALA B 1 218 ? 24.703 -41.688 -10.43 1 93.56 218 ALA B C 1
ATOM 6039 O O . ALA B 1 218 ? 24.125 -42.75 -10.492 1 93.56 218 ALA B O 1
ATOM 6040 N N . VAL B 1 219 ? 25.656 -41.312 -11.297 1 91.31 219 VAL B N 1
ATOM 6041 C CA . VAL B 1 219 ? 26.125 -42.219 -12.344 1 91.31 219 VAL B CA 1
ATOM 6042 C C . VAL B 1 219 ? 26.766 -43.438 -11.719 1 91.31 219 VAL B C 1
ATOM 6044 O O . VAL B 1 219 ? 26.562 -44.562 -12.188 1 91.31 219 VAL B O 1
ATOM 6047 N N . VAL B 1 220 ? 27.453 -43.219 -10.68 1 93.12 220 VAL B N 1
ATOM 6048 C CA . VAL B 1 220 ? 28.109 -44.312 -9.984 1 93.12 220 VAL B CA 1
ATOM 6049 C C . VAL B 1 220 ? 27.078 -45.219 -9.344 1 93.12 220 VAL B C 1
ATOM 6051 O O . VAL B 1 220 ? 27.172 -46.438 -9.422 1 93.12 220 VAL B O 1
ATOM 6054 N N . PHE B 1 221 ? 26.078 -44.656 -8.695 1 93.56 221 PHE B N 1
ATOM 6055 C CA . PHE B 1 221 ? 25.031 -45.438 -8.062 1 93.56 221 PHE B CA 1
ATOM 6056 C C . PHE B 1 221 ? 24.281 -46.281 -9.086 1 93.56 221 PHE B C 1
ATOM 6058 O O . PHE B 1 221 ? 23.922 -47.438 -8.812 1 93.56 221 PHE B O 1
ATOM 6065 N N . ASN B 1 222 ? 24.047 -45.719 -10.242 1 89.25 222 ASN B N 1
ATOM 6066 C CA . ASN B 1 222 ? 23.328 -46.438 -11.289 1 89.25 222 ASN B CA 1
ATOM 6067 C C . ASN B 1 222 ? 24.188 -47.5 -11.93 1 89.25 222 ASN B C 1
ATOM 6069 O O . ASN B 1 222 ? 23.719 -48.625 -12.203 1 89.25 222 ASN B O 1
ATOM 6073 N N . LYS B 1 223 ? 25.422 -47.219 -12.203 1 88.25 223 LYS B N 1
ATOM 6074 C CA . LYS B 1 223 ? 26.344 -48.125 -12.867 1 88.25 223 LYS B CA 1
ATOM 6075 C C . LYS B 1 223 ? 26.578 -49.375 -12.008 1 88.25 223 LYS B C 1
ATOM 6077 O O . LYS B 1 223 ? 26.672 -50.469 -12.523 1 88.25 223 LYS B O 1
ATOM 6082 N N . PHE B 1 224 ? 26.625 -49.219 -10.711 1 91.19 224 PHE B N 1
ATOM 6083 C CA . PHE B 1 224 ? 26.922 -50.312 -9.82 1 91.19 224 PHE B CA 1
ATOM 6084 C C . PHE B 1 224 ? 25.656 -50.938 -9.25 1 91.19 224 PHE B C 1
ATOM 6086 O O . PHE B 1 224 ? 25.703 -51.719 -8.297 1 91.19 224 PHE B O 1
ATOM 6093 N N . HIS B 1 225 ? 24.484 -50.531 -9.75 1 87.5 225 HIS B N 1
ATOM 6094 C CA . HIS B 1 225 ? 23.172 -51.062 -9.398 1 87.5 225 HIS B CA 1
ATOM 6095 C C . HIS B 1 225 ? 22.906 -50.938 -7.902 1 87.5 225 HIS B C 1
ATOM 6097 O O . HIS B 1 225 ? 22.375 -51.875 -7.289 1 87.5 225 HIS B O 1
ATOM 6103 N N . ILE B 1 226 ? 23.469 -49.906 -7.406 1 87.06 226 ILE B N 1
ATOM 6104 C CA . ILE B 1 226 ? 23.203 -49.625 -5.996 1 87.06 226 ILE B CA 1
ATOM 6105 C C . ILE B 1 226 ? 21.781 -49.125 -5.828 1 87.06 226 ILE B C 1
ATOM 6107 O O . ILE B 1 226 ? 21.109 -49.406 -4.828 1 87.06 226 ILE B O 1
ATOM 6111 N N . ALA B 1 227 ? 21.344 -48.406 -6.77 1 83.69 227 ALA B N 1
ATOM 6112 C CA . ALA B 1 227 ? 19.984 -47.875 -6.781 1 83.69 227 ALA B CA 1
ATOM 6113 C C . ALA B 1 227 ? 19.094 -48.656 -7.75 1 83.69 227 ALA B C 1
ATOM 6115 O O . ALA B 1 227 ? 19.562 -49.094 -8.805 1 83.69 227 ALA B O 1
ATOM 6116 N N . ASP B 1 228 ? 17.844 -48.875 -7.375 1 84.44 228 ASP B N 1
ATOM 6117 C CA . ASP B 1 228 ? 16.891 -49.5 -8.289 1 84.44 228 ASP B CA 1
ATOM 6118 C C . ASP B 1 228 ? 16.719 -48.656 -9.562 1 84.44 228 ASP B C 1
ATOM 6120 O O . ASP B 1 228 ? 16.812 -47.438 -9.516 1 84.44 228 ASP B O 1
ATOM 6124 N N . PRO B 1 229 ? 16.625 -49.406 -10.625 1 79.19 229 PRO B N 1
ATOM 6125 C CA . PRO B 1 229 ? 16.422 -48.656 -11.875 1 79.19 229 PRO B CA 1
ATOM 6126 C C . PRO B 1 229 ? 15.273 -47.656 -11.789 1 79.19 229 PRO B C 1
ATOM 6128 O O . PRO B 1 229 ? 14.156 -48.031 -11.406 1 79.19 229 PRO B O 1
ATOM 6131 N N . GLY B 1 230 ? 15.578 -46.438 -11.961 1 80.56 230 GLY B N 1
ATOM 6132 C CA . GLY B 1 230 ? 14.547 -45.406 -11.969 1 80.56 230 GLY B CA 1
ATOM 6133 C C . GLY B 1 230 ? 14.398 -44.719 -10.633 1 80.56 230 GLY B C 1
ATOM 6134 O O . GLY B 1 230 ? 13.602 -43.781 -10.508 1 80.56 230 GLY B O 1
ATOM 6135 N N . ALA B 1 231 ? 15.219 -45.188 -9.734 1 85.12 231 ALA B N 1
ATOM 6136 C CA . ALA B 1 231 ? 15.109 -44.594 -8.398 1 85.12 231 ALA B CA 1
ATOM 6137 C C . ALA B 1 231 ? 15.648 -43.156 -8.367 1 85.12 231 ALA B C 1
ATOM 6139 O O . ALA B 1 231 ? 15.156 -42.344 -7.605 1 85.12 231 ALA B O 1
ATOM 6140 N N . ILE B 1 232 ? 16.625 -42.969 -9.195 1 91.81 232 ILE B N 1
ATOM 6141 C CA . ILE B 1 232 ? 17.203 -41.625 -9.281 1 91.81 232 ILE B CA 1
ATOM 6142 C C . ILE B 1 232 ? 16.641 -40.906 -10.508 1 91.81 232 ILE B C 1
ATOM 6144 O O . ILE B 1 232 ? 17.016 -41.219 -11.641 1 91.81 232 ILE B O 1
ATOM 6148 N N . LYS B 1 233 ? 15.742 -40.031 -10.234 1 89.31 233 LYS B N 1
ATOM 6149 C CA . LYS B 1 233 ? 15.141 -39.281 -11.32 1 89.31 233 LYS B CA 1
ATOM 6150 C C . LYS B 1 233 ? 16.094 -38.188 -11.836 1 89.31 233 LYS B C 1
ATOM 6152 O O . LYS B 1 233 ? 16.766 -37.531 -11.047 1 89.31 233 LYS B O 1
ATOM 6157 N N . LEU B 1 234 ? 16.203 -38.094 -13.117 1 89.31 234 LEU B N 1
ATOM 6158 C CA . LEU B 1 234 ? 17.078 -37.125 -13.766 1 89.31 234 LEU B CA 1
ATOM 6159 C C . LEU B 1 234 ? 16.266 -35.969 -14.375 1 89.31 234 LEU B C 1
ATOM 6161 O O . LEU B 1 234 ? 15.07 -36.125 -14.633 1 89.31 234 LEU B O 1
ATOM 6165 N N . VAL B 1 235 ? 16.859 -34.812 -14.539 1 84.5 235 VAL B N 1
ATOM 6166 C CA . VAL B 1 235 ? 16.234 -33.594 -15.086 1 84.5 235 VAL B CA 1
ATOM 6167 C C . VAL B 1 235 ? 15.883 -33.844 -16.562 1 84.5 235 VAL B C 1
ATOM 6169 O O . VAL B 1 235 ? 14.836 -33.375 -17.031 1 84.5 235 VAL B O 1
ATOM 6172 N N . GLY B 1 236 ? 16.625 -34.594 -17.297 1 79.75 236 GLY B N 1
ATOM 6173 C CA . GLY B 1 236 ? 16.422 -34.812 -18.719 1 79.75 236 GLY B CA 1
ATOM 6174 C C . GLY B 1 236 ? 17.219 -33.844 -19.578 1 79.75 236 GLY B C 1
ATOM 6175 O O . GLY B 1 236 ? 17.75 -32.875 -19.078 1 79.75 236 GLY B O 1
ATOM 6176 N N . GLU B 1 237 ? 17.234 -34.094 -20.844 1 83.12 237 GLU B N 1
ATOM 6177 C CA . GLU B 1 237 ? 18 -33.281 -21.781 1 83.12 237 GLU B CA 1
ATOM 6178 C C . GLU B 1 237 ? 17.266 -31.969 -22.078 1 83.12 237 GLU B C 1
ATOM 6180 O O . GLU B 1 237 ? 16.094 -31.969 -22.453 1 83.12 237 GLU B O 1
ATOM 6185 N N . ILE B 1 238 ? 17.969 -30.875 -21.844 1 84.44 238 ILE B N 1
ATOM 6186 C CA . ILE B 1 238 ? 17.438 -29.562 -22.203 1 84.44 238 ILE B CA 1
ATOM 6187 C C . ILE B 1 238 ? 17.578 -29.359 -23.719 1 84.44 238 ILE B C 1
ATOM 6189 O O . ILE B 1 238 ? 18.578 -29.75 -24.312 1 84.44 238 ILE B O 1
ATOM 6193 N N . PRO B 1 239 ? 16.625 -28.781 -24.359 1 83.94 239 PRO B N 1
ATOM 6194 C CA . PRO B 1 239 ? 16.734 -28.531 -25.797 1 83.94 239 PRO B CA 1
ATOM 6195 C C . PRO B 1 239 ? 17.906 -27.625 -26.156 1 83.94 239 PRO B C 1
ATOM 6197 O O . PRO B 1 239 ? 18.109 -26.594 -25.484 1 83.94 239 PRO B O 1
ATOM 6200 N N . ALA B 1 240 ? 18.609 -28 -27.141 1 82.62 240 ALA B N 1
ATOM 6201 C CA . ALA B 1 240 ? 19.781 -27.234 -27.562 1 82.62 240 ALA B CA 1
ATOM 6202 C C . ALA B 1 240 ? 19.406 -26.188 -28.609 1 82.62 240 ALA B C 1
ATOM 6204 O O . ALA B 1 240 ? 19.906 -26.234 -29.75 1 82.62 240 ALA B O 1
ATOM 6205 N N . HIS B 1 241 ? 18.562 -25.344 -28.281 1 83.94 241 HIS B N 1
ATOM 6206 C CA . HIS B 1 241 ? 18.203 -24.266 -29.188 1 83.94 241 HIS B CA 1
ATOM 6207 C C . HIS B 1 241 ? 18.031 -22.953 -28.453 1 83.94 241 HIS B C 1
ATOM 6209 O O . HIS B 1 241 ? 17.906 -22.938 -27.219 1 83.94 241 HIS B O 1
ATOM 6215 N N . LEU B 1 242 ? 18.062 -21.938 -29.188 1 89.62 242 LEU B N 1
ATOM 6216 C CA . LEU B 1 242 ? 17.844 -20.594 -28.656 1 89.62 242 LEU B CA 1
ATOM 6217 C C . LEU B 1 242 ? 16.391 -20.406 -28.234 1 89.62 242 LEU B C 1
ATOM 6219 O O . LEU B 1 242 ? 15.523 -21.219 -28.562 1 89.62 242 LEU B O 1
ATOM 6223 N N . PRO B 1 243 ? 16.109 -19.484 -27.422 1 91.19 243 PRO B N 1
ATOM 6224 C CA . PRO B 1 243 ? 14.75 -19.297 -26.922 1 91.19 243 PRO B CA 1
ATOM 6225 C C . PRO B 1 243 ? 13.719 -19.203 -28.047 1 91.19 243 PRO B C 1
ATOM 6227 O O . PRO B 1 243 ? 13.852 -18.359 -28.938 1 91.19 243 PRO B O 1
ATOM 6230 N N . PRO B 1 244 ? 12.789 -20.031 -28.031 1 92.69 244 PRO B N 1
ATOM 6231 C CA . PRO B 1 244 ? 11.75 -19.969 -29.047 1 92.69 244 PRO B CA 1
ATOM 6232 C C . PRO B 1 244 ? 10.805 -18.781 -28.875 1 92.69 244 PRO B C 1
ATOM 6234 O O . PRO B 1 244 ? 10.695 -18.234 -27.781 1 92.69 244 PRO B O 1
ATOM 6237 N N . LEU B 1 245 ? 10.141 -18.453 -29.953 1 94.69 245 LEU B N 1
ATOM 6238 C CA . LEU B 1 245 ? 9.117 -17.422 -29.875 1 94.69 245 LEU B CA 1
ATOM 6239 C C . LEU B 1 245 ? 7.914 -17.906 -29.062 1 94.69 245 LEU B C 1
ATOM 6241 O O . LEU B 1 245 ? 7.59 -19.109 -29.094 1 94.69 245 LEU B O 1
ATOM 6245 N N . SER B 1 246 ? 7.387 -17.109 -28.266 1 94.56 246 SER B N 1
ATOM 6246 C CA . SER B 1 246 ? 6.199 -17.391 -27.469 1 94.56 246 SER B CA 1
ATOM 6247 C C . SER B 1 246 ? 5.223 -16.219 -27.484 1 94.56 246 SER B C 1
ATOM 6249 O O . SER B 1 246 ? 5.523 -15.156 -28.047 1 94.56 246 SER B O 1
ATOM 6251 N N . SER B 1 247 ? 3.969 -16.516 -27.047 1 94.19 247 SER B N 1
ATOM 6252 C CA . SER B 1 247 ? 2.967 -15.453 -26.969 1 94.19 247 SER B CA 1
ATOM 6253 C C . SER B 1 247 ? 2.139 -15.57 -25.688 1 94.19 247 SER B C 1
ATOM 6255 O O . SER B 1 247 ? 1.549 -16.609 -25.422 1 94.19 247 SER B O 1
ATOM 6257 N N . PRO B 1 248 ? 2.105 -14.57 -24.938 1 95.56 248 PRO B N 1
ATOM 6258 C CA . PRO B 1 248 ? 1.236 -14.57 -23.766 1 95.56 248 PRO B CA 1
ATOM 6259 C C . PRO B 1 248 ? -0.243 -14.703 -24.109 1 95.56 248 PRO B C 1
ATOM 6261 O O . PRO B 1 248 ? -0.619 -14.539 -25.281 1 95.56 248 PRO B O 1
ATOM 6264 N N . ASP B 1 249 ? -1.034 -15.125 -23.203 1 95.75 249 ASP B N 1
ATOM 6265 C CA . ASP B 1 249 ? -2.486 -15.188 -23.328 1 95.75 249 ASP B CA 1
ATOM 6266 C C . ASP B 1 249 ? -3.125 -13.836 -23.016 1 95.75 249 ASP B C 1
ATOM 6268 O O . ASP B 1 249 ? -3.146 -13.414 -21.859 1 95.75 249 ASP B O 1
ATOM 6272 N N . PHE B 1 250 ? -3.803 -13.25 -24.062 1 93.56 250 PHE B N 1
ATOM 6273 C CA . PHE B 1 250 ? -4.336 -11.898 -23.891 1 93.56 250 PHE B CA 1
ATOM 6274 C C . PHE B 1 250 ? -5.832 -11.945 -23.594 1 93.56 250 PHE B C 1
ATOM 6276 O O . PHE B 1 250 ? -6.52 -10.93 -23.703 1 93.56 250 PHE B O 1
ATOM 6283 N N . SER B 1 251 ? -6.336 -13.086 -23.234 1 91.62 251 SER B N 1
ATOM 6284 C CA . SER B 1 251 ? -7.75 -13.164 -22.875 1 91.62 251 SER B CA 1
ATOM 6285 C C . SER B 1 251 ? -8.062 -12.344 -21.641 1 91.62 251 SER B C 1
ATOM 6287 O O . SER B 1 251 ? -7.293 -12.359 -20.672 1 91.62 251 SER B O 1
ATOM 6289 N N . PRO B 1 252 ? -9.164 -11.617 -21.609 1 87.69 252 PRO B N 1
ATOM 6290 C CA . PRO B 1 252 ? -9.531 -10.797 -20.453 1 87.69 252 PRO B CA 1
ATOM 6291 C C . PRO B 1 252 ? -9.633 -11.602 -19.156 1 87.69 252 PRO B C 1
ATOM 6293 O O . PRO B 1 252 ? -9.312 -11.094 -18.078 1 87.69 252 PRO B O 1
ATOM 6296 N N . ALA B 1 253 ? -10.086 -12.828 -19.297 1 87.31 253 ALA B N 1
ATOM 6297 C CA . ALA B 1 253 ? -10.211 -13.688 -18.125 1 87.31 253 ALA B CA 1
ATOM 6298 C C . ALA B 1 253 ? -8.852 -13.969 -17.5 1 87.31 253 ALA B C 1
ATOM 6300 O O . ALA B 1 253 ? -8.695 -13.906 -16.281 1 87.31 253 ALA B O 1
ATOM 6301 N N . THR B 1 254 ? -7.891 -14.281 -18.391 1 92.31 254 THR B N 1
ATOM 6302 C CA . THR B 1 254 ? -6.547 -14.578 -17.906 1 92.31 254 THR B CA 1
ATOM 6303 C C . THR B 1 254 ? -5.895 -13.328 -17.328 1 92.31 254 THR B C 1
ATOM 6305 O O . THR B 1 254 ? -5.227 -13.391 -16.297 1 92.31 254 THR B O 1
ATOM 6308 N N . ILE B 1 255 ? -6.113 -12.219 -17.938 1 92.12 255 ILE B N 1
ATOM 6309 C CA . ILE B 1 255 ? -5.531 -10.961 -17.5 1 92.12 255 ILE B CA 1
ATOM 6310 C C . ILE B 1 255 ? -6.102 -10.586 -16.141 1 92.12 255 ILE B C 1
ATOM 6312 O O . ILE B 1 255 ? -5.359 -10.211 -15.227 1 92.12 255 ILE B O 1
ATOM 6316 N N . LYS B 1 256 ? -7.379 -10.664 -15.992 1 88.75 256 LYS B N 1
ATOM 6317 C CA . LYS B 1 256 ? -8.039 -10.359 -14.727 1 88.75 256 LYS B CA 1
ATOM 6318 C C . LYS B 1 256 ? -7.531 -11.266 -13.609 1 88.75 256 LYS B C 1
ATOM 6320 O O . LYS B 1 256 ? -7.285 -10.805 -12.492 1 88.75 256 LYS B O 1
ATOM 6325 N N . MET B 1 257 ? -7.348 -12.492 -14 1 88.25 257 MET B N 1
ATOM 6326 C CA . MET B 1 257 ? -6.945 -13.508 -13.031 1 88.25 257 MET B CA 1
ATOM 6327 C C . MET B 1 257 ? -5.52 -13.266 -12.547 1 88.25 257 MET B C 1
ATOM 6329 O O . MET B 1 257 ? -5.234 -13.406 -11.359 1 88.25 257 MET B O 1
ATOM 6333 N N . LEU B 1 258 ? -4.629 -12.859 -13.414 1 94.44 258 LEU B N 1
ATOM 6334 C CA . LEU B 1 258 ? -3.207 -12.789 -13.094 1 94.44 258 LEU B CA 1
ATOM 6335 C C . LEU B 1 258 ? -2.809 -11.375 -12.688 1 94.44 258 LEU B C 1
ATOM 6337 O O . LEU B 1 258 ? -1.701 -11.156 -12.188 1 94.44 258 LEU B O 1
ATOM 6341 N N . ALA B 1 259 ? -3.689 -10.414 -12.82 1 93.75 259 ALA B N 1
ATOM 6342 C CA . ALA B 1 259 ? -3.367 -9 -12.625 1 93.75 259 ALA B CA 1
ATOM 6343 C C . ALA B 1 259 ? -2.789 -8.758 -11.234 1 93.75 259 ALA B C 1
ATOM 6345 O O . ALA B 1 259 ? -1.751 -8.102 -11.094 1 93.75 259 ALA B O 1
ATOM 6346 N N . PRO B 1 260 ? -3.406 -9.289 -10.18 1 90.88 260 PRO B N 1
ATOM 6347 C CA . PRO B 1 260 ? -2.848 -9.031 -8.852 1 90.88 260 PRO B CA 1
ATOM 6348 C C . PRO B 1 260 ? -1.458 -9.633 -8.672 1 90.88 260 PRO B C 1
ATOM 6350 O O . PRO B 1 260 ? -0.572 -8.992 -8.102 1 90.88 260 PRO B O 1
ATOM 6353 N N . GLU B 1 261 ? -1.247 -10.859 -9.109 1 94.31 261 GLU B N 1
ATOM 6354 C CA . GLU B 1 261 ? 0.037 -11.539 -8.984 1 94.31 261 GLU B CA 1
ATOM 6355 C C . GLU B 1 261 ? 1.114 -10.844 -9.812 1 94.31 261 GLU B C 1
ATOM 6357 O O . GLU B 1 261 ? 2.262 -10.727 -9.375 1 94.31 261 GLU B O 1
ATOM 6362 N N . ALA B 1 262 ? 0.657 -10.43 -11.016 1 96.94 262 ALA B N 1
ATOM 6363 C CA . ALA B 1 262 ? 1.599 -9.719 -11.875 1 96.94 262 ALA B CA 1
ATOM 6364 C C . ALA B 1 262 ? 2.072 -8.422 -11.227 1 96.94 262 ALA B C 1
ATOM 6366 O O . ALA B 1 262 ? 3.234 -8.039 -11.367 1 96.94 262 ALA B O 1
ATOM 6367 N N . PHE B 1 263 ? 1.201 -7.773 -10.578 1 94.81 263 PHE B N 1
ATOM 6368 C CA . PHE B 1 263 ? 1.543 -6.539 -9.883 1 94.81 263 PHE B CA 1
ATOM 6369 C C . PHE B 1 263 ? 2.555 -6.801 -8.773 1 94.81 263 PHE B C 1
ATOM 6371 O O . PHE B 1 263 ? 3.486 -6.02 -8.578 1 94.81 263 PHE B O 1
ATOM 6378 N N . ALA B 1 264 ? 2.35 -7.844 -8.07 1 92.56 264 ALA B N 1
ATOM 6379 C CA . ALA B 1 264 ? 3.273 -8.219 -7.004 1 92.56 264 ALA B CA 1
ATOM 6380 C C . ALA B 1 264 ? 4.668 -8.492 -7.559 1 92.56 264 ALA B C 1
ATOM 6382 O O . ALA B 1 264 ? 5.668 -8.062 -6.984 1 92.56 264 ALA B O 1
ATOM 6383 N N . VAL B 1 265 ? 4.742 -9.234 -8.656 1 95.56 265 VAL B N 1
ATOM 6384 C CA . VAL B 1 265 ? 6.008 -9.539 -9.312 1 95.56 265 VAL B CA 1
ATOM 6385 C C . VAL B 1 265 ? 6.684 -8.242 -9.758 1 95.56 265 VAL B C 1
ATOM 6387 O O . VAL B 1 265 ? 7.895 -8.078 -9.594 1 95.56 265 VAL B O 1
ATOM 6390 N N . ALA B 1 266 ? 5.867 -7.391 -10.297 1 95.75 266 ALA B N 1
ATOM 6391 C CA . ALA B 1 266 ? 6.395 -6.109 -10.766 1 95.75 266 ALA B CA 1
ATOM 6392 C C . ALA B 1 266 ? 6.992 -5.309 -9.609 1 95.75 266 ALA B C 1
ATOM 6394 O O . ALA B 1 266 ? 8.102 -4.785 -9.719 1 95.75 266 ALA B O 1
ATOM 6395 N N . LEU B 1 267 ? 6.254 -5.227 -8.57 1 91.69 267 LEU B N 1
ATOM 6396 C CA . LEU B 1 267 ? 6.688 -4.449 -7.41 1 91.69 267 LEU B CA 1
ATOM 6397 C C . LEU B 1 267 ? 7.965 -5.027 -6.812 1 91.69 267 LEU B C 1
ATOM 6399 O O . LEU B 1 267 ? 8.93 -4.297 -6.582 1 91.69 267 LEU B O 1
ATOM 6403 N N . LEU B 1 268 ? 7.965 -6.281 -6.574 1 90.69 268 LEU B N 1
ATOM 6404 C CA . LEU B 1 268 ? 9.125 -6.949 -5.988 1 90.69 268 LEU B CA 1
ATOM 6405 C C . LEU B 1 268 ? 10.344 -6.801 -6.887 1 90.69 268 LEU B C 1
ATOM 6407 O O . LEU B 1 268 ? 11.445 -6.52 -6.402 1 90.69 268 LEU B O 1
ATOM 6411 N N . GLY B 1 269 ? 10.109 -7.031 -8.156 1 93.94 269 GLY B N 1
ATOM 6412 C CA . GLY B 1 269 ? 11.203 -6.918 -9.102 1 93.94 269 GLY B CA 1
ATOM 6413 C C . GLY B 1 269 ? 11.82 -5.531 -9.141 1 93.94 269 GLY B C 1
ATOM 6414 O O . GLY B 1 269 ? 13.039 -5.387 -9.219 1 93.94 269 GLY B O 1
ATOM 6415 N N . LEU B 1 270 ? 11.008 -4.531 -9.094 1 93.19 270 LEU B N 1
ATOM 6416 C CA . LEU B 1 270 ? 11.492 -3.158 -9.148 1 93.19 270 LEU B CA 1
ATOM 6417 C C . LEU B 1 270 ? 12.234 -2.787 -7.875 1 93.19 270 LEU B C 1
ATOM 6419 O O . LEU B 1 270 ? 13.273 -2.129 -7.922 1 93.19 270 LEU B O 1
ATOM 6423 N N . ILE B 1 271 ? 11.688 -3.205 -6.773 1 87.06 271 ILE B N 1
ATOM 6424 C CA . ILE B 1 271 ? 12.336 -2.924 -5.496 1 87.06 271 ILE B CA 1
ATOM 6425 C C . ILE B 1 271 ? 13.711 -3.574 -5.461 1 87.06 271 ILE B C 1
ATOM 6427 O O . ILE B 1 271 ? 14.688 -2.955 -5.027 1 87.06 271 ILE B O 1
ATOM 6431 N N . GLU B 1 272 ? 13.789 -4.754 -5.945 1 87.44 272 GLU B N 1
ATOM 6432 C CA . GLU B 1 272 ? 15.055 -5.469 -5.992 1 87.44 272 GLU B CA 1
ATOM 6433 C C . GLU B 1 272 ? 16.047 -4.781 -6.938 1 87.44 272 GLU B C 1
ATOM 6435 O O . GLU B 1 272 ? 17.188 -4.523 -6.57 1 87.44 272 GLU B O 1
ATOM 6440 N N . ALA B 1 273 ? 15.562 -4.508 -8.109 1 92.38 273 ALA B N 1
ATOM 6441 C CA . ALA B 1 273 ? 16.422 -3.932 -9.141 1 92.38 273 ALA B CA 1
ATOM 6442 C C . ALA B 1 273 ? 17 -2.592 -8.68 1 92.38 273 ALA B C 1
ATOM 6444 O O . ALA B 1 273 ? 18.203 -2.346 -8.812 1 92.38 273 ALA B O 1
ATOM 6445 N N . VAL B 1 274 ? 16.234 -1.724 -8.125 1 86.75 274 VAL B N 1
ATOM 6446 C CA . VAL B 1 274 ? 16.656 -0.383 -7.742 1 86.75 274 VAL B CA 1
ATOM 6447 C C . VAL B 1 274 ? 17.562 -0.463 -6.504 1 86.75 274 VAL B C 1
ATOM 6449 O O . VAL B 1 274 ? 18.562 0.243 -6.414 1 86.75 274 VAL B O 1
ATOM 6452 N N . SER B 1 275 ? 17.188 -1.305 -5.598 1 79.69 275 SER B N 1
ATOM 6453 C CA . SER B 1 275 ? 18 -1.455 -4.391 1 79.69 275 SER B CA 1
ATOM 6454 C C . SER B 1 275 ? 19.391 -1.947 -4.719 1 79.69 275 SER B C 1
ATOM 6456 O O . SER B 1 275 ? 20.375 -1.455 -4.16 1 79.69 275 SER B O 1
ATOM 6458 N N . ILE B 1 276 ? 19.516 -2.848 -5.574 1 85.12 276 ILE B N 1
ATOM 6459 C CA . ILE B 1 276 ? 20.797 -3.41 -5.973 1 85.12 276 ILE B CA 1
ATOM 6460 C C . ILE B 1 276 ? 21.578 -2.377 -6.773 1 85.12 276 ILE B C 1
ATOM 6462 O O . ILE B 1 276 ? 22.781 -2.201 -6.559 1 85.12 276 ILE B O 1
ATOM 6466 N N . SER B 1 277 ? 20.891 -1.717 -7.664 1 88.44 277 SER B N 1
ATOM 6467 C CA . SER B 1 277 ? 21.531 -0.677 -8.461 1 88.44 277 SER B CA 1
ATOM 6468 C C . SER B 1 277 ? 22.125 0.409 -7.57 1 88.44 277 SER B C 1
ATOM 6470 O O . SER B 1 277 ? 23.234 0.885 -7.82 1 88.44 277 SER B O 1
ATOM 6472 N N . ARG B 1 278 ? 21.516 0.727 -6.633 1 76.25 278 ARG B N 1
ATOM 6473 C CA . ARG B 1 278 ? 21.984 1.768 -5.723 1 76.25 278 ARG B CA 1
ATOM 6474 C C . ARG B 1 278 ? 23.172 1.281 -4.895 1 76.25 278 ARG B C 1
ATOM 6476 O O . ARG B 1 278 ? 24.109 2.035 -4.648 1 76.25 278 ARG B O 1
ATOM 6483 N N . ALA B 1 279 ? 23.047 0.147 -4.434 1 74.88 279 ALA B N 1
ATOM 6484 C CA . ALA B 1 279 ? 24.141 -0.423 -3.643 1 74.88 279 ALA B CA 1
ATOM 6485 C C . ALA B 1 279 ? 25.438 -0.447 -4.438 1 74.88 279 ALA B C 1
ATOM 6487 O O . ALA B 1 279 ? 26.5 -0.128 -3.906 1 74.88 279 ALA B O 1
ATOM 6488 N N . VAL B 1 280 ? 25.328 -0.777 -5.672 1 82.81 280 VAL B N 1
ATOM 6489 C CA . VAL B 1 280 ? 26.516 -0.846 -6.52 1 82.81 280 VAL B CA 1
ATOM 6490 C C . VAL B 1 280 ? 26.953 0.564 -6.906 1 82.81 280 VAL B C 1
ATOM 6492 O O . VAL B 1 280 ? 28.141 0.833 -7.039 1 82.81 280 VAL B O 1
ATOM 6495 N N . ALA B 1 281 ? 25.938 1.474 -7.02 1 81.06 281 ALA B N 1
ATOM 6496 C CA . ALA B 1 281 ? 26.234 2.852 -7.406 1 81.06 281 ALA B CA 1
ATOM 6497 C C . ALA B 1 281 ? 27.062 3.557 -6.344 1 81.06 281 ALA B C 1
ATOM 6499 O O . ALA B 1 281 ? 27.906 4.402 -6.668 1 81.06 281 ALA B O 1
ATOM 6500 N N . THR B 1 282 ? 26.859 3.24 -5.164 1 69.69 282 THR B N 1
ATOM 6501 C CA . THR B 1 282 ? 27.641 3.816 -4.066 1 69.69 282 THR B CA 1
ATOM 6502 C C . THR B 1 282 ? 29.109 3.426 -4.176 1 69.69 282 THR B C 1
ATOM 6504 O O . THR B 1 282 ? 29.984 4.207 -3.816 1 69.69 282 THR B O 1
ATOM 6507 N N . LYS B 1 283 ? 29.344 2.285 -4.688 1 74.31 283 LYS B N 1
ATOM 6508 C CA . LYS B 1 283 ? 30.719 1.796 -4.84 1 74.31 283 LYS B CA 1
ATOM 6509 C C . LYS B 1 283 ? 31.328 2.285 -6.148 1 74.31 283 LYS B C 1
ATOM 6511 O O . LYS B 1 283 ? 32.531 2.51 -6.227 1 74.31 283 LYS B O 1
ATOM 6516 N N . SER B 1 284 ? 30.5 2.438 -7.094 1 81.81 284 SER B N 1
ATOM 6517 C CA . SER B 1 284 ? 31 2.789 -8.422 1 81.81 284 SER B CA 1
ATOM 6518 C C . SER B 1 284 ? 30.859 4.285 -8.68 1 81.81 284 SER B C 1
ATOM 6520 O O . SER B 1 284 ? 31.266 4.777 -9.734 1 81.81 284 SER B O 1
ATOM 6522 N N . ASP B 1 285 ? 30.234 5.074 -7.766 1 74.44 285 ASP B N 1
ATOM 6523 C CA . ASP B 1 285 ? 30.047 6.52 -7.848 1 74.44 285 ASP B CA 1
ATOM 6524 C C . ASP B 1 285 ? 29.219 6.898 -9.062 1 74.44 285 ASP B C 1
ATOM 6526 O O . ASP B 1 285 ? 29.5 7.891 -9.742 1 74.44 285 ASP B O 1
ATOM 6530 N N . GLN B 1 286 ? 28.359 5.988 -9.484 1 78.75 286 GLN B N 1
ATOM 6531 C CA . GLN B 1 286 ? 27.484 6.316 -10.602 1 78.75 286 GLN B CA 1
ATOM 6532 C C . GLN B 1 286 ? 26.141 6.859 -10.102 1 78.75 286 GLN B C 1
ATOM 6534 O O . GLN B 1 286 ? 25.766 6.645 -8.953 1 78.75 286 GLN B O 1
ATOM 6539 N N . ARG B 1 287 ? 25.5 7.582 -10.906 1 78 287 ARG B N 1
ATOM 6540 C CA . ARG B 1 287 ? 24.156 8.055 -10.602 1 78 287 ARG B CA 1
ATOM 6541 C C . ARG B 1 287 ? 23.094 7.16 -11.242 1 78 287 ARG B C 1
ATOM 6543 O O . ARG B 1 287 ? 23.219 6.789 -12.406 1 78 287 ARG B O 1
ATOM 6550 N N . ILE B 1 288 ? 22.109 6.734 -10.469 1 84.56 288 ILE B N 1
ATOM 6551 C CA . ILE B 1 288 ? 21.078 5.832 -10.953 1 84.56 288 ILE B CA 1
ATOM 6552 C C . ILE B 1 288 ? 19.781 6.609 -11.188 1 84.56 288 ILE B C 1
ATOM 6554 O O . ILE B 1 288 ? 19.328 7.352 -10.312 1 84.56 288 ILE B O 1
ATOM 6558 N N . ASP B 1 289 ? 19.281 6.508 -12.352 1 86.25 289 ASP B N 1
ATOM 6559 C CA . ASP B 1 289 ? 17.922 6.977 -12.641 1 86.25 289 ASP B CA 1
ATOM 6560 C C . ASP B 1 289 ? 16.906 5.859 -12.445 1 86.25 289 ASP B C 1
ATOM 6562 O O . ASP B 1 289 ? 16.719 5.023 -13.328 1 86.25 289 ASP B O 1
ATOM 6566 N N . SER B 1 290 ? 16.203 5.941 -11.398 1 87.94 290 SER B N 1
ATOM 6567 C CA . SER B 1 290 ? 15.281 4.867 -11.023 1 87.94 290 SER B CA 1
ATOM 6568 C C . SER B 1 290 ? 14.172 4.707 -12.055 1 87.94 290 SER B C 1
ATOM 6570 O O . SER B 1 290 ? 13.703 3.592 -12.305 1 87.94 290 SER B O 1
ATOM 6572 N N . ASN B 1 291 ? 13.703 5.816 -12.688 1 90.25 291 ASN B N 1
ATOM 6573 C CA . ASN B 1 291 ? 12.664 5.723 -13.703 1 90.25 291 ASN B CA 1
ATOM 6574 C C . ASN B 1 291 ? 13.148 4.949 -14.93 1 90.25 291 ASN B C 1
ATOM 6576 O O . ASN B 1 291 ? 12.414 4.125 -15.477 1 90.25 291 ASN B O 1
ATOM 6580 N N . GLN B 1 292 ? 14.336 5.258 -15.281 1 93.12 292 GLN B N 1
ATOM 6581 C CA . GLN B 1 292 ? 14.922 4.57 -16.422 1 93.12 292 GLN B CA 1
ATOM 6582 C C . GLN B 1 292 ? 15.148 3.09 -16.125 1 93.12 292 GLN B C 1
ATOM 6584 O O . GLN B 1 292 ? 15 2.24 -17 1 93.12 292 GLN B O 1
ATOM 6589 N N . GLU B 1 293 ? 15.578 2.873 -14.961 1 94.12 293 GLU B N 1
ATOM 6590 C CA . GLU B 1 293 ? 15.742 1.48 -14.555 1 94.12 293 GLU B CA 1
ATOM 6591 C C . GLU B 1 293 ? 14.422 0.725 -14.625 1 94.12 293 GLU B C 1
ATOM 6593 O O . GLU B 1 293 ? 14.383 -0.44 -15.031 1 94.12 293 GLU B O 1
ATOM 6598 N N . PHE B 1 294 ? 13.289 1.389 -14.18 1 95.5 294 PHE B N 1
ATOM 6599 C CA . PHE B 1 294 ? 11.961 0.794 -14.273 1 95.5 294 PHE B CA 1
ATOM 6600 C C . PHE B 1 294 ? 11.633 0.44 -15.719 1 95.5 294 PHE B C 1
ATOM 6602 O O . PHE B 1 294 ? 11.133 -0.653 -16 1 95.5 294 PHE B O 1
ATOM 6609 N N . ILE B 1 295 ? 11.938 1.339 -16.609 1 96.62 295 ILE B N 1
ATOM 6610 C CA . ILE B 1 295 ? 11.648 1.146 -18.016 1 96.62 295 ILE B CA 1
ATOM 6611 C C . ILE B 1 295 ? 12.461 -0.033 -18.547 1 96.62 295 ILE B C 1
ATOM 6613 O O . ILE B 1 295 ? 11.938 -0.878 -19.281 1 96.62 295 ILE B O 1
ATOM 6617 N N . GLY B 1 296 ? 13.711 -0.046 -18.188 1 97.38 296 GLY B N 1
ATOM 6618 C CA . GLY B 1 296 ? 14.555 -1.153 -18.609 1 97.38 296 GLY B CA 1
ATOM 6619 C C . GLY B 1 296 ? 14.047 -2.504 -18.141 1 97.38 296 GLY B C 1
ATOM 6620 O O . GLY B 1 296 ? 13.992 -3.455 -18.922 1 97.38 296 GLY B O 1
ATOM 6621 N N . GLN B 1 297 ? 13.695 -2.617 -16.875 1 97.75 297 GLN B N 1
ATOM 6622 C CA . GLN B 1 297 ? 13.156 -3.855 -16.328 1 97.75 297 GLN B CA 1
ATOM 6623 C C . GLN B 1 297 ? 11.836 -4.227 -17 1 97.75 297 GLN B C 1
ATOM 6625 O O . GLN B 1 297 ? 11.617 -5.387 -17.344 1 97.75 297 GLN B O 1
ATOM 6630 N N . GLY B 1 298 ? 10.938 -3.211 -17.156 1 98.31 298 GLY B N 1
ATOM 6631 C CA . GLY B 1 298 ? 9.656 -3.451 -17.797 1 98.31 298 GLY B CA 1
ATOM 6632 C C . GLY B 1 298 ? 9.789 -3.973 -19.219 1 98.31 298 GLY B C 1
ATOM 6633 O O . GLY B 1 298 ? 9.156 -4.961 -19.594 1 98.31 298 GLY B O 1
ATOM 6634 N N . LEU B 1 299 ? 10.633 -3.348 -20 1 98.12 299 LEU B N 1
ATOM 6635 C CA . LEU B 1 299 ? 10.836 -3.76 -21.391 1 98.12 299 LEU B CA 1
ATOM 6636 C C . LEU B 1 299 ? 11.469 -5.148 -21.453 1 98.12 299 LEU B C 1
ATOM 6638 O O . LEU B 1 299 ? 11.156 -5.93 -22.359 1 98.12 299 LEU B O 1
ATOM 6642 N N . SER B 1 300 ? 12.383 -5.383 -20.547 1 98.38 300 SER B N 1
ATOM 6643 C CA . SER B 1 300 ? 13.016 -6.695 -20.531 1 98.38 300 SER B CA 1
ATOM 6644 C C . SER B 1 300 ? 11.992 -7.805 -20.297 1 98.38 300 SER B C 1
ATOM 6646 O O . SER B 1 300 ? 12.039 -8.844 -20.953 1 98.38 300 SER B O 1
ATOM 6648 N N . ASN B 1 301 ? 11.055 -7.621 -19.375 1 98.62 301 ASN B N 1
ATOM 6649 C CA . ASN B 1 301 ? 10.039 -8.633 -19.094 1 98.62 301 ASN B CA 1
ATOM 6650 C C . ASN B 1 301 ? 8.992 -8.695 -20.203 1 98.62 301 ASN B C 1
ATOM 6652 O O . ASN B 1 301 ? 8.508 -9.773 -20.547 1 98.62 301 ASN B O 1
ATOM 6656 N N . ILE B 1 302 ? 8.641 -7.559 -20.828 1 98.5 302 ILE B N 1
ATOM 6657 C CA . ILE B 1 302 ? 7.688 -7.547 -21.922 1 98.5 302 ILE B CA 1
ATOM 6658 C C . ILE B 1 302 ? 8.273 -8.289 -23.125 1 98.5 302 ILE B C 1
ATOM 6660 O O . ILE B 1 302 ? 7.66 -9.234 -23.641 1 98.5 302 ILE B O 1
ATOM 6664 N N . CYS B 1 303 ? 9.445 -7.93 -23.562 1 98.12 303 CYS B N 1
ATOM 6665 C CA . CYS B 1 303 ? 10.086 -8.57 -24.703 1 98.12 303 CYS B CA 1
ATOM 6666 C C . CYS B 1 303 ? 10.398 -10.031 -24.406 1 98.12 303 CYS B C 1
ATOM 6668 O O . CYS B 1 303 ? 10.219 -10.898 -25.266 1 98.12 303 CYS B O 1
ATOM 6670 N N . GLY B 1 304 ? 10.906 -10.25 -23.219 1 97.94 304 GLY B N 1
ATOM 6671 C CA . GLY B 1 304 ? 11.219 -11.609 -22.812 1 97.94 304 GLY B CA 1
ATOM 6672 C C . GLY B 1 304 ? 10.031 -12.547 -22.906 1 97.94 304 GLY B C 1
ATOM 6673 O O . GLY B 1 304 ? 10.18 -13.711 -23.281 1 97.94 304 GLY B O 1
ATOM 6674 N N . SER B 1 305 ? 8.828 -12.047 -22.531 1 98.12 305 SER B N 1
ATOM 6675 C CA . SER B 1 305 ? 7.637 -12.883 -22.531 1 98.12 305 SER B CA 1
ATOM 6676 C C . SER B 1 305 ? 7.293 -13.375 -23.938 1 98.12 305 SER B C 1
ATOM 6678 O O . SER B 1 305 ? 6.582 -14.367 -24.094 1 98.12 305 SER B O 1
ATOM 6680 N N . PHE B 1 306 ? 7.883 -12.781 -24.969 1 98.19 306 PHE B N 1
ATOM 6681 C CA . PHE B 1 306 ? 7.617 -13.18 -26.344 1 98.19 306 PHE B CA 1
ATOM 6682 C C . PHE B 1 306 ? 8.703 -14.109 -26.859 1 98.19 306 PHE B C 1
ATOM 6684 O O . PHE B 1 306 ? 8.602 -14.633 -27.969 1 98.19 306 PHE B O 1
ATOM 6691 N N . VAL B 1 307 ? 9.75 -14.305 -26.062 1 97.5 307 VAL B N 1
ATOM 6692 C CA . VAL B 1 307 ? 10.836 -15.195 -26.453 1 97.5 307 VAL B CA 1
ATOM 6693 C C . VAL B 1 307 ? 11.125 -16.188 -25.328 1 97.5 307 VAL B C 1
ATOM 6695 O O . VAL B 1 307 ? 12.281 -16.453 -25.016 1 97.5 307 VAL B O 1
ATOM 6698 N N . SER B 1 308 ? 10.117 -16.578 -24.641 1 96.94 308 SER B N 1
ATOM 6699 C CA . SER B 1 308 ? 10.086 -17.703 -23.719 1 96.94 308 SER B CA 1
ATOM 6700 C C . SER B 1 308 ? 10.93 -17.406 -22.484 1 96.94 308 SER B C 1
ATOM 6702 O O . SER B 1 308 ? 11.609 -18.312 -21.969 1 96.94 308 SER B O 1
ATOM 6704 N N . SER B 1 309 ? 10.992 -16.203 -22.094 1 97.69 309 SER B N 1
ATOM 6705 C CA . SER B 1 309 ? 11.586 -15.812 -20.828 1 97.69 309 SER B CA 1
ATOM 6706 C C . SER B 1 309 ? 10.516 -15.508 -19.781 1 97.69 309 SER B C 1
ATOM 6708 O O . SER B 1 309 ? 9.516 -14.859 -20.078 1 97.69 309 SER B O 1
ATOM 6710 N N . TYR B 1 310 ? 10.734 -16.125 -18.641 1 97.94 310 TYR B N 1
ATOM 6711 C CA . TYR B 1 310 ? 9.812 -15.75 -17.562 1 97.94 310 TYR B CA 1
ATOM 6712 C C . TYR B 1 310 ? 10.344 -14.57 -16.766 1 97.94 310 TYR B C 1
ATOM 6714 O O . TYR B 1 310 ? 11.398 -14.023 -17.094 1 97.94 310 TYR B O 1
ATOM 6722 N N . ALA B 1 311 ? 9.547 -14.125 -15.828 1 98 311 ALA B N 1
ATOM 6723 C CA . ALA B 1 311 ? 9.805 -12.867 -15.148 1 98 311 ALA B CA 1
ATOM 6724 C C . ALA B 1 311 ? 11.172 -12.867 -14.484 1 98 311 ALA B C 1
ATOM 6726 O O . ALA B 1 311 ? 11.562 -13.844 -13.844 1 98 311 ALA B O 1
ATOM 6727 N N . GLY B 1 312 ? 11.906 -11.805 -14.711 1 97.19 312 GLY B N 1
ATOM 6728 C CA . GLY B 1 312 ? 13.211 -11.625 -14.102 1 97.19 312 GLY B CA 1
ATOM 6729 C C . GLY B 1 312 ? 13.391 -10.266 -13.461 1 97.19 312 GLY B C 1
ATOM 6730 O O . GLY B 1 312 ? 12.523 -9.398 -13.578 1 97.19 312 GLY B O 1
ATOM 6731 N N . SER B 1 313 ? 14.43 -10.133 -12.711 1 96.19 313 SER B N 1
ATOM 6732 C CA . SER B 1 313 ? 14.828 -8.891 -12.062 1 96.19 313 SER B CA 1
ATOM 6733 C C . SER B 1 313 ? 16.328 -8.875 -11.766 1 96.19 313 SER B C 1
ATOM 6735 O O . SER B 1 313 ? 17.062 -9.727 -12.258 1 96.19 313 SER B O 1
ATOM 6737 N N . GLY B 1 314 ? 16.734 -7.832 -11.062 1 94.19 314 GLY B N 1
ATOM 6738 C CA . GLY B 1 314 ? 18.141 -7.727 -10.703 1 94.19 314 GLY B CA 1
ATOM 6739 C C . GLY B 1 314 ? 18.562 -8.758 -9.672 1 94.19 314 GLY B C 1
ATOM 6740 O O . GLY B 1 314 ? 17.781 -9.125 -8.797 1 94.19 314 GLY B O 1
ATOM 6741 N N . SER B 1 315 ? 19.844 -9.172 -9.844 1 90.56 315 SER B N 1
ATOM 6742 C CA . SER B 1 315 ? 20.438 -10.109 -8.906 1 90.56 315 SER B CA 1
ATOM 6743 C C . SER B 1 315 ? 21.594 -9.469 -8.148 1 90.56 315 SER B C 1
ATOM 6745 O O . SER B 1 315 ? 22.531 -8.945 -8.766 1 90.56 315 SER B O 1
ATOM 6747 N N . PHE B 1 316 ? 21.5 -9.57 -6.871 1 81.62 316 PHE B N 1
ATOM 6748 C CA . PHE B 1 316 ? 22.562 -9.016 -6.035 1 81.62 316 PHE B CA 1
ATOM 6749 C C . PHE B 1 316 ? 23.891 -9.734 -6.285 1 81.62 316 PHE B C 1
ATOM 6751 O O . PHE B 1 316 ? 24.922 -9.094 -6.434 1 81.62 316 PHE B O 1
ATOM 6758 N N . THR B 1 317 ? 23.828 -11.039 -6.32 1 79.06 317 THR B N 1
ATOM 6759 C CA . THR B 1 317 ? 25.031 -11.859 -6.465 1 79.06 317 THR B CA 1
ATOM 6760 C C . THR B 1 317 ? 25.688 -11.625 -7.82 1 79.06 317 THR B C 1
ATOM 6762 O O . THR B 1 317 ? 26.875 -11.352 -7.898 1 79.06 317 THR B O 1
ATOM 6765 N N . ARG B 1 318 ? 24.938 -11.656 -8.828 1 90.56 318 ARG B N 1
ATOM 6766 C CA . ARG B 1 318 ? 25.5 -11.531 -10.164 1 90.56 318 ARG B CA 1
ATOM 6767 C C . ARG B 1 318 ? 26 -10.109 -10.414 1 90.56 318 ARG B C 1
ATOM 6769 O O . ARG B 1 318 ? 27.016 -9.906 -11.078 1 90.56 318 ARG B O 1
ATOM 6776 N N . SER B 1 319 ? 25.297 -9.102 -9.906 1 93.81 319 SER B N 1
ATOM 6777 C CA . SER B 1 319 ? 25.719 -7.719 -10.078 1 93.81 319 SER B CA 1
ATOM 6778 C C . SER B 1 319 ? 26.984 -7.422 -9.289 1 93.81 319 SER B C 1
ATOM 6780 O O . SER B 1 319 ? 27.859 -6.695 -9.758 1 93.81 319 SER B O 1
ATOM 6782 N N . GLY B 1 320 ? 27.016 -7.965 -8.102 1 88.44 320 GLY B N 1
ATOM 6783 C CA . GLY B 1 320 ? 28.219 -7.812 -7.305 1 88.44 320 GLY B CA 1
ATOM 6784 C C . GLY B 1 320 ? 29.453 -8.422 -7.957 1 88.44 320 GLY B C 1
ATOM 6785 O O . GLY B 1 320 ? 30.5 -7.789 -8.023 1 88.44 320 GLY B O 1
ATOM 6786 N N . ILE B 1 321 ? 29.344 -9.586 -8.438 1 86.62 321 ILE B N 1
ATOM 6787 C CA . ILE B 1 321 ? 30.438 -10.281 -9.102 1 86.62 321 ILE B CA 1
ATOM 6788 C C . ILE B 1 321 ? 30.812 -9.531 -10.383 1 86.62 321 ILE B C 1
ATOM 6790 O O . ILE B 1 321 ? 32 -9.43 -10.719 1 86.62 321 ILE B O 1
ATOM 6794 N N . ASN B 1 322 ? 29.797 -9.062 -11.094 1 93.69 322 ASN B N 1
ATOM 6795 C CA . ASN B 1 322 ? 30.047 -8.281 -12.305 1 93.69 322 ASN B CA 1
ATOM 6796 C C . ASN B 1 322 ? 30.906 -7.055 -12.023 1 93.69 322 ASN B C 1
ATOM 6798 O O . ASN B 1 322 ? 31.859 -6.781 -12.75 1 93.69 322 ASN B O 1
ATOM 6802 N N . PHE B 1 323 ? 30.609 -6.367 -10.984 1 92.31 323 PHE B N 1
ATOM 6803 C CA . PHE B 1 323 ? 31.375 -5.191 -10.578 1 92.31 323 PHE B CA 1
ATOM 6804 C C . PHE B 1 323 ? 32.781 -5.582 -10.125 1 92.31 323 PHE B C 1
ATOM 6806 O O . PHE B 1 323 ? 33.75 -4.949 -10.523 1 92.31 323 PHE B O 1
ATOM 6813 N N . GLU B 1 324 ? 32.875 -6.621 -9.336 1 89.31 324 GLU B N 1
ATOM 6814 C CA . GLU B 1 324 ? 34.156 -7.07 -8.805 1 89.31 324 GLU B CA 1
ATOM 6815 C C . GLU B 1 324 ? 35.062 -7.582 -9.914 1 89.31 324 GLU B C 1
ATOM 6817 O O . GLU B 1 324 ? 36.281 -7.457 -9.836 1 89.31 324 GLU B O 1
ATOM 6822 N N . ALA B 1 325 ? 34.469 -8.109 -10.914 1 91.69 325 ALA B N 1
ATOM 6823 C CA . ALA B 1 325 ? 35.219 -8.648 -12.047 1 91.69 325 ALA B CA 1
ATOM 6824 C C . ALA B 1 325 ? 35.75 -7.527 -12.938 1 91.69 325 ALA B C 1
ATOM 6826 O O . ALA B 1 325 ? 36.5 -7.773 -13.867 1 91.69 325 ALA B O 1
ATOM 6827 N N . GLY B 1 326 ? 35.281 -6.293 -12.656 1 92.06 326 GLY B N 1
ATOM 6828 C CA . GLY B 1 326 ? 35.844 -5.145 -13.328 1 92.06 326 GLY B CA 1
ATOM 6829 C C . GLY B 1 326 ? 34.969 -4.59 -14.43 1 92.06 326 GLY B C 1
ATOM 6830 O O . GLY B 1 326 ? 35.438 -3.834 -15.289 1 92.06 326 GLY B O 1
ATOM 6831 N N . ALA B 1 327 ? 33.75 -4.93 -14.469 1 96.38 327 ALA B N 1
ATOM 6832 C CA . ALA B 1 327 ? 32.844 -4.426 -15.492 1 96.38 327 ALA B CA 1
ATOM 6833 C C . ALA B 1 327 ? 32.781 -2.898 -15.477 1 96.38 327 ALA B C 1
ATOM 6835 O O . ALA B 1 327 ? 32.812 -2.281 -14.406 1 96.38 327 ALA B O 1
ATOM 6836 N N . LYS B 1 328 ? 32.656 -2.35 -16.656 1 94.81 328 LYS B N 1
ATOM 6837 C CA . LYS B 1 328 ? 32.656 -0.894 -16.766 1 94.81 328 LYS B CA 1
ATOM 6838 C C . LYS B 1 328 ? 31.359 -0.399 -17.406 1 94.81 328 LYS B C 1
ATOM 6840 O O . LYS B 1 328 ? 30.891 0.701 -17.094 1 94.81 328 LYS B O 1
ATOM 6845 N N . THR B 1 329 ? 30.875 -1.194 -18.312 1 95.88 329 THR B N 1
ATOM 6846 C CA . THR B 1 329 ? 29.641 -0.836 -19 1 95.88 329 THR B CA 1
ATOM 6847 C C . THR B 1 329 ? 28.672 -2.006 -19 1 95.88 329 THR B C 1
ATOM 6849 O O . THR B 1 329 ? 29.031 -3.129 -18.641 1 95.88 329 THR B O 1
ATOM 6852 N N . PRO B 1 330 ? 27.406 -1.738 -19.406 1 96.75 330 PRO B N 1
ATOM 6853 C CA . PRO B 1 330 ? 26.406 -2.814 -19.438 1 96.75 330 PRO B CA 1
ATOM 6854 C C . PRO B 1 330 ? 26.719 -3.867 -20.5 1 96.75 330 PRO B C 1
ATOM 6856 O O . PRO B 1 330 ? 26.016 -4.887 -20.578 1 96.75 330 PRO B O 1
ATOM 6859 N N . LEU B 1 331 ? 27.781 -3.693 -21.25 1 96.62 331 LEU B N 1
ATOM 6860 C CA . LEU B 1 331 ? 28.188 -4.684 -22.234 1 96.62 331 LEU B CA 1
ATOM 6861 C C . LEU B 1 331 ? 28.531 -6.012 -21.562 1 96.62 331 LEU B C 1
ATOM 6863 O O . LEU B 1 331 ? 28.406 -7.07 -22.188 1 96.62 331 LEU B O 1
ATOM 6867 N N . SER B 1 332 ? 28.984 -5.93 -20.375 1 97.06 332 SER B N 1
ATOM 6868 C CA . SER B 1 332 ? 29.297 -7.152 -19.641 1 97.06 332 SER B CA 1
ATOM 6869 C C . SER B 1 332 ? 28.094 -8.078 -19.547 1 97.06 332 SER B C 1
ATOM 6871 O O . SER B 1 332 ? 28.219 -9.289 -19.703 1 97.06 332 SER B O 1
ATOM 6873 N N . ALA B 1 333 ? 26.906 -7.516 -19.281 1 97.31 333 ALA B N 1
ATOM 6874 C CA . ALA B 1 333 ? 25.672 -8.297 -19.219 1 97.31 333 ALA B CA 1
ATOM 6875 C C . ALA B 1 333 ? 25.344 -8.906 -20.578 1 97.31 333 ALA B C 1
ATOM 6877 O O . ALA B 1 333 ? 24.875 -10.047 -20.656 1 97.31 333 ALA B O 1
ATOM 6878 N N . ILE B 1 334 ? 25.562 -8.164 -21.625 1 97.56 334 ILE B N 1
ATOM 6879 C CA . ILE B 1 334 ? 25.281 -8.625 -22.984 1 97.56 334 ILE B CA 1
ATOM 6880 C C . ILE B 1 334 ? 26.25 -9.75 -23.359 1 97.56 334 ILE B C 1
ATOM 6882 O O . ILE B 1 334 ? 25.844 -10.758 -23.938 1 97.56 334 ILE B O 1
ATOM 6886 N N . PHE B 1 335 ? 27.469 -9.594 -22.984 1 97.62 335 PHE B N 1
ATOM 6887 C CA . PHE B 1 335 ? 28.469 -10.625 -23.25 1 97.62 335 PHE B CA 1
ATOM 6888 C C . PHE B 1 335 ? 28.141 -11.898 -22.484 1 97.62 335 PHE B C 1
ATOM 6890 O O . PHE B 1 335 ? 28.312 -13.008 -23 1 97.62 335 PHE B O 1
ATOM 6897 N N . ALA B 1 336 ? 27.75 -11.695 -21.266 1 96.5 336 ALA B N 1
ATOM 6898 C CA . ALA B 1 336 ? 27.359 -12.867 -20.484 1 96.5 336 ALA B CA 1
ATOM 6899 C C . ALA B 1 336 ? 26.219 -13.625 -21.156 1 96.5 336 ALA B C 1
ATOM 6901 O O . ALA B 1 336 ? 26.219 -14.852 -21.203 1 96.5 336 ALA B O 1
ATOM 6902 N N . ALA B 1 337 ? 25.234 -12.898 -21.641 1 97.06 337 ALA B N 1
ATOM 6903 C CA . ALA B 1 337 ? 24.078 -13.484 -22.312 1 97.06 337 ALA B CA 1
ATOM 6904 C C . ALA B 1 337 ? 24.5 -14.219 -23.594 1 97.06 337 ALA B C 1
ATOM 6906 O O . ALA B 1 337 ? 24.047 -15.344 -23.828 1 97.06 337 ALA B O 1
ATOM 6907 N N . ILE B 1 338 ? 25.312 -13.633 -24.375 1 96.5 338 ILE B N 1
ATOM 6908 C CA . ILE B 1 338 ? 25.766 -14.227 -25.625 1 96.5 338 ILE B CA 1
ATOM 6909 C C . ILE B 1 338 ? 26.609 -15.469 -25.328 1 96.5 338 ILE B C 1
ATOM 6911 O O . ILE B 1 338 ? 26.469 -16.5 -26 1 96.5 338 ILE B O 1
ATOM 6915 N N . ALA B 1 339 ? 27.469 -15.305 -24.375 1 95.69 339 ALA B N 1
ATOM 6916 C CA . ALA B 1 339 ? 28.266 -16.453 -23.969 1 95.69 339 ALA B CA 1
ATOM 6917 C C . ALA B 1 339 ? 27.375 -17.625 -23.547 1 95.69 339 ALA B C 1
ATOM 6919 O O . ALA B 1 339 ? 27.656 -18.781 -23.875 1 95.69 339 ALA B O 1
ATOM 6920 N N . LEU B 1 340 ? 26.359 -17.328 -22.812 1 93.69 340 LEU B N 1
ATOM 6921 C CA . LEU B 1 340 ? 25.422 -18.344 -22.359 1 93.69 340 LEU B CA 1
ATOM 6922 C C . LEU B 1 340 ? 24.719 -19 -23.547 1 93.69 340 LEU B C 1
ATOM 6924 O O . LEU B 1 340 ? 24.484 -20.219 -23.547 1 93.69 340 LEU B O 1
ATOM 6928 N N . MET B 1 341 ? 24.344 -18.234 -24.562 1 93.62 341 MET B N 1
ATOM 6929 C CA . MET B 1 341 ? 23.734 -18.766 -25.781 1 93.62 341 MET B CA 1
ATOM 6930 C C . MET B 1 341 ? 24.656 -19.781 -26.453 1 93.62 341 MET B C 1
ATOM 6932 O O . MET B 1 341 ? 24.188 -20.781 -26.984 1 93.62 341 MET B O 1
ATOM 6936 N N . CYS B 1 342 ? 25.891 -19.531 -26.344 1 91.38 342 CYS B N 1
ATOM 6937 C CA . CYS B 1 342 ? 26.875 -20.438 -26.938 1 91.38 342 CYS B CA 1
ATOM 6938 C C . CYS B 1 342 ? 27.047 -21.672 -26.062 1 91.38 342 CYS B C 1
ATOM 6940 O O . CYS B 1 342 ? 27.109 -22.797 -26.578 1 91.38 342 CYS B O 1
ATOM 6942 N N . ILE B 1 343 ? 27.062 -21.438 -24.797 1 85.81 343 ILE B N 1
ATOM 6943 C CA . ILE B 1 343 ? 27.312 -22.516 -23.844 1 85.81 343 ILE B CA 1
ATOM 6944 C C . ILE B 1 343 ? 26.156 -23.5 -23.859 1 85.81 343 ILE B C 1
ATOM 6946 O O . ILE B 1 343 ? 26.359 -24.703 -23.75 1 85.81 343 ILE B O 1
ATOM 6950 N N . ILE B 1 344 ? 24.938 -23.016 -23.969 1 83.69 344 ILE B N 1
ATOM 6951 C CA . ILE B 1 344 ? 23.766 -23.891 -23.906 1 83.69 344 ILE B CA 1
ATOM 6952 C C . ILE B 1 344 ? 23.812 -24.891 -25.062 1 83.69 344 ILE B C 1
ATOM 6954 O O . ILE B 1 344 ? 23.375 -26.031 -24.906 1 83.69 344 ILE B O 1
ATOM 6958 N N . LEU B 1 345 ? 24.281 -24.484 -26.172 1 82.75 345 LEU B N 1
ATOM 6959 C CA . LEU B 1 345 ? 24.359 -25.359 -27.328 1 82.75 345 LEU B CA 1
ATOM 6960 C C . LEU B 1 345 ? 25.344 -26.5 -27.094 1 82.75 345 LEU B C 1
ATOM 6962 O O . LEU B 1 345 ? 25.172 -27.594 -27.609 1 82.75 345 LEU B O 1
ATOM 6966 N N . LEU B 1 346 ? 26.297 -26.25 -26.172 1 79.88 346 LEU B N 1
ATOM 6967 C CA . LEU B 1 346 ? 27.344 -27.219 -25.906 1 79.88 346 LEU B CA 1
ATOM 6968 C C . LEU B 1 346 ? 26.984 -28.094 -24.719 1 79.88 346 LEU B C 1
ATOM 6970 O O . LEU B 1 346 ? 27.344 -29.281 -24.672 1 79.88 346 LEU B O 1
ATOM 6974 N N . ILE B 1 347 ? 26.328 -27.562 -23.75 1 78.62 347 ILE B N 1
ATOM 6975 C CA . ILE B 1 347 ? 26.156 -28.219 -22.453 1 78.62 347 ILE B CA 1
ATOM 6976 C C . ILE B 1 347 ? 24.797 -28.891 -22.391 1 78.62 347 ILE B C 1
ATOM 6978 O O . ILE B 1 347 ? 24.562 -29.766 -21.562 1 78.62 347 ILE B O 1
ATOM 6982 N N . ALA B 1 348 ? 23.906 -28.594 -23.25 1 80.19 348 ALA B N 1
ATOM 6983 C CA . ALA B 1 348 ? 22.531 -29.078 -23.234 1 80.19 348 ALA B CA 1
ATOM 6984 C C . ALA B 1 348 ? 22.484 -30.594 -23.078 1 80.19 348 ALA B C 1
ATOM 6986 O O . ALA B 1 348 ? 21.734 -31.109 -22.234 1 80.19 348 ALA B O 1
ATOM 6987 N N . PRO B 1 349 ? 23.312 -31.375 -23.703 1 80.06 349 PRO B N 1
ATOM 6988 C CA . PRO B 1 349 ? 23.25 -32.844 -23.578 1 80.06 349 PRO B CA 1
ATOM 6989 C C . PRO B 1 349 ? 23.75 -33.344 -22.219 1 80.06 349 PRO B C 1
ATOM 6991 O O . PRO B 1 349 ? 23.328 -34.406 -21.75 1 80.06 349 PRO B O 1
ATOM 6994 N N . LEU B 1 350 ? 24.5 -32.531 -21.609 1 81.31 350 LEU B N 1
ATOM 6995 C CA . LEU B 1 350 ? 25.094 -32.938 -20.344 1 81.31 350 LEU B CA 1
ATOM 6996 C C . LEU B 1 350 ? 24.062 -32.875 -19.219 1 81.31 350 LEU B C 1
ATOM 6998 O O . LEU B 1 350 ? 24.219 -33.5 -18.172 1 81.31 350 LEU B O 1
ATOM 7002 N N . THR B 1 351 ? 23.031 -32.094 -19.438 1 82.75 351 THR B N 1
ATOM 7003 C CA . THR B 1 351 ? 22.016 -31.938 -18.406 1 82.75 351 THR B CA 1
ATOM 7004 C C . THR B 1 351 ? 21.203 -33.219 -18.219 1 82.75 351 THR B C 1
ATOM 7006 O O . THR B 1 351 ? 20.531 -33.375 -17.203 1 82.75 351 THR B O 1
ATOM 7009 N N . ALA B 1 352 ? 21.266 -34.125 -19.172 1 84.38 352 ALA B N 1
ATOM 7010 C CA . ALA B 1 352 ? 20.562 -35.406 -19.094 1 84.38 352 ALA B CA 1
ATOM 7011 C C . ALA B 1 352 ? 21.078 -36.25 -17.938 1 84.38 352 ALA B C 1
ATOM 7013 O O . ALA B 1 352 ? 20.375 -37.125 -17.438 1 84.38 352 ALA B O 1
ATOM 7014 N N . TYR B 1 353 ? 22.234 -35.875 -17.453 1 86.31 353 TYR B N 1
ATOM 7015 C CA . TYR B 1 353 ? 22.844 -36.656 -16.391 1 86.31 353 TYR B CA 1
ATOM 7016 C C . TYR B 1 353 ? 22.672 -35.969 -15.031 1 86.31 353 TYR B C 1
ATOM 7018 O O . TYR B 1 353 ? 23.156 -36.469 -14.016 1 86.31 353 TYR B O 1
ATOM 7026 N N . LEU B 1 354 ? 21.891 -34.969 -15 1 88.75 354 LEU B N 1
ATOM 7027 C CA . LEU B 1 354 ? 21.719 -34.219 -13.766 1 88.75 354 LEU B CA 1
ATOM 7028 C C . LEU B 1 354 ? 20.562 -34.75 -12.945 1 88.75 354 LEU B C 1
ATOM 7030 O O . LEU B 1 354 ? 19.406 -34.688 -13.375 1 88.75 354 LEU B O 1
ATOM 7034 N N . PRO B 1 355 ? 20.844 -35.344 -11.742 1 91.75 355 PRO B N 1
ATOM 7035 C CA . PRO B 1 355 ? 19.75 -35.812 -10.898 1 91.75 355 PRO B CA 1
ATOM 7036 C C . PRO B 1 355 ? 18.938 -34.688 -10.281 1 91.75 355 PRO B C 1
ATOM 7038 O O . PRO B 1 355 ? 19.5 -33.656 -9.891 1 91.75 355 PRO B O 1
ATOM 7041 N N . ILE B 1 356 ? 17.672 -34.938 -10.102 1 89.5 356 ILE B N 1
ATOM 7042 C CA . ILE B 1 356 ? 16.797 -34 -9.453 1 89.5 356 ILE B CA 1
ATOM 7043 C C . ILE B 1 356 ? 17.234 -33.75 -8.008 1 89.5 356 ILE B C 1
ATOM 7045 O O . ILE B 1 356 ? 17.156 -32.656 -7.496 1 89.5 356 ILE B O 1
ATOM 7049 N N . ALA B 1 357 ? 17.75 -34.781 -7.438 1 92.31 357 ALA B N 1
ATOM 7050 C CA . ALA B 1 357 ? 18.234 -34.688 -6.062 1 92.31 357 ALA B CA 1
ATOM 7051 C C . ALA B 1 357 ? 19.422 -33.75 -5.961 1 92.31 357 ALA B C 1
ATOM 7053 O O . ALA B 1 357 ? 19.578 -33.031 -4.965 1 92.31 357 ALA B O 1
ATOM 7054 N N . ALA B 1 358 ? 20.266 -33.812 -6.949 1 92.38 358 ALA B N 1
ATOM 7055 C CA . ALA B 1 358 ? 21.391 -32.875 -6.977 1 92.38 358 ALA B CA 1
ATOM 7056 C C . ALA B 1 358 ? 20.938 -31.438 -7.102 1 92.38 358 ALA B C 1
ATOM 7058 O O . ALA B 1 358 ? 21.484 -30.531 -6.457 1 92.38 358 ALA B O 1
ATOM 7059 N N . MET B 1 359 ? 19.938 -31.297 -7.867 1 88.31 359 MET B N 1
ATOM 7060 C CA . MET B 1 359 ? 19.344 -29.969 -8 1 88.31 359 MET B CA 1
ATOM 7061 C C . MET B 1 359 ? 18.781 -29.484 -6.664 1 88.31 359 MET B C 1
ATOM 7063 O O . MET B 1 359 ? 18.922 -28.312 -6.305 1 88.31 359 MET B O 1
ATOM 7067 N N . GLY B 1 360 ? 18.125 -30.375 -6.023 1 90 360 GLY B N 1
ATOM 7068 C CA . GLY B 1 360 ? 17.625 -30.047 -4.695 1 90 360 GLY B CA 1
ATOM 7069 C C . GLY B 1 360 ? 18.719 -29.594 -3.746 1 90 360 GLY B C 1
ATOM 7070 O O . GLY B 1 360 ? 18.516 -28.641 -2.979 1 90 360 GLY B O 1
ATOM 7071 N N . GLY B 1 361 ? 19.844 -30.234 -3.838 1 91.31 361 GLY B N 1
ATOM 7072 C CA . GLY B 1 361 ? 20.969 -29.844 -3.012 1 91.31 361 GLY B CA 1
ATOM 7073 C C . GLY B 1 361 ? 21.469 -28.438 -3.303 1 91.31 361 GLY B C 1
ATOM 7074 O O . GLY B 1 361 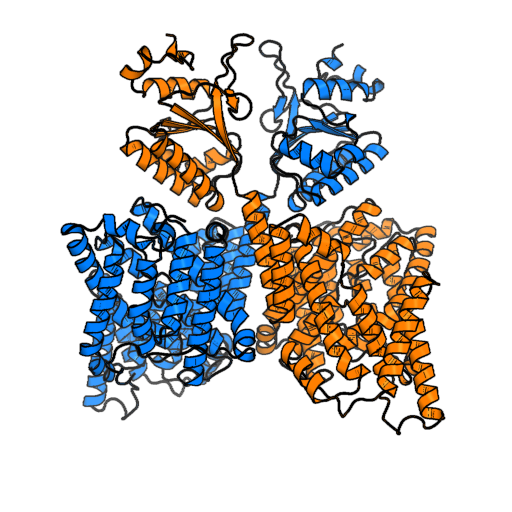? 21.734 -27.656 -2.383 1 91.31 361 GLY B O 1
ATOM 7075 N N . VAL B 1 362 ? 21.531 -28.172 -4.484 1 89.38 362 VAL B N 1
ATOM 7076 C CA . VAL B 1 362 ? 21.984 -26.844 -4.906 1 89.38 362 VAL B CA 1
ATOM 7077 C C . VAL B 1 362 ? 20.969 -25.797 -4.461 1 89.38 362 VAL B C 1
ATOM 7079 O O . VAL B 1 362 ? 21.359 -24.734 -3.969 1 89.38 362 VAL B O 1
ATOM 7082 N N . ILE B 1 363 ? 19.703 -26.062 -4.625 1 86.75 363 ILE B N 1
ATOM 7083 C CA . ILE B 1 363 ? 18.625 -25.125 -4.297 1 86.75 363 ILE B CA 1
ATOM 7084 C C . ILE B 1 363 ? 18.609 -24.875 -2.791 1 86.75 363 ILE B C 1
ATOM 7086 O O . ILE B 1 363 ? 18.344 -23.75 -2.344 1 86.75 363 ILE B O 1
ATOM 7090 N N . LEU B 1 364 ? 18.922 -25.906 -2.062 1 91.38 364 LEU B N 1
ATOM 7091 C CA . LEU B 1 364 ? 18.984 -25.734 -0.615 1 91.38 364 LEU B CA 1
ATOM 7092 C C . LEU B 1 364 ? 20.094 -24.75 -0.232 1 91.38 364 LEU B C 1
ATOM 7094 O O . LEU B 1 364 ? 19.906 -23.938 0.676 1 91.38 364 LEU B O 1
ATOM 7098 N N . LEU B 1 365 ? 21.172 -24.891 -0.904 1 89.12 365 LEU B N 1
ATOM 7099 C CA . LEU B 1 365 ? 22.266 -23.969 -0.626 1 89.12 365 LEU B CA 1
ATOM 7100 C C . LEU B 1 365 ? 21.875 -22.547 -1.029 1 89.12 365 LEU B C 1
ATOM 7102 O O . LEU B 1 365 ? 22.188 -21.594 -0.318 1 89.12 365 LEU B O 1
ATOM 7106 N N . VAL B 1 366 ? 21.25 -22.453 -2.111 1 82.12 366 VAL B N 1
ATOM 7107 C CA . VAL B 1 366 ? 20.797 -21.156 -2.58 1 82.12 366 VAL B CA 1
ATOM 7108 C C . VAL B 1 366 ? 19.828 -20.547 -1.562 1 82.12 366 VAL B C 1
ATOM 7110 O O . VAL B 1 366 ? 19.906 -19.359 -1.252 1 82.12 366 VAL B O 1
ATOM 7113 N N . ALA B 1 367 ? 18.922 -21.359 -1.118 1 87.25 367 ALA B N 1
ATOM 7114 C CA . ALA B 1 367 ? 17.953 -20.906 -0.114 1 87.25 367 ALA B CA 1
ATOM 7115 C C . ALA B 1 367 ? 18.672 -20.422 1.144 1 87.25 367 ALA B C 1
ATOM 7117 O O . ALA B 1 367 ? 18.297 -19.391 1.708 1 87.25 367 ALA B O 1
ATOM 7118 N N . TYR B 1 368 ? 19.672 -21.109 1.52 1 87.75 368 TYR B N 1
ATOM 7119 C CA . TYR B 1 368 ? 20.438 -20.734 2.697 1 87.75 368 TYR B CA 1
ATOM 7120 C C . TYR B 1 368 ? 21.109 -19.375 2.5 1 87.75 368 TYR B C 1
ATOM 7122 O O . TYR B 1 368 ? 21.109 -18.531 3.404 1 87.75 368 TYR B O 1
ATOM 7130 N N . ASN B 1 369 ? 21.609 -19.141 1.403 1 84.12 369 ASN B N 1
ATOM 7131 C CA . ASN B 1 369 ? 22.328 -17.906 1.106 1 84.12 369 ASN B CA 1
ATOM 7132 C C . ASN B 1 369 ? 21.391 -16.719 0.973 1 84.12 369 ASN B C 1
ATOM 7134 O O . ASN B 1 369 ? 21.828 -15.562 1.037 1 84.12 369 ASN B O 1
ATOM 7138 N N . LEU B 1 370 ? 20.172 -17 0.771 1 80.5 370 LEU B N 1
ATOM 7139 C CA . LEU B 1 370 ? 19.188 -15.938 0.606 1 80.5 370 LEU B CA 1
ATOM 7140 C C . LEU B 1 370 ? 18.891 -15.266 1.94 1 80.5 370 LEU B C 1
ATOM 7142 O O . LEU B 1 370 ? 18.484 -14.094 1.976 1 80.5 370 LEU B O 1
ATOM 7146 N N . ILE B 1 371 ? 19.062 -15.961 2.979 1 87.12 371 ILE B N 1
ATOM 7147 C CA . ILE B 1 371 ? 18.75 -15.422 4.293 1 87.12 371 ILE B CA 1
ATOM 7148 C C . ILE B 1 371 ? 19.922 -14.562 4.789 1 87.12 371 ILE B C 1
ATOM 7150 O O . ILE B 1 371 ? 21.031 -15.07 4.996 1 87.12 371 ILE B O 1
ATOM 7154 N N . ASP B 1 372 ? 19.703 -13.297 4.844 1 83.94 372 ASP B N 1
ATOM 7155 C CA . ASP B 1 372 ? 20.703 -12.383 5.387 1 83.94 372 ASP B CA 1
ATOM 7156 C C . ASP B 1 372 ? 20.609 -12.312 6.91 1 83.94 372 ASP B C 1
ATOM 7158 O O . ASP B 1 372 ? 20.062 -11.352 7.461 1 83.94 372 ASP B O 1
ATOM 7162 N N . PHE B 1 373 ? 21.266 -13.172 7.551 1 88.56 373 PHE B N 1
ATOM 7163 C CA . PHE B 1 373 ? 21.156 -13.312 9 1 88.56 373 PHE B CA 1
ATOM 7164 C C . PHE B 1 373 ? 21.656 -12.055 9.703 1 88.56 373 PHE B C 1
ATOM 7166 O O . PHE B 1 373 ? 21.094 -11.641 10.719 1 88.56 373 PHE B O 1
ATOM 7173 N N . HIS B 1 374 ? 22.625 -11.438 9.164 1 83.12 374 HIS B N 1
ATOM 7174 C CA . HIS B 1 374 ? 23.219 -10.25 9.766 1 83.12 374 HIS B CA 1
ATOM 7175 C C . HIS B 1 374 ? 22.219 -9.086 9.773 1 83.12 374 HIS B C 1
ATOM 7177 O O . HIS B 1 374 ? 21.984 -8.477 10.812 1 83.12 374 HIS B O 1
ATOM 7183 N N . HIS B 1 375 ? 21.656 -8.883 8.648 1 81.25 375 HIS B N 1
ATOM 7184 C CA . HIS B 1 375 ? 20.719 -7.773 8.539 1 81.25 375 HIS B CA 1
ATOM 7185 C C . HIS B 1 375 ? 19.438 -8.062 9.32 1 81.25 375 HIS B C 1
ATOM 7187 O O . HIS B 1 375 ? 18.828 -7.148 9.883 1 81.25 375 HIS B O 1
ATOM 7193 N N . VAL B 1 376 ? 19 -9.297 9.297 1 89 376 VAL B N 1
ATOM 7194 C CA . VAL B 1 376 ? 17.812 -9.68 10.055 1 89 376 VAL B CA 1
ATOM 7195 C C . VAL B 1 376 ? 18.031 -9.383 11.539 1 89 376 VAL B C 1
ATOM 7197 O O . VAL B 1 376 ? 17.172 -8.781 12.18 1 89 376 VAL B O 1
ATOM 7200 N N . LYS B 1 377 ? 19.172 -9.734 12.047 1 87.62 377 LYS B N 1
ATOM 7201 C CA . LYS B 1 377 ? 19.484 -9.492 13.453 1 87.62 377 LYS B CA 1
ATOM 7202 C C . LYS B 1 377 ? 19.562 -8 13.75 1 87.62 377 LYS B C 1
ATOM 7204 O O . LYS B 1 377 ? 19.047 -7.539 14.773 1 87.62 377 LYS B O 1
ATOM 7209 N N . LYS B 1 378 ? 20.156 -7.305 12.883 1 78.94 378 LYS B N 1
ATOM 7210 C CA . LYS B 1 378 ? 20.312 -5.863 13.055 1 78.94 378 LYS B CA 1
ATOM 7211 C C . LYS B 1 378 ? 18.953 -5.164 13.086 1 78.94 378 LYS B C 1
ATOM 7213 O O . LYS B 1 378 ? 18.719 -4.289 13.922 1 78.94 378 LYS B O 1
ATOM 7218 N N . VAL B 1 379 ? 18.125 -5.504 12.211 1 81.38 379 VAL B N 1
ATOM 7219 C CA . VAL B 1 379 ? 16.812 -4.891 12.125 1 81.38 379 VAL B CA 1
ATOM 7220 C C . VAL B 1 379 ? 16 -5.211 13.383 1 81.38 379 VAL B C 1
ATOM 7222 O O . VAL B 1 379 ? 15.367 -4.328 13.961 1 81.38 379 VAL B O 1
ATOM 7225 N N . LEU B 1 380 ? 16.062 -6.441 13.891 1 86.81 380 LEU B N 1
ATOM 7226 C CA . LEU B 1 380 ? 15.266 -6.891 15.031 1 86.81 380 LEU B CA 1
ATOM 7227 C C . LEU B 1 380 ? 15.758 -6.238 16.312 1 86.81 380 LEU B C 1
ATOM 7229 O O . LEU B 1 380 ? 14.992 -6.105 17.281 1 86.81 380 LEU B O 1
ATOM 7233 N N . THR B 1 381 ? 17.016 -5.723 16.312 1 77.75 381 THR B N 1
ATOM 7234 C CA . THR B 1 381 ? 17.594 -5.172 17.531 1 77.75 381 THR B CA 1
ATOM 7235 C C . THR B 1 381 ? 17.516 -3.648 17.531 1 77.75 381 THR B C 1
ATOM 7237 O O . THR B 1 381 ? 17.484 -3.021 18.594 1 77.75 381 THR B O 1
ATOM 7240 N N . PHE B 1 382 ? 17.453 -3.004 16.391 1 66.69 382 PHE B N 1
ATOM 7241 C CA . PHE B 1 382 ? 17.703 -1.568 16.359 1 66.69 382 PHE B CA 1
ATOM 7242 C C . PHE B 1 382 ? 16.391 -0.796 16.172 1 66.69 382 PHE B C 1
ATOM 7244 O O . PHE B 1 382 ? 16.281 0.348 16.625 1 66.69 382 PHE B O 1
ATOM 7251 N N . SER B 1 383 ? 15.453 -1.333 15.414 1 74.81 383 SER B N 1
ATOM 7252 C CA . SER B 1 383 ? 14.273 -0.545 15.086 1 74.81 383 SER B CA 1
ATOM 7253 C C . SER B 1 383 ? 13 -1.367 15.234 1 74.81 383 SER B C 1
ATOM 7255 O O . SER B 1 383 ? 12.812 -2.371 14.547 1 74.81 383 SER B O 1
ATOM 7257 N N . LYS B 1 384 ? 12.141 -0.896 16.094 1 82.5 384 LYS B N 1
ATOM 7258 C CA . LYS B 1 384 ? 10.875 -1.591 16.312 1 82.5 384 LYS B CA 1
ATOM 7259 C C . LYS B 1 384 ? 9.992 -1.524 15.062 1 82.5 384 LYS B C 1
ATOM 7261 O O . LYS B 1 384 ? 9.32 -2.5 14.719 1 82.5 384 LYS B O 1
ATOM 7266 N N . SER B 1 385 ? 10.023 -0.405 14.438 1 81.38 385 SER B N 1
ATOM 7267 C CA . SER B 1 385 ? 9.211 -0.231 13.234 1 81.38 385 SER B CA 1
ATOM 7268 C C . SER B 1 385 ? 9.695 -1.133 12.102 1 81.38 385 SER B C 1
ATOM 7270 O O . SER B 1 385 ? 8.883 -1.77 11.422 1 81.38 385 SER B O 1
ATOM 7272 N N . GLU B 1 386 ? 10.992 -1.223 11.969 1 81.81 386 GLU B N 1
ATOM 7273 C CA . GLU B 1 386 ? 11.547 -2.068 10.914 1 81.81 386 GLU B CA 1
ATOM 7274 C C . GLU B 1 386 ? 11.367 -3.549 11.242 1 81.81 386 GLU B C 1
ATOM 7276 O O . GLU B 1 386 ? 11.188 -4.371 10.344 1 81.81 386 GLU B O 1
ATOM 7281 N N . SER B 1 387 ? 11.414 -3.787 12.547 1 89.88 387 SER B N 1
ATOM 7282 C CA . SER B 1 387 ? 11.164 -5.16 12.969 1 89.88 387 SER B CA 1
ATOM 7283 C C . SER B 1 387 ? 9.742 -5.594 12.625 1 89.88 387 SER B C 1
ATOM 7285 O O . SER B 1 387 ? 9.523 -6.734 12.219 1 89.88 387 SER B O 1
ATOM 7287 N N . ALA B 1 388 ? 8.797 -4.734 12.82 1 89.88 388 ALA B N 1
ATOM 7288 C CA . ALA B 1 388 ? 7.41 -5.039 12.477 1 89.88 388 ALA B CA 1
ATOM 7289 C C . ALA B 1 388 ? 7.266 -5.34 10.992 1 89.88 388 ALA B C 1
ATOM 7291 O O . ALA B 1 388 ? 6.547 -6.262 10.602 1 89.88 388 ALA B O 1
ATOM 7292 N N . VAL B 1 389 ? 7.914 -4.539 10.18 1 90.44 389 VAL B N 1
ATOM 7293 C CA . VAL B 1 389 ? 7.867 -4.746 8.734 1 90.44 389 VAL B CA 1
ATOM 7294 C C . VAL B 1 389 ? 8.484 -6.098 8.383 1 90.44 389 VAL B C 1
ATOM 7296 O O . VAL B 1 389 ? 7.914 -6.867 7.609 1 90.44 389 VAL B O 1
ATOM 7299 N N . LEU B 1 390 ? 9.656 -6.406 8.992 1 91.88 390 LEU B N 1
ATOM 7300 C CA . LEU B 1 390 ? 10.367 -7.656 8.734 1 91.88 390 LEU B CA 1
ATOM 7301 C C . LEU B 1 390 ? 9.523 -8.859 9.148 1 91.88 390 LEU B C 1
ATOM 7303 O O . LEU B 1 390 ? 9.32 -9.781 8.352 1 91.88 390 LEU B O 1
ATOM 7307 N N . LEU B 1 391 ? 8.984 -8.828 10.336 1 94.88 391 LEU B N 1
ATOM 7308 C CA . LEU B 1 391 ? 8.258 -9.961 10.891 1 94.88 391 LEU B CA 1
ATOM 7309 C C . LEU B 1 391 ? 6.93 -10.164 10.164 1 94.88 391 LEU B C 1
ATOM 7311 O O . LEU B 1 391 ? 6.527 -11.297 9.898 1 94.88 391 LEU B O 1
ATOM 7315 N N . THR B 1 392 ? 6.25 -9.078 9.914 1 93.44 392 THR B N 1
ATOM 7316 C CA . THR B 1 392 ? 4.977 -9.172 9.211 1 93.44 392 THR B CA 1
ATOM 7317 C C . THR B 1 392 ? 5.176 -9.781 7.824 1 93.44 392 THR B C 1
ATOM 7319 O O . THR B 1 392 ? 4.434 -10.688 7.426 1 93.44 392 THR B O 1
ATOM 7322 N N . THR B 1 393 ? 6.137 -9.273 7.082 1 92.94 393 THR B N 1
ATOM 7323 C CA . THR B 1 393 ? 6.406 -9.789 5.742 1 92.94 393 THR B CA 1
ATOM 7324 C C . THR B 1 393 ? 6.867 -11.242 5.809 1 92.94 393 THR B C 1
ATOM 7326 O O . THR B 1 393 ? 6.445 -12.07 5 1 92.94 393 THR B O 1
ATOM 7329 N N . PHE B 1 394 ? 7.742 -11.562 6.793 1 94.5 394 PHE B N 1
ATOM 7330 C CA . PHE B 1 394 ? 8.281 -12.906 6.969 1 94.5 394 PHE B CA 1
ATOM 7331 C C . PHE B 1 394 ? 7.168 -13.906 7.25 1 94.5 394 PHE B C 1
ATOM 7333 O O . PHE B 1 394 ? 7.039 -14.914 6.547 1 94.5 394 PHE B O 1
ATOM 7340 N N . PHE B 1 395 ? 6.34 -13.641 8.203 1 95.12 395 PHE B N 1
ATOM 7341 C CA . PHE B 1 395 ? 5.289 -14.57 8.594 1 95.12 395 PHE B CA 1
ATOM 7342 C C . PHE B 1 395 ? 4.191 -14.617 7.531 1 95.12 395 PHE B C 1
ATOM 7344 O O . PHE B 1 395 ? 3.594 -15.672 7.297 1 95.12 395 PHE B O 1
ATOM 7351 N N . ALA B 1 396 ? 3.842 -13.5 6.953 1 93.31 396 ALA B N 1
ATOM 7352 C CA . ALA B 1 396 ? 2.869 -13.508 5.863 1 93.31 396 ALA B CA 1
ATOM 7353 C C . ALA B 1 396 ? 3.354 -14.383 4.707 1 93.31 396 ALA B C 1
ATOM 7355 O O . ALA B 1 396 ? 2.561 -15.078 4.074 1 93.31 396 ALA B O 1
ATOM 7356 N N . THR B 1 397 ? 4.66 -14.32 4.395 1 91.12 397 THR B N 1
ATOM 7357 C CA . THR B 1 397 ? 5.242 -15.141 3.334 1 91.12 397 THR B CA 1
ATOM 7358 C C . THR B 1 397 ? 5.117 -16.625 3.66 1 91.12 397 THR B C 1
ATOM 7360 O O . THR B 1 397 ? 4.816 -17.438 2.781 1 91.12 397 THR B O 1
ATOM 7363 N N . LEU B 1 398 ? 5.227 -17 4.887 1 91.06 398 LEU B N 1
ATOM 7364 C CA . LEU B 1 398 ? 5.227 -18.391 5.301 1 91.06 398 LEU B CA 1
ATOM 7365 C C . LEU B 1 398 ? 3.805 -18.953 5.332 1 91.06 398 LEU B C 1
ATOM 7367 O O . LEU B 1 398 ? 3.582 -20.109 4.988 1 91.06 398 LEU B O 1
ATOM 7371 N N . PHE B 1 399 ? 2.814 -18.062 5.664 1 89.56 399 PHE B N 1
ATOM 7372 C CA . PHE B 1 399 ? 1.521 -18.641 6.016 1 89.56 399 PHE B CA 1
ATOM 7373 C C . PHE B 1 399 ? 0.437 -18.156 5.062 1 89.56 399 PHE B C 1
ATOM 7375 O O . PHE B 1 399 ? -0.658 -18.719 5.02 1 89.56 399 PHE B O 1
ATOM 7382 N N . LEU B 1 400 ? 0.728 -17.125 4.359 1 89.62 400 LEU B N 1
ATOM 7383 C CA . LEU B 1 400 ? -0.266 -16.578 3.449 1 89.62 400 LEU B CA 1
ATOM 7384 C C . LEU B 1 400 ? 0.227 -16.641 2.006 1 89.62 400 LEU B C 1
ATOM 7386 O O . LEU B 1 400 ? 1.272 -17.219 1.728 1 89.62 400 LEU B O 1
ATOM 7390 N N . GLU B 1 401 ? -0.644 -16.156 1.133 1 86.25 401 GLU B N 1
ATOM 7391 C CA . GLU B 1 401 ? -0.217 -16.094 -0.261 1 86.25 401 GLU B CA 1
ATOM 7392 C C . GLU B 1 401 ? 0.923 -15.102 -0.445 1 86.25 401 GLU B C 1
ATOM 7394 O O . GLU B 1 401 ? 0.938 -14.047 0.191 1 86.25 401 GLU B O 1
ATOM 7399 N N . LEU B 1 402 ? 1.841 -15.461 -1.317 1 86.38 402 LEU B N 1
ATOM 7400 C CA . LEU B 1 402 ? 3.084 -14.711 -1.437 1 86.38 402 LEU B CA 1
ATOM 7401 C C . LEU B 1 402 ? 2.816 -13.297 -1.938 1 86.38 402 LEU B C 1
ATOM 7403 O O . LEU B 1 402 ? 3.465 -12.344 -1.497 1 86.38 402 LEU B O 1
ATOM 7407 N N . GLU B 1 403 ? 1.896 -13.188 -2.963 1 87.62 403 GLU B N 1
ATOM 7408 C CA . GLU B 1 403 ? 1.61 -11.852 -3.471 1 87.62 403 GLU B CA 1
ATOM 7409 C C . GLU B 1 403 ? 1.044 -10.953 -2.373 1 87.62 403 GLU B C 1
ATOM 7411 O O . GLU B 1 403 ? 1.348 -9.758 -2.322 1 87.62 403 GLU B O 1
ATOM 7416 N N . PHE B 1 404 ? 0.244 -11.453 -1.52 1 88.88 404 PHE B N 1
ATOM 7417 C CA . PHE B 1 404 ? -0.342 -10.688 -0.426 1 88.88 404 PHE B CA 1
ATOM 7418 C C . PHE B 1 404 ? 0.722 -10.297 0.595 1 88.88 404 PHE B C 1
ATOM 7420 O O . PHE B 1 404 ? 0.663 -9.219 1.184 1 88.88 404 PHE B O 1
ATOM 7427 N N . ALA B 1 405 ? 1.658 -11.25 0.807 1 91.12 405 ALA B N 1
ATOM 7428 C CA . ALA B 1 405 ? 2.756 -10.961 1.724 1 91.12 405 ALA B CA 1
ATOM 7429 C C . ALA B 1 405 ? 3.518 -9.711 1.289 1 91.12 405 ALA B C 1
ATOM 7431 O O . ALA B 1 405 ? 3.875 -8.867 2.119 1 91.12 405 ALA B O 1
ATOM 7432 N N . ILE B 1 406 ? 3.707 -9.562 0.039 1 89.62 406 ILE B N 1
ATOM 7433 C CA . ILE B 1 406 ? 4.418 -8.414 -0.509 1 89.62 406 ILE B CA 1
ATOM 7434 C C . ILE B 1 406 ? 3.592 -7.148 -0.293 1 89.62 406 ILE B C 1
ATOM 7436 O O . ILE B 1 406 ? 4.117 -6.125 0.151 1 89.62 406 ILE B O 1
ATOM 7440 N N . TYR B 1 407 ? 2.268 -7.219 -0.576 1 90.56 407 TYR B N 1
ATOM 7441 C CA . TYR B 1 407 ? 1.393 -6.066 -0.397 1 90.56 407 TYR B CA 1
ATOM 7442 C C . TYR B 1 407 ? 1.389 -5.602 1.056 1 90.56 407 TYR B C 1
ATOM 7444 O O . TYR B 1 407 ? 1.497 -4.406 1.333 1 90.56 407 TYR B O 1
ATOM 7452 N N . MET B 1 408 ? 1.317 -6.57 1.891 1 90.88 408 MET B N 1
ATOM 7453 C CA . MET B 1 408 ? 1.263 -6.25 3.314 1 90.88 408 MET B CA 1
ATOM 7454 C C . MET B 1 408 ? 2.559 -5.586 3.773 1 90.88 408 MET B C 1
ATOM 7456 O O . MET B 1 408 ? 2.529 -4.613 4.527 1 90.88 408 MET B O 1
ATOM 7460 N N . GLY B 1 409 ? 3.674 -6.176 3.363 1 90.25 409 GLY B N 1
ATOM 7461 C CA . GLY B 1 409 ? 4.961 -5.602 3.723 1 90.25 409 GLY B CA 1
ATOM 7462 C C . GLY B 1 409 ? 5.152 -4.191 3.197 1 90.25 409 GLY B C 1
ATOM 7463 O O . GLY B 1 409 ? 5.562 -3.297 3.941 1 90.25 409 GLY B O 1
ATOM 7464 N N . VAL B 1 410 ? 4.812 -3.984 1.967 1 88.94 410 VAL B N 1
ATOM 7465 C CA . VAL B 1 410 ? 4.984 -2.688 1.319 1 88.94 410 VAL B CA 1
ATOM 7466 C C . VAL B 1 410 ? 4.059 -1.66 1.967 1 88.94 410 VAL B C 1
ATOM 7468 O O . VAL B 1 410 ? 4.48 -0.546 2.285 1 88.94 410 VAL B O 1
ATOM 7471 N N . LEU B 1 411 ? 2.809 -2.061 2.137 1 88.31 411 LEU B N 1
ATOM 7472 C CA . LEU B 1 411 ? 1.833 -1.16 2.742 1 88.31 411 LEU B CA 1
ATOM 7473 C C . LEU B 1 411 ? 2.262 -0.763 4.152 1 88.31 411 LEU B C 1
ATOM 7475 O O . LEU B 1 411 ? 2.195 0.413 4.516 1 88.31 411 LEU B O 1
ATOM 7479 N N . LEU B 1 412 ? 2.684 -1.729 4.922 1 87.38 412 LEU B N 1
ATOM 7480 C CA . LEU B 1 412 ? 3.113 -1.447 6.285 1 87.38 412 LEU B CA 1
ATOM 7481 C C . LEU B 1 412 ? 4.34 -0.54 6.293 1 87.38 412 LEU B C 1
ATOM 7483 O O . LEU B 1 412 ? 4.438 0.372 7.117 1 87.38 412 LEU B O 1
ATOM 7487 N N . SER B 1 413 ? 5.254 -0.846 5.41 1 86.5 413 SER B N 1
ATOM 7488 C CA . SER B 1 413 ? 6.457 -0.027 5.309 1 86.5 413 SER B CA 1
ATOM 7489 C C . SER B 1 413 ? 6.113 1.425 4.988 1 86.5 413 SER B C 1
ATOM 7491 O O . SER B 1 413 ? 6.676 2.346 5.586 1 86.5 413 SER B O 1
ATOM 7493 N N . LEU B 1 414 ? 5.219 1.639 4.059 1 83.75 414 LEU B N 1
ATOM 7494 C CA . LEU B 1 414 ? 4.812 2.982 3.66 1 83.75 414 LEU B CA 1
ATOM 7495 C C . LEU B 1 414 ? 4.086 3.691 4.797 1 83.75 414 LEU B C 1
ATOM 7497 O O . LEU B 1 414 ? 4.328 4.871 5.055 1 83.75 414 LEU B O 1
ATOM 7501 N N . ILE B 1 415 ? 3.271 2.941 5.465 1 82.38 415 ILE B N 1
ATOM 7502 C CA . ILE B 1 415 ? 2.477 3.502 6.555 1 82.38 415 ILE B CA 1
ATOM 7503 C C . ILE B 1 415 ? 3.395 3.922 7.699 1 82.38 415 ILE B C 1
ATOM 7505 O O . ILE B 1 415 ? 3.23 5.004 8.273 1 82.38 415 ILE B O 1
ATOM 7509 N N . LEU B 1 416 ? 4.32 3.096 8.039 1 77.81 416 LEU B N 1
ATOM 7510 C CA . LEU B 1 416 ? 5.23 3.406 9.141 1 77.81 416 LEU B CA 1
ATOM 7511 C C . LEU B 1 416 ? 6.16 4.559 8.766 1 77.81 416 LEU B C 1
ATOM 7513 O O . LEU B 1 416 ? 6.523 5.371 9.617 1 77.81 416 LEU B O 1
ATOM 7517 N N . PHE B 1 417 ? 6.551 4.605 7.566 1 76.69 417 PHE B N 1
ATOM 7518 C CA . PHE B 1 417 ? 7.359 5.723 7.09 1 76.69 417 PHE B CA 1
ATOM 7519 C C . PHE B 1 417 ? 6.59 7.035 7.211 1 76.69 417 PHE B C 1
ATOM 7521 O O . PHE B 1 417 ? 7.141 8.039 7.66 1 76.69 417 PHE B O 1
ATOM 7528 N N . LEU B 1 418 ? 5.363 6.984 6.77 1 74.38 418 LEU B N 1
ATOM 7529 C CA . LEU B 1 418 ? 4.516 8.172 6.844 1 74.38 418 LEU B CA 1
ATOM 7530 C C . LEU B 1 418 ? 4.273 8.578 8.289 1 74.38 418 LEU B C 1
ATOM 7532 O O . LEU B 1 418 ? 4.234 9.773 8.609 1 74.38 418 LEU B O 1
ATOM 7536 N N . ALA B 1 419 ? 4.074 7.598 9.141 1 72.62 419 ALA B N 1
ATOM 7537 C CA . ALA B 1 419 ? 3.863 7.871 10.555 1 72.62 419 ALA B CA 1
ATOM 7538 C C . ALA B 1 419 ? 5.07 8.578 11.164 1 72.62 419 ALA B C 1
ATOM 7540 O O . ALA B 1 419 ? 4.914 9.477 11.992 1 72.6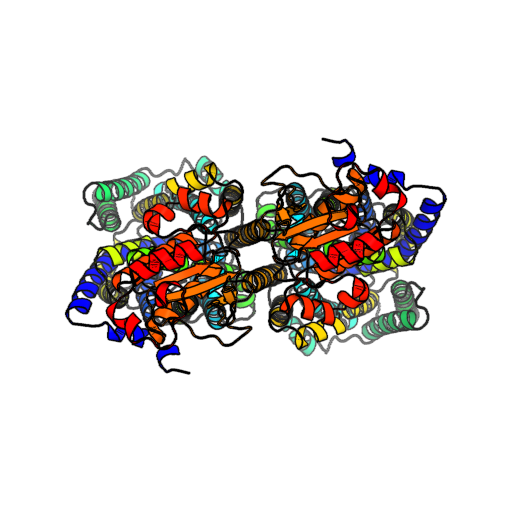2 419 ALA B O 1
ATOM 7541 N N . ARG B 1 420 ? 6.191 8.203 10.734 1 67.31 420 ARG B N 1
ATOM 7542 C CA . ARG B 1 420 ? 7.422 8.789 11.258 1 67.31 420 ARG B CA 1
ATOM 7543 C C . ARG B 1 420 ? 7.648 10.188 10.711 1 67.31 420 ARG B C 1
ATOM 7545 O O . ARG B 1 420 ? 8.172 11.062 11.406 1 67.31 420 ARG B O 1
ATOM 7552 N N . THR B 1 421 ? 7.215 10.344 9.539 1 63.47 421 THR B N 1
ATOM 7553 C CA . THR B 1 421 ? 7.496 11.617 8.883 1 63.47 421 THR B CA 1
ATOM 7554 C C . THR B 1 421 ? 6.379 12.617 9.148 1 63.47 421 THR B C 1
ATOM 7556 O O . THR B 1 421 ? 6.582 13.828 9.016 1 63.47 421 THR B O 1
ATOM 7559 N N . SER B 1 422 ? 5.23 12.148 9.508 1 62.41 422 SER B N 1
ATOM 7560 C CA . SER B 1 422 ? 4.094 13.047 9.672 1 62.41 422 SER B CA 1
ATOM 7561 C C . SER B 1 422 ? 4 13.562 11.109 1 62.41 422 SER B C 1
ATOM 7563 O O . SER B 1 422 ? 3.227 14.477 11.398 1 62.41 422 SER B O 1
ATOM 7565 N N . SER B 1 423 ? 4.652 13.031 11.969 1 62.41 423 SER B N 1
ATOM 7566 C CA . SER B 1 423 ? 4.551 13.508 13.344 1 62.41 423 SER B CA 1
ATOM 7567 C C . SER B 1 423 ? 5.312 14.82 13.539 1 62.41 423 SER B C 1
ATOM 7569 O O . SER B 1 423 ? 6.543 14.836 13.477 1 62.41 423 SER B O 1
ATOM 7571 N N . PRO B 1 424 ? 4.445 15.906 13.602 1 64.88 424 PRO B N 1
ATOM 7572 C CA . PRO B 1 424 ? 5.109 17.203 13.75 1 64.88 424 PRO B CA 1
ATOM 7573 C C . PRO B 1 424 ? 5.727 17.391 15.133 1 64.88 424 PRO B C 1
ATOM 7575 O O . PRO B 1 424 ? 5.223 16.844 16.125 1 64.88 424 PRO B O 1
ATOM 7578 N N . GLU B 1 425 ? 6.891 17.922 15.125 1 71.25 425 GLU B N 1
ATOM 7579 C CA . GLU B 1 425 ? 7.445 18.359 16.406 1 71.25 425 GLU B CA 1
ATOM 7580 C C . GLU B 1 425 ? 6.871 19.719 16.812 1 71.25 425 GLU B C 1
ATOM 7582 O O . GLU B 1 425 ? 6.836 20.656 16.016 1 71.25 425 GLU B O 1
ATOM 7587 N N . ILE B 1 426 ? 6.137 19.703 17.922 1 81.94 426 ILE B N 1
ATOM 7588 C CA . ILE B 1 426 ? 5.559 20.938 18.453 1 81.94 426 ILE B CA 1
ATOM 7589 C C . ILE B 1 426 ? 6.406 21.453 19.625 1 81.94 426 ILE B C 1
ATOM 7591 O O . ILE B 1 426 ? 6.598 20.75 20.609 1 81.94 426 ILE B O 1
ATOM 7595 N N . HIS B 1 427 ? 7.031 22.562 19.406 1 83.44 427 HIS B N 1
ATOM 7596 C CA . HIS B 1 427 ? 7.891 23.156 20.438 1 83.44 427 HIS B CA 1
ATOM 7597 C C . HIS B 1 427 ? 7.215 24.344 21.094 1 83.44 427 HIS B C 1
ATOM 7599 O O . HIS B 1 427 ? 6.531 25.141 20.438 1 83.44 427 HIS B O 1
ATOM 7605 N N . SER B 1 428 ? 7.324 24.359 22.391 1 89.12 428 SER B N 1
ATOM 7606 C CA . SER B 1 428 ? 6.887 25.547 23.109 1 89.12 428 SER B CA 1
ATOM 7607 C C . SER B 1 428 ? 7.949 26.641 23.078 1 89.12 428 SER B C 1
ATOM 7609 O O . SER B 1 428 ? 9.117 26.391 23.375 1 89.12 428 SER B O 1
ATOM 7611 N N . ILE B 1 429 ? 7.543 27.797 22.672 1 88.88 429 ILE B N 1
ATOM 7612 C CA . ILE B 1 429 ? 8.469 28.922 22.516 1 88.88 429 ILE B CA 1
ATOM 7613 C C . ILE B 1 429 ? 8.141 30 23.547 1 88.88 429 ILE B C 1
ATOM 7615 O O . ILE B 1 429 ? 6.973 30.234 23.859 1 88.88 429 ILE B O 1
ATOM 7619 N N . SER B 1 430 ? 9.141 30.469 24.109 1 88.94 430 SER B N 1
ATOM 7620 C CA . SER B 1 430 ? 9.016 31.641 24.984 1 88.94 430 SER B CA 1
ATOM 7621 C C . SER B 1 430 ? 10.094 32.656 24.688 1 88.94 430 SER B C 1
ATOM 7623 O O . SER B 1 430 ? 10.906 32.5 23.781 1 88.94 430 SER B O 1
ATOM 7625 N N . VAL B 1 431 ? 9.984 33.875 25.312 1 84.88 431 VAL B N 1
ATOM 7626 C CA . VAL B 1 431 ? 10.922 34.938 25.094 1 84.88 431 VAL B CA 1
ATOM 7627 C C . VAL B 1 431 ? 12.055 34.875 26.125 1 84.88 431 VAL B C 1
ATOM 7629 O O . VAL B 1 431 ? 11.797 34.688 27.312 1 84.88 431 VAL B O 1
ATOM 7632 N N . ASP B 1 432 ? 13.172 34.906 25.531 1 80.94 432 ASP B N 1
ATOM 7633 C CA . ASP B 1 432 ? 14.359 34.844 26.391 1 80.94 432 ASP B CA 1
ATOM 7634 C C . ASP B 1 432 ? 14.398 36.031 27.359 1 80.94 432 ASP B C 1
ATOM 7636 O O . ASP B 1 432 ? 13.93 37.125 27.047 1 80.94 432 ASP B O 1
ATOM 7640 N N . ASN B 1 433 ? 14.969 35.875 28.609 1 72.12 433 ASN B N 1
ATOM 7641 C CA . ASN B 1 433 ? 15.109 36.906 29.625 1 72.12 433 ASN B CA 1
ATOM 7642 C C . ASN B 1 433 ? 16.297 37.812 29.344 1 72.12 433 ASN B C 1
ATOM 7644 O O . ASN B 1 433 ? 16.359 38.938 29.844 1 72.12 433 ASN B O 1
ATOM 7648 N N . ILE B 1 434 ? 17.188 37.25 28.672 1 67.19 434 ILE B N 1
ATOM 7649 C CA . ILE B 1 434 ? 18.422 37.969 28.422 1 67.19 434 ILE B CA 1
ATOM 7650 C C . ILE B 1 434 ? 18.297 38.781 27.141 1 67.19 434 ILE B C 1
ATOM 7652 O O . ILE B 1 434 ? 17.891 38.281 26.109 1 67.19 434 ILE B O 1
ATOM 7656 N N . GLU B 1 435 ? 18.234 40.062 27.297 1 62.47 435 GLU B N 1
ATOM 7657 C CA . GLU B 1 435 ? 18.188 40.969 26.156 1 62.47 435 GLU B CA 1
ATOM 7658 C C . GLU B 1 435 ? 19.562 41.125 25.531 1 62.47 435 GLU B C 1
ATOM 7660 O O . GLU B 1 435 ? 20.531 41.5 26.219 1 62.47 435 GLU B O 1
ATOM 7665 N N . LYS B 1 436 ? 19.812 40.562 24.547 1 59.09 436 LYS B N 1
ATOM 7666 C CA . LYS B 1 436 ? 21.047 40.812 23.812 1 59.09 436 LYS B CA 1
ATOM 7667 C C . LYS B 1 436 ? 20.812 41.812 22.672 1 59.09 436 LYS B C 1
ATOM 7669 O O . LYS B 1 436 ? 20.016 41.531 21.766 1 59.09 436 LYS B O 1
ATOM 7674 N N . ASP B 1 437 ? 21.484 42.938 22.688 1 54.31 437 ASP B N 1
ATOM 7675 C CA . ASP B 1 437 ? 21.469 44.062 21.734 1 54.31 437 ASP B CA 1
ATOM 7676 C C . ASP B 1 437 ? 20.047 44.594 21.547 1 54.31 437 ASP B C 1
ATOM 7678 O O . ASP B 1 437 ? 19.641 44.906 20.422 1 54.31 437 ASP B O 1
ATOM 7682 N N . GLY B 1 438 ? 19.156 44.531 22.656 1 56.97 438 GLY B N 1
ATOM 7683 C CA . GLY B 1 438 ? 17.859 45.188 22.656 1 56.97 438 GLY B CA 1
ATOM 7684 C C . GLY B 1 438 ? 16.75 44.281 22.109 1 56.97 438 GLY B C 1
ATOM 7685 O O . GLY B 1 438 ? 15.594 44.719 22.031 1 56.97 438 GLY B O 1
ATOM 7686 N N . ILE B 1 439 ? 17.172 43.188 21.609 1 62.91 439 ILE B N 1
ATOM 7687 C CA . ILE B 1 439 ? 16.141 42.344 21.016 1 62.91 439 ILE B CA 1
ATOM 7688 C C . ILE B 1 439 ? 16.016 41.031 21.812 1 62.91 439 ILE B C 1
ATOM 7690 O O . ILE B 1 439 ? 17.016 40.375 22.094 1 62.91 439 ILE B O 1
ATOM 7694 N N . ARG B 1 440 ? 14.852 40.844 22.453 1 72.25 440 ARG B N 1
ATOM 7695 C CA . ARG B 1 440 ? 14.602 39.562 23.109 1 72.25 440 ARG B CA 1
ATOM 7696 C C . ARG B 1 440 ? 14.242 38.5 22.078 1 72.25 440 ARG B C 1
ATOM 7698 O O . ARG B 1 440 ? 13.336 38.688 21.25 1 72.25 440 ARG B O 1
ATOM 7705 N N . LYS B 1 441 ? 14.984 37.5 22.094 1 78.19 441 LYS B N 1
ATOM 7706 C CA . LYS B 1 441 ? 14.867 36.438 21.094 1 78.19 441 LYS B CA 1
ATOM 7707 C C . LYS B 1 441 ? 13.859 35.375 21.531 1 78.19 441 LYS B C 1
ATOM 7709 O O . LYS B 1 441 ? 13.719 35.094 22.734 1 78.19 441 LYS B O 1
ATOM 7714 N N . PHE B 1 442 ? 13.055 34.938 20.641 1 82.38 442 PHE B N 1
ATOM 7715 C CA . PHE B 1 442 ? 12.188 33.781 20.859 1 82.38 442 PHE B CA 1
ATOM 7716 C C . PHE B 1 442 ? 12.992 32.5 20.891 1 82.38 442 PHE B C 1
ATOM 7718 O O . PHE B 1 442 ? 13.766 32.219 19.969 1 82.38 442 PHE B O 1
ATOM 7725 N N . VAL B 1 443 ? 12.859 31.797 22.016 1 80.06 443 VAL B N 1
ATOM 7726 C CA . VAL B 1 443 ? 13.688 30.609 22.188 1 80.06 443 VAL B CA 1
ATOM 7727 C C . VAL B 1 443 ? 12.805 29.406 22.516 1 80.06 443 VAL B C 1
ATOM 7729 O O . VAL B 1 443 ? 11.75 29.547 23.141 1 80.06 443 VAL B O 1
ATOM 7732 N N . ASP B 1 444 ? 13.258 28.266 22.047 1 81.44 444 ASP B N 1
ATOM 7733 C CA . ASP B 1 444 ? 12.602 27 22.344 1 81.44 444 ASP B CA 1
ATOM 7734 C C . ASP B 1 444 ? 12.789 26.625 23.812 1 81.44 444 ASP B C 1
ATOM 7736 O O . ASP B 1 444 ? 13.914 26.641 24.328 1 81.44 444 ASP B O 1
ATOM 7740 N N . MET B 1 445 ? 11.734 26.422 24.406 1 80 445 MET B N 1
ATOM 7741 C CA . MET B 1 445 ? 11.766 26.172 25.844 1 80 445 MET B CA 1
ATOM 7742 C C . MET B 1 445 ? 12.492 24.859 26.156 1 80 445 MET B C 1
ATOM 7744 O O . MET B 1 445 ? 12.906 24.625 27.297 1 80 445 MET B O 1
ATOM 7748 N N . GLU B 1 446 ? 12.562 24.031 25.141 1 73.69 446 GLU B N 1
ATOM 7749 C CA . GLU B 1 446 ? 13.297 22.797 25.328 1 73.69 446 GLU B CA 1
ATOM 7750 C C . GLU B 1 446 ? 14.789 23.047 25.484 1 73.69 446 GLU B C 1
ATOM 7752 O O . GLU B 1 446 ? 15.5 22.25 26.109 1 73.69 446 GLU B O 1
ATOM 7757 N N . GLN B 1 447 ? 15.281 24.172 25.016 1 68.56 447 GLN B N 1
ATOM 7758 C CA . GLN B 1 447 ? 16.688 24.531 25.109 1 68.56 447 GLN B CA 1
ATOM 7759 C C . GLN B 1 447 ? 17 25.188 26.453 1 68.56 447 GLN B C 1
ATOM 7761 O O . GLN B 1 447 ? 18.078 24.969 27.016 1 68.56 447 GLN B O 1
ATOM 7766 N N . LYS B 1 448 ? 16.094 26.031 26.906 1 74.69 448 LYS B N 1
ATOM 7767 C CA . LYS B 1 448 ? 16.234 26.766 28.156 1 74.69 448 LYS B CA 1
ATOM 7768 C C . LYS B 1 448 ? 14.891 26.953 28.859 1 74.69 448 LYS B C 1
ATOM 7770 O O . LYS B 1 448 ? 13.906 27.312 28.219 1 74.69 448 LYS B O 1
ATOM 7775 N N . PRO B 1 449 ? 14.859 26.453 30.094 1 79.38 449 PRO B N 1
ATOM 7776 C CA . PRO B 1 449 ? 13.602 26.703 30.812 1 79.38 449 PRO B CA 1
ATOM 7777 C C . PRO B 1 449 ? 13.281 28.188 30.953 1 79.38 449 PRO B C 1
ATOM 7779 O O . PRO B 1 449 ? 14.109 28.953 31.453 1 79.38 449 PRO B O 1
ATOM 7782 N N . LEU B 1 450 ? 12.312 28.594 30.359 1 83.44 450 LEU B N 1
ATOM 7783 C CA . LEU B 1 450 ? 11.906 30 30.391 1 83.44 450 LEU B CA 1
ATOM 7784 C C . LEU B 1 450 ? 10.5 30.141 30.969 1 83.44 450 LEU B C 1
ATOM 7786 O O . LEU B 1 450 ? 9.75 29.172 31.031 1 83.44 450 LEU B O 1
ATOM 7790 N N . ALA B 1 451 ? 10.234 31.281 31.516 1 84.25 451 ALA B N 1
ATOM 7791 C CA . ALA B 1 451 ? 8.883 31.578 31.984 1 84.25 451 ALA B CA 1
ATOM 7792 C C . ALA B 1 451 ? 7.926 31.766 30.812 1 84.25 451 ALA B C 1
ATOM 7794 O O . ALA B 1 451 ? 8.336 32.156 29.719 1 84.25 451 ALA B O 1
ATOM 7795 N N . GLU B 1 452 ? 6.695 31.328 31 1 88.5 452 GLU B N 1
ATOM 7796 C CA . GLU B 1 452 ? 5.668 31.453 29.969 1 88.5 452 GLU B CA 1
ATOM 7797 C C . GLU B 1 452 ? 4.5 32.312 30.453 1 88.5 452 GLU B C 1
ATOM 7799 O O . GLU B 1 452 ? 4.227 32.375 31.641 1 88.5 452 GLU B O 1
ATOM 7804 N N . CYS B 1 453 ? 3.99 33 29.531 1 89.19 453 CYS B N 1
ATOM 7805 C CA . CYS B 1 453 ? 2.795 33.781 29.844 1 89.19 453 CYS B CA 1
ATOM 7806 C C . CYS B 1 453 ? 1.636 32.844 30.219 1 89.19 453 CYS B C 1
ATOM 7808 O O . CYS B 1 453 ? 1.456 31.797 29.625 1 89.19 453 CYS B O 1
ATOM 7810 N N . SER B 1 454 ? 0.846 33.25 31.203 1 88.81 454 SER B N 1
ATOM 7811 C CA . SER B 1 454 ? -0.271 32.469 31.688 1 88.81 454 SER B CA 1
ATOM 7812 C C . SER B 1 454 ? -1.493 32.625 30.781 1 88.81 454 SER B C 1
ATOM 7814 O O . SER B 1 454 ? -2.463 31.859 30.906 1 88.81 454 SER B O 1
ATOM 7816 N N . GLN B 1 455 ? -1.388 33.531 29.812 1 91.56 455 GLN B N 1
ATOM 7817 C CA . GLN B 1 455 ? -2.568 33.781 29 1 91.56 455 GLN B CA 1
ATOM 7818 C C . GLN B 1 455 ? -2.287 33.531 27.531 1 91.56 455 GLN B C 1
ATOM 7820 O O . GLN B 1 455 ? -3.215 33.406 26.719 1 91.56 455 GLN B O 1
ATOM 7825 N N . LEU B 1 456 ? -1.084 33.5 27.203 1 92.94 456 LEU B N 1
ATOM 7826 C CA . LEU B 1 456 ? -0.711 33.281 25.812 1 92.94 456 LEU B CA 1
ATOM 7827 C C . LEU B 1 456 ? 0.351 32.219 25.672 1 92.94 456 LEU B C 1
ATOM 7829 O O . LEU B 1 456 ? 1.423 32.312 26.281 1 92.94 456 LEU B O 1
ATOM 7833 N N . LYS B 1 457 ? -0.044 31.172 24.938 1 94.44 457 LYS B N 1
ATOM 7834 C CA . LYS B 1 457 ? 0.899 30.094 24.641 1 94.44 457 LYS B CA 1
ATOM 7835 C C . LYS B 1 457 ? 1.455 30.219 23.219 1 94.44 457 LYS B C 1
ATOM 7837 O O . LYS B 1 457 ? 0.703 30.438 22.281 1 94.44 457 LYS B O 1
ATOM 7842 N N . ILE B 1 458 ? 2.713 30.203 23.094 1 94 458 ILE B N 1
ATOM 7843 C CA . ILE B 1 458 ? 3.359 30.266 21.781 1 94 458 ILE B CA 1
ATOM 7844 C C . ILE B 1 458 ? 3.914 28.875 21.422 1 94 458 ILE B C 1
ATOM 7846 O O . ILE B 1 458 ? 4.734 28.328 22.156 1 94 458 ILE B O 1
ATOM 7850 N N . LEU B 1 459 ? 3.404 28.344 20.344 1 93.31 459 LEU B N 1
ATOM 7851 C CA . LEU B 1 459 ? 3.83 27.016 19.875 1 93.31 459 LEU B CA 1
ATOM 7852 C C . LEU B 1 459 ? 4.426 27.109 18.469 1 93.31 459 LEU B C 1
ATOM 7854 O O . LEU B 1 459 ? 3.93 27.859 17.641 1 93.31 459 LEU B O 1
ATOM 7858 N N . ARG B 1 460 ? 5.508 26.531 18.297 1 88.88 460 ARG B N 1
ATOM 7859 C CA . ARG B 1 460 ? 6.07 26.406 16.953 1 88.88 460 ARG B CA 1
ATOM 7860 C C . ARG B 1 460 ? 5.805 25.016 16.375 1 88.88 460 ARG B C 1
ATOM 7862 O O . ARG B 1 460 ? 6.082 24.016 17.031 1 88.88 460 ARG B O 1
ATOM 7869 N N . ILE B 1 461 ? 5.195 24.953 15.258 1 85.38 461 ILE B N 1
ATOM 7870 C CA . ILE B 1 461 ? 4.914 23.688 14.57 1 85.38 461 ILE B CA 1
ATOM 7871 C C . ILE B 1 461 ? 5.918 23.484 13.438 1 85.38 461 ILE B C 1
ATOM 7873 O O . ILE B 1 461 ? 6.004 24.297 12.523 1 85.38 461 ILE B O 1
ATOM 7877 N N . ASP B 1 462 ? 6.617 22.344 13.695 1 74.44 462 ASP B N 1
ATOM 7878 C CA . ASP B 1 462 ? 7.594 22 12.664 1 74.44 462 ASP B CA 1
ATOM 7879 C C . ASP B 1 462 ? 7.066 20.891 11.75 1 74.44 462 ASP B C 1
ATOM 7881 O O . ASP B 1 462 ? 6.852 19.766 12.195 1 74.44 462 ASP B O 1
ATOM 7885 N N . ARG B 1 463 ? 6.625 21.203 10.555 1 71 463 ARG B N 1
ATOM 7886 C CA . ARG B 1 463 ? 6.199 20.266 9.516 1 71 463 ARG B CA 1
ATOM 7887 C C . ARG B 1 463 ? 4.824 20.641 8.977 1 71 463 ARG B C 1
ATOM 7889 O O . ARG B 1 463 ? 4.156 21.516 9.516 1 71 463 ARG B O 1
ATOM 7896 N N . SER B 1 464 ? 4.5 20.031 8 1 71.62 464 SER B N 1
ATOM 7897 C CA . SER B 1 464 ? 3.244 20.312 7.309 1 71.62 464 SER B CA 1
ATOM 7898 C C . SER B 1 464 ? 2.047 19.844 8.125 1 71.62 464 SER B C 1
ATOM 7900 O O . SER B 1 464 ? 2.182 18.969 8.984 1 71.62 464 SER B O 1
ATOM 7902 N N . ILE B 1 465 ? 1.011 20.641 8 1 72.62 465 ILE B N 1
ATOM 7903 C CA . ILE B 1 465 ? -0.228 20.312 8.695 1 72.62 465 ILE B CA 1
ATOM 7904 C C . ILE B 1 465 ? -1.181 19.578 7.75 1 72.62 465 ILE B C 1
ATOM 7906 O O . ILE B 1 465 ? -1.673 20.172 6.785 1 72.62 465 ILE B O 1
ATOM 7910 N N . TYR B 1 466 ? -1.283 18.453 7.98 1 63.62 466 TYR B N 1
ATOM 7911 C CA . TYR B 1 466 ? -2.236 17.641 7.238 1 63.62 466 TYR B CA 1
ATOM 7912 C C . TYR B 1 466 ? -2.949 16.656 8.164 1 63.62 466 TYR B C 1
ATOM 7914 O O . TYR B 1 466 ? -2.719 16.656 9.375 1 63.62 466 TYR B O 1
ATOM 7922 N N . PHE B 1 467 ? -3.826 16.078 7.637 1 55.75 467 PHE B N 1
ATOM 7923 C CA . PHE B 1 467 ? -4.734 15.258 8.438 1 55.75 467 PHE B CA 1
ATOM 7924 C C . PHE B 1 467 ? -3.953 14.336 9.367 1 55.75 467 PHE B C 1
ATOM 7926 O O . PHE B 1 467 ? -4.328 14.141 10.523 1 55.75 467 PHE B O 1
ATOM 7933 N N . GLY B 1 468 ? -2.883 13.844 8.898 1 61.31 468 GLY B N 1
ATOM 7934 C CA . GLY B 1 468 ? -2.096 12.914 9.695 1 61.31 468 GLY B CA 1
ATOM 7935 C C . GLY B 1 468 ? -1.392 13.586 10.867 1 61.31 468 GLY B C 1
ATOM 7936 O O . GLY B 1 468 ? -1.137 12.945 11.891 1 61.31 468 GLY B O 1
ATOM 7937 N N . SER B 1 469 ? -1.124 14.82 10.695 1 70.31 469 SER B N 1
ATOM 7938 C CA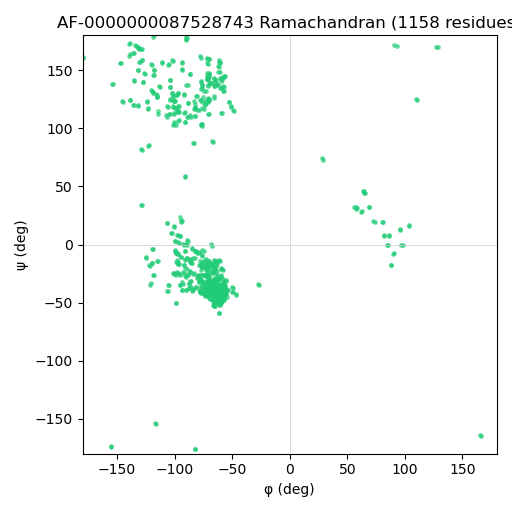 . SER B 1 469 ? -0.373 15.539 11.719 1 70.31 469 SER B CA 1
ATOM 7939 C C . SER B 1 469 ? -1.304 16.312 12.648 1 70.31 469 SER B C 1
ATOM 7941 O O . SER B 1 469 ? -0.905 16.719 13.742 1 70.31 469 SER B O 1
ATOM 7943 N N . ILE B 1 470 ? -2.482 16.438 12.211 1 72.69 470 ILE B N 1
ATOM 7944 C CA . ILE B 1 470 ? -3.387 17.375 12.875 1 72.69 470 ILE B CA 1
ATOM 7945 C C . ILE B 1 470 ? -3.758 16.844 14.258 1 72.69 470 ILE B C 1
ATOM 7947 O O . ILE B 1 470 ? -3.982 17.609 15.188 1 72.69 470 ILE B O 1
ATOM 7951 N N . ASN B 1 471 ? -3.781 15.508 14.32 1 70.12 471 ASN B N 1
ATOM 7952 C CA . ASN B 1 471 ? -4.168 14.938 15.609 1 70.12 471 ASN B CA 1
ATOM 7953 C C . ASN B 1 471 ? -3.189 15.336 16.719 1 70.12 471 ASN B C 1
ATOM 7955 O O . ASN B 1 471 ? -3.604 15.641 17.828 1 70.12 471 ASN B O 1
ATOM 7959 N N . ARG B 1 472 ? -1.994 15.305 16.375 1 74.62 472 ARG B N 1
ATOM 7960 C CA . ARG B 1 472 ? -0.987 15.688 17.359 1 74.62 472 ARG B CA 1
ATOM 7961 C C . ARG B 1 472 ? -1.103 17.172 17.719 1 74.62 472 ARG B C 1
ATOM 7963 O O . ARG B 1 472 ? -0.929 17.547 18.875 1 74.62 472 ARG B O 1
ATOM 7970 N N . ILE B 1 473 ? -1.379 17.891 16.734 1 83.5 473 ILE B N 1
ATOM 7971 C CA . ILE B 1 473 ? -1.513 19.328 16.938 1 83.5 473 ILE B CA 1
ATOM 7972 C C . ILE B 1 473 ? -2.748 19.625 17.797 1 83.5 473 ILE B C 1
ATOM 7974 O O . ILE B 1 473 ? -2.689 20.406 18.734 1 83.5 473 ILE B O 1
ATOM 7978 N N . GLN B 1 474 ? -3.738 18.922 17.422 1 81.56 474 GLN B N 1
ATOM 7979 C CA . GLN B 1 474 ? -4.977 19.109 18.172 1 81.56 474 GLN B CA 1
ATOM 7980 C C . GLN B 1 474 ? -4.809 18.656 19.625 1 81.56 474 GLN B C 1
ATOM 7982 O O . GLN B 1 474 ? -5.312 19.312 20.531 1 81.56 474 GLN B O 1
ATOM 7987 N N . ASN B 1 475 ? -4.148 17.578 19.812 1 79.69 475 ASN B N 1
ATOM 7988 C CA . ASN B 1 475 ? -3.895 17.109 21.172 1 79.69 475 ASN B CA 1
ATOM 7989 C C . ASN B 1 475 ? -3.064 18.109 21.969 1 79.69 475 ASN B C 1
ATOM 7991 O O . ASN B 1 475 ? -3.318 18.312 23.156 1 79.69 475 ASN B O 1
ATOM 7995 N N . ARG B 1 476 ? -2.146 18.641 21.328 1 86.56 476 ARG B N 1
ATOM 7996 C CA . ARG B 1 476 ? -1.31 19.625 22 1 86.56 476 ARG B CA 1
ATOM 7997 C C . ARG B 1 476 ? -2.113 20.875 22.359 1 86.56 476 ARG B C 1
ATOM 7999 O O . ARG B 1 476 ? -1.946 21.438 23.453 1 86.56 476 ARG B O 1
ATOM 8006 N N . ILE B 1 477 ? -2.904 21.281 21.469 1 89.31 477 ILE B N 1
ATOM 8007 C CA . ILE B 1 477 ? -3.762 22.422 21.719 1 89.31 477 ILE B CA 1
ATOM 8008 C C . ILE B 1 477 ? -4.707 22.125 22.891 1 89.31 477 ILE B C 1
ATOM 8010 O O . ILE B 1 477 ? -4.914 22.969 23.766 1 89.31 477 ILE B O 1
ATOM 8014 N N . ALA B 1 478 ? -5.152 20.953 22.875 1 85.19 478 ALA B N 1
ATOM 8015 C CA . ALA B 1 478 ? -6.059 20.531 23.938 1 85.19 478 ALA B CA 1
ATOM 8016 C C . ALA B 1 478 ? -5.336 20.484 25.281 1 85.19 478 ALA B C 1
ATOM 8018 O O . ALA B 1 478 ? -5.91 20.859 26.312 1 85.19 478 ALA B O 1
ATOM 8019 N N . GLU B 1 479 ? -4.188 20.031 25.25 1 88.38 479 GLU B N 1
ATOM 8020 C CA . GLU B 1 479 ? -3.385 20.016 26.469 1 88.38 479 GLU B CA 1
ATOM 8021 C C . GLU B 1 479 ? -3.186 21.422 27.016 1 88.38 479 GLU B C 1
ATOM 8023 O O . GLU B 1 479 ? -3.264 21.641 28.234 1 88.38 479 GLU B O 1
ATOM 8028 N N . VAL B 1 480 ? -2.924 22.328 26.172 1 91.69 480 VAL B N 1
ATOM 8029 C CA . VAL B 1 480 ? -2.697 23.719 26.562 1 91.69 480 VAL B CA 1
ATOM 8030 C C . VAL B 1 480 ? -3.986 24.312 27.125 1 91.69 480 VAL B C 1
ATOM 8032 O O . VAL B 1 480 ? -3.975 24.953 28.172 1 91.69 480 VAL B O 1
ATOM 8035 N N . SER B 1 481 ? -5.059 24.031 26.484 1 90.5 481 SER B N 1
ATOM 8036 C CA . SER B 1 481 ? -6.332 24.609 26.906 1 90.5 481 SER B CA 1
ATOM 8037 C C . SER B 1 481 ? -6.875 23.922 28.141 1 90.5 481 SER B C 1
ATOM 8039 O O . SER B 1 481 ? -7.328 24.578 29.078 1 90.5 481 SER B O 1
ATOM 8041 N N . ASP B 1 482 ? -6.777 22.625 28.188 1 85.06 482 ASP B N 1
ATOM 8042 C CA . ASP B 1 482 ? -7.441 21.875 29.234 1 85.06 482 ASP B CA 1
ATOM 8043 C C . ASP B 1 482 ? -6.559 21.766 30.484 1 85.06 482 ASP B C 1
ATOM 8045 O O . ASP B 1 482 ? -7.055 21.828 31.609 1 85.06 482 ASP B O 1
ATOM 8049 N N . LYS B 1 483 ? -5.305 21.625 30.281 1 86.56 48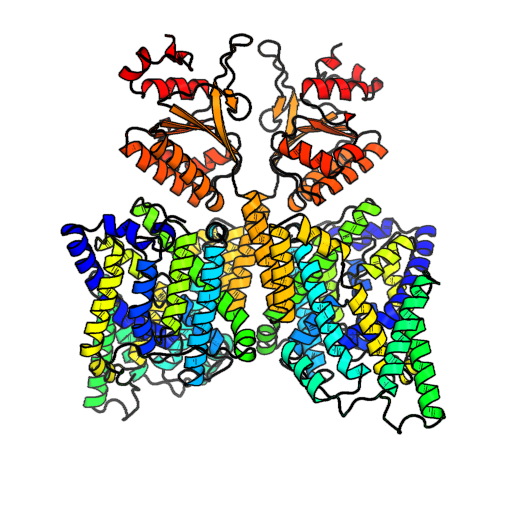3 LYS B N 1
ATOM 8050 C CA . LYS B 1 483 ? -4.418 21.422 31.422 1 86.56 483 LYS B CA 1
ATOM 8051 C C . LYS B 1 483 ? -3.832 22.734 31.906 1 86.56 483 LYS B C 1
ATOM 8053 O O . LYS B 1 483 ? -3.666 22.938 33.125 1 86.56 483 LYS B O 1
ATOM 8058 N N . GLU B 1 484 ? -3.496 23.594 30.984 1 89.56 484 GLU B N 1
ATOM 8059 C CA . GLU B 1 484 ? -2.82 24.828 31.359 1 89.56 484 GLU B CA 1
ATOM 8060 C C . GLU B 1 484 ? -3.814 25.984 31.484 1 89.56 484 GLU B C 1
ATOM 8062 O O . GLU B 1 484 ? -3.502 27.016 32.094 1 89.56 484 GLU B O 1
ATOM 8067 N N . GLY B 1 485 ? -4.957 25.812 30.953 1 90.5 485 GLY B N 1
ATOM 8068 C CA . GLY B 1 485 ? -5.984 26.844 31.031 1 90.5 485 GLY B CA 1
ATOM 8069 C C . GLY B 1 485 ? -5.707 28.031 30.156 1 90.5 485 GLY B C 1
ATOM 8070 O O . GLY B 1 485 ? -6.074 29.172 30.5 1 90.5 485 GLY B O 1
ATOM 8071 N N . ILE B 1 486 ? -4.914 27.922 29.188 1 93.19 486 ILE B N 1
ATOM 8072 C CA . ILE B 1 486 ? -4.582 28.984 28.25 1 93.19 486 ILE B CA 1
ATOM 8073 C C . ILE B 1 486 ? -5.418 28.812 26.969 1 93.19 486 ILE B C 1
ATOM 8075 O O . ILE B 1 486 ? -5.402 27.766 26.344 1 93.19 486 ILE B O 1
ATOM 8079 N N . TYR B 1 487 ? -6.066 29.859 26.562 1 94.44 487 TYR B N 1
ATOM 8080 C CA . TYR B 1 487 ? -7.008 29.734 25.453 1 94.44 487 TYR B CA 1
ATOM 8081 C C . TYR B 1 487 ? -6.535 30.531 24.234 1 94.44 487 TYR B C 1
ATOM 8083 O O . TYR B 1 487 ? -7.098 30.406 23.156 1 94.44 487 TYR B O 1
ATOM 8091 N N . ASN B 1 488 ? -5.531 31.438 24.438 1 94.81 488 ASN B N 1
ATOM 8092 C CA . ASN B 1 488 ? -4.879 32.125 23.312 1 94.81 488 ASN B CA 1
ATOM 8093 C C . ASN B 1 488 ? -3.576 31.438 22.922 1 94.81 488 ASN B C 1
ATOM 8095 O O . ASN B 1 488 ? -2.645 31.344 23.719 1 94.81 488 ASN B O 1
ATOM 8099 N N . ILE B 1 489 ? -3.604 30.953 21.75 1 96 489 ILE B N 1
ATOM 8100 C CA . ILE B 1 489 ? -2.441 30.188 21.297 1 96 489 ILE B CA 1
ATOM 8101 C C . ILE B 1 489 ? -1.9 30.781 20 1 96 489 ILE B C 1
ATOM 8103 O O . ILE B 1 489 ? -2.645 30.969 19.031 1 96 489 ILE B O 1
ATOM 8107 N N . LEU B 1 490 ? -0.656 31.172 19.984 1 95.44 490 LEU B N 1
ATOM 8108 C CA . LEU B 1 490 ? 0.039 31.656 18.797 1 95.44 490 LEU B CA 1
ATOM 8109 C C . LEU B 1 490 ? 0.89 30.547 18.188 1 95.44 490 LEU B C 1
ATOM 8111 O O . LEU B 1 490 ? 1.785 30.016 18.844 1 95.44 490 LEU B O 1
ATOM 8115 N N . LEU B 1 491 ? 0.543 30.172 16.953 1 94.31 491 LEU B N 1
ATOM 8116 C CA . LEU B 1 491 ? 1.284 29.156 16.219 1 94.31 491 LEU B CA 1
ATOM 8117 C C . LEU B 1 491 ? 2.314 29.781 15.289 1 94.31 491 LEU B C 1
ATOM 8119 O O . LEU B 1 491 ? 1.957 30.531 14.375 1 94.31 491 LEU B O 1
ATOM 8123 N N . ILE B 1 492 ? 3.531 29.562 15.555 1 92.06 492 ILE B N 1
ATOM 8124 C CA . ILE B 1 492 ? 4.586 29.938 14.625 1 92.06 492 ILE B CA 1
ATOM 8125 C C . ILE B 1 492 ? 4.617 28.969 13.453 1 92.06 492 ILE B C 1
ATOM 8127 O O . ILE B 1 492 ? 4.926 27.781 13.625 1 92.06 492 ILE B O 1
ATOM 8131 N N . ALA B 1 493 ? 4.367 29.438 12.273 1 87.81 493 ALA B N 1
ATOM 8132 C CA . ALA B 1 493 ? 4.086 28.578 11.125 1 87.81 493 ALA B CA 1
ATOM 8133 C C . ALA B 1 493 ? 5.27 28.547 10.164 1 87.81 493 ALA B C 1
ATOM 8135 O O . ALA B 1 493 ? 5.121 28.156 9 1 87.81 493 ALA B O 1
ATOM 8136 N N . THR B 1 494 ? 6.41 28.922 10.609 1 77.75 494 THR B N 1
ATOM 8137 C CA . THR B 1 494 ? 7.586 29 9.75 1 77.75 494 THR B CA 1
ATOM 8138 C C . THR B 1 494 ? 7.945 27.609 9.203 1 77.75 494 THR B C 1
ATOM 8140 O O . THR B 1 494 ? 8.477 27.484 8.102 1 77.75 494 THR B O 1
ATOM 8143 N N . GLY B 1 495 ? 7.727 26.625 10.016 1 72.81 495 GLY B N 1
ATOM 8144 C CA . GLY B 1 495 ? 8.102 25.266 9.633 1 72.81 495 GLY B CA 1
ATOM 8145 C C . GLY B 1 495 ? 6.992 24.531 8.906 1 72.81 495 GLY B C 1
ATOM 8146 O O . GLY B 1 495 ? 7.176 23.391 8.492 1 72.81 495 GLY B O 1
ATOM 8147 N N . ILE B 1 496 ? 5.836 25.188 8.695 1 77.19 496 ILE B N 1
ATOM 8148 C CA . ILE B 1 496 ? 4.695 24.562 8.039 1 77.19 496 ILE B CA 1
ATOM 8149 C C . ILE B 1 496 ? 4.824 24.703 6.527 1 77.19 496 ILE B C 1
ATOM 8151 O O . ILE B 1 496 ? 4.676 25.812 5.988 1 77.19 496 ILE B O 1
ATOM 8155 N N . ASN B 1 497 ? 5.078 23.625 5.859 1 70.31 497 ASN B N 1
ATOM 8156 C CA . ASN B 1 497 ? 5.305 23.672 4.418 1 70.31 497 ASN B CA 1
ATOM 8157 C C . ASN B 1 497 ? 4.012 23.453 3.641 1 70.31 497 ASN B C 1
ATOM 8159 O O . ASN B 1 497 ? 3.916 23.828 2.471 1 70.31 497 ASN B O 1
ATOM 8163 N N . LEU B 1 498 ? 3.111 22.812 4.281 1 70.69 498 LEU B N 1
ATOM 8164 C CA . LEU B 1 498 ? 1.847 22.516 3.621 1 70.69 498 LEU B CA 1
ATOM 8165 C C . LEU B 1 498 ? 0.726 22.359 4.645 1 70.69 498 LEU B C 1
ATOM 8167 O O . LEU B 1 498 ? 0.947 21.828 5.738 1 70.69 498 LEU B O 1
ATOM 8171 N N . ILE B 1 499 ? -0.463 22.953 4.277 1 73.12 499 ILE B N 1
ATOM 8172 C CA . ILE B 1 499 ? -1.697 22.703 5.012 1 73.12 499 ILE B CA 1
ATOM 8173 C C . ILE B 1 499 ? -2.76 22.156 4.062 1 73.12 499 ILE B C 1
ATOM 8175 O O . ILE B 1 499 ? -3.066 22.766 3.039 1 73.12 499 ILE B O 1
ATOM 8179 N N . ASP B 1 500 ? -3.166 20.984 4.297 1 66 500 ASP B N 1
ATOM 8180 C CA . ASP B 1 500 ? -4.207 20.453 3.426 1 66 500 ASP B CA 1
ATOM 8181 C C . ASP B 1 500 ? -5.598 20.781 3.965 1 66 500 ASP B C 1
ATOM 8183 O O . ASP B 1 500 ? -5.727 21.422 5.008 1 66 500 ASP B O 1
ATOM 8187 N N . LEU B 1 501 ? -6.609 20.391 3.25 1 63.16 501 LEU B N 1
ATOM 8188 C CA . LEU B 1 501 ? -7.988 20.719 3.58 1 63.16 501 LEU B CA 1
ATOM 8189 C C . LEU B 1 501 ? -8.375 20.156 4.945 1 63.16 501 LEU B C 1
ATOM 8191 O O . LEU B 1 501 ? -9.008 20.844 5.746 1 63.16 501 LEU B O 1
ATOM 8195 N N . ALA B 1 502 ? -7.996 18.938 5.18 1 63.19 502 ALA B N 1
ATOM 8196 C CA . ALA B 1 502 ? -8.32 18.312 6.457 1 63.19 502 ALA B CA 1
ATOM 8197 C C . ALA B 1 502 ? -7.645 19.031 7.617 1 63.19 502 ALA B C 1
ATOM 8199 O O . ALA B 1 502 ? -8.25 19.234 8.672 1 63.19 502 ALA B O 1
ATOM 8200 N N . GLY B 1 503 ? -6.438 19.344 7.402 1 73.69 503 GLY B N 1
ATOM 8201 C CA . GLY B 1 503 ? -5.727 20.125 8.406 1 73.69 503 GLY B CA 1
ATOM 8202 C C . GLY B 1 503 ? -6.348 21.484 8.672 1 73.69 503 GLY B C 1
ATOM 8203 O O . GLY B 1 503 ? -6.469 21.906 9.82 1 73.69 503 GLY B O 1
ATOM 8204 N N . ALA B 1 504 ? -6.75 22.125 7.582 1 75.56 504 ALA B N 1
ATOM 8205 C CA . ALA B 1 504 ? -7.367 23.438 7.699 1 75.56 504 ALA B CA 1
ATOM 8206 C C . ALA B 1 504 ? -8.688 23.359 8.469 1 75.56 504 ALA B C 1
ATOM 8208 O O . ALA B 1 504 ? -8.945 24.188 9.352 1 75.56 504 ALA B O 1
ATOM 8209 N N . GLU B 1 505 ? -9.422 22.375 8.109 1 72.38 505 GLU B N 1
ATOM 8210 C CA . GLU B 1 505 ? -10.711 22.203 8.766 1 72.38 505 GLU B CA 1
ATOM 8211 C C . GLU B 1 505 ? -10.547 21.906 10.25 1 72.38 505 GLU B C 1
ATOM 8213 O O . GLU B 1 505 ? -11.305 22.406 11.078 1 72.38 505 GLU B O 1
ATOM 8218 N N . ALA B 1 506 ? -9.617 21.141 10.578 1 76.25 506 ALA B N 1
ATOM 8219 C CA . ALA B 1 506 ? -9.344 20.797 11.969 1 76.25 506 ALA B CA 1
ATOM 8220 C C . ALA B 1 506 ? -8.914 22.031 12.758 1 76.25 506 ALA B C 1
ATOM 8222 O O . ALA B 1 506 ? -9.297 22.203 13.914 1 76.25 506 ALA B O 1
ATOM 8223 N N . LEU B 1 507 ? -8.164 22.828 12.133 1 82.88 507 LEU B N 1
ATOM 8224 C CA . LEU B 1 507 ? -7.703 24.047 12.789 1 82.88 507 LEU B CA 1
ATOM 8225 C C . LEU B 1 507 ? -8.859 25.031 12.992 1 82.88 507 LEU B C 1
ATOM 8227 O O . LEU B 1 507 ? -8.914 25.734 13.992 1 82.88 507 LEU B O 1
ATOM 8231 N N . ILE B 1 508 ? -9.711 25.062 12.016 1 82.81 508 ILE B N 1
ATOM 8232 C CA . ILE B 1 508 ? -10.898 25.906 12.148 1 82.81 508 ILE B CA 1
ATOM 8233 C C . ILE B 1 508 ? -11.742 25.438 13.328 1 82.81 508 ILE B C 1
ATOM 8235 O O . ILE B 1 508 ? -12.211 26.25 14.125 1 82.81 508 ILE B O 1
ATOM 8239 N N . ALA B 1 509 ? -11.914 24.188 13.383 1 79.94 509 ALA B N 1
ATOM 8240 C CA . ALA B 1 509 ? -12.68 23.609 14.492 1 79.94 509 ALA B CA 1
ATOM 8241 C C . ALA B 1 509 ? -12.031 23.953 15.836 1 79.94 509 ALA B C 1
ATOM 8243 O O . ALA B 1 509 ? -12.727 24.266 16.797 1 79.94 509 ALA B O 1
ATOM 8244 N N . GLU B 1 510 ? -10.727 23.828 15.906 1 85.69 510 GLU B N 1
ATOM 8245 C CA . GLU B 1 510 ? -10 24.156 17.125 1 85.69 510 GLU B CA 1
ATOM 8246 C C . GLU B 1 510 ? -10.148 25.641 17.469 1 85.69 510 GLU B C 1
ATOM 8248 O O . GLU B 1 510 ? -10.219 26 18.656 1 85.69 510 GLU B O 1
ATOM 8253 N N . ASN B 1 511 ? -10.07 26.469 16.484 1 90.5 511 ASN B N 1
ATOM 8254 C CA . ASN B 1 511 ? -10.266 27.891 16.703 1 90.5 511 ASN B CA 1
ATOM 8255 C C . ASN B 1 511 ? -11.656 28.188 17.281 1 90.5 511 ASN B C 1
ATOM 8257 O O . ASN B 1 511 ? -11.789 28.984 18.203 1 90.5 511 ASN B O 1
ATOM 8261 N N . ASN B 1 512 ? -12.609 27.578 16.672 1 87.19 512 ASN B N 1
ATOM 8262 C CA . ASN B 1 512 ? -13.984 27.781 17.141 1 87.19 512 ASN B CA 1
ATOM 8263 C C . ASN B 1 512 ? -14.148 27.312 18.594 1 87.19 512 ASN B C 1
ATOM 8265 O O . ASN B 1 512 ? -14.828 27.969 19.375 1 87.19 512 ASN B O 1
ATOM 8269 N N . ARG B 1 513 ? -13.594 26.266 18.875 1 85.12 513 ARG B N 1
ATOM 8270 C CA . ARG B 1 513 ? -13.633 25.734 20.25 1 85.12 513 ARG B CA 1
ATOM 8271 C C . ARG B 1 513 ? -12.977 26.719 21.219 1 85.12 513 ARG B C 1
ATOM 8273 O O . ARG B 1 513 ? -13.508 26.969 22.297 1 85.12 513 ARG B O 1
ATOM 8280 N N . LEU B 1 514 ? -11.852 27.219 20.875 1 90.94 514 LEU B N 1
ATOM 8281 C CA . LEU B 1 514 ? -11.109 28.156 21.719 1 90.94 514 LEU B CA 1
ATOM 8282 C C . LEU B 1 514 ? -11.859 29.469 21.859 1 90.94 514 LEU B C 1
ATOM 8284 O O . LEU B 1 514 ? -11.859 30.094 22.922 1 90.94 514 LEU B O 1
ATOM 8288 N N . LYS B 1 515 ? -12.43 29.875 20.781 1 91.38 515 LYS B N 1
ATOM 8289 C CA . LYS B 1 515 ? -13.188 31.109 20.797 1 91.38 515 LYS B CA 1
ATOM 8290 C C . LYS B 1 515 ? -14.344 31.047 21.781 1 91.38 515 LYS B C 1
ATOM 8292 O O . LYS B 1 515 ? -14.68 32.031 22.438 1 91.38 515 LYS B O 1
ATOM 8297 N N . LYS B 1 516 ? -14.906 29.938 21.891 1 88.31 516 LYS B N 1
ATOM 8298 C CA . LYS B 1 516 ? -16 29.734 22.828 1 88.31 516 LYS B CA 1
ATOM 8299 C C . LYS B 1 516 ? -15.523 29.906 24.266 1 88.31 516 LYS B C 1
ATOM 8301 O O . LYS B 1 516 ? -16.312 30.25 25.156 1 88.31 516 LYS B O 1
ATOM 8306 N N . MET B 1 517 ? -14.297 29.734 24.453 1 89.62 517 MET B N 1
ATOM 8307 C CA . MET B 1 517 ? -13.719 29.859 25.797 1 89.62 517 MET B CA 1
ATOM 8308 C C . MET B 1 517 ? -13.07 31.219 25.984 1 89.62 517 MET B C 1
ATOM 8310 O O . MET B 1 517 ? -12.367 31.453 26.969 1 89.62 517 MET B O 1
ATOM 8314 N N . GLY B 1 518 ? -13.156 32.062 25.016 1 89.12 518 GLY B N 1
ATOM 8315 C CA . GLY B 1 518 ? -12.656 33.406 25.109 1 89.12 518 GLY B CA 1
ATOM 8316 C C . GLY B 1 518 ? -11.258 33.562 24.547 1 89.12 518 GLY B C 1
ATOM 8317 O O . GLY B 1 518 ? -10.602 34.594 24.797 1 89.12 518 GLY B O 1
ATOM 8318 N N . GLY B 1 519 ? -10.812 32.656 23.875 1 93.69 519 GLY B N 1
ATOM 8319 C CA . GLY B 1 519 ? -9.484 32.719 23.281 1 93.69 519 GLY B CA 1
ATOM 8320 C C . GLY B 1 519 ? -9.508 32.688 21.766 1 93.69 519 GLY B C 1
ATOM 8321 O O . GLY B 1 519 ? -10.43 33.219 21.141 1 93.69 519 GLY B O 1
ATOM 8322 N N . GLY B 1 520 ? -8.383 32.188 21.203 1 94.25 520 GLY B N 1
ATOM 8323 C CA . GLY B 1 520 ? -8.273 32.094 19.766 1 94.25 520 GLY B CA 1
ATOM 8324 C C . GLY B 1 520 ? -6.953 31.5 19.312 1 94.25 520 GLY B C 1
ATOM 8325 O O . GLY B 1 520 ? -6.012 31.375 20.094 1 94.25 520 GLY B O 1
ATOM 8326 N N . LEU B 1 521 ? -7.008 31.047 18.078 1 94.44 521 LEU B N 1
ATOM 8327 C CA . LEU B 1 521 ? -5.812 30.531 17.422 1 94.44 521 LEU B CA 1
ATOM 8328 C C . LEU B 1 521 ? -5.199 31.562 16.484 1 94.44 521 LEU B C 1
ATOM 8330 O O . LEU B 1 521 ? -5.898 32.125 15.648 1 94.44 521 LEU B O 1
ATOM 8334 N N . TYR B 1 522 ? -3.949 31.859 16.719 1 95.75 522 TYR B N 1
ATOM 8335 C CA . TYR B 1 522 ? -3.238 32.875 15.93 1 95.75 522 TYR B CA 1
ATOM 8336 C C . TYR B 1 522 ? -2.061 32.25 15.188 1 95.75 522 TYR B C 1
ATOM 8338 O O . TYR B 1 522 ? -1.508 31.234 15.633 1 95.75 522 TYR B O 1
ATOM 8346 N N . PHE B 1 523 ? -1.756 32.844 14.047 1 95 523 PHE B N 1
ATOM 8347 C CA . PHE B 1 523 ? -0.685 32.312 13.211 1 95 523 PHE B CA 1
ATOM 8348 C C . PHE B 1 523 ? 0.324 33.406 12.859 1 95 523 PHE B C 1
ATOM 8350 O O . PHE B 1 523 ? -0.052 34.531 12.617 1 95 523 PHE B O 1
ATOM 8357 N N . VAL B 1 524 ? 1.569 33.031 12.875 1 92.81 524 VAL B N 1
ATOM 8358 C CA . VAL B 1 524 ? 2.594 34 12.5 1 92.81 524 VAL B CA 1
ATOM 8359 C C . VAL B 1 524 ? 3.607 33.344 11.562 1 92.81 524 VAL B C 1
ATOM 8361 O O . VAL B 1 524 ? 3.916 32.156 11.711 1 92.81 524 VAL B O 1
ATOM 8364 N N . ASN B 1 525 ? 4.082 34.031 10.562 1 88 525 ASN B N 1
ATOM 8365 C CA . ASN B 1 525 ? 5.145 33.656 9.641 1 88 525 ASN B CA 1
ATOM 8366 C C . ASN B 1 525 ? 4.738 32.438 8.789 1 88 525 ASN B C 1
ATOM 8368 O O . ASN B 1 525 ? 5.496 31.469 8.664 1 88 525 ASN B O 1
ATOM 8372 N N . MET B 1 526 ? 3.58 32.5 8.328 1 86.88 526 MET B N 1
ATOM 8373 C CA . MET B 1 526 ? 3.139 31.5 7.379 1 86.88 526 MET B CA 1
ATOM 8374 C C . MET B 1 526 ? 3.791 31.703 6.016 1 86.88 526 MET B C 1
ATOM 8376 O O . MET B 1 526 ? 3.855 32.844 5.52 1 86.88 526 MET B O 1
ATOM 8380 N N . LYS B 1 527 ? 4.285 30.656 5.484 1 77.31 527 LYS B N 1
ATOM 8381 C CA . LYS B 1 527 ? 4.902 30.75 4.164 1 77.31 527 LYS B CA 1
ATOM 8382 C C . LYS B 1 527 ? 3.891 31.188 3.109 1 77.31 527 LYS B C 1
ATOM 8384 O O . LYS B 1 527 ? 2.695 30.922 3.238 1 77.31 527 LYS B O 1
ATOM 8389 N N . ALA B 1 528 ? 4.383 31.797 2.104 1 76.25 528 ALA B N 1
ATOM 8390 C CA . ALA B 1 528 ? 3.527 32.375 1.064 1 76.25 528 ALA B CA 1
ATOM 8391 C C . ALA B 1 528 ? 2.67 31.281 0.411 1 76.25 528 ALA B C 1
ATOM 8393 O O . ALA B 1 528 ? 1.471 31.484 0.198 1 76.25 528 ALA B O 1
ATOM 8394 N N . ALA B 1 529 ? 3.277 30.234 0.143 1 71.81 529 ALA B N 1
ATOM 8395 C CA . ALA B 1 529 ? 2.564 29.156 -0.528 1 71.81 529 ALA B CA 1
ATOM 8396 C C . ALA B 1 529 ? 1.453 28.594 0.358 1 71.81 529 ALA B C 1
ATOM 8398 O O . ALA B 1 529 ? 0.374 28.25 -0.131 1 71.81 529 ALA B O 1
ATOM 8399 N N . VAL B 1 530 ? 1.714 28.562 1.571 1 80.12 530 VAL B N 1
ATOM 8400 C CA . VAL B 1 530 ? 0.746 28.031 2.531 1 80.12 530 VAL B CA 1
ATOM 8401 C C . VAL B 1 530 ? -0.384 29.047 2.723 1 80.12 530 VAL B C 1
ATOM 8403 O O . VAL B 1 530 ? -1.556 28.672 2.805 1 80.12 530 VAL B O 1
ATOM 8406 N N . TYR B 1 531 ? 0.011 30.266 2.736 1 82.5 531 TYR B N 1
ATOM 8407 C CA . TYR B 1 531 ? -0.967 31.344 2.914 1 82.5 531 TYR B CA 1
ATOM 8408 C C . TYR B 1 531 ? -1.923 31.406 1.73 1 82.5 531 TYR B C 1
ATOM 8410 O O . TYR B 1 531 ? -3.131 31.578 1.908 1 82.5 531 TYR B O 1
ATOM 8418 N N . GLU B 1 532 ? -1.417 31.25 0.6 1 79.19 532 GLU B N 1
ATOM 8419 C CA . GLU B 1 532 ? -2.242 31.281 -0.604 1 79.19 532 GLU B CA 1
ATOM 8420 C C . GLU B 1 532 ? -3.271 30.141 -0.588 1 79.19 532 GLU B C 1
ATOM 8422 O O . GLU B 1 532 ? -4.438 30.359 -0.932 1 79.19 532 GLU B O 1
ATOM 8427 N N . PHE B 1 533 ? -2.787 29.094 -0.262 1 74.44 533 PHE B N 1
ATOM 8428 C CA . PHE B 1 533 ? -3.703 27.969 -0.157 1 74.44 533 PHE B CA 1
ATOM 8429 C C . PHE B 1 533 ? -4.77 28.219 0.9 1 74.44 533 PHE B C 1
ATOM 8431 O O . PHE B 1 533 ? -5.941 27.906 0.701 1 74.44 533 PHE B O 1
ATOM 8438 N N . ALA B 1 534 ? -4.355 28.781 1.999 1 79.19 534 ALA B N 1
ATOM 8439 C CA . ALA B 1 534 ? -5.262 29.062 3.109 1 79.19 534 ALA B CA 1
ATOM 8440 C C . ALA B 1 534 ? -6.34 30.062 2.699 1 79.19 534 ALA B C 1
ATOM 8442 O O . ALA B 1 534 ? -7.488 29.953 3.127 1 79.19 534 ALA B O 1
ATOM 8443 N N . VAL B 1 535 ? -5.93 30.922 1.812 1 80.25 535 VAL B N 1
ATOM 8444 C CA . VAL B 1 535 ? -6.879 31.906 1.318 1 80.25 535 VAL B CA 1
ATOM 8445 C C . VAL B 1 535 ? -7.891 31.234 0.391 1 80.25 535 VAL B C 1
ATOM 8447 O O . VAL B 1 535 ? -9.102 31.438 0.535 1 80.25 535 VAL B O 1
ATOM 8450 N N . ARG B 1 536 ? -7.387 30.422 -0.418 1 72.31 536 ARG B N 1
ATOM 8451 C CA . ARG B 1 536 ? -8.219 29.781 -1.428 1 72.31 536 ARG B CA 1
ATOM 8452 C C . ARG B 1 536 ? -9.164 28.766 -0.79 1 72.31 536 ARG B C 1
ATOM 8454 O O . ARG B 1 536 ? -10.281 28.562 -1.27 1 72.31 536 ARG B O 1
ATOM 8461 N N . SER B 1 537 ? -8.672 28.188 0.203 1 69.62 537 SER B N 1
ATOM 8462 C CA . SER B 1 537 ? -9.469 27.141 0.846 1 69.62 537 SER B CA 1
ATOM 8463 C C . SER B 1 537 ? -10.484 27.734 1.812 1 69.62 537 SER B C 1
ATOM 8465 O O . SER B 1 537 ? -11.32 27.016 2.365 1 69.62 537 SER B O 1
ATOM 8467 N N . GLY B 1 538 ? -10.438 29.047 2.02 1 75.31 538 GLY B N 1
ATOM 8468 C CA . GLY B 1 538 ? -11.336 29.719 2.947 1 75.31 538 GLY B CA 1
ATOM 8469 C C . GLY B 1 538 ? -10.875 29.625 4.391 1 75.31 538 GLY B C 1
ATOM 8470 O O . GLY B 1 538 ? -11.602 30.031 5.301 1 75.31 538 GLY B O 1
ATOM 8471 N N . PHE B 1 539 ? -9.781 29.156 4.57 1 79.62 539 PHE B N 1
ATOM 8472 C CA . PHE B 1 539 ? -9.211 29 5.906 1 79.62 539 PHE B CA 1
ATOM 8473 C C . PHE B 1 539 ? -9.047 30.344 6.586 1 79.62 539 PHE B C 1
ATOM 8475 O O . PHE B 1 539 ? -9.445 30.516 7.742 1 79.62 539 PHE B O 1
ATOM 8482 N N . ILE B 1 540 ? -8.586 31.328 5.883 1 86.19 540 ILE B N 1
ATOM 8483 C CA . ILE B 1 540 ? -8.336 32.656 6.418 1 86.19 540 ILE B CA 1
ATOM 8484 C C . ILE B 1 540 ? -9.664 33.344 6.75 1 86.19 540 ILE B C 1
ATOM 8486 O O . ILE B 1 540 ? -9.789 33.969 7.793 1 86.19 540 ILE B O 1
ATOM 8490 N N . LYS B 1 541 ? -10.586 33.094 5.891 1 85.5 541 LYS B N 1
ATOM 8491 C CA . LYS B 1 541 ? -11.898 33.719 6.098 1 85.5 541 LYS B CA 1
ATOM 8492 C C . LYS B 1 541 ? -12.594 33.094 7.309 1 85.5 541 LYS B C 1
ATOM 8494 O O . LYS B 1 541 ? -13.273 33.781 8.07 1 85.5 541 LYS B O 1
ATOM 8499 N N . SER B 1 542 ? -12.414 31.922 7.496 1 84.94 542 SER B N 1
ATOM 8500 C CA . SER B 1 542 ? -13.086 31.203 8.578 1 84.94 542 SER B CA 1
ATOM 8501 C C . SER B 1 542 ? -12.484 31.562 9.93 1 84.94 542 SER B C 1
ATOM 8503 O O . SER B 1 542 ? -13.203 31.688 10.922 1 84.94 542 SER B O 1
ATOM 8505 N N . ILE B 1 543 ? -11.195 31.672 10.039 1 88.94 543 ILE B N 1
ATOM 8506 C CA . ILE B 1 543 ? -10.508 31.984 11.281 1 88.94 543 ILE B CA 1
ATOM 8507 C C . ILE B 1 543 ? -10.547 33.5 11.523 1 88.94 543 ILE B C 1
ATOM 8509 O O . ILE B 1 543 ? -10.727 33.938 12.664 1 88.94 543 ILE B O 1
ATOM 8513 N N . GLY B 1 544 ? -10.438 34.312 10.453 1 89.31 544 GLY B N 1
ATOM 8514 C CA . GLY B 1 544 ? -10.344 35.75 10.523 1 89.31 544 GLY B CA 1
ATOM 8515 C C . GLY B 1 544 ? -8.969 36.281 10.141 1 89.31 544 GLY B C 1
ATOM 8516 O O . GLY B 1 544 ? -7.953 35.812 10.656 1 89.31 544 GLY B O 1
ATOM 8517 N N . PRO B 1 545 ? -8.922 37.156 9.219 1 89.12 545 PRO B N 1
ATOM 8518 C CA . PRO B 1 545 ? -7.637 37.656 8.75 1 89.12 545 PRO B CA 1
ATOM 8519 C C . PRO B 1 545 ? -6.82 38.312 9.875 1 89.12 545 PRO B C 1
ATOM 8521 O O . PRO B 1 545 ? -5.594 38.375 9.797 1 89.12 545 PRO B O 1
ATOM 8524 N N . ASP B 1 546 ? -7.473 38.688 10.914 1 90.69 546 ASP B N 1
ATOM 8525 C CA . ASP B 1 546 ? -6.809 39.375 12.023 1 90.69 546 ASP B CA 1
ATOM 8526 C C . ASP B 1 546 ? -6.012 38.375 12.867 1 90.69 546 ASP B C 1
ATOM 8528 O O . ASP B 1 546 ? -5.281 38.75 13.781 1 90.69 546 ASP B O 1
ATOM 8532 N N . HIS B 1 547 ? -6.105 37.188 12.57 1 93.94 547 HIS B N 1
ATOM 8533 C CA . HIS B 1 547 ? -5.41 36.156 13.336 1 93.94 547 HIS B CA 1
ATOM 8534 C C . HIS B 1 547 ? -4.09 35.781 12.672 1 93.94 547 HIS B C 1
ATOM 8536 O O . HIS B 1 547 ? -3.359 34.938 13.188 1 93.94 547 HIS B O 1
ATOM 8542 N N . PHE B 1 548 ? -3.756 36.406 11.578 1 93.81 548 PHE B N 1
ATOM 8543 C CA . PHE B 1 548 ? -2.549 36.094 10.828 1 93.81 548 PHE B CA 1
ATOM 8544 C C . PHE B 1 548 ? -1.574 37.25 10.828 1 93.81 548 PHE B C 1
ATOM 8546 O O . PHE B 1 548 ? -1.946 38.375 10.484 1 93.81 548 PHE B O 1
ATOM 8553 N N . PHE B 1 549 ? -0.33 36.938 11.188 1 92.31 549 PHE B N 1
ATOM 8554 C CA . PHE B 1 549 ? 0.656 38 11.344 1 92.31 549 PHE B CA 1
ATOM 8555 C C . PHE B 1 549 ? 1.938 37.656 10.594 1 92.31 549 PHE B C 1
ATOM 8557 O O . PHE B 1 549 ? 2.232 36.5 10.344 1 92.31 549 PHE B O 1
ATOM 8564 N N . ASP B 1 550 ? 2.691 38.656 10.273 1 87.5 550 ASP B N 1
ATOM 8565 C CA . ASP B 1 550 ? 3.932 38.469 9.523 1 87.5 550 ASP B CA 1
ATOM 8566 C C . ASP B 1 550 ? 5.137 38.438 10.461 1 87.5 550 ASP B C 1
ATOM 8568 O O . ASP B 1 550 ? 6.195 37.906 10.102 1 87.5 550 ASP B O 1
ATOM 8572 N N . SER B 1 551 ? 4.926 39.062 11.617 1 88.38 551 SER B N 1
ATOM 8573 C CA . SER B 1 551 ? 6.023 39.094 12.57 1 88.38 551 SER B CA 1
ATOM 8574 C C . SER B 1 551 ? 5.562 38.688 13.969 1 88.38 551 SER B C 1
ATOM 8576 O O . SER B 1 551 ? 4.426 38.969 14.352 1 88.38 551 SER B O 1
ATOM 8578 N N . LYS B 1 552 ? 6.484 38.125 14.68 1 90 552 LYS B N 1
ATOM 8579 C CA . LYS B 1 552 ? 6.176 37.656 16.031 1 90 552 LYS B CA 1
ATOM 8580 C C . LYS B 1 552 ? 5.84 38.844 16.953 1 90 552 LYS B C 1
ATOM 8582 O O . LYS B 1 552 ? 4.934 38.75 17.781 1 90 552 LYS B O 1
ATOM 8587 N N . SER B 1 553 ? 6.59 39.906 16.75 1 86 553 SER B N 1
ATOM 8588 C CA . SER B 1 553 ? 6.379 41.062 17.594 1 86 553 SER B CA 1
ATOM 8589 C C . SER B 1 553 ? 5 41.688 17.359 1 86 553 SER B C 1
ATOM 8591 O O . SER B 1 553 ? 4.312 42.062 18.312 1 86 553 SER B O 1
ATOM 8593 N N . SER B 1 554 ? 4.66 41.781 16.141 1 90.19 554 SER B N 1
ATOM 8594 C CA . SER B 1 554 ? 3.344 42.312 15.812 1 90.19 554 SER B CA 1
ATOM 8595 C C . SER B 1 554 ? 2.23 41.406 16.344 1 90.19 554 SER B C 1
ATOM 8597 O O . SER B 1 554 ? 1.188 41.906 16.781 1 90.19 554 SER B O 1
ATOM 8599 N N . ALA B 1 555 ? 2.441 40.156 16.281 1 93.25 555 ALA B N 1
ATOM 8600 C CA . ALA B 1 555 ? 1.449 39.188 16.766 1 93.25 555 ALA B CA 1
ATOM 8601 C C . ALA B 1 555 ? 1.231 39.312 18.266 1 93.25 555 ALA B C 1
ATOM 8603 O O . ALA B 1 555 ? 0.091 39.406 18.719 1 93.25 555 ALA B O 1
ATOM 8604 N N . VAL B 1 556 ? 2.291 39.375 19 1 91.5 556 VAL B N 1
ATOM 8605 C CA . VAL B 1 556 ? 2.217 39.469 20.453 1 91.5 556 VAL B CA 1
ATOM 8606 C C . VAL B 1 556 ? 1.538 40.781 20.859 1 91.5 556 VAL B C 1
ATOM 8608 O O . VAL B 1 556 ? 0.723 40.781 21.797 1 91.5 556 VAL B O 1
ATOM 8611 N N . SER B 1 557 ? 1.918 41.844 20.188 1 90.19 557 SER B N 1
ATOM 8612 C CA . SER B 1 557 ? 1.343 43.156 20.5 1 90.19 557 SER B CA 1
ATOM 8613 C C . SER B 1 557 ? -0.17 43.156 20.312 1 90.19 557 SER B C 1
ATOM 8615 O O . SER B 1 557 ? -0.912 43.656 21.156 1 90.19 557 SER B O 1
ATOM 8617 N N . GLU B 1 558 ? -0.565 42.625 19.234 1 91.81 558 GLU B N 1
ATOM 8618 C CA . GLU B 1 558 ? -1.992 42.594 18.938 1 91.81 558 GLU B CA 1
ATOM 8619 C C . GLU B 1 558 ? -2.736 41.625 19.875 1 91.81 558 GLU B C 1
ATOM 8621 O O . GLU B 1 558 ? -3.848 41.938 20.312 1 91.81 558 GLU B O 1
ATOM 8626 N N . ILE B 1 559 ? -2.188 40.531 20.172 1 93.12 559 ILE B N 1
ATOM 8627 C CA . ILE B 1 559 ? -2.834 39.531 21.016 1 93.12 559 ILE B CA 1
ATOM 8628 C C . ILE B 1 559 ? -2.883 40.031 22.453 1 93.12 559 ILE B C 1
ATOM 8630 O O . ILE B 1 559 ? -3.855 39.781 23.172 1 93.12 559 ILE B O 1
ATOM 8634 N N . TYR B 1 560 ? -1.86 40.719 22.828 1 90.19 560 TYR B N 1
ATOM 8635 C CA . TYR B 1 560 ? -1.789 41.25 24.188 1 90.19 560 TYR B CA 1
ATOM 8636 C C . TYR B 1 560 ? -2.984 42.156 24.469 1 90.19 560 TYR B C 1
ATOM 8638 O O . TYR B 1 560 ? -3.512 42.156 25.578 1 90.19 560 TYR B O 1
ATOM 8646 N N . SER B 1 561 ? -3.395 42.906 23.453 1 88.06 561 SER B N 1
ATOM 8647 C CA . SER B 1 561 ? -4.52 43.812 23.609 1 88.06 561 SER B CA 1
ATOM 8648 C C . SER B 1 561 ? -5.824 43.031 23.828 1 88.06 561 SER B C 1
ATOM 8650 O O . SER B 1 561 ? -6.797 43.594 24.344 1 88.06 561 SER B O 1
ATOM 8652 N N . LYS B 1 562 ? -5.809 41.844 23.484 1 88.75 562 LYS B N 1
ATOM 8653 C CA . LYS B 1 562 ? -7.016 41.031 23.594 1 88.75 562 LYS B CA 1
ATOM 8654 C C . LYS B 1 562 ? -7.012 40.219 24.891 1 88.75 562 LYS B C 1
ATOM 8656 O O . LYS B 1 562 ? -8.016 39.594 25.234 1 88.75 562 LYS B O 1
ATOM 8661 N N . LEU B 1 563 ? -5.898 40.25 25.578 1 90.31 563 LEU B N 1
ATOM 8662 C CA . LEU B 1 563 ? -5.773 39.469 26.812 1 90.31 563 LEU B CA 1
ATOM 8663 C C . LEU B 1 563 ? -6.496 40.156 27.969 1 90.31 563 LEU B C 1
ATOM 8665 O O . LEU B 1 563 ? -6.863 41.344 27.844 1 90.31 563 LEU B O 1
ATOM 8669 N N . ASP B 1 564 ? -6.746 39.375 28.969 1 87.06 564 ASP B N 1
ATOM 8670 C CA . ASP B 1 564 ? -7.332 39.938 30.172 1 87.06 564 ASP B CA 1
ATOM 8671 C C . ASP B 1 564 ? -6.316 40.812 30.922 1 87.06 564 ASP B C 1
ATOM 8673 O O . ASP B 1 564 ? -5.418 40.281 31.578 1 87.06 564 ASP B O 1
ATOM 8677 N N . ARG B 1 565 ? -6.562 42.031 30.938 1 84.25 565 ARG B N 1
ATOM 8678 C CA . ARG B 1 565 ? -5.617 43 31.484 1 84.25 565 ARG B CA 1
ATOM 8679 C C . ARG B 1 565 ? -5.648 42.969 33.031 1 84.25 565 ARG B C 1
ATOM 8681 O O . ARG B 1 565 ? -4.75 43.5 33.656 1 84.25 565 ARG B O 1
ATOM 8688 N N . SER B 1 566 ? -6.652 42.406 33.531 1 83.06 566 SER B N 1
ATOM 8689 C CA . SER B 1 566 ? -6.754 42.375 34.969 1 83.06 566 SER B CA 1
ATOM 8690 C C . SER B 1 566 ? -5.742 41.406 35.562 1 83.06 566 SER B C 1
ATOM 8692 O O . SER B 1 566 ? -5.34 41.531 36.719 1 83.06 566 SER B O 1
ATOM 8694 N N . LYS B 1 567 ? -5.285 40.5 34.844 1 83.5 567 LYS B N 1
ATOM 8695 C CA . LYS B 1 567 ? -4.367 39.469 35.312 1 83.5 567 LYS B CA 1
ATOM 8696 C C . LYS B 1 567 ? -2.914 39.906 35.094 1 83.5 567 LYS B C 1
ATOM 8698 O O . LYS B 1 567 ? -2.01 39.375 35.781 1 83.5 567 LYS B O 1
ATOM 8703 N N . CYS B 1 568 ? -2.689 40.844 34.281 1 80.75 568 CYS B N 1
ATOM 8704 C CA . CYS B 1 568 ? -1.349 41.156 33.812 1 80.75 568 CYS B CA 1
ATOM 8705 C C . CYS B 1 568 ? -0.58 41.969 34.875 1 80.75 568 CYS B C 1
ATOM 8707 O O . CYS B 1 568 ? 0.609 41.719 35.094 1 80.75 568 CYS B O 1
ATOM 8709 N N . PRO B 1 569 ? -1.253 42.875 35.531 1 75.75 569 PRO B N 1
ATOM 8710 C CA . PRO B 1 569 ? -0.497 43.656 36.5 1 75.75 569 PRO B CA 1
ATOM 8711 C C . PRO B 1 569 ? 0.049 42.812 37.656 1 75.75 569 PRO B C 1
ATOM 8713 O O . PRO B 1 569 ? 1.126 43.125 38.188 1 75.75 569 PRO B O 1
ATOM 8716 N N . SER B 1 570 ? -0.602 41.812 37.969 1 74.75 570 SER B N 1
ATOM 8717 C CA . SER B 1 570 ? -0.179 41 39.094 1 74.75 570 SER B CA 1
ATOM 8718 C C . SER B 1 570 ? 0.784 39.906 38.656 1 74.75 570 SER B C 1
ATOM 8720 O O . SER B 1 570 ? 1.312 39.156 39.469 1 74.75 570 SER B O 1
ATOM 8722 N N . CYS B 1 571 ? 1.104 39.969 37.375 1 81.31 571 CYS B N 1
ATOM 8723 C CA . CYS B 1 571 ? 1.965 38.906 36.844 1 81.31 571 CYS B CA 1
ATOM 8724 C C . CYS B 1 571 ? 3.43 39.219 37.125 1 81.31 571 CYS B C 1
ATOM 8726 O O . CYS B 1 571 ? 3.912 40.312 36.875 1 81.31 571 CYS B O 1
ATOM 8728 N N . GLU B 1 572 ? 4.164 38.312 37.812 1 76.94 572 GLU B N 1
ATOM 8729 C CA . GLU B 1 572 ? 5.562 38.5 38.219 1 76.94 572 GLU B CA 1
ATOM 8730 C C . GLU B 1 572 ? 6.496 38.125 37.062 1 76.94 572 GLU B C 1
ATOM 8732 O O . GLU B 1 572 ? 7.664 38.531 37.062 1 76.94 572 GLU B O 1
ATOM 8737 N N . LYS B 1 573 ? 6.047 37.5 36 1 80.69 573 LYS B N 1
ATOM 8738 C CA . LYS B 1 573 ? 6.926 36.969 34.969 1 80.69 573 LYS B CA 1
ATOM 8739 C C . LYS B 1 573 ? 7.215 38 33.906 1 80.69 573 LYS B C 1
ATOM 8741 O O . LYS B 1 573 ? 8.328 38.094 33.406 1 80.69 573 LYS B O 1
ATOM 8746 N N . LYS B 1 574 ? 6.414 39 33.625 1 78.25 574 LYS B N 1
ATOM 8747 C CA . LYS B 1 574 ? 6.527 40.094 32.656 1 78.25 574 LYS B CA 1
ATOM 8748 C C . LYS B 1 574 ? 7.387 39.656 31.453 1 78.25 574 LYS B C 1
ATOM 8750 O O . LYS B 1 574 ? 8.5 40.156 31.281 1 78.25 574 LYS B O 1
ATOM 8755 N N . ILE B 1 575 ? 6.855 38.844 30.594 1 82.81 575 ILE B N 1
ATOM 8756 C CA . ILE B 1 575 ? 7.582 38.125 29.547 1 82.81 575 ILE B CA 1
ATOM 8757 C C . ILE B 1 575 ? 7.723 39 28.312 1 82.81 575 ILE B C 1
ATOM 8759 O O . ILE B 1 575 ? 8.797 39.062 27.719 1 82.81 575 ILE B O 1
ATOM 8763 N N . PHE B 1 576 ? 6.711 39.781 28.016 1 84.88 576 PHE B N 1
ATOM 8764 C CA . PHE B 1 576 ? 6.715 40.562 26.781 1 84.88 576 PHE B CA 1
ATOM 8765 C C . PHE B 1 576 ? 7.062 42.031 27.047 1 84.88 576 PHE B C 1
ATOM 8767 O O . PHE B 1 576 ? 6.957 42.469 28.188 1 84.88 576 PHE B O 1
ATOM 8774 N N . LYS B 1 577 ? 7.504 42.656 26 1 81.25 577 LYS B N 1
ATOM 8775 C CA . LYS B 1 577 ? 7.781 44.062 26.125 1 81.25 577 LYS B CA 1
ATOM 8776 C C . LYS B 1 577 ? 6.531 44.844 26.531 1 81.25 577 LYS B C 1
ATOM 8778 O O . LYS B 1 577 ? 6.613 45.812 27.281 1 81.25 577 LYS B O 1
ATOM 8783 N N . GLU B 1 578 ? 5.477 44.312 26.141 1 80.19 578 GLU B N 1
ATOM 8784 C CA . GLU B 1 578 ? 4.188 44.938 26.406 1 80.19 578 GLU B CA 1
ATOM 8785 C C . GLU B 1 578 ? 3.789 44.812 27.875 1 80.19 578 GLU B C 1
ATOM 8787 O O . GLU B 1 578 ? 2.973 45.562 28.375 1 80.19 578 GLU B O 1
ATOM 8792 N N . CYS B 1 579 ? 4.34 43.938 28.547 1 81.56 579 CYS B N 1
ATOM 8793 C CA . CYS B 1 579 ? 4.023 43.719 29.953 1 81.56 579 CYS B CA 1
ATOM 8794 C C . CYS B 1 579 ? 4.637 44.781 30.828 1 81.56 579 CYS B C 1
ATOM 8796 O O . CYS B 1 579 ? 4.188 45.031 31.953 1 81.56 579 CYS B O 1
ATOM 8798 N N . ARG B 1 580 ? 5.656 45.344 30.406 1 71.25 580 ARG B N 1
ATOM 8799 C CA . ARG B 1 580 ? 6.438 46.25 31.219 1 71.25 580 ARG B CA 1
ATOM 8800 C C . ARG B 1 580 ? 5.949 47.688 31.047 1 71.25 580 ARG B C 1
ATOM 8802 O O . ARG B 1 580 ? 6.41 48.594 31.734 1 71.25 580 ARG B O 1
ATOM 8809 N N . CYS B 1 581 ? 5.023 47.844 30.141 1 61.28 581 CYS B N 1
ATOM 8810 C CA . CYS B 1 581 ? 4.5 49.188 29.984 1 61.28 581 CYS B CA 1
ATOM 8811 C C . CYS B 1 581 ? 3.258 49.406 30.844 1 61.28 581 CYS B C 1
ATOM 8813 O O . CYS B 1 581 ? 2.527 48.469 31.125 1 61.28 581 CYS B O 1
#